Protein AF-A0A1H3FB31-F1 (afdb_monomer_lite)

Structure (mmCIF, N/CA/C/O backbone):
data_AF-A0A1H3FB31-F1
#
_entry.id   AF-A0A1H3FB31-F1
#
loop_
_atom_site.group_PDB
_atom_site.id
_atom_site.type_symbol
_atom_site.label_atom_id
_atom_site.label_alt_id
_atom_site.label_comp_id
_atom_site.label_asym_id
_atom_site.label_entity_id
_atom_site.label_seq_id
_atom_site.pdbx_PDB_ins_code
_atom_site.Cartn_x
_atom_site.Cartn_y
_atom_site.Cartn_z
_atom_site.occupancy
_atom_site.B_iso_or_equiv
_atom_site.auth_seq_id
_atom_site.auth_comp_id
_atom_site.auth_asym_id
_atom_site.auth_atom_id
_atom_site.pdbx_PDB_model_num
ATOM 1 N N . MET A 1 1 ? -30.004 -14.661 1.338 1.00 64.25 1 MET A N 1
ATOM 2 C CA . MET A 1 1 ? -31.380 -14.967 0.865 1.00 64.25 1 MET A CA 1
ATOM 3 C C . MET A 1 1 ? -32.248 -15.117 2.118 1.00 64.25 1 MET A C 1
ATOM 5 O O . MET A 1 1 ? -31.668 -15.116 3.191 1.00 64.25 1 MET A O 1
ATOM 9 N N . ALA A 1 2 ? -33.579 -15.174 2.036 1.00 73.38 2 ALA A N 1
ATOM 10 C CA . ALA A 1 2 ? -34.466 -15.191 3.209 1.00 73.38 2 ALA A CA 1
ATOM 11 C C . ALA A 1 2 ? -35.601 -16.229 3.089 1.00 73.38 2 ALA A C 1
ATOM 13 O O . ALA A 1 2 ? -36.278 -16.296 2.062 1.00 73.38 2 ALA A O 1
ATOM 14 N N . VAL A 1 3 ? -35.880 -16.992 4.153 1.00 82.75 3 VAL A N 1
ATOM 15 C CA . VAL A 1 3 ? -36.949 -18.009 4.188 1.00 82.75 3 VAL A CA 1
ATOM 16 C C . VAL A 1 3 ? -38.327 -17.373 4.357 1.00 82.75 3 VAL A C 1
ATOM 18 O O . VAL A 1 3 ? -38.556 -16.587 5.276 1.00 82.75 3 VAL A O 1
ATOM 21 N N . ASN A 1 4 ? -39.290 -17.779 3.520 1.00 83.31 4 ASN A N 1
ATOM 22 C CA . ASN A 1 4 ? -40.677 -17.309 3.569 1.00 83.31 4 ASN A CA 1
ATOM 23 C C . ASN A 1 4 ? -41.631 -18.325 4.228 1.00 83.31 4 ASN A C 1
ATOM 25 O O . ASN A 1 4 ? -41.885 -19.416 3.702 1.00 83.31 4 ASN A O 1
ATOM 29 N N . PHE A 1 5 ? -42.240 -17.933 5.350 1.00 76.25 5 PHE A N 1
ATOM 30 C CA . PHE A 1 5 ? -43.185 -18.772 6.095 1.00 76.25 5 PHE A CA 1
ATOM 31 C C . PHE A 1 5 ? -44.595 -18.807 5.465 1.00 76.25 5 PHE A C 1
ATOM 33 O O . PHE A 1 5 ? -45.310 -19.809 5.577 1.00 76.25 5 PHE A O 1
ATOM 40 N N . GLY A 1 6 ? -44.985 -17.778 4.706 1.00 70.06 6 GLY A N 1
ATOM 41 C CA . GLY A 1 6 ? -46.304 -17.656 4.076 1.00 70.06 6 GLY A CA 1
ATOM 42 C C . GLY A 1 6 ? -47.463 -17.488 5.073 1.00 70.06 6 GLY A C 1
ATOM 43 O O . GLY A 1 6 ? -47.268 -17.234 6.254 1.00 70.06 6 GLY A O 1
ATOM 44 N N . ALA A 1 7 ? -48.707 -17.639 4.605 1.00 65.88 7 ALA A N 1
ATOM 45 C CA . ALA A 1 7 ? -49.915 -17.390 5.410 1.00 65.88 7 ALA A CA 1
ATOM 46 C C . ALA A 1 7 ? -50.336 -18.546 6.355 1.00 65.88 7 ALA A C 1
ATOM 48 O O . ALA A 1 7 ? -51.472 -18.575 6.823 1.00 65.88 7 ALA A O 1
ATOM 49 N N . ASN A 1 8 ? -49.472 -19.542 6.591 1.00 63.56 8 ASN A N 1
ATOM 50 C CA . ASN A 1 8 ? -49.826 -20.788 7.284 1.00 63.56 8 ASN A CA 1
ATOM 51 C C . ASN A 1 8 ? -49.318 -20.798 8.740 1.00 63.56 8 ASN A C 1
ATOM 53 O O . ASN A 1 8 ? -48.139 -20.572 8.993 1.00 63.56 8 ASN A O 1
ATOM 57 N N . THR A 1 9 ? -50.198 -21.130 9.688 1.00 65.12 9 THR A N 1
ATOM 58 C CA . THR A 1 9 ? -49.940 -21.160 11.139 1.00 65.12 9 THR A CA 1
ATOM 59 C C . THR A 1 9 ? -49.195 -22.407 11.635 1.00 65.12 9 THR A C 1
ATOM 61 O O . THR A 1 9 ? -48.958 -22.535 12.835 1.00 65.12 9 THR A O 1
ATOM 64 N N . SER A 1 10 ? -48.831 -23.338 10.748 1.00 70.69 10 SER A N 1
ATOM 65 C CA . SER A 1 10 ? -48.118 -24.578 11.085 1.00 70.69 10 SER A CA 1
ATOM 66 C C . SER A 1 10 ? -46.658 -24.610 10.609 1.00 70.69 10 SER A C 1
ATOM 68 O O . SER A 1 10 ? -46.099 -25.700 10.490 1.00 70.69 10 SER A O 1
ATOM 70 N N . ARG A 1 11 ? -46.065 -23.464 10.247 1.00 80.12 11 ARG A N 1
ATOM 71 C CA . ARG A 1 11 ? -44.712 -23.371 9.672 1.00 80.12 11 ARG A CA 1
ATOM 72 C C . ARG A 1 11 ? -43.801 -22.550 10.560 1.00 80.12 11 ARG A C 1
ATOM 74 O O . ARG A 1 11 ? -43.960 -21.336 10.670 1.00 80.12 11 ARG A O 1
ATOM 81 N N . TYR A 1 12 ? -42.830 -23.222 11.153 1.00 84.94 12 TYR A N 1
ATOM 82 C CA . TYR A 1 12 ? -41.865 -22.608 12.049 1.00 84.94 12 TYR A CA 1
ATOM 83 C C . TYR A 1 12 ? -40.589 -23.439 12.126 1.00 84.94 12 TYR A C 1
ATOM 85 O O . TYR A 1 12 ? -40.594 -24.640 11.853 1.00 84.94 12 TYR A O 1
ATOM 93 N N . TYR A 1 13 ? -39.505 -22.799 12.538 1.00 88.94 13 TYR A N 1
ATOM 94 C CA . TYR A 1 13 ? -38.327 -23.490 13.035 1.00 88.94 13 TYR A CA 1
ATOM 95 C C . TYR A 1 13 ? -38.397 -23.578 14.553 1.00 88.94 13 TYR A C 1
ATOM 97 O O . TYR A 1 13 ? -38.807 -22.628 15.226 1.00 88.94 13 TYR A O 1
ATOM 105 N N . ARG A 1 14 ? -38.019 -24.738 15.090 1.00 90.19 14 ARG A N 1
ATOM 106 C CA . ARG A 1 14 ? -37.838 -24.947 16.524 1.00 90.19 14 ARG A CA 1
ATOM 107 C C . ARG A 1 14 ? -36.371 -25.190 16.816 1.00 90.19 14 ARG A C 1
ATOM 109 O O . ARG A 1 14 ? -35.779 -26.103 16.247 1.00 90.19 14 ARG A O 1
ATOM 116 N N . VAL A 1 15 ? -35.846 -24.431 17.763 1.00 91.69 15 VAL A N 1
ATOM 117 C CA . VAL A 1 15 ? -34.567 -24.703 18.411 1.00 91.69 15 VAL A CA 1
ATOM 118 C C . VAL A 1 15 ? -34.875 -25.236 19.812 1.00 91.69 15 VAL A C 1
ATOM 120 O O . VAL A 1 15 ? -35.647 -24.601 20.539 1.00 91.69 15 VAL A O 1
ATOM 123 N N . PRO A 1 16 ? -34.351 -26.406 20.206 1.00 89.69 16 PRO A N 1
ATOM 124 C CA . PRO A 1 16 ? -34.486 -26.892 21.576 1.00 89.69 16 PRO A CA 1
ATOM 125 C C . PRO A 1 16 ? -33.928 -25.886 22.591 1.00 89.69 16 PRO A C 1
ATOM 127 O O . PRO A 1 16 ? -32.922 -25.234 22.329 1.00 89.69 16 PRO A O 1
ATOM 130 N N . GLY A 1 17 ? -34.577 -25.762 23.749 1.00 85.50 17 GLY A N 1
ATOM 131 C CA . GLY A 1 17 ? -34.152 -24.848 24.806 1.00 85.50 17 GLY A CA 1
ATOM 132 C C . GLY A 1 17 ? -32.747 -25.164 25.311 1.00 85.50 17 GLY A C 1
ATOM 133 O O . GLY A 1 17 ? -32.373 -26.331 25.462 1.00 85.50 17 GLY A O 1
ATOM 134 N N . HIS A 1 18 ? -31.983 -24.113 25.594 1.00 88.50 18 HIS A N 1
ATOM 135 C CA . HIS A 1 18 ? -30.591 -24.217 26.004 1.00 88.50 18 HIS A CA 1
ATOM 136 C C . HIS A 1 18 ? -30.217 -23.115 26.997 1.00 88.50 18 HIS A C 1
ATOM 138 O O . HIS A 1 18 ? -30.797 -22.028 27.006 1.00 88.50 18 HIS A O 1
ATOM 144 N N . ALA A 1 19 ? -29.209 -23.386 27.831 1.00 84.62 19 ALA A N 1
ATOM 145 C CA . ALA A 1 19 ? -28.738 -22.435 28.833 1.00 84.62 19 ALA A CA 1
ATOM 146 C C . ALA A 1 19 ? -28.280 -21.107 28.207 1.00 84.62 19 ALA A C 1
ATOM 148 O O . ALA A 1 19 ? -28.507 -20.060 28.806 1.00 84.62 19 ALA A O 1
ATOM 149 N N . ASP A 1 20 ? -27.736 -21.134 26.989 1.00 87.94 20 ASP A N 1
ATOM 150 C CA . ASP A 1 20 ? -27.260 -19.943 26.265 1.00 87.94 20 ASP A CA 1
ATOM 151 C C . ASP A 1 20 ? -28.378 -18.950 25.928 1.00 87.94 20 ASP A C 1
ATOM 153 O O . ASP A 1 20 ? -28.135 -17.758 25.766 1.00 87.94 20 ASP A O 1
ATOM 157 N N . PHE A 1 21 ? -29.626 -19.417 25.873 1.00 87.06 21 PHE A N 1
ATOM 158 C CA . PHE A 1 21 ? -30.785 -18.559 25.630 1.00 87.06 21 PHE A CA 1
ATOM 159 C C . PHE A 1 21 ? -31.311 -17.912 26.923 1.00 87.06 21 PHE A C 1
ATOM 161 O O . PHE A 1 21 ? -32.298 -17.172 26.902 1.00 87.06 21 PHE A O 1
ATOM 168 N N . THR A 1 22 ? -30.677 -18.186 28.069 1.00 85.88 22 THR A N 1
ATOM 169 C CA . THR A 1 22 ? -31.008 -17.581 29.367 1.00 85.88 22 THR A CA 1
ATOM 170 C C . THR A 1 22 ? -30.633 -16.109 29.342 1.00 85.88 22 THR A C 1
ATOM 172 O O . THR A 1 22 ? -29.458 -15.752 29.362 1.00 85.88 22 THR A O 1
ATOM 175 N N . LEU A 1 23 ? -31.639 -15.233 29.336 1.00 87.38 23 LEU A N 1
ATOM 176 C CA . LEU A 1 23 ? -31.386 -13.796 29.288 1.00 87.38 23 LEU A CA 1
ATOM 177 C C . LEU A 1 23 ? -31.184 -13.237 30.698 1.00 87.38 23 LEU A C 1
ATOM 179 O O . LEU A 1 23 ? -32.127 -13.291 31.502 1.00 87.38 23 LEU A O 1
ATOM 183 N N . PRO A 1 24 ? -30.008 -12.661 31.002 1.00 86.19 24 PRO A N 1
ATOM 184 C CA . PRO A 1 24 ? -29.773 -11.985 32.268 1.00 86.19 24 PRO A CA 1
ATOM 185 C C . PRO A 1 24 ? -30.650 -10.733 32.401 1.00 86.19 24 PRO A C 1
ATOM 187 O O . PRO A 1 24 ? -31.341 -10.306 31.472 1.00 86.19 24 PRO A O 1
ATOM 190 N N . THR A 1 25 ? -30.638 -10.117 33.582 1.00 85.81 25 THR A N 1
ATOM 191 C CA . THR A 1 25 ? -31.429 -8.907 33.853 1.00 85.81 25 THR A CA 1
ATOM 192 C C . THR A 1 25 ? -30.973 -7.685 33.062 1.00 85.81 25 THR A C 1
ATOM 194 O O . THR A 1 25 ? -31.705 -6.705 33.036 1.00 85.81 25 THR A O 1
ATOM 197 N N . SER A 1 26 ? -29.807 -7.725 32.414 1.00 85.88 26 SER A N 1
ATOM 198 C CA . SER A 1 26 ? -29.244 -6.645 31.597 1.00 85.88 26 SER A CA 1
ATOM 199 C C . SER A 1 26 ? -28.243 -7.187 30.581 1.00 85.88 26 SER A C 1
ATOM 201 O O . SER A 1 26 ? -27.625 -8.213 30.847 1.00 85.88 26 SER A O 1
ATOM 203 N N . GLY A 1 27 ? -28.006 -6.454 29.491 1.00 89.62 27 GLY A N 1
ATOM 204 C CA . GLY A 1 27 ? -26.897 -6.721 28.575 1.00 89.62 27 GLY A CA 1
ATOM 205 C C . GLY A 1 27 ? -27.190 -7.852 27.597 1.00 89.62 27 GLY A C 1
ATOM 206 O O . GLY A 1 27 ? -26.488 -8.849 27.584 1.00 89.62 27 GLY A O 1
ATOM 207 N N . TRP A 1 28 ? -28.234 -7.715 26.785 1.00 92.31 28 TRP A N 1
ATOM 208 C CA . TRP A 1 28 ? -28.523 -8.661 25.702 1.00 92.31 28 TRP A CA 1
ATOM 209 C C . TRP A 1 28 ? -29.326 -7.996 24.585 1.00 92.31 28 TRP A C 1
ATOM 211 O O . TRP A 1 28 ? -30.035 -7.022 24.839 1.00 92.31 28 TRP A O 1
ATOM 221 N N . THR A 1 29 ? -29.236 -8.523 23.361 1.00 93.00 29 THR A N 1
ATOM 222 C CA . THR A 1 29 ? -30.014 -8.054 22.204 1.00 93.00 29 THR A CA 1
ATOM 223 C C . THR A 1 29 ? -30.449 -9.211 21.336 1.00 93.00 29 THR A C 1
ATOM 225 O O . THR A 1 29 ? -29.644 -10.055 20.977 1.00 93.00 29 THR A O 1
ATOM 228 N N . TRP A 1 30 ? -31.707 -9.199 20.930 1.00 90.94 30 TRP A N 1
ATOM 229 C CA . TRP A 1 30 ? -32.182 -9.969 19.791 1.00 90.94 30 TRP A CA 1
ATOM 230 C C . TRP A 1 30 ? -32.294 -9.055 18.579 1.00 90.94 30 TRP A C 1
ATOM 232 O O . TRP A 1 30 ? -32.896 -7.982 18.688 1.00 90.94 30 TRP A O 1
ATOM 242 N N . ILE A 1 31 ? -31.726 -9.477 17.449 1.00 89.88 31 ILE A N 1
ATOM 243 C CA . ILE A 1 31 ? -31.801 -8.772 16.166 1.00 89.88 31 ILE A CA 1
ATOM 244 C C . ILE A 1 31 ? -32.301 -9.735 15.111 1.00 89.88 31 ILE A C 1
ATOM 246 O O . ILE A 1 31 ? -31.808 -10.855 14.999 1.00 89.88 31 ILE A O 1
ATOM 250 N N . GLU A 1 32 ? -33.241 -9.263 14.311 1.00 87.69 32 GLU A N 1
ATOM 251 C CA . GLU A 1 32 ? -33.805 -10.031 13.223 1.00 87.69 32 GLU A CA 1
ATOM 252 C C . GLU A 1 32 ? -34.009 -9.145 12.001 1.00 87.69 32 GLU A C 1
ATOM 254 O O . GLU A 1 32 ? -34.539 -8.029 12.092 1.00 87.69 32 GLU A O 1
ATOM 259 N N . VAL A 1 33 ? -33.600 -9.651 10.844 1.00 87.06 33 VAL A N 1
ATOM 260 C CA . VAL A 1 33 ? -33.820 -8.982 9.566 1.00 87.06 33 VAL A CA 1
ATOM 261 C C . VAL A 1 33 ? -34.984 -9.644 8.854 1.00 87.06 33 VAL A C 1
ATOM 263 O O . VAL A 1 33 ? -34.924 -10.814 8.472 1.00 87.06 33 VAL A O 1
ATOM 266 N N . VAL A 1 34 ? -36.056 -8.869 8.683 1.00 81.56 34 VAL A N 1
ATOM 267 C CA . VAL A 1 34 ? -37.354 -9.380 8.243 1.00 81.56 34 VAL A CA 1
ATOM 268 C C . VAL A 1 34 ? -37.934 -8.586 7.081 1.00 81.56 34 VAL A C 1
ATOM 270 O O . VAL A 1 34 ? -37.687 -7.387 6.905 1.00 81.56 34 VAL A O 1
ATOM 273 N N . GLU A 1 35 ? -38.799 -9.258 6.329 1.00 80.25 35 GLU A N 1
ATOM 274 C CA . GLU A 1 35 ? -39.657 -8.650 5.319 1.00 80.25 35 GLU A CA 1
ATOM 275 C C . GLU A 1 35 ? -41.126 -8.938 5.641 1.00 80.25 35 GLU A C 1
ATOM 277 O O . GLU A 1 35 ? -41.568 -10.087 5.624 1.00 80.25 35 GLU A O 1
ATOM 282 N N . ALA A 1 36 ? -41.897 -7.892 5.951 1.00 70.56 36 ALA A N 1
ATOM 283 C CA . ALA A 1 36 ? -43.328 -8.019 6.219 1.00 70.56 36 ALA A CA 1
ATOM 284 C C . ALA A 1 36 ? -44.129 -8.059 4.907 1.00 70.56 36 ALA A C 1
ATOM 286 O O . ALA A 1 36 ? -43.970 -7.176 4.060 1.00 70.56 36 ALA A O 1
ATOM 287 N N . VAL A 1 37 ? -45.035 -9.036 4.776 1.00 64.25 37 VAL A N 1
ATOM 288 C CA . VAL A 1 37 ? -45.944 -9.183 3.627 1.00 64.25 37 VAL A CA 1
ATOM 289 C C . VAL A 1 37 ? -47.397 -9.185 4.122 1.00 64.25 37 VAL A C 1
ATOM 291 O O . VAL A 1 37 ? -47.779 -10.046 4.914 1.00 64.25 37 VAL A O 1
ATOM 294 N N . ASP A 1 38 ? -48.149 -8.167 3.686 1.00 59.47 38 ASP A N 1
ATOM 295 C CA . ASP A 1 38 ? -49.574 -7.852 3.916 1.00 59.47 38 ASP A CA 1
ATOM 296 C C . ASP A 1 38 ? -50.295 -8.639 5.034 1.00 59.47 38 ASP A C 1
ATOM 298 O O . ASP A 1 38 ? -50.780 -9.755 4.838 1.00 59.47 38 ASP A O 1
ATOM 302 N N . GLN A 1 39 ? -50.388 -8.035 6.227 1.00 56.66 39 GLN A N 1
ATOM 303 C CA . GLN A 1 39 ? -51.014 -8.645 7.407 1.00 56.66 39 GLN A CA 1
ATOM 304 C C . GLN A 1 39 ? -52.300 -7.912 7.806 1.00 56.66 39 GLN A C 1
ATOM 306 O O . GLN A 1 39 ? -52.253 -6.925 8.547 1.00 56.66 39 GLN A O 1
ATOM 311 N N . THR A 1 40 ? -53.459 -8.412 7.371 1.00 53.62 40 THR A N 1
ATOM 312 C CA . THR A 1 40 ? -54.785 -7.865 7.728 1.00 53.62 40 THR A CA 1
ATOM 313 C C . THR A 1 40 ? -55.368 -8.433 9.030 1.00 53.62 40 THR A C 1
ATOM 315 O O . THR A 1 40 ? -56.557 -8.260 9.293 1.00 53.62 40 THR A O 1
ATOM 318 N N . LEU A 1 41 ? -54.587 -9.154 9.842 1.00 51.47 41 LEU A N 1
ATOM 319 C CA . LEU A 1 41 ? -55.126 -9.867 11.003 1.00 51.47 41 LEU A CA 1
ATOM 320 C C . LEU A 1 41 ? -55.252 -8.998 12.262 1.00 51.47 41 LEU A C 1
ATOM 322 O O . LEU A 1 41 ? -54.423 -8.137 12.539 1.00 51.47 41 LEU A O 1
ATOM 326 N N . ALA A 1 42 ? -56.295 -9.288 13.045 1.00 47.47 42 ALA A N 1
ATOM 327 C CA . ALA A 1 42 ? -56.644 -8.618 14.300 1.00 47.47 42 ALA A CA 1
ATOM 328 C C . ALA A 1 42 ? -55.891 -9.154 15.538 1.00 47.47 42 ALA A C 1
ATOM 330 O O . ALA A 1 42 ? -56.125 -8.670 16.641 1.00 47.47 42 ALA A O 1
ATOM 331 N N . ASN A 1 43 ? -55.012 -10.151 15.378 1.00 51.47 43 ASN A N 1
ATOM 332 C CA . ASN A 1 43 ? -54.325 -10.845 16.474 1.00 51.47 43 ASN A CA 1
ATOM 333 C C . ASN A 1 43 ? -52.815 -10.546 16.489 1.00 51.47 43 ASN A C 1
ATOM 335 O O . ASN A 1 43 ? -52.263 -10.165 15.457 1.00 51.47 43 ASN A O 1
ATOM 339 N N . PRO A 1 44 ? -52.129 -10.712 17.638 1.00 53.56 44 PRO A N 1
ATOM 340 C CA . PRO A 1 44 ? -50.700 -10.438 17.736 1.00 53.56 44 PRO A CA 1
ATOM 341 C C . PRO A 1 44 ? -49.858 -11.423 16.907 1.00 53.56 44 PRO A C 1
ATOM 343 O O . PRO A 1 44 ? -50.146 -12.616 16.912 1.00 53.56 44 PRO A O 1
ATOM 346 N N . SER A 1 45 ? -48.787 -10.955 16.261 1.00 65.88 45 SER A N 1
ATOM 347 C CA . SER A 1 45 ? -47.936 -11.766 15.367 1.00 65.88 45 SER A CA 1
ATOM 348 C C . SER A 1 45 ? -46.534 -11.959 15.942 1.00 65.88 45 SER A C 1
ATOM 350 O O . SER A 1 45 ? -45.799 -10.977 16.058 1.00 65.88 45 SER A O 1
ATOM 352 N N . TYR A 1 46 ? -46.162 -13.194 16.309 1.00 62.81 46 TYR A N 1
ATOM 353 C CA . TYR A 1 46 ? -44.815 -13.507 16.809 1.00 62.81 46 TYR A CA 1
ATOM 354 C C . TYR A 1 46 ? -43.803 -13.564 15.688 1.00 62.81 46 TYR A C 1
ATOM 356 O O . TYR A 1 46 ? -44.039 -14.222 14.680 1.00 62.81 46 TYR A O 1
ATOM 364 N N . VAL A 1 47 ? -42.670 -12.920 15.930 1.00 66.62 47 VAL A N 1
ATOM 365 C CA . VAL A 1 47 ? -41.481 -13.056 15.092 1.00 66.62 47 VAL A CA 1
ATOM 366 C C . VAL A 1 47 ? -40.486 -14.000 15.789 1.00 66.62 47 VAL A C 1
ATOM 368 O O . VAL A 1 47 ? -40.015 -14.959 15.186 1.00 66.62 47 VAL A O 1
ATOM 371 N N . LEU A 1 48 ? -40.349 -13.859 17.117 1.00 78.38 48 LEU A N 1
ATOM 372 C CA . LEU A 1 48 ? -39.571 -14.735 18.000 1.00 78.38 48 LEU A CA 1
ATOM 373 C C . LEU A 1 48 ? -40.351 -15.032 19.295 1.00 78.38 48 LEU A C 1
ATOM 375 O O . LEU A 1 48 ? -40.853 -14.108 19.947 1.00 78.38 48 LEU A O 1
ATOM 379 N N . SER A 1 49 ? -40.435 -16.302 19.704 1.00 79.25 49 SER A N 1
ATOM 380 C CA . SER A 1 49 ? -41.090 -16.706 20.960 1.00 79.25 49 SER A CA 1
ATOM 381 C C . SER A 1 49 ? -40.380 -17.874 21.637 1.00 79.25 49 SER A C 1
ATOM 383 O O . SER A 1 49 ? -39.945 -18.797 20.955 1.00 79.25 49 SER A O 1
ATOM 385 N N . THR A 1 50 ? -40.327 -17.867 22.975 1.00 75.81 50 THR A N 1
ATOM 386 C CA . THR A 1 50 ? -39.864 -19.023 23.764 1.00 75.81 50 THR A CA 1
ATOM 387 C C . THR A 1 50 ? -40.938 -19.738 24.585 1.00 75.81 50 THR A C 1
ATOM 389 O O . THR A 1 50 ? -40.642 -20.587 25.428 1.00 75.81 50 THR A O 1
ATOM 392 N N . GLY A 1 51 ? -42.214 -19.411 24.364 1.00 72.62 51 GLY A N 1
ATOM 393 C CA . GLY A 1 51 ? -43.329 -20.047 25.063 1.00 72.62 51 GLY A CA 1
ATOM 394 C C . GLY A 1 51 ? -44.594 -19.195 25.090 1.00 72.62 51 GLY A C 1
ATOM 395 O O . GLY A 1 51 ? -44.741 -18.234 24.339 1.00 72.62 51 GLY A O 1
ATOM 396 N N . GLN A 1 52 ? -45.531 -19.536 25.980 1.00 72.75 52 GLN A N 1
ATOM 397 C CA . GLN A 1 52 ? -46.788 -18.797 26.097 1.00 72.75 52 GLN A CA 1
ATOM 398 C C . GLN A 1 52 ? -46.558 -17.317 26.443 1.00 72.75 52 GLN A C 1
ATOM 400 O O . GLN A 1 52 ? -45.723 -16.954 27.268 1.00 72.75 52 GLN A O 1
ATOM 405 N N . PHE A 1 53 ? -47.337 -16.444 25.811 1.00 70.62 53 PHE A N 1
ATOM 406 C CA . PHE A 1 53 ? -47.239 -15.003 26.022 1.00 70.62 53 PHE A CA 1
ATOM 407 C C . PHE A 1 53 ? -47.509 -14.591 27.458 1.00 70.62 53 PHE A C 1
ATOM 409 O O . PHE A 1 53 ? -48.474 -15.053 28.064 1.00 70.62 53 PHE A O 1
ATOM 416 N N . ALA A 1 54 ? -46.681 -13.671 27.957 1.00 68.81 54 ALA A N 1
ATOM 417 C CA . ALA A 1 54 ? -46.739 -13.167 29.324 1.00 68.81 54 ALA A CA 1
ATOM 418 C C . ALA A 1 54 ? -46.665 -14.273 30.394 1.00 68.81 54 ALA A C 1
ATOM 420 O O . ALA A 1 54 ? -46.937 -14.016 31.566 1.00 68.81 54 ALA A O 1
ATOM 421 N N . ALA A 1 55 ? -46.262 -15.489 30.013 1.00 73.50 55 ALA A N 1
ATOM 422 C CA . ALA A 1 55 ? -45.965 -16.543 30.958 1.00 73.50 55 ALA A CA 1
ATOM 423 C C . ALA A 1 55 ? -44.591 -16.300 31.585 1.00 73.50 55 ALA A C 1
ATOM 425 O O . ALA A 1 55 ? -43.674 -15.754 30.955 1.00 73.50 55 ALA A O 1
ATOM 426 N N . ALA A 1 56 ? -44.451 -16.742 32.833 1.00 71.75 56 ALA A N 1
ATOM 427 C CA . ALA A 1 56 ? -43.170 -16.721 33.515 1.00 71.75 56 ALA A CA 1
ATOM 428 C C . ALA A 1 56 ? -42.111 -17.466 32.686 1.00 71.75 56 ALA A C 1
ATOM 430 O O . ALA A 1 56 ? -42.371 -18.507 32.087 1.00 71.75 56 ALA A O 1
ATOM 431 N N . ASN A 1 57 ? -40.908 -16.909 32.689 1.00 72.38 57 ASN A N 1
ATOM 432 C CA . ASN A 1 57 ? -39.705 -17.380 32.020 1.00 72.38 57 ASN A CA 1
ATOM 433 C C . ASN A 1 57 ? -39.727 -17.424 30.480 1.00 72.38 57 ASN A C 1
ATOM 435 O O . ASN A 1 57 ? -38.908 -18.112 29.883 1.00 72.38 57 ASN A O 1
ATOM 439 N N . THR A 1 58 ? -40.598 -16.655 29.825 1.00 74.69 58 THR A N 1
ATOM 440 C CA . THR A 1 58 ? -40.638 -16.569 28.352 1.00 74.69 58 THR A CA 1
ATOM 441 C C . THR A 1 58 ? -40.102 -15.235 27.833 1.00 74.69 58 THR A C 1
ATOM 443 O O . THR A 1 58 ? -40.210 -14.216 28.517 1.00 74.69 58 THR A O 1
ATOM 446 N N . ILE A 1 59 ? -39.544 -15.216 26.621 1.00 79.81 59 ILE A N 1
ATOM 447 C CA . ILE A 1 59 ? -39.352 -14.001 25.825 1.00 79.81 59 ILE A CA 1
ATOM 448 C C . ILE A 1 59 ? -40.246 -14.076 24.594 1.00 79.81 59 ILE A C 1
ATOM 450 O O . ILE A 1 59 ? -40.356 -15.111 23.941 1.00 79.81 59 ILE A O 1
ATOM 454 N N . ASN A 1 60 ? -40.926 -12.973 24.305 1.00 78.31 60 ASN A N 1
ATOM 455 C CA . ASN A 1 60 ? -41.828 -12.875 23.172 1.00 78.31 60 ASN A CA 1
ATOM 456 C C . ASN A 1 60 ? -41.649 -11.520 22.498 1.00 78.31 60 ASN A C 1
ATOM 458 O O . ASN A 1 60 ? -42.018 -10.503 23.088 1.00 78.31 60 ASN A O 1
ATOM 462 N N . LEU A 1 61 ? -41.134 -11.522 21.270 1.00 79.50 61 LEU A N 1
ATOM 463 C CA . LEU A 1 61 ? -41.048 -10.358 20.394 1.00 79.50 61 LEU A CA 1
ATOM 464 C C . LEU A 1 61 ? -42.126 -10.475 19.314 1.00 79.50 61 LEU A C 1
ATOM 466 O O . LEU A 1 61 ? -42.171 -11.445 18.553 1.00 79.50 61 LEU A O 1
ATOM 470 N N . TYR A 1 62 ? -43.044 -9.510 19.289 1.00 72.06 62 TYR A N 1
ATOM 471 C CA . TYR A 1 62 ? -44.253 -9.608 18.479 1.00 72.06 62 TYR A CA 1
ATOM 472 C C . TYR A 1 62 ? -44.829 -8.254 18.084 1.00 72.06 62 TYR A C 1
ATOM 474 O O . TYR A 1 62 ? -44.502 -7.208 18.646 1.00 72.06 62 TYR A O 1
ATOM 482 N N . ARG A 1 63 ? -45.738 -8.284 17.113 1.00 71.25 63 ARG A N 1
ATOM 483 C CA . ARG A 1 63 ? -46.559 -7.139 16.718 1.00 71.25 63 ARG A CA 1
ATOM 484 C C . ARG A 1 63 ? -47.886 -7.154 17.477 1.00 71.25 63 ARG A C 1
ATOM 486 O O . ARG A 1 63 ? -48.568 -8.173 17.469 1.00 71.25 63 ARG A O 1
ATOM 493 N N . GLY A 1 64 ? -48.269 -6.041 18.104 1.00 62.53 64 GLY A N 1
ATOM 494 C CA . GLY A 1 64 ? -49.519 -5.930 18.873 1.00 62.53 64 GLY A CA 1
ATOM 495 C C . GLY A 1 64 ? -50.792 -5.850 18.012 1.00 62.53 64 GLY A C 1
ATOM 496 O O . GLY A 1 64 ? -50.776 -5.276 16.923 1.00 62.53 64 GLY A O 1
ATOM 497 N N . SER A 1 65 ? -51.917 -6.360 18.533 1.00 56.84 65 SER A N 1
ATOM 498 C CA . SER A 1 65 ? -53.221 -6.453 17.841 1.00 56.84 65 SER A CA 1
ATOM 499 C C . SER A 1 65 ? -53.899 -5.108 17.530 1.00 56.84 65 SER A C 1
ATOM 501 O O . SER A 1 65 ? -54.667 -5.008 16.580 1.00 56.84 65 SER A O 1
ATOM 503 N N . ASN A 1 66 ? -53.624 -4.058 18.317 1.00 55.91 66 ASN A N 1
ATOM 504 C CA . ASN A 1 66 ? -54.409 -2.809 18.315 1.00 55.91 66 ASN A CA 1
ATOM 505 C C . ASN A 1 66 ? -53.763 -1.639 17.546 1.00 55.91 66 ASN A C 1
ATOM 507 O O . ASN A 1 66 ? -54.167 -0.491 17.714 1.00 55.91 66 ASN A O 1
ATOM 511 N N . GLY A 1 67 ? -52.766 -1.907 16.703 1.00 57.50 67 GLY A N 1
ATOM 512 C CA . GLY A 1 67 ? -52.151 -0.892 15.848 1.00 57.50 67 GLY A CA 1
ATOM 513 C C . GLY A 1 67 ? -50.640 -1.035 15.795 1.00 57.50 67 GLY A C 1
ATOM 514 O O . GLY A 1 67 ? -49.954 -0.595 16.711 1.00 57.50 67 GLY A O 1
ATOM 515 N N . SER A 1 68 ? -50.149 -1.653 14.715 1.00 64.25 68 SER A N 1
ATOM 516 C CA . SER A 1 68 ? -48.820 -1.477 14.103 1.00 64.25 68 SER A CA 1
ATOM 517 C C . SER A 1 68 ? -47.646 -1.164 15.042 1.00 64.25 68 SER A C 1
ATOM 519 O O . SER A 1 68 ? -46.844 -0.274 14.754 1.00 64.25 68 SER A O 1
ATOM 521 N N . THR A 1 69 ? -47.536 -1.874 16.165 1.00 68.62 69 THR A N 1
ATOM 522 C CA . THR A 1 69 ? -46.510 -1.620 17.184 1.00 68.62 69 THR A CA 1
ATOM 523 C C . THR A 1 69 ? -45.659 -2.852 17.430 1.00 68.62 69 THR A C 1
ATOM 525 O O . THR A 1 69 ? -46.199 -3.948 17.580 1.00 68.62 69 THR A O 1
ATOM 528 N N . ALA A 1 70 ? -44.338 -2.656 17.490 1.00 74.56 70 ALA A N 1
ATOM 529 C CA . ALA A 1 70 ? -43.400 -3.651 18.005 1.00 74.56 70 ALA A CA 1
ATOM 530 C C . ALA A 1 70 ? -43.552 -3.734 19.527 1.00 74.56 70 ALA A C 1
ATOM 532 O O . ALA A 1 70 ? -43.609 -2.695 20.199 1.00 74.56 70 ALA A O 1
ATOM 533 N N . GLN A 1 71 ? -43.639 -4.946 20.064 1.00 77.12 71 GLN A N 1
ATOM 534 C CA . GLN A 1 71 ? -43.832 -5.206 21.484 1.00 77.12 71 GLN A CA 1
ATOM 535 C C . GLN A 1 71 ? -42.927 -6.344 21.932 1.00 77.12 71 GLN A C 1
ATOM 537 O O . GLN A 1 71 ? -42.699 -7.306 21.198 1.00 77.12 71 GLN A O 1
ATOM 542 N N . VAL A 1 72 ? -42.442 -6.238 23.166 1.00 80.31 72 VAL A N 1
ATOM 543 C CA . VAL A 1 72 ? -41.657 -7.300 23.787 1.00 80.31 72 VAL A CA 1
ATOM 544 C C . VAL A 1 72 ? -42.127 -7.581 25.208 1.00 80.31 72 VAL A C 1
ATOM 546 O O . VAL A 1 72 ? -42.463 -6.668 25.969 1.00 80.31 72 VAL A O 1
ATOM 549 N N . ASN A 1 73 ? -42.175 -8.865 25.550 1.00 79.88 73 ASN A N 1
ATOM 550 C CA . ASN A 1 73 ? -42.372 -9.366 26.904 1.00 79.88 73 ASN A CA 1
ATOM 551 C C . ASN A 1 73 ? -41.161 -10.208 27.302 1.00 79.88 73 ASN A C 1
ATOM 553 O O . ASN A 1 73 ? -40.684 -11.004 26.494 1.00 79.88 73 ASN A O 1
ATOM 557 N N . VAL A 1 74 ? -40.703 -10.039 28.541 1.00 81.38 74 VAL A N 1
ATOM 558 C CA . VAL A 1 74 ? -39.620 -10.834 29.118 1.00 81.38 74 VAL A CA 1
ATOM 559 C C . VAL A 1 74 ? -40.046 -11.295 30.508 1.00 81.38 74 VAL A C 1
ATOM 561 O O . VAL A 1 74 ? -40.421 -10.484 31.353 1.00 81.38 74 VAL A O 1
ATOM 564 N N . ASN A 1 75 ? -39.993 -12.605 30.735 1.00 77.81 75 ASN A N 1
ATOM 565 C CA . ASN A 1 75 ? -40.258 -13.271 32.006 1.00 77.81 75 ASN A CA 1
ATOM 566 C C . ASN A 1 75 ? -41.606 -12.886 32.660 1.00 77.81 75 ASN A C 1
ATOM 568 O O . ASN A 1 75 ? -41.682 -12.641 33.862 1.00 77.81 75 ASN A O 1
ATOM 572 N N . GLY A 1 76 ? -42.677 -12.781 31.869 1.00 69.88 76 GLY A N 1
ATOM 573 C CA . GLY A 1 76 ? -44.016 -12.458 32.377 1.00 69.88 76 GLY A CA 1
ATOM 574 C C . GLY A 1 76 ? -44.184 -11.024 32.900 1.00 69.88 76 GLY A C 1
ATOM 575 O O . GLY A 1 76 ? -45.251 -10.686 33.410 1.00 69.88 76 GLY A O 1
ATOM 576 N N . GLN A 1 77 ? -43.173 -10.157 32.757 1.00 67.75 77 GLN A N 1
ATOM 577 C CA . GLN A 1 77 ? -43.254 -8.751 33.163 1.00 67.75 77 GLN A CA 1
ATOM 578 C C . GLN A 1 77 ? -43.985 -7.903 32.114 1.00 67.75 77 GLN A C 1
ATOM 580 O O . GLN A 1 77 ? -43.838 -8.118 30.911 1.00 67.75 77 GLN A O 1
ATOM 585 N N . SER A 1 78 ? -44.802 -6.949 32.577 1.00 59.06 78 SER A N 1
ATOM 586 C CA . SER A 1 78 ? -45.678 -6.109 31.748 1.00 59.06 78 SER A CA 1
ATOM 587 C C . SER A 1 78 ? -44.921 -5.422 30.604 1.00 59.06 78 SER A C 1
ATOM 589 O O . SER A 1 78 ? -43.903 -4.772 30.821 1.00 59.06 78 SER A O 1
ATOM 591 N N . SER A 1 79 ? -45.450 -5.594 29.390 1.00 60.25 79 SER A N 1
ATOM 592 C CA . SER A 1 79 ? -44.813 -5.306 28.101 1.00 60.25 79 SER A CA 1
ATOM 593 C C . SER A 1 79 ? -44.300 -3.873 27.937 1.00 60.25 79 SER A C 1
ATOM 595 O O . SER A 1 79 ? -45.033 -2.913 28.193 1.00 60.25 79 SER A O 1
ATOM 597 N N . ALA A 1 80 ? -43.109 -3.727 27.346 1.00 57.41 80 ALA A N 1
ATOM 598 C CA . ALA A 1 80 ? -42.749 -2.491 26.651 1.00 57.41 80 ALA A CA 1
ATOM 599 C C . ALA A 1 80 ? -43.730 -2.323 25.491 1.00 57.41 80 ALA A C 1
ATOM 601 O O . ALA A 1 80 ? -43.723 -3.101 24.534 1.00 57.41 80 ALA A O 1
ATOM 602 N N . THR A 1 81 ? -44.594 -1.317 25.592 1.00 58.84 81 THR A N 1
ATOM 603 C CA . THR A 1 81 ? -45.511 -0.961 24.513 1.00 58.84 81 THR A CA 1
ATOM 604 C C . THR A 1 81 ? -44.957 0.276 23.828 1.00 58.84 81 THR A C 1
ATOM 606 O O . THR A 1 81 ? -44.797 1.305 24.478 1.00 58.84 81 THR A O 1
ATOM 609 N N . GLY A 1 82 ? -44.714 0.211 22.519 1.00 56.75 82 GLY A N 1
ATOM 610 C CA . GLY A 1 82 ? -44.940 1.404 21.705 1.00 56.75 82 GLY A CA 1
ATOM 611 C C . GLY A 1 82 ? -43.815 1.888 20.815 1.00 56.75 82 GLY A C 1
ATOM 612 O O . GLY A 1 82 ? -43.490 3.062 20.916 1.00 56.75 82 GLY A O 1
ATOM 613 N N . ALA A 1 83 ? -43.295 1.066 19.894 1.00 55.53 83 ALA A N 1
ATOM 614 C CA . ALA A 1 83 ? -42.731 1.617 18.655 1.00 55.53 83 ALA A CA 1
ATOM 615 C C . ALA A 1 83 ? -43.890 1.751 17.661 1.00 55.53 83 ALA A C 1
ATOM 617 O O . ALA A 1 83 ? -44.250 0.771 17.011 1.00 55.53 83 ALA A O 1
ATOM 618 N N . THR A 1 84 ? -44.570 2.899 17.602 1.00 54.50 84 THR A N 1
ATOM 619 C CA . THR A 1 84 ? -45.616 3.117 16.588 1.00 54.50 84 THR A CA 1
ATOM 620 C C . THR A 1 84 ? -44.990 3.127 15.200 1.00 54.50 84 THR A C 1
ATOM 622 O O . THR A 1 84 ? -44.087 3.922 14.956 1.00 54.50 84 THR A O 1
ATOM 625 N N . GLY A 1 85 ? -45.500 2.293 14.289 1.00 53.56 85 GLY A N 1
ATOM 626 C CA . GLY A 1 85 ? -45.171 2.390 12.868 1.00 53.56 85 GLY A CA 1
ATOM 627 C C . GLY A 1 85 ? -44.556 1.155 12.219 1.00 53.56 85 GLY A C 1
ATOM 628 O O . GLY A 1 85 ? -43.917 1.338 11.192 1.00 53.56 85 GLY A O 1
ATOM 629 N N . ILE A 1 86 ? -44.760 -0.071 12.729 1.00 59.09 86 ILE A N 1
ATOM 630 C CA . ILE A 1 86 ? -44.538 -1.274 11.901 1.00 59.09 86 ILE A CA 1
ATOM 631 C C . ILE A 1 86 ? -45.580 -1.240 10.773 1.00 59.09 86 ILE A C 1
ATOM 633 O O . ILE A 1 86 ? -46.755 -1.530 11.039 1.00 59.09 86 ILE A O 1
ATOM 637 N N . PRO A 1 87 ? -45.214 -0.875 9.532 1.00 58.28 87 PRO A N 1
ATOM 638 C CA . PRO A 1 87 ? -46.162 -0.869 8.433 1.00 58.28 87 PRO A CA 1
ATOM 639 C C . PRO A 1 87 ? -46.538 -2.318 8.117 1.00 58.28 87 PRO A C 1
ATOM 641 O O . PRO A 1 87 ? -45.798 -3.249 8.428 1.00 58.28 87 PRO A O 1
ATOM 644 N N . THR A 1 88 ? -47.686 -2.534 7.486 1.00 62.22 88 THR A N 1
ATOM 645 C CA . THR A 1 88 ? -48.131 -3.881 7.093 1.00 62.22 88 THR A CA 1
ATOM 646 C C . THR A 1 88 ? -47.251 -4.518 6.008 1.00 62.22 88 THR A C 1
ATOM 648 O O . THR A 1 88 ? -47.438 -5.694 5.711 1.00 62.22 88 THR A O 1
ATOM 651 N N . THR A 1 89 ? -46.294 -3.769 5.446 1.00 67.56 89 THR A N 1
ATOM 652 C CA . THR A 1 89 ? -45.381 -4.186 4.372 1.00 67.56 89 THR A CA 1
ATOM 653 C C . THR A 1 89 ? -43.994 -3.538 4.507 1.00 67.56 89 THR A C 1
ATOM 655 O O . THR A 1 89 ? -43.907 -2.372 4.903 1.00 67.56 89 THR A O 1
ATOM 658 N N . GLY A 1 90 ? -42.927 -4.235 4.096 1.00 73.38 90 GLY A N 1
ATOM 659 C CA . GLY A 1 90 ? -41.588 -3.657 3.873 1.00 73.38 90 GLY A CA 1
ATOM 660 C C . GLY A 1 90 ? -40.432 -4.329 4.630 1.00 73.38 90 GLY A C 1
ATOM 661 O O . GLY A 1 90 ? -40.648 -5.143 5.528 1.00 73.38 90 GLY A O 1
ATOM 662 N N . LYS A 1 91 ? -39.196 -3.955 4.256 1.00 81.81 91 LYS A N 1
ATOM 663 C CA . LYS A 1 91 ? -37.922 -4.497 4.772 1.00 81.81 91 LYS A CA 1
ATOM 664 C C . LYS A 1 91 ? -37.456 -3.750 6.022 1.00 81.81 91 LYS A C 1
ATOM 666 O O . LYS A 1 91 ? -37.412 -2.509 6.030 1.00 81.81 91 LYS A O 1
ATOM 671 N N . ARG A 1 92 ? -37.144 -4.484 7.092 1.00 82.31 92 ARG A N 1
ATOM 672 C CA . ARG A 1 92 ? -36.868 -3.919 8.420 1.00 82.31 92 ARG A CA 1
ATOM 673 C C . ARG A 1 92 ? -35.784 -4.704 9.161 1.00 82.31 92 ARG A C 1
ATOM 675 O O . ARG A 1 92 ? -35.747 -5.927 9.082 1.00 82.31 92 ARG A O 1
ATOM 682 N N . LEU A 1 93 ? -34.984 -3.986 9.950 1.00 86.19 93 LEU A N 1
ATOM 683 C CA . LEU A 1 93 ? -34.274 -4.567 11.089 1.00 86.19 93 LEU A CA 1
ATOM 684 C C . LEU A 1 93 ? -35.164 -4.399 12.324 1.00 86.19 93 LEU A C 1
ATOM 686 O O . LEU A 1 93 ? -35.494 -3.273 12.710 1.00 86.19 93 LEU A O 1
ATOM 690 N N . LEU A 1 94 ? -35.594 -5.515 12.907 1.00 85.00 94 LEU A N 1
ATOM 691 C CA . LEU A 1 94 ? -36.348 -5.570 14.154 1.00 85.00 94 LEU A CA 1
ATOM 692 C C . LEU A 1 94 ? -35.394 -5.945 15.282 1.00 85.00 94 LEU A C 1
ATOM 694 O O . LEU A 1 94 ? -34.560 -6.832 15.123 1.00 85.00 94 LEU A O 1
ATOM 698 N N . TYR A 1 95 ? -35.515 -5.280 16.428 1.00 87.44 95 TYR A N 1
ATOM 699 C CA . TYR A 1 95 ? -34.659 -5.604 17.558 1.00 87.44 95 TYR A CA 1
ATOM 700 C C . TYR A 1 95 ? -35.365 -5.455 18.903 1.00 87.44 95 TYR A C 1
ATOM 702 O O . TYR A 1 95 ? -36.279 -4.643 19.081 1.00 87.44 95 TYR A O 1
ATOM 710 N N . THR A 1 96 ? -34.886 -6.219 19.880 1.00 87.75 96 THR A N 1
ATOM 711 C CA . THR A 1 96 ? -35.074 -5.935 21.304 1.00 87.75 96 THR A CA 1
ATOM 712 C C . THR A 1 96 ? -33.721 -5.915 21.973 1.00 87.75 96 THR A C 1
ATOM 714 O O . THR A 1 96 ? -32.985 -6.883 21.866 1.00 87.75 96 THR A O 1
ATOM 717 N N . SER A 1 97 ? -33.425 -4.850 22.704 1.00 90.00 97 SER A N 1
ATOM 718 C CA . SER A 1 97 ? -32.159 -4.672 23.402 1.00 90.00 97 SER A CA 1
ATOM 719 C C . SER A 1 97 ? -32.413 -4.321 24.860 1.00 90.00 97 SER A C 1
ATOM 721 O O . SER A 1 97 ? -33.180 -3.402 25.158 1.00 90.00 97 SER A O 1
ATOM 723 N N . ASN A 1 98 ? -31.786 -5.051 25.776 1.00 90.50 98 ASN A N 1
ATOM 724 C CA . ASN A 1 98 ? -31.715 -4.698 27.181 1.00 90.50 98 ASN A CA 1
ATOM 725 C C . ASN A 1 98 ? -30.370 -4.038 27.471 1.00 90.50 98 ASN A C 1
ATOM 727 O O . ASN A 1 98 ? -29.350 -4.710 27.641 1.00 90.50 98 ASN A O 1
ATOM 731 N N . VAL A 1 99 ? -30.402 -2.713 27.566 1.00 88.62 99 VAL A N 1
ATOM 732 C CA . VAL A 1 99 ? -29.251 -1.894 27.939 1.00 88.62 99 VAL A CA 1
ATOM 733 C C . VAL A 1 99 ? -29.430 -1.492 29.399 1.00 88.62 99 VAL A C 1
ATOM 735 O O . VAL A 1 99 ? -30.419 -0.846 29.750 1.00 88.62 99 VAL A O 1
ATOM 738 N N . ASP A 1 100 ? -28.502 -1.918 30.256 1.00 84.88 100 ASP A N 1
ATOM 739 C CA . ASP A 1 100 ? -28.442 -1.563 31.683 1.00 84.88 100 ASP A CA 1
ATOM 740 C C . ASP A 1 100 ? -29.722 -1.853 32.481 1.00 84.88 100 ASP A C 1
ATOM 742 O O . ASP A 1 100 ? -30.155 -1.088 33.344 1.00 84.88 100 ASP A O 1
ATOM 746 N N . GLY A 1 101 ? -30.374 -2.970 32.170 1.00 83.88 101 GLY A N 1
ATOM 747 C CA . GLY A 1 101 ? -31.601 -3.394 32.835 1.00 83.88 101 GLY A CA 1
ATOM 748 C C . GLY A 1 101 ? -32.860 -2.785 32.236 1.00 83.88 101 GLY A C 1
ATOM 749 O O . GLY A 1 101 ? -33.959 -3.144 32.651 1.00 83.88 101 GLY A O 1
ATOM 750 N N . THR A 1 102 ? -32.726 -1.895 31.251 1.00 85.94 102 THR A N 1
ATOM 751 C CA . THR A 1 102 ? -33.843 -1.296 30.526 1.00 85.94 102 THR A CA 1
ATOM 752 C C . THR A 1 102 ? -34.024 -1.977 29.176 1.00 85.94 102 THR A C 1
ATOM 754 O O . THR A 1 102 ? -33.249 -1.771 28.242 1.00 85.94 102 THR A O 1
ATOM 757 N N . VAL A 1 103 ? -35.104 -2.744 29.053 1.00 86.06 103 VAL A N 1
ATOM 758 C CA . VAL A 1 103 ? -35.499 -3.401 27.807 1.00 86.06 103 VAL A CA 1
ATOM 759 C C . VAL A 1 103 ? -36.171 -2.385 26.893 1.00 86.06 103 VAL A C 1
ATOM 761 O O . VAL A 1 103 ? -37.117 -1.703 27.295 1.00 86.06 103 VAL A O 1
ATOM 764 N N . ARG A 1 104 ? -35.697 -2.306 25.651 1.00 85.19 104 ARG A N 1
ATOM 765 C CA . ARG A 1 104 ? -36.237 -1.485 24.566 1.00 85.19 104 ARG A CA 1
ATOM 766 C C . ARG A 1 104 ? -36.526 -2.366 23.367 1.00 85.19 104 ARG A C 1
ATOM 768 O O . ARG A 1 104 ? -35.757 -3.270 23.064 1.00 85.19 104 ARG A O 1
ATOM 775 N N . VAL A 1 105 ? -37.591 -2.047 22.651 1.00 83.94 105 VAL A N 1
ATOM 776 C CA . VAL A 1 105 ? -37.935 -2.673 21.372 1.00 83.94 105 VAL A CA 1
ATOM 777 C C . VAL A 1 105 ? -37.983 -1.592 20.306 1.00 83.94 105 VAL A C 1
ATOM 779 O O . VAL A 1 105 ? -38.437 -0.485 20.587 1.00 83.94 105 VAL A O 1
ATOM 782 N N . GLY A 1 106 ? -37.511 -1.870 19.099 1.00 81.31 106 GLY A N 1
ATOM 783 C CA . GLY A 1 106 ? -37.530 -0.887 18.022 1.00 81.31 106 GLY A CA 1
ATOM 784 C C . GLY A 1 106 ? -37.419 -1.516 16.645 1.00 81.31 106 GLY A C 1
ATOM 785 O O . GLY A 1 106 ? -37.198 -2.718 16.494 1.00 81.31 106 GLY A O 1
ATOM 786 N N . THR A 1 107 ? -37.622 -0.679 15.632 1.00 82.06 107 THR A N 1
ATOM 787 C CA . THR A 1 107 ? -37.539 -1.063 14.223 1.00 82.06 107 THR A CA 1
ATOM 788 C C . THR A 1 107 ? -36.759 -0.012 13.448 1.00 82.06 107 THR A C 1
ATOM 790 O O . THR A 1 107 ? -37.019 1.185 13.619 1.00 82.06 107 THR A O 1
ATOM 793 N N . ILE A 1 108 ? -35.893 -0.439 12.535 1.00 82.56 108 ILE A N 1
ATOM 794 C CA . ILE A 1 108 ? -35.243 0.449 11.570 1.00 82.56 108 ILE A CA 1
ATOM 795 C C . ILE A 1 108 ? -35.716 0.095 10.166 1.00 82.56 108 ILE A C 1
ATOM 797 O O . ILE A 1 108 ? -35.701 -1.061 9.738 1.00 82.56 108 ILE A O 1
ATOM 801 N N . ALA A 1 109 ? -36.160 1.121 9.453 1.00 79.62 109 ALA A N 1
ATOM 802 C CA . ALA A 1 109 ? -36.532 1.040 8.060 1.00 79.62 109 ALA A CA 1
ATOM 803 C C . ALA A 1 109 ? -35.289 0.951 7.169 1.00 79.62 109 ALA A C 1
ATOM 805 O O . ALA A 1 109 ? -34.540 1.916 7.095 1.00 79.62 109 ALA A O 1
ATOM 806 N N . LEU A 1 110 ? -35.059 -0.182 6.495 1.00 78.44 110 LEU A N 1
ATOM 807 C CA . LEU A 1 110 ? -33.848 -0.373 5.676 1.00 78.44 110 LEU A CA 1
ATOM 808 C C . LEU A 1 110 ? -33.835 0.513 4.419 1.00 78.44 110 LEU A C 1
ATOM 810 O O . LEU A 1 110 ? -32.784 0.872 3.907 1.00 78.44 110 LEU A O 1
ATOM 814 N N . ASP A 1 111 ? -35.016 0.900 3.945 1.00 74.31 111 ASP A N 1
ATOM 815 C CA . ASP A 1 111 ? -35.224 1.740 2.766 1.00 74.31 111 ASP A CA 1
ATOM 816 C C . ASP A 1 111 ? -35.065 3.241 3.046 1.00 74.31 111 ASP A C 1
ATOM 818 O O . ASP A 1 111 ? -34.589 3.994 2.201 1.00 74.31 111 ASP A O 1
ATOM 822 N N . THR A 1 112 ? -35.476 3.689 4.231 1.00 74.25 112 THR A N 1
ATOM 823 C CA . THR A 1 112 ? -35.525 5.118 4.590 1.00 74.25 112 THR A CA 1
ATOM 824 C C . THR A 1 112 ? -34.572 5.496 5.720 1.00 74.25 112 THR A C 1
ATOM 826 O O . THR A 1 112 ? -34.453 6.676 6.042 1.00 74.25 112 THR A O 1
ATOM 829 N N . LEU A 1 113 ? -33.915 4.512 6.344 1.00 73.75 113 LEU A N 1
ATOM 830 C CA . LEU A 1 113 ? -33.093 4.653 7.553 1.00 73.75 113 LEU A CA 1
ATOM 831 C C . LEU A 1 113 ? -33.846 5.299 8.730 1.00 73.75 113 LEU A C 1
ATOM 833 O O . LEU A 1 113 ? -33.248 5.806 9.679 1.00 73.75 113 LEU A O 1
ATOM 837 N N . VAL A 1 114 ? -35.181 5.289 8.684 1.00 79.38 114 VAL A N 1
ATOM 838 C CA . VAL A 1 114 ? -36.019 5.827 9.752 1.00 79.38 114 VAL A CA 1
ATOM 839 C C . VAL A 1 114 ? -36.020 4.846 10.914 1.00 79.38 114 VAL A C 1
ATOM 841 O O . VAL A 1 114 ? -36.473 3.707 10.797 1.00 79.38 114 VAL A O 1
ATOM 844 N N . HIS A 1 115 ? -35.534 5.320 12.055 1.00 82.00 115 HIS A N 1
ATOM 845 C CA . HIS A 1 115 ? -35.515 4.566 13.296 1.00 82.00 115 HIS A CA 1
ATOM 846 C C . HIS A 1 115 ? -36.723 4.919 14.169 1.00 82.00 115 HIS A C 1
ATOM 848 O O . HIS A 1 115 ? -36.845 6.051 14.642 1.00 82.00 115 HIS A O 1
ATOM 854 N N . ALA A 1 116 ? -37.592 3.939 14.413 1.00 77.06 116 ALA A N 1
ATOM 855 C CA . ALA A 1 116 ? -38.714 4.049 15.336 1.00 77.06 116 ALA A CA 1
ATOM 856 C C . ALA A 1 116 ? -38.444 3.202 16.587 1.00 77.06 116 ALA A C 1
ATOM 858 O O . ALA A 1 116 ? -38.355 1.976 16.513 1.00 77.06 116 ALA A O 1
ATOM 859 N N . ILE A 1 117 ? -38.319 3.861 17.740 1.00 70.81 117 ILE A N 1
ATOM 860 C CA . ILE A 1 117 ? -38.060 3.208 19.030 1.00 70.81 117 ILE A CA 1
ATOM 861 C C . ILE A 1 117 ? -39.350 3.132 19.825 1.00 70.81 117 ILE A C 1
ATOM 863 O O . ILE A 1 117 ? -40.161 4.059 19.802 1.00 70.81 117 ILE A O 1
ATOM 867 N N . GLY A 1 118 ? -39.514 2.018 20.529 1.00 67.56 118 GLY A N 1
ATOM 868 C CA . GLY A 1 118 ? -40.649 1.751 21.375 1.00 67.56 118 GLY A CA 1
ATOM 869 C C . GLY A 1 118 ? -40.518 2.164 22.828 1.00 67.56 118 GLY A C 1
ATOM 870 O O . GLY A 1 118 ? -39.484 2.662 23.264 1.00 67.56 118 GLY A O 1
ATOM 871 N N . GLY A 1 119 ? -41.586 1.935 23.595 1.00 67.00 119 GLY A N 1
ATOM 872 C CA . GLY A 1 119 ? -41.540 2.065 25.048 1.00 67.00 119 GLY A CA 1
ATOM 873 C C . GLY A 1 119 ? -40.495 1.139 25.675 1.00 67.00 119 GLY A C 1
ATOM 874 O O . GLY A 1 119 ? -40.018 0.188 25.053 1.00 67.00 119 GLY A O 1
ATOM 875 N N . SER A 1 120 ? -40.153 1.413 26.929 1.00 79.00 120 SER A N 1
ATOM 876 C CA . SER A 1 120 ? -39.150 0.662 27.680 1.00 79.00 120 SER A CA 1
ATOM 877 C C . SER A 1 120 ? -39.651 0.272 29.065 1.00 79.00 120 SER A C 1
ATOM 879 O O . SER A 1 120 ? -40.460 0.995 29.646 1.00 79.00 120 SER A O 1
ATOM 881 N N . PHE A 1 121 ? -39.137 -0.820 29.625 1.00 81.50 121 PHE A N 1
ATOM 882 C CA . PHE A 1 121 ? -39.360 -1.193 31.027 1.00 81.50 121 PHE A CA 1
ATOM 883 C C . PHE A 1 121 ? -38.082 -1.753 31.651 1.00 81.50 121 PHE A C 1
ATOM 885 O O . PHE A 1 121 ? -37.174 -2.189 30.944 1.00 81.50 121 PHE A O 1
ATOM 892 N N . THR A 1 122 ? -38.018 -1.744 32.980 1.00 84.31 122 THR A N 1
ATOM 893 C CA . THR A 1 122 ? -36.902 -2.334 33.721 1.00 84.31 122 THR A CA 1
ATOM 894 C C . THR A 1 122 ? -37.137 -3.828 33.918 1.00 84.31 122 THR A C 1
ATOM 896 O O . THR A 1 122 ? -38.136 -4.215 34.525 1.00 84.31 122 THR A O 1
ATOM 899 N N . GLN A 1 123 ? -36.225 -4.666 33.430 1.00 83.25 123 GLN A N 1
ATOM 900 C CA . GLN A 1 123 ? -36.255 -6.105 33.673 1.00 83.25 123 GLN A CA 1
ATOM 901 C C . GLN A 1 123 ? -35.707 -6.387 35.074 1.00 83.25 123 GLN A C 1
ATOM 903 O O . GLN A 1 123 ? -34.553 -6.090 35.372 1.00 83.25 123 GLN A O 1
ATOM 908 N N . SER A 1 124 ? -36.521 -6.980 35.944 1.00 75.88 124 SER A N 1
ATOM 909 C CA . SER A 1 124 ? -36.130 -7.239 37.336 1.00 75.88 124 SER A CA 1
ATOM 910 C C . SER A 1 124 ? -35.729 -8.689 37.613 1.00 75.88 124 SER A C 1
ATOM 912 O O . SER A 1 124 ? -35.297 -8.990 38.722 1.00 75.88 124 SER A O 1
ATOM 914 N N . SER A 1 125 ? -35.885 -9.599 36.647 1.00 79.38 125 SER A N 1
ATOM 915 C CA . SER A 1 125 ? -35.485 -11.006 36.782 1.00 79.38 125 SER A CA 1
ATOM 916 C C . SER A 1 125 ? -35.050 -11.628 35.451 1.00 79.38 125 SER A C 1
ATOM 918 O O . SER A 1 125 ? -35.570 -11.288 34.387 1.00 79.38 125 SER A O 1
ATOM 920 N N . ALA A 1 126 ? -34.091 -12.555 35.510 1.00 80.31 126 ALA A N 1
ATOM 921 C CA . ALA A 1 126 ? -33.592 -13.287 34.343 1.00 80.31 126 ALA A CA 1
ATOM 922 C C . ALA A 1 126 ? -34.664 -14.222 33.749 1.00 80.31 126 ALA A C 1
ATOM 924 O O . ALA A 1 126 ? -35.569 -14.645 34.466 1.00 80.31 126 ALA A O 1
ATOM 925 N N . SER A 1 127 ? -34.572 -14.544 32.456 1.00 78.50 127 SER A N 1
ATOM 926 C CA . SER A 1 127 ? -35.408 -15.567 31.793 1.00 78.50 127 SER A CA 1
ATOM 927 C C . SER A 1 127 ? -34.612 -16.859 31.589 1.00 78.50 127 SER A C 1
ATOM 929 O O . SER A 1 127 ? -33.391 -16.794 31.556 1.00 78.50 127 SER A O 1
ATOM 931 N N . ASN A 1 128 ? -35.260 -18.020 31.456 1.00 70.25 128 ASN A N 1
ATOM 932 C CA . ASN A 1 128 ? -34.587 -19.326 31.554 1.00 70.25 128 ASN A CA 1
ATOM 933 C C . ASN A 1 128 ? -34.329 -20.057 30.218 1.00 70.25 128 ASN A C 1
ATOM 935 O O . ASN A 1 128 ? -34.212 -21.278 30.223 1.00 70.25 128 ASN A O 1
ATOM 939 N N . GLY A 1 129 ? -34.227 -19.341 29.095 1.00 67.75 129 GLY A N 1
ATOM 940 C CA . GLY A 1 129 ? -33.682 -19.908 27.851 1.00 67.75 129 GLY A CA 1
ATOM 941 C C . GLY A 1 129 ? -34.432 -21.104 27.258 1.00 67.75 129 GLY A C 1
ATOM 942 O O . GLY A 1 129 ? -33.818 -22.004 26.690 1.00 67.75 129 GLY A O 1
ATOM 943 N N . GLY A 1 130 ? -35.760 -21.132 27.409 1.00 81.38 130 GLY A N 1
ATOM 944 C CA . GLY A 1 130 ? -36.616 -22.177 26.839 1.00 81.38 130 GLY A CA 1
ATOM 945 C C . GLY A 1 130 ? -36.537 -22.301 25.309 1.00 81.38 130 GLY A C 1
ATOM 946 O O . GLY A 1 130 ? -35.879 -21.506 24.641 1.00 81.38 130 GLY A O 1
ATOM 947 N N . ASP A 1 131 ? -37.225 -23.312 24.766 1.00 85.06 131 ASP A N 1
ATOM 948 C CA . ASP A 1 131 ? -37.294 -23.591 23.321 1.00 85.06 131 ASP A CA 1
ATOM 949 C C . ASP A 1 131 ? -37.549 -22.328 22.504 1.00 85.06 131 ASP A C 1
ATOM 951 O O . ASP A 1 131 ? -38.506 -21.621 22.792 1.00 85.06 131 ASP A O 1
ATOM 955 N N . ILE A 1 132 ? -36.782 -22.096 21.441 1.00 87.81 132 ILE A N 1
ATOM 956 C CA . ILE A 1 132 ? -37.009 -20.963 20.543 1.00 87.81 132 ILE A CA 1
ATOM 957 C C . ILE A 1 132 ? -37.889 -21.402 19.378 1.00 87.81 132 ILE A C 1
ATOM 959 O O . ILE A 1 132 ? -37.628 -22.411 18.721 1.00 87.81 132 ILE A O 1
ATOM 963 N N . ILE A 1 133 ? -38.922 -20.613 19.102 1.00 85.75 133 ILE A N 1
ATOM 964 C CA . ILE A 1 133 ? -39.807 -20.747 17.951 1.00 85.75 133 ILE A CA 1
ATOM 965 C C . ILE A 1 133 ? -39.645 -19.516 17.057 1.00 85.75 133 ILE A C 1
ATOM 967 O O . ILE A 1 133 ? -39.825 -18.384 17.513 1.00 85.75 133 ILE A O 1
ATOM 971 N N . ILE A 1 134 ? -39.333 -19.770 15.785 1.00 85.62 134 ILE A N 1
ATOM 972 C CA . ILE A 1 134 ? -39.110 -18.763 14.740 1.00 85.62 134 ILE A CA 1
ATOM 973 C C . ILE A 1 134 ? -40.140 -19.021 13.635 1.00 85.62 134 ILE A C 1
ATOM 975 O O . ILE A 1 134 ? -40.091 -20.059 12.969 1.00 85.62 134 ILE A O 1
ATOM 979 N N . GLY A 1 135 ? -41.116 -18.125 13.476 1.00 76.62 135 GLY A N 1
ATOM 980 C CA . GLY A 1 135 ? -42.253 -18.295 12.558 1.00 76.62 135 GLY A CA 1
ATOM 981 C C . GLY A 1 135 ? -43.599 -18.581 13.249 1.00 76.62 135 GLY A C 1
ATOM 982 O O . GLY A 1 135 ? -43.798 -18.269 14.422 1.00 76.62 135 GLY A O 1
ATOM 983 N N . GLY A 1 136 ? -44.569 -19.134 12.508 1.00 68.50 136 GLY A N 1
ATOM 984 C CA . GLY A 1 136 ? -45.966 -19.275 12.948 1.00 68.50 136 GLY A CA 1
ATOM 985 C C . GLY A 1 136 ? -46.294 -20.626 13.596 1.00 68.50 136 GLY A C 1
ATOM 986 O O . GLY A 1 136 ? -46.026 -21.674 13.007 1.00 68.50 136 GLY A O 1
ATOM 987 N N . ARG A 1 137 ? -46.937 -20.610 14.778 1.00 64.38 137 ARG A N 1
ATOM 988 C CA . ARG A 1 137 ? -47.363 -21.823 15.506 1.00 64.38 137 ARG A CA 1
ATOM 989 C C . ARG A 1 137 ? -48.773 -21.680 16.110 1.00 64.38 137 ARG A C 1
ATOM 991 O O . ARG A 1 137 ? -49.067 -20.696 16.782 1.00 64.38 137 ARG A O 1
ATOM 998 N N . ALA A 1 138 ? -49.644 -22.665 15.874 1.00 57.97 138 ALA A N 1
ATOM 999 C CA . ALA A 1 138 ? -51.085 -22.584 16.164 1.00 57.97 138 ALA A CA 1
ATOM 1000 C C . ALA A 1 138 ? -51.536 -23.035 17.575 1.00 57.97 138 ALA A C 1
ATOM 1002 O O . ALA A 1 138 ? -52.667 -22.755 17.958 1.00 57.97 138 ALA A O 1
ATOM 1003 N N . ASP A 1 139 ? -50.706 -23.735 18.351 1.00 57.16 139 ASP A N 1
ATOM 1004 C CA . ASP A 1 139 ? -51.090 -24.382 19.624 1.00 57.16 139 ASP A CA 1
ATOM 1005 C C . ASP A 1 139 ? -50.965 -23.486 20.875 1.00 57.16 139 ASP A C 1
ATOM 1007 O O . ASP A 1 139 ? -51.186 -23.949 21.990 1.00 57.16 139 ASP A O 1
ATOM 1011 N N . PHE A 1 140 ? -50.660 -22.195 20.714 1.00 58.78 140 PHE A N 1
ATOM 1012 C CA . PHE A 1 140 ? -50.562 -21.228 21.813 1.00 58.78 140 PHE A CA 1
ATOM 1013 C C . PHE A 1 140 ? -51.867 -20.443 22.038 1.00 58.78 140 PHE A C 1
ATOM 1015 O O . PHE A 1 140 ? -51.876 -19.222 21.918 1.00 58.78 140 PHE A O 1
ATOM 1022 N N . ASP A 1 141 ? -52.962 -21.136 22.366 1.00 51.66 141 ASP A N 1
ATOM 1023 C CA . ASP A 1 141 ? -54.289 -20.668 22.844 1.00 51.66 141 ASP A CA 1
ATOM 1024 C C . ASP A 1 141 ? -55.013 -19.512 22.091 1.00 51.66 141 ASP A C 1
ATOM 1026 O O . ASP A 1 141 ? -56.188 -19.256 22.338 1.00 51.66 141 ASP A O 1
ATOM 1030 N N . THR A 1 142 ? -54.372 -18.827 21.143 1.00 53.53 142 THR A N 1
ATOM 1031 C CA . THR A 1 142 ? -54.892 -17.780 20.248 1.00 53.53 142 THR A CA 1
ATOM 1032 C C . THR A 1 142 ? -53.998 -17.751 19.003 1.00 53.53 142 THR A C 1
ATOM 1034 O O . THR A 1 142 ? -52.781 -17.819 19.136 1.00 53.53 142 THR A O 1
ATOM 1037 N N . GLU A 1 143 ? -54.565 -17.666 17.799 1.00 51.78 143 GLU A N 1
ATOM 1038 C CA . GLU A 1 143 ? -53.801 -17.659 16.540 1.00 51.78 143 GLU A CA 1
ATOM 1039 C C . GLU A 1 143 ? -52.824 -16.473 16.488 1.00 51.78 143 GLU A C 1
ATOM 1041 O O . GLU A 1 143 ? -53.252 -15.322 16.383 1.00 51.78 143 GLU A O 1
ATOM 1046 N N . ARG A 1 144 ? -51.513 -16.744 16.573 1.00 58.12 144 ARG A N 1
ATOM 1047 C CA . ARG A 1 144 ? -50.459 -15.719 16.568 1.00 58.12 144 ARG A CA 1
ATOM 1048 C C . ARG A 1 144 ? -49.430 -16.061 15.488 1.00 58.12 144 ARG A C 1
ATOM 1050 O O . ARG A 1 144 ? -48.684 -17.024 15.642 1.00 58.12 144 ARG A O 1
ATOM 1057 N N . PHE A 1 145 ? -49.417 -15.333 14.369 1.00 57.47 145 PHE A N 1
ATOM 1058 C CA . PHE A 1 145 ? -48.648 -15.729 13.176 1.00 57.47 145 PHE A CA 1
ATOM 1059 C C . PHE A 1 145 ? -47.956 -14.543 12.484 1.00 57.47 145 PHE A C 1
ATOM 1061 O O . PHE A 1 145 ? -48.524 -13.455 12.428 1.00 57.47 145 PHE A O 1
ATOM 1068 N N . TRP A 1 146 ? -46.767 -14.768 11.920 1.00 64.12 146 TRP A N 1
ATOM 1069 C CA . TRP A 1 146 ? -46.060 -13.841 11.029 1.00 64.12 146 TRP A CA 1
ATOM 1070 C C . TRP A 1 146 ? -46.123 -14.358 9.579 1.00 64.12 146 TRP A C 1
ATOM 1072 O O . TRP A 1 146 ? -45.605 -15.434 9.303 1.00 64.12 146 TRP A O 1
ATOM 1082 N N . SER A 1 147 ? -46.740 -13.611 8.650 1.00 61.22 147 SER A N 1
ATOM 1083 C CA . SER A 1 147 ? -46.747 -13.899 7.191 1.00 61.22 147 SER A CA 1
ATOM 1084 C C . SER A 1 147 ? -45.538 -13.352 6.423 1.00 61.22 147 SER A C 1
ATOM 1086 O O . SER A 1 147 ? -45.614 -13.188 5.208 1.00 61.22 147 SER A O 1
ATOM 1088 N N . GLY A 1 148 ? -44.442 -13.004 7.094 1.00 69.44 148 GLY A N 1
ATOM 1089 C CA . GLY A 1 148 ? -43.263 -12.433 6.439 1.00 69.44 148 GLY A CA 1
ATOM 1090 C C . GLY A 1 148 ? -42.133 -13.434 6.200 1.00 69.44 148 GLY A C 1
ATOM 1091 O O . GLY A 1 148 ? -42.212 -14.596 6.603 1.00 69.44 148 GLY A O 1
ATOM 1092 N N . GLY A 1 149 ? -41.070 -12.957 5.555 1.00 77.44 149 GLY A N 1
ATOM 1093 C CA . GLY A 1 149 ? -39.802 -13.676 5.428 1.00 77.44 149 GLY A CA 1
ATOM 1094 C C . GLY A 1 149 ? -38.778 -13.259 6.485 1.00 77.44 149 GLY A C 1
ATOM 1095 O O . GLY A 1 149 ? -38.859 -12.145 7.013 1.00 77.44 149 GLY A O 1
ATOM 1096 N N . VAL A 1 150 ? -37.825 -14.147 6.774 1.00 84.62 150 VAL A N 1
ATOM 1097 C CA . VAL A 1 150 ? -36.706 -13.928 7.710 1.00 84.62 150 VAL A CA 1
ATOM 1098 C C . VAL A 1 150 ? -35.394 -14.226 6.990 1.00 84.62 150 VAL A C 1
ATOM 1100 O O . VAL A 1 150 ? -35.261 -15.297 6.403 1.00 84.62 150 VAL A O 1
ATOM 1103 N N . SER A 1 151 ? -34.458 -13.274 7.012 1.00 85.44 151 SER A N 1
ATOM 1104 C CA . SER A 1 151 ? -33.128 -13.418 6.399 1.00 85.44 151 SER A CA 1
ATOM 1105 C C . SER A 1 151 ? -32.152 -14.070 7.368 1.00 85.44 151 SER A C 1
ATOM 1107 O O . SER A 1 151 ? -31.631 -15.149 7.119 1.00 85.44 151 SER A O 1
ATOM 1109 N N . TRP A 1 152 ? -31.976 -13.463 8.537 1.00 89.38 152 TRP A N 1
ATOM 1110 C CA . TRP A 1 152 ? -31.152 -14.006 9.607 1.00 89.38 152 TRP A CA 1
ATOM 1111 C C . TRP A 1 152 ? -31.640 -13.500 10.964 1.00 89.38 152 TRP A C 1
ATOM 1113 O O . TRP A 1 152 ? -32.275 -12.443 11.069 1.00 89.38 152 TRP A O 1
ATOM 1123 N N . LEU A 1 153 ? -31.342 -14.279 12.002 1.00 90.56 153 LEU A N 1
ATOM 1124 C CA . LEU A 1 153 ? -31.663 -13.999 13.401 1.00 90.56 153 LEU A CA 1
ATOM 1125 C C . LEU A 1 153 ? -30.395 -14.158 14.235 1.00 90.56 153 LEU A C 1
ATOM 1127 O O . LEU A 1 153 ? -29.722 -15.181 14.121 1.00 90.56 153 LEU A O 1
ATOM 1131 N N . ALA A 1 154 ? -30.118 -13.193 15.111 1.00 92.25 154 ALA A N 1
ATOM 1132 C CA . ALA A 1 154 ? -28.994 -13.255 16.034 1.00 92.25 154 ALA A CA 1
ATOM 1133 C C . ALA A 1 154 ? -29.406 -12.926 17.476 1.00 92.25 154 ALA A C 1
ATOM 1135 O O . ALA A 1 154 ? -30.138 -11.960 17.727 1.00 92.25 154 ALA A O 1
ATOM 1136 N N . LEU A 1 155 ? -28.883 -13.706 18.425 1.00 92.81 155 LEU A N 1
ATOM 1137 C CA . LEU A 1 155 ? -28.847 -13.362 19.845 1.00 92.81 155 LEU A CA 1
ATOM 1138 C C . LEU A 1 155 ? -27.474 -12.816 20.180 1.00 92.81 155 LEU A C 1
ATOM 1140 O O . LEU A 1 155 ? -26.464 -13.443 19.878 1.00 92.81 155 LEU A O 1
ATOM 1144 N N . LEU A 1 156 ? -27.454 -11.695 20.886 1.00 94.19 156 LEU A N 1
ATOM 1145 C CA . LEU A 1 156 ? -26.258 -11.105 21.433 1.00 94.19 156 LEU A CA 1
ATOM 1146 C C . LEU A 1 156 ? -26.332 -11.060 22.961 1.00 94.19 156 LEU A C 1
ATOM 1148 O O . LEU A 1 156 ? -27.354 -10.673 23.529 1.00 94.19 156 LEU A O 1
ATOM 1152 N N . ASN A 1 157 ? -25.222 -11.345 23.635 1.00 92.75 157 ASN A N 1
ATOM 1153 C CA . ASN A 1 157 ? -25.027 -11.138 25.078 1.00 92.75 157 ASN A CA 1
ATOM 1154 C C . ASN A 1 157 ? -24.612 -9.688 25.406 1.00 92.75 157 ASN A C 1
ATOM 1156 O O . ASN A 1 157 ? -23.938 -9.416 26.400 1.00 92.75 157 ASN A O 1
ATOM 1160 N N . LYS A 1 158 ? -25.020 -8.753 24.544 1.00 92.19 158 LYS A N 1
ATOM 1161 C CA . LYS A 1 158 ? -24.805 -7.316 24.673 1.00 92.19 158 LYS A CA 1
ATOM 1162 C C . LYS A 1 158 ? -26.088 -6.581 24.336 1.00 92.19 158 LYS A C 1
ATOM 1164 O O . LYS A 1 158 ? -26.741 -6.912 23.352 1.00 92.19 158 LYS A O 1
ATOM 1169 N N . GLY A 1 159 ? -26.428 -5.563 25.120 1.00 91.38 159 GLY A N 1
ATOM 1170 C CA . GLY A 1 159 ? -27.484 -4.612 24.777 1.00 91.38 159 GLY A CA 1
ATOM 1171 C C . GLY A 1 159 ? -26.964 -3.591 23.766 1.00 91.38 159 GLY A C 1
ATOM 1172 O O . GLY A 1 159 ? -26.237 -2.684 24.161 1.00 91.38 159 GLY A O 1
ATOM 1173 N N . LEU A 1 160 ? -27.316 -3.723 22.485 1.00 90.75 160 LEU A N 1
ATOM 1174 C CA . LEU A 1 160 ? -26.945 -2.773 21.443 1.00 90.75 160 LEU A CA 1
ATOM 1175 C C . LEU A 1 160 ? -27.740 -1.481 21.590 1.00 90.75 160 LEU A C 1
ATOM 1177 O O . LEU A 1 160 ? -28.949 -1.469 21.860 1.00 90.75 160 LEU A O 1
ATOM 1181 N N . THR A 1 161 ? -27.035 -0.382 21.395 1.00 86.75 161 THR A N 1
ATOM 1182 C CA . THR A 1 161 ? -27.564 0.971 21.406 1.00 86.75 161 THR A CA 1
ATOM 1183 C C . THR A 1 161 ? -28.187 1.331 20.058 1.00 86.75 161 THR A C 1
ATOM 1185 O O . THR A 1 161 ? -28.042 0.632 19.057 1.00 86.75 161 THR A O 1
ATOM 1188 N N . ARG A 1 162 ? -28.894 2.466 20.017 1.00 83.00 162 ARG A N 1
ATOM 1189 C CA . ARG A 1 162 ? -29.488 2.996 18.783 1.00 83.00 162 ARG A CA 1
ATOM 1190 C C . ARG A 1 162 ? -28.459 3.159 17.661 1.00 83.00 162 ARG A C 1
ATOM 1192 O O . ARG A 1 162 ? -28.794 2.881 16.516 1.00 83.00 162 ARG A O 1
ATOM 1199 N N . ASP A 1 163 ? -27.285 3.686 17.978 1.00 79.25 163 ASP A N 1
ATOM 1200 C CA . ASP A 1 163 ? -26.318 4.089 16.959 1.00 79.25 163 ASP A CA 1
ATOM 1201 C C . ASP A 1 163 ? -25.641 2.867 16.337 1.00 79.25 163 ASP A C 1
ATOM 1203 O O . ASP A 1 163 ? -25.509 2.813 15.120 1.00 79.25 163 ASP A O 1
ATOM 1207 N N . GLU A 1 164 ? -25.353 1.840 17.140 1.00 83.50 164 GLU A N 1
ATOM 1208 C CA . GLU A 1 164 ? -24.854 0.540 16.660 1.00 83.50 164 GLU A CA 1
ATOM 1209 C C . GLU A 1 164 ? -25.863 -0.117 15.710 1.00 83.50 164 GLU A C 1
ATOM 1211 O O . GLU A 1 164 ? -25.524 -0.556 14.615 1.00 83.50 164 GLU A O 1
ATOM 1216 N N . LEU A 1 165 ? -27.148 -0.077 16.067 1.00 85.38 165 LEU A N 1
ATOM 1217 C CA . LEU A 1 165 ? -28.211 -0.592 15.204 1.00 85.38 165 LEU A CA 1
ATOM 1218 C C . LEU A 1 165 ? -28.338 0.201 13.892 1.00 85.38 165 LEU A C 1
ATOM 1220 O O . LEU A 1 165 ? -28.625 -0.380 12.848 1.00 85.38 165 LEU A O 1
ATOM 1224 N N . MET A 1 166 ? -28.113 1.519 13.919 1.00 78.50 166 MET A N 1
ATOM 1225 C CA . MET A 1 166 ? -28.101 2.348 12.709 1.00 78.50 166 MET A CA 1
ATOM 1226 C C . MET A 1 166 ? -26.874 2.090 11.833 1.00 78.50 166 MET A C 1
ATOM 1228 O O . MET A 1 166 ? -27.003 2.128 10.611 1.00 78.50 166 MET A O 1
ATOM 1232 N N . ALA A 1 167 ? -25.716 1.824 12.436 1.00 68.50 167 ALA A N 1
ATOM 1233 C CA . ALA A 1 167 ? -24.471 1.562 11.728 1.00 68.50 167 ALA A CA 1
ATOM 1234 C C . ALA A 1 167 ? -24.531 0.240 10.949 1.00 68.50 167 ALA A C 1
ATOM 1236 O O . ALA A 1 167 ? -24.247 0.224 9.749 1.00 68.50 167 ALA A O 1
ATOM 1237 N N . ILE A 1 168 ? -25.055 -0.822 11.576 1.00 78.75 168 ILE A N 1
ATOM 1238 C CA . ILE A 1 168 ? -25.352 -2.101 10.908 1.00 78.75 168 ILE A CA 1
ATOM 1239 C C . ILE A 1 168 ? -26.217 -1.868 9.661 1.00 78.75 168 ILE A C 1
ATOM 1241 O O . ILE A 1 168 ? -25.905 -2.320 8.562 1.00 78.75 168 ILE A O 1
ATOM 1245 N N . VAL A 1 169 ? -27.286 -1.081 9.796 1.00 73.25 169 VAL A N 1
ATOM 1246 C CA . VAL A 1 169 ? -28.203 -0.793 8.681 1.00 73.25 169 VAL A CA 1
ATOM 1247 C C . VAL A 1 169 ? -27.566 0.097 7.598 1.00 73.25 169 VAL A C 1
ATOM 1249 O O . VAL A 1 169 ? -28.000 0.076 6.447 1.00 73.25 169 VAL A O 1
ATOM 1252 N N . GLN A 1 170 ? -26.518 0.857 7.922 1.00 66.75 170 GLN A N 1
ATOM 1253 C CA . GLN A 1 170 ? -25.766 1.694 6.977 1.00 66.75 170 GLN A CA 1
ATOM 1254 C C . GLN A 1 170 ? -24.631 0.944 6.258 1.00 66.75 170 GLN A C 1
ATOM 1256 O O . GLN A 1 170 ? -23.931 1.548 5.442 1.00 66.75 170 GLN A O 1
ATOM 1261 N N . GLY A 1 171 ? -24.498 -0.365 6.494 1.00 59.44 171 GLY A N 1
ATOM 1262 C CA . GLY A 1 171 ? -23.558 -1.241 5.794 1.00 59.44 171 GLY A CA 1
ATOM 1263 C C . GLY A 1 171 ? -22.400 -1.752 6.651 1.00 59.44 171 GLY A C 1
ATOM 1264 O O . GLY A 1 171 ? -21.467 -2.333 6.097 1.00 59.44 171 GLY A O 1
ATOM 1265 N N . GLU A 1 172 ? -22.438 -1.551 7.971 1.00 66.56 172 GLU A N 1
ATOM 1266 C CA . GLU A 1 172 ? -21.538 -2.235 8.901 1.00 66.56 172 GLU A CA 1
ATOM 1267 C C . GLU A 1 172 ? -21.897 -3.723 8.998 1.00 66.56 172 GLU A C 1
ATOM 1269 O O . GLU A 1 172 ? -23.067 -4.095 9.096 1.00 66.56 172 GLU A O 1
ATOM 1274 N N . SER A 1 173 ? -20.883 -4.586 8.949 1.00 75.19 173 SER A N 1
ATOM 1275 C CA . SER A 1 173 ? -21.075 -6.033 9.052 1.00 75.19 173 SER A CA 1
ATOM 1276 C C . SER A 1 173 ? -21.456 -6.422 10.482 1.00 75.19 173 SER A C 1
ATOM 1278 O O . SER A 1 173 ? -20.722 -6.098 11.417 1.00 75.19 173 SER A O 1
ATOM 1280 N N . LEU A 1 174 ? -22.551 -7.176 10.654 1.00 78.31 174 LEU A N 1
ATOM 1281 C CA . LEU A 1 174 ? -22.954 -7.683 11.971 1.00 78.31 174 LEU A CA 1
ATOM 1282 C C . LEU A 1 174 ? -21.931 -8.693 12.508 1.00 78.31 174 LEU A C 1
ATOM 1284 O O . LEU A 1 174 ? -21.551 -8.626 13.676 1.00 78.31 174 LEU A O 1
ATOM 1288 N N . THR A 1 175 ? -21.479 -9.620 11.660 1.00 74.00 175 THR A N 1
ATOM 1289 C CA . THR A 1 175 ? -20.501 -10.648 12.049 1.00 74.00 175 THR A CA 1
ATOM 1290 C C . THR A 1 175 ? -19.086 -10.094 12.177 1.00 74.00 175 THR A C 1
ATOM 1292 O O . THR A 1 175 ? -18.241 -10.747 12.783 1.00 74.00 175 THR A O 1
ATOM 1295 N N . GLY A 1 176 ? -18.841 -8.886 11.660 1.00 71.06 176 GLY A N 1
ATOM 1296 C CA . GLY A 1 176 ? -17.634 -8.112 11.934 1.00 71.06 176 GLY A CA 1
ATOM 1297 C C . GLY A 1 176 ? -17.673 -7.501 13.335 1.00 71.06 176 GLY A C 1
ATOM 1298 O O . GLY A 1 176 ? -17.247 -8.117 14.308 1.00 71.06 176 GLY A O 1
ATOM 1299 N N . GLU A 1 177 ? -18.212 -6.290 13.445 1.00 65.44 177 GLU A N 1
ATOM 1300 C CA . GLU A 1 177 ? -18.105 -5.436 14.643 1.00 65.44 177 GLU A CA 1
ATOM 1301 C C . GLU A 1 177 ? -18.856 -5.978 15.870 1.00 65.44 177 GLU A C 1
ATOM 1303 O O . GLU A 1 177 ? -18.526 -5.663 17.016 1.00 65.44 177 GLU A O 1
ATOM 1308 N N . HIS A 1 178 ? -19.855 -6.839 15.668 1.00 76.00 178 HIS A N 1
ATOM 1309 C CA . HIS A 1 178 ? -20.638 -7.408 16.765 1.00 76.00 178 HIS A CA 1
ATOM 1310 C C . HIS A 1 178 ? -20.439 -8.911 16.955 1.00 76.00 178 HIS A C 1
ATOM 1312 O O . HIS A 1 178 ? -21.023 -9.472 17.883 1.00 76.00 178 HIS A O 1
ATOM 1318 N N . GLY A 1 179 ? -19.566 -9.542 16.161 1.00 75.62 179 GLY A N 1
ATOM 1319 C CA . GLY A 1 179 ? -19.375 -10.993 16.112 1.00 75.62 179 GLY A CA 1
ATOM 1320 C C . GLY A 1 179 ? -19.103 -11.654 17.467 1.00 75.62 179 GLY A C 1
ATOM 1321 O O . GLY A 1 179 ? -19.639 -12.718 17.743 1.00 75.62 179 GLY A O 1
ATOM 1322 N N . SER A 1 180 ? -18.341 -11.011 18.358 1.00 76.12 180 SER A N 1
ATOM 1323 C CA . SER A 1 180 ? -17.999 -11.558 19.687 1.00 76.12 180 SER A CA 1
ATOM 1324 C C . SER A 1 180 ? -19.143 -11.519 20.697 1.00 76.12 180 SER A C 1
ATOM 1326 O O . SER A 1 180 ? -19.141 -12.257 21.682 1.00 76.12 180 SER A O 1
ATOM 1328 N N . SER A 1 181 ? -20.108 -10.629 20.477 1.00 83.94 181 SER A N 1
ATOM 1329 C CA . SER A 1 181 ? -21.303 -10.561 21.304 1.00 83.94 181 SER A CA 1
ATOM 1330 C C . SER A 1 181 ? -22.360 -11.547 20.826 1.00 83.94 181 SER A C 1
ATOM 1332 O O . SER A 1 181 ? -23.301 -11.795 21.572 1.00 83.94 181 SER A O 1
ATOM 1334 N N . ILE A 1 182 ? -22.227 -12.099 19.613 1.00 87.25 182 ILE A N 1
ATOM 1335 C CA . ILE A 1 182 ? -23.158 -13.080 19.059 1.00 87.25 182 ILE A CA 1
ATOM 1336 C C . ILE A 1 182 ? -23.027 -14.376 19.856 1.00 87.25 182 ILE A C 1
ATOM 1338 O O . ILE A 1 182 ? -22.007 -15.055 19.841 1.00 87.25 182 ILE A O 1
ATOM 1342 N N . VAL A 1 183 ? -24.097 -14.702 20.568 1.00 90.38 183 VAL A N 1
ATOM 1343 C CA . VAL A 1 183 ? -24.282 -15.997 21.220 1.00 90.38 183 VAL A CA 1
ATOM 1344 C C . VAL A 1 183 ? -24.668 -17.030 20.174 1.00 90.38 183 VAL A C 1
ATOM 1346 O O . VAL A 1 183 ? -24.163 -18.145 20.185 1.00 90.38 183 VAL A O 1
ATOM 1349 N N . GLU A 1 184 ? -25.569 -16.657 19.267 1.00 91.81 184 GLU A N 1
ATOM 1350 C CA . GLU A 1 184 ? -26.007 -17.529 18.187 1.00 91.81 184 GLU A CA 1
ATOM 1351 C C . GLU A 1 184 ? -26.494 -16.712 16.990 1.00 91.81 184 GLU A C 1
ATOM 1353 O O . GLU A 1 184 ? -27.109 -15.658 17.181 1.00 91.81 184 GLU A O 1
ATOM 1358 N N . LEU A 1 185 ? -26.235 -17.204 15.773 1.00 91.62 185 LEU A N 1
ATOM 1359 C CA . LEU A 1 185 ? -26.731 -16.623 14.522 1.00 91.62 185 LEU A CA 1
ATOM 1360 C C . LEU A 1 185 ? -27.205 -17.727 13.584 1.00 91.62 185 LEU A C 1
ATOM 1362 O O . LEU A 1 185 ? -26.431 -18.599 13.197 1.00 91.62 185 LEU A O 1
ATOM 1366 N N . TRP A 1 186 ? -28.463 -17.647 13.167 1.00 91.19 186 TRP A N 1
ATOM 1367 C CA . TRP A 1 186 ? -29.023 -18.519 12.141 1.00 91.19 186 TRP A CA 1
ATOM 1368 C C . TRP A 1 186 ? -29.211 -17.739 10.847 1.00 91.19 186 TRP A C 1
ATOM 1370 O O . TRP A 1 186 ? -29.889 -16.708 10.835 1.00 91.19 186 TRP A O 1
ATOM 1380 N N . ASP A 1 187 ? -28.621 -18.257 9.772 1.00 88.31 187 ASP A N 1
ATOM 1381 C CA . ASP A 1 187 ? -28.804 -17.760 8.412 1.00 88.31 187 ASP A CA 1
ATOM 1382 C C . ASP A 1 187 ? -29.891 -18.580 7.718 1.00 88.31 187 ASP A C 1
ATOM 1384 O O . ASP A 1 187 ? -29.759 -19.787 7.509 1.00 88.31 187 ASP A O 1
ATOM 1388 N N . PHE A 1 188 ? -30.984 -17.908 7.381 1.00 85.19 188 PHE A N 1
ATOM 1389 C CA . PHE A 1 188 ? -32.134 -18.477 6.698 1.00 85.19 188 PHE A CA 1
ATOM 1390 C C . PHE A 1 188 ? -32.028 -18.193 5.195 1.00 85.19 188 PHE A C 1
ATOM 1392 O O . PHE A 1 188 ? -32.977 -17.729 4.564 1.00 85.19 188 PHE A O 1
ATOM 1399 N N . ALA A 1 189 ? -30.866 -18.491 4.607 1.00 74.50 189 ALA A N 1
ATOM 1400 C CA . ALA A 1 189 ? -30.635 -18.372 3.172 1.00 74.50 189 ALA A CA 1
ATOM 1401 C C . ALA A 1 189 ? -31.544 -19.296 2.344 1.00 74.50 189 ALA A C 1
ATOM 1403 O O . ALA A 1 189 ? -31.955 -18.930 1.244 1.00 74.50 189 ALA A O 1
ATOM 1404 N N . THR A 1 190 ? -31.871 -20.473 2.875 1.00 77.00 190 THR A N 1
ATOM 1405 C CA . THR A 1 190 ? -32.700 -21.497 2.233 1.00 77.00 190 THR A CA 1
ATOM 1406 C C . THR A 1 190 ? -33.597 -22.164 3.265 1.00 77.00 190 THR A C 1
ATOM 1408 O O . THR A 1 190 ? -33.239 -22.308 4.435 1.00 77.00 190 THR A O 1
ATOM 1411 N N . ALA A 1 191 ? -34.788 -22.596 2.848 1.00 78.94 191 ALA A N 1
ATOM 1412 C CA . ALA A 1 191 ? -35.752 -23.240 3.740 1.00 78.94 191 ALA A CA 1
ATOM 1413 C C . ALA A 1 191 ? -35.372 -24.694 4.071 1.00 78.94 191 ALA A C 1
ATOM 1415 O O . ALA A 1 191 ? -36.202 -25.588 3.918 1.00 78.94 191 ALA A O 1
ATOM 1416 N N . ASP A 1 192 ? -34.143 -24.969 4.501 1.00 84.12 192 ASP A N 1
ATOM 1417 C CA . ASP A 1 192 ? -33.649 -26.325 4.745 1.00 84.12 192 ASP A CA 1
ATOM 1418 C C . ASP A 1 192 ? -34.327 -27.007 5.939 1.00 84.12 192 ASP A C 1
ATOM 1420 O O . ASP A 1 192 ? -34.994 -26.376 6.763 1.00 84.12 192 ASP A O 1
ATOM 1424 N N . ALA A 1 193 ? -34.231 -28.341 5.991 1.00 85.75 193 ALA A N 1
ATOM 1425 C CA . ALA A 1 193 ? -34.842 -29.136 7.059 1.00 85.75 193 ALA A CA 1
ATOM 1426 C C . ALA A 1 193 ? -34.205 -28.855 8.429 1.00 85.75 193 ALA A C 1
ATOM 1428 O O . ALA A 1 193 ? -34.905 -28.853 9.443 1.00 85.75 193 ALA A O 1
ATOM 1429 N N . GLU A 1 194 ? -32.903 -28.587 8.428 1.00 89.56 194 GLU A N 1
ATOM 1430 C CA . GLU A 1 194 ? -32.101 -28.233 9.590 1.00 89.56 194 GLU A CA 1
ATOM 1431 C C . GLU A 1 194 ? -31.203 -27.062 9.198 1.00 89.56 194 GLU A C 1
ATOM 1433 O O . GLU A 1 194 ? -30.514 -27.126 8.182 1.00 89.56 194 GLU A O 1
ATOM 1438 N N . ILE A 1 195 ? -31.232 -25.997 9.993 1.00 87.69 195 ILE A N 1
ATOM 1439 C CA . ILE A 1 195 ? -30.341 -24.846 9.850 1.00 87.69 195 ILE A CA 1
ATOM 1440 C C . ILE A 1 195 ? -29.447 -24.833 11.081 1.00 87.69 195 ILE A C 1
ATOM 1442 O O . ILE A 1 195 ? -29.929 -24.739 12.212 1.00 87.69 195 ILE A O 1
ATOM 1446 N N . ILE A 1 196 ? -28.146 -24.977 10.860 1.00 88.06 196 ILE A N 1
ATOM 1447 C CA . ILE A 1 196 ? -27.155 -25.019 11.932 1.00 88.06 196 ILE A CA 1
ATOM 1448 C C . ILE A 1 196 ? -26.758 -23.579 12.256 1.00 88.06 196 ILE A C 1
ATOM 1450 O O . ILE A 1 196 ? -26.389 -22.824 11.357 1.00 88.06 196 ILE A O 1
ATOM 1454 N N . GLY A 1 197 ? -26.864 -23.195 13.528 1.00 82.25 197 GLY A N 1
ATOM 1455 C CA . GLY A 1 197 ? -26.380 -21.901 14.000 1.00 82.25 197 GLY A CA 1
ATOM 1456 C C . GLY A 1 197 ? -24.878 -21.752 13.754 1.00 82.25 197 GLY A C 1
ATOM 1457 O O . GLY A 1 197 ? -24.111 -22.687 13.974 1.00 82.25 197 GLY A O 1
ATOM 1458 N N . GLN A 1 198 ? -24.450 -20.593 13.264 1.00 84.06 198 GLN A N 1
ATOM 1459 C CA . GLN A 1 198 ? -23.063 -20.358 12.854 1.00 84.06 198 GLN A CA 1
ATOM 1460 C C . GLN A 1 198 ? -22.104 -20.170 14.040 1.00 84.06 198 GLN A C 1
ATOM 1462 O O . GLN A 1 198 ? -20.894 -20.164 13.825 1.00 84.06 198 GLN A O 1
ATOM 1467 N N . TYR A 1 199 ? -22.616 -20.020 15.271 1.00 84.50 199 TYR A N 1
ATOM 1468 C CA . TYR A 1 199 ? -21.797 -19.739 16.456 1.00 84.50 199 TYR A CA 1
ATOM 1469 C C . TYR A 1 199 ? -21.884 -20.849 17.501 1.00 84.50 199 TYR A C 1
ATOM 1471 O O . TYR A 1 199 ? -20.923 -21.595 17.680 1.00 84.50 199 TYR A O 1
ATOM 1479 N N . ALA A 1 200 ? -23.017 -20.992 18.189 1.00 83.00 200 ALA A N 1
ATOM 1480 C CA . ALA A 1 200 ? -23.164 -22.027 19.211 1.00 83.00 200 ALA A CA 1
ATOM 1481 C C . ALA A 1 200 ? -23.592 -23.386 18.621 1.00 83.00 200 ALA A C 1
ATOM 1483 O O . ALA A 1 200 ? -23.619 -24.391 19.334 1.00 83.00 200 ALA A O 1
ATOM 1484 N N . GLY A 1 201 ? -23.851 -23.449 17.308 1.00 84.31 201 GLY A N 1
ATOM 1485 C CA . GLY A 1 201 ? -24.141 -24.691 16.593 1.00 84.31 201 GLY A CA 1
ATOM 1486 C C . GLY A 1 201 ? -25.530 -25.254 16.880 1.00 84.31 201 GLY A C 1
ATOM 1487 O O . GLY A 1 201 ? -25.818 -26.395 16.508 1.00 84.31 201 GLY A O 1
ATOM 1488 N N . HIS A 1 202 ? -26.405 -24.491 17.542 1.00 89.50 202 HIS A N 1
ATOM 1489 C CA . HIS A 1 202 ? -27.740 -24.961 17.890 1.00 89.50 202 HIS A CA 1
ATOM 1490 C C . HIS A 1 202 ? -28.568 -25.133 16.621 1.00 89.50 202 HIS A C 1
ATOM 1492 O O . HIS A 1 202 ? -28.628 -24.252 15.763 1.00 89.50 202 HIS A O 1
ATOM 1498 N N . ILE A 1 203 ? -29.215 -26.288 16.484 1.00 93.25 203 ILE A N 1
ATOM 1499 C CA . ILE A 1 203 ? -29.900 -26.650 15.243 1.00 93.25 203 ILE A CA 1
ATOM 1500 C C . ILE A 1 203 ? -31.348 -26.165 15.288 1.00 93.25 203 ILE A C 1
ATOM 1502 O O . ILE A 1 203 ? -32.155 -26.609 16.110 1.00 93.25 203 ILE A O 1
ATOM 1506 N N . ALA A 1 204 ? -31.698 -25.290 14.350 1.00 91.69 204 ALA A N 1
ATOM 1507 C CA . ALA A 1 204 ? -33.067 -24.910 14.063 1.00 91.69 204 ALA A CA 1
ATOM 1508 C C . ALA A 1 204 ? -33.701 -25.970 13.152 1.00 91.69 204 ALA A C 1
ATOM 1510 O O . ALA A 1 204 ? -33.365 -26.093 11.975 1.00 91.69 204 ALA A O 1
ATOM 1511 N N . THR A 1 205 ? -34.633 -26.755 13.695 1.00 93.69 205 THR A N 1
ATOM 1512 C CA . THR A 1 205 ? -35.323 -27.821 12.953 1.00 93.69 205 THR A CA 1
ATOM 1513 C C . THR A 1 205 ? -36.648 -27.320 12.393 1.00 93.69 205 THR A C 1
ATOM 1515 O O . THR A 1 205 ? -37.482 -26.778 13.125 1.00 93.69 205 THR A O 1
ATOM 1518 N N . ARG A 1 206 ? -36.870 -27.532 11.096 1.00 90.12 206 ARG A N 1
ATOM 1519 C CA . ARG A 1 206 ? -38.078 -27.105 10.384 1.00 90.12 206 ARG A CA 1
ATOM 1520 C C . ARG A 1 206 ? -39.293 -27.954 10.762 1.00 90.12 206 ARG A C 1
ATOM 1522 O O . ARG A 1 206 ? -39.226 -29.182 10.760 1.00 90.12 206 ARG A O 1
ATOM 1529 N N . ASN A 1 207 ? -40.437 -27.310 10.986 1.00 86.69 207 ASN A N 1
ATOM 1530 C CA . ASN A 1 207 ? -41.735 -27.961 11.151 1.00 86.69 207 ASN A CA 1
ATOM 1531 C C . ASN A 1 207 ? -42.755 -27.430 10.131 1.00 86.69 207 ASN A C 1
ATOM 1533 O O . ASN A 1 207 ? -42.804 -26.239 9.832 1.00 86.69 207 ASN A O 1
ATOM 1537 N N . GLY A 1 208 ? -43.586 -28.327 9.603 1.00 79.06 208 GLY A N 1
ATOM 1538 C CA . GLY A 1 208 ? -44.517 -28.052 8.515 1.00 79.06 208 GLY A CA 1
ATOM 1539 C C . GLY A 1 208 ? -43.884 -28.204 7.128 1.00 79.06 208 GLY A C 1
ATOM 1540 O O . GLY A 1 208 ? -42.670 -28.294 6.962 1.00 79.06 208 GLY A O 1
ATOM 1541 N N . THR A 1 209 ? -44.732 -28.257 6.101 1.00 75.00 209 THR A N 1
ATOM 1542 C CA . THR A 1 209 ? -44.320 -28.445 4.700 1.00 75.00 209 THR A CA 1
ATOM 1543 C C . THR A 1 209 ? -44.859 -27.331 3.794 1.00 75.00 209 THR A C 1
ATOM 1545 O O . THR A 1 209 ? -45.851 -26.662 4.107 1.00 75.00 209 THR A O 1
ATOM 1548 N N . GLY A 1 210 ? -44.222 -27.144 2.632 1.00 67.56 210 GLY A N 1
ATOM 1549 C CA . GLY A 1 210 ? -44.670 -26.211 1.590 1.00 67.56 210 GLY A CA 1
ATOM 1550 C C . GLY A 1 210 ? -44.296 -24.742 1.814 1.00 67.56 210 GLY A C 1
ATOM 1551 O O . GLY A 1 210 ? -45.075 -23.875 1.419 1.00 67.56 210 GLY A O 1
ATOM 1552 N N . TYR A 1 211 ? -43.162 -24.468 2.473 1.00 75.19 211 TYR A N 1
ATOM 1553 C CA . TYR A 1 211 ? -42.584 -23.121 2.608 1.00 75.19 211 TYR A CA 1
ATOM 1554 C C . TYR A 1 211 ? -42.538 -22.397 1.250 1.00 75.19 211 TYR A C 1
ATOM 1556 O O . TYR A 1 211 ? -42.460 -23.046 0.204 1.00 75.19 211 TYR A O 1
ATOM 1564 N N . GLY A 1 212 ? -42.695 -21.069 1.269 1.00 62.78 212 GLY A N 1
ATOM 1565 C CA . GLY A 1 212 ? -42.700 -20.260 0.046 1.00 62.78 212 GLY A CA 1
ATOM 1566 C C . GLY A 1 212 ? -41.339 -20.269 -0.653 1.00 62.78 212 GLY A C 1
ATOM 1567 O O . GLY A 1 212 ? -40.363 -20.755 -0.093 1.00 62.78 212 GLY A O 1
ATOM 1568 N N . ALA A 1 213 ? -41.273 -19.724 -1.870 1.00 62.34 213 ALA A N 1
ATOM 1569 C CA . ALA A 1 213 ? -39.987 -19.472 -2.518 1.00 62.34 213 ALA A CA 1
ATOM 1570 C C . ALA A 1 213 ? -39.162 -18.469 -1.690 1.00 62.34 213 ALA A C 1
ATOM 1572 O O . ALA A 1 213 ? -39.738 -17.538 -1.114 1.00 62.34 213 ALA A O 1
ATOM 1573 N N . ASP A 1 214 ? -37.847 -18.682 -1.642 1.00 66.25 214 ASP A N 1
ATOM 1574 C CA . ASP A 1 214 ? -36.906 -17.824 -0.922 1.00 66.25 214 ASP A CA 1
ATOM 1575 C C . ASP A 1 214 ? -36.961 -16.376 -1.455 1.00 66.25 214 ASP A C 1
ATOM 1577 O O . ASP A 1 214 ? -37.210 -16.140 -2.642 1.00 66.25 214 ASP A O 1
ATOM 1581 N N . LEU A 1 215 ? -36.760 -15.405 -0.563 1.00 65.88 215 LEU A N 1
ATOM 1582 C CA . LEU A 1 215 ? -36.749 -13.967 -0.850 1.00 65.88 215 LEU A CA 1
ATOM 1583 C C . LEU A 1 215 ? -35.307 -13.425 -0.877 1.00 65.88 215 LEU A C 1
ATOM 1585 O O . LEU A 1 215 ? -34.386 -14.033 -0.329 1.00 65.88 215 LEU A O 1
ATOM 1589 N N . ASP A 1 216 ? -35.099 -12.264 -1.501 1.00 68.81 216 ASP A N 1
ATOM 1590 C CA . ASP A 1 216 ? -33.783 -11.611 -1.543 1.00 68.81 216 ASP A CA 1
ATOM 1591 C C . ASP A 1 216 ? -33.319 -11.188 -0.140 1.00 68.81 216 ASP A C 1
ATOM 1593 O O . ASP A 1 216 ? -34.120 -10.671 0.638 1.00 68.81 216 ASP A O 1
ATOM 1597 N N . ASP A 1 217 ? -32.016 -11.317 0.157 1.00 71.94 217 ASP A N 1
ATOM 1598 C CA . ASP A 1 217 ? -31.447 -10.816 1.417 1.00 71.94 217 ASP A CA 1
ATOM 1599 C C . ASP A 1 217 ? -31.544 -9.283 1.477 1.00 71.94 217 ASP A C 1
ATOM 1601 O O . ASP A 1 217 ? -30.894 -8.593 0.683 1.00 71.94 217 ASP A O 1
ATOM 1605 N N . PRO A 1 218 ? -32.360 -8.707 2.375 1.00 66.06 218 PRO A N 1
ATOM 1606 C CA . PRO A 1 218 ? -32.567 -7.269 2.404 1.00 66.06 218 PRO A CA 1
ATOM 1607 C C . PRO A 1 218 ? -31.436 -6.515 3.118 1.00 66.06 218 PRO A C 1
ATOM 1609 O O . PRO A 1 218 ? -31.338 -5.301 2.950 1.00 66.06 218 PRO A O 1
ATOM 1612 N N . LEU A 1 219 ? -30.611 -7.208 3.905 1.00 74.19 219 LEU A N 1
ATOM 1613 C CA . LEU A 1 219 ? -29.428 -6.667 4.563 1.00 74.19 219 LEU A CA 1
ATOM 1614 C C . LEU A 1 219 ? -28.477 -7.835 4.835 1.00 74.19 219 LEU A C 1
ATOM 1616 O O . LEU A 1 219 ? -28.584 -8.461 5.892 1.00 74.19 219 LEU A O 1
ATOM 1620 N N . PRO A 1 220 ? -27.560 -8.129 3.903 1.00 69.31 220 PRO A N 1
ATOM 1621 C CA . PRO A 1 220 ? -26.551 -9.145 4.121 1.00 69.31 220 PRO A CA 1
ATOM 1622 C C . PRO A 1 220 ? -25.788 -8.864 5.407 1.00 69.31 220 PRO A C 1
ATOM 1624 O O . PRO A 1 220 ? -25.259 -7.766 5.590 1.00 69.31 220 PRO A O 1
ATOM 1627 N N . TYR A 1 221 ? -25.703 -9.858 6.290 1.00 63.34 221 TYR A N 1
ATOM 1628 C CA . TYR A 1 221 ? -24.862 -9.747 7.481 1.00 63.34 221 TYR A CA 1
ATOM 1629 C C . TYR A 1 221 ? -23.363 -9.676 7.110 1.00 63.34 221 TYR A C 1
ATOM 1631 O O . TYR A 1 221 ? -22.556 -9.307 7.958 1.00 63.34 221 TYR A O 1
ATOM 1639 N N . THR A 1 222 ? -23.023 -9.956 5.836 1.00 53.72 222 THR A N 1
ATOM 1640 C CA . THR A 1 222 ? -21.715 -9.793 5.165 1.00 53.72 222 THR A CA 1
ATOM 1641 C C . THR A 1 222 ? -21.859 -9.031 3.834 1.00 53.72 222 THR A C 1
ATOM 1643 O O . THR A 1 222 ? -22.732 -9.369 3.040 1.00 53.72 222 THR A O 1
ATOM 1646 N N . THR A 1 223 ? -20.992 -8.082 3.477 1.00 44.69 223 THR A N 1
ATOM 1647 C CA . THR A 1 223 ? -21.066 -7.384 2.172 1.00 44.69 223 THR A CA 1
ATOM 1648 C C . THR A 1 223 ? -20.454 -8.215 1.021 1.00 44.69 223 THR A C 1
ATOM 1650 O O . THR A 1 223 ? -19.274 -8.539 1.048 1.00 44.69 223 THR A O 1
ATOM 1653 N N . SER A 1 224 ? -21.227 -8.556 -0.027 1.00 42.78 224 SER A N 1
ATOM 1654 C CA . SER A 1 224 ? -20.741 -9.287 -1.225 1.00 42.78 224 SER A CA 1
ATOM 1655 C C . SER A 1 224 ? -20.673 -8.386 -2.465 1.00 42.78 224 SER A C 1
ATOM 1657 O O . SER A 1 224 ? -21.684 -7.824 -2.882 1.00 42.78 224 SER A O 1
ATOM 1659 N N . GLY A 1 225 ? -19.485 -8.262 -3.067 1.00 33.47 225 GLY A N 1
ATOM 1660 C CA . GLY A 1 225 ? -19.236 -7.418 -4.247 1.00 33.47 225 GLY A CA 1
ATOM 1661 C C . GLY A 1 225 ? -17.884 -6.699 -4.254 1.00 33.47 225 GLY A C 1
ATOM 1662 O O . GLY A 1 225 ? -17.780 -5.577 -4.736 1.00 33.47 225 GLY A O 1
ATOM 1663 N N . LEU A 1 226 ? -16.864 -7.324 -3.685 1.00 31.12 226 LEU A N 1
ATOM 1664 C CA . LEU A 1 226 ? -15.445 -7.048 -3.865 1.00 31.12 226 LEU A CA 1
ATOM 1665 C C . LEU A 1 226 ? -14.784 -8.398 -3.576 1.00 31.12 226 LEU A C 1
ATOM 1667 O O . LEU A 1 226 ? -15.321 -9.176 -2.785 1.00 31.12 226 LEU A O 1
ATOM 1671 N N . VAL A 1 227 ? -13.632 -8.696 -4.163 1.00 31.98 227 VAL A N 1
ATOM 1672 C CA . VAL A 1 227 ? -12.715 -9.595 -3.464 1.00 31.98 227 VAL A CA 1
ATOM 1673 C C . VAL A 1 227 ? -12.493 -8.927 -2.102 1.00 31.98 227 VAL A C 1
ATOM 1675 O O . VAL A 1 227 ? -11.782 -7.928 -2.024 1.00 31.98 227 VAL A O 1
ATOM 1678 N N . ILE A 1 228 ? -13.163 -9.396 -1.042 1.00 30.59 228 ILE A N 1
ATOM 1679 C CA . ILE A 1 228 ? -12.632 -9.223 0.305 1.00 30.59 228 ILE A CA 1
ATOM 1680 C C . ILE A 1 228 ? -11.442 -10.171 0.318 1.00 30.59 228 ILE A C 1
ATOM 1682 O O . ILE A 1 228 ? -11.513 -11.308 0.761 1.00 30.59 228 ILE A O 1
ATOM 1686 N N . THR A 1 229 ? -10.337 -9.719 -0.262 1.00 33.28 229 THR A N 1
ATOM 1687 C CA . THR A 1 229 ? -9.094 -9.957 0.429 1.00 33.28 229 THR A CA 1
ATOM 1688 C C . THR A 1 229 ? -9.275 -9.173 1.719 1.00 33.28 229 THR A C 1
ATOM 1690 O O . THR A 1 229 ? -9.582 -7.970 1.681 1.00 33.28 229 THR A O 1
ATOM 1693 N N . ASP A 1 230 ? -9.075 -9.822 2.861 1.00 33.56 230 ASP A N 1
ATOM 1694 C CA . ASP A 1 230 ? -8.525 -9.090 3.995 1.00 33.56 230 ASP A CA 1
ATOM 1695 C C . ASP A 1 230 ? -7.469 -8.117 3.450 1.00 33.56 230 ASP A C 1
ATOM 1697 O O . ASP A 1 230 ? -6.797 -8.459 2.462 1.00 33.56 230 ASP A O 1
ATOM 1701 N N . PRO A 1 231 ? -7.350 -6.883 3.982 1.00 39.06 231 PRO A N 1
ATOM 1702 C CA . PRO A 1 231 ? -6.212 -6.065 3.583 1.00 39.06 231 PRO A CA 1
ATOM 1703 C C . PRO A 1 231 ? -4.988 -6.981 3.702 1.00 39.06 231 PRO A C 1
ATOM 1705 O O . PRO A 1 231 ? -4.883 -7.650 4.737 1.00 39.06 231 PRO A O 1
ATOM 1708 N N . PRO A 1 232 ? -4.169 -7.137 2.642 1.00 54.88 232 PRO A N 1
ATOM 1709 C CA . PRO A 1 232 ? -3.086 -8.106 2.671 1.00 54.88 232 PRO A CA 1
ATOM 1710 C C . PRO A 1 232 ? -2.343 -7.908 3.978 1.00 54.88 232 PRO A C 1
ATOM 1712 O O . PRO A 1 232 ? -2.053 -6.755 4.318 1.00 54.88 232 PRO A O 1
ATOM 1715 N N . VAL A 1 233 ? -2.158 -8.990 4.749 1.00 61.91 233 VAL A N 1
ATOM 1716 C CA . VAL A 1 233 ? -1.492 -8.894 6.051 1.00 61.91 233 VAL A CA 1
ATOM 1717 C C . VAL A 1 233 ? -0.244 -8.049 5.827 1.00 61.91 233 VAL A C 1
ATOM 1719 O O . VAL A 1 233 ? 0.553 -8.423 4.957 1.00 61.91 233 VAL A O 1
ATOM 1722 N N . PRO A 1 234 ? -0.110 -6.891 6.509 1.00 72.88 234 PRO A N 1
ATOM 1723 C CA . PRO A 1 234 ? 0.940 -5.955 6.176 1.00 72.88 234 PRO A CA 1
ATOM 1724 C C . PRO A 1 234 ? 2.285 -6.662 6.149 1.00 72.88 234 PRO A C 1
ATOM 1726 O O . PRO A 1 234 ? 2.626 -7.404 7.072 1.00 72.88 234 PRO A O 1
ATOM 1729 N N . TYR A 1 235 ? 3.033 -6.447 5.074 1.00 81.06 235 TYR A N 1
ATOM 1730 C CA . TYR A 1 235 ? 4.311 -7.086 4.855 1.00 81.06 235 TYR A CA 1
ATOM 1731 C C . TYR A 1 235 ? 5.218 -6.859 6.065 1.00 81.06 235 TYR A C 1
ATOM 1733 O O . TYR A 1 235 ? 5.496 -5.723 6.455 1.00 81.06 235 TYR A O 1
ATOM 1741 N N . ALA A 1 236 ? 5.669 -7.968 6.647 1.00 79.50 236 ALA A N 1
ATOM 1742 C CA . ALA A 1 236 ? 6.413 -8.001 7.901 1.00 79.50 236 ALA A CA 1
ATOM 1743 C C . ALA A 1 236 ? 7.661 -8.900 7.823 1.00 79.50 236 ALA A C 1
ATOM 1745 O O . ALA A 1 236 ? 8.261 -9.228 8.846 1.00 79.50 236 ALA A O 1
ATOM 1746 N N . SER A 1 237 ? 8.052 -9.361 6.629 1.00 78.69 237 SER A N 1
ATOM 1747 C CA . SER A 1 237 ? 9.144 -10.329 6.437 1.00 78.69 237 SER A CA 1
ATOM 1748 C C . SER A 1 237 ? 10.455 -9.687 5.965 1.00 78.69 237 SER A C 1
ATOM 1750 O O . SER A 1 237 ? 10.561 -8.474 5.803 1.00 78.69 237 SER A O 1
ATOM 1752 N N . GLY A 1 238 ? 11.487 -10.506 5.747 1.00 84.44 238 GLY A N 1
ATOM 1753 C CA . GLY A 1 238 ? 12.767 -10.055 5.200 1.00 84.44 238 GLY A CA 1
ATOM 1754 C C . GLY A 1 238 ? 13.738 -9.455 6.233 1.00 84.44 238 GLY A C 1
ATOM 1755 O O . GLY A 1 238 ? 13.501 -9.539 7.442 1.00 84.44 238 GLY A O 1
ATOM 1756 N N . PRO A 1 239 ? 14.858 -8.879 5.762 1.00 92.19 239 PRO A N 1
ATOM 1757 C CA . PRO A 1 239 ? 15.981 -8.427 6.586 1.00 92.19 239 PRO A CA 1
ATOM 1758 C C . PRO A 1 239 ? 15.654 -7.245 7.507 1.00 92.19 239 PRO A C 1
ATOM 1760 O O . PRO A 1 239 ? 16.304 -7.105 8.541 1.00 92.19 239 PRO A O 1
ATOM 1763 N N . LEU A 1 240 ? 14.631 -6.433 7.208 1.00 92.75 240 LEU A N 1
ATOM 1764 C CA . LEU A 1 240 ? 14.234 -5.332 8.093 1.00 92.75 240 LEU A CA 1
ATOM 1765 C C . LEU A 1 240 ? 13.726 -5.828 9.457 1.00 92.75 240 LEU A C 1
ATOM 1767 O O . LEU A 1 240 ? 13.969 -5.204 10.488 1.00 92.75 240 LEU A O 1
ATOM 1771 N N . ARG A 1 241 ? 13.049 -6.980 9.487 1.00 89.69 241 ARG A N 1
ATOM 1772 C CA . ARG A 1 241 ? 12.422 -7.501 10.704 1.00 89.69 241 ARG A CA 1
ATOM 1773 C C . ARG A 1 241 ? 13.414 -7.775 11.844 1.00 89.69 241 ARG A C 1
ATOM 1775 O O . ARG A 1 241 ? 13.197 -7.247 12.936 1.00 89.69 241 ARG A O 1
ATOM 1782 N N . PRO A 1 242 ? 14.479 -8.583 11.659 1.00 90.69 242 PRO A N 1
ATOM 1783 C CA . PRO A 1 242 ? 15.448 -8.814 12.727 1.00 90.69 242 PRO A CA 1
ATOM 1784 C C . PRO A 1 242 ? 16.176 -7.530 13.153 1.00 90.69 242 PRO A C 1
ATOM 1786 O O . PRO A 1 242 ? 16.532 -7.423 14.324 1.00 90.69 242 PRO A O 1
ATOM 1789 N N . LEU A 1 243 ? 16.345 -6.545 12.258 1.00 92.56 243 LEU A N 1
ATOM 1790 C CA . LEU A 1 243 ? 16.907 -5.237 12.617 1.00 92.56 243 LEU A CA 1
ATOM 1791 C C . LEU A 1 243 ? 15.996 -4.503 13.610 1.00 92.56 243 LEU A C 1
ATOM 1793 O O . LEU A 1 243 ? 16.450 -4.140 14.692 1.00 92.56 243 LEU A O 1
ATOM 1797 N N . VAL A 1 244 ? 14.703 -4.371 13.297 1.00 93.50 244 VAL A N 1
ATOM 1798 C CA . VAL A 1 244 ? 13.711 -3.730 14.183 1.00 93.50 244 VAL A CA 1
ATOM 1799 C C . VAL A 1 244 ? 13.578 -4.464 15.521 1.00 93.50 244 VAL A C 1
ATOM 1801 O O . VAL A 1 244 ? 13.501 -3.839 16.583 1.00 93.50 244 VAL A O 1
ATOM 1804 N N . ALA A 1 245 ? 13.591 -5.798 15.501 1.00 90.94 245 ALA A N 1
ATOM 1805 C CA . ALA A 1 245 ? 13.521 -6.597 16.722 1.00 90.94 245 ALA A CA 1
ATOM 1806 C C . ALA A 1 245 ? 14.718 -6.336 17.655 1.00 90.94 245 ALA A C 1
ATOM 1808 O O . ALA A 1 245 ? 14.534 -6.262 18.869 1.00 90.94 245 ALA A O 1
ATOM 1809 N N . ALA A 1 246 ? 15.918 -6.149 17.096 1.00 92.12 246 ALA A N 1
ATOM 1810 C CA . ALA A 1 246 ? 17.142 -5.888 17.852 1.00 92.12 246 ALA A CA 1
ATOM 1811 C C . ALA A 1 246 ? 17.293 -4.428 18.322 1.00 92.12 246 ALA A C 1
ATOM 1813 O O . ALA A 1 246 ? 18.056 -4.170 19.253 1.00 92.12 246 ALA A O 1
ATOM 1814 N N . MET A 1 247 ? 16.591 -3.476 17.698 1.00 91.62 247 MET A N 1
ATOM 1815 C CA . MET A 1 247 ? 16.620 -2.070 18.111 1.00 91.62 247 MET A CA 1
ATOM 1816 C C . MET A 1 247 ? 16.062 -1.902 19.535 1.00 91.62 247 MET A C 1
ATOM 1818 O O . MET A 1 247 ? 15.002 -2.460 19.844 1.00 91.62 247 MET A O 1
ATOM 1822 N N . PRO A 1 248 ? 16.704 -1.099 20.400 1.00 91.94 248 PRO A N 1
ATOM 1823 C CA . PRO A 1 248 ? 16.066 -0.607 21.615 1.00 91.94 248 PRO A CA 1
ATOM 1824 C C . PRO A 1 248 ? 14.861 0.280 21.275 1.00 91.94 248 PRO A C 1
ATOM 1826 O O . PRO A 1 248 ? 14.843 0.961 20.249 1.00 91.94 248 PRO A O 1
ATOM 1829 N N . GLU A 1 249 ? 13.843 0.289 22.127 1.00 92.19 249 GLU A N 1
ATOM 1830 C CA . GLU A 1 249 ? 12.751 1.260 22.005 1.00 92.19 249 GLU A CA 1
ATOM 1831 C C . GLU A 1 249 ? 13.276 2.696 22.109 1.00 92.19 249 GLU A C 1
ATOM 1833 O O . GLU A 1 249 ? 14.292 2.945 22.759 1.00 92.19 249 GLU A O 1
ATOM 1838 N N . LYS A 1 250 ? 12.568 3.636 21.483 1.00 92.69 250 LYS A N 1
ATOM 1839 C CA . LYS A 1 250 ? 12.919 5.061 21.393 1.00 92.69 250 LYS A CA 1
ATOM 1840 C C . LYS A 1 250 ? 14.256 5.342 20.703 1.00 92.69 250 LYS A C 1
ATOM 1842 O O . LYS A 1 250 ? 14.927 6.330 21.009 1.00 92.69 250 LYS A O 1
ATOM 1847 N N . THR A 1 251 ? 14.642 4.491 19.751 1.00 93.44 251 THR A N 1
ATOM 1848 C CA . THR A 1 251 ? 15.879 4.655 18.973 1.00 93.44 251 THR A CA 1
ATOM 1849 C C . THR A 1 251 ? 15.643 4.641 17.469 1.00 93.44 251 THR A C 1
ATOM 1851 O O . THR A 1 251 ? 14.595 4.220 16.972 1.00 93.44 251 THR A O 1
ATOM 1854 N N . TRP A 1 252 ? 16.656 5.121 16.753 1.00 94.75 252 TRP A N 1
ATOM 1855 C CA . TRP A 1 252 ? 16.708 5.238 15.306 1.00 94.75 252 TRP A CA 1
ATOM 1856 C C . TRP A 1 252 ? 17.700 4.243 14.700 1.00 94.75 252 TRP A C 1
ATOM 1858 O O . TRP A 1 252 ? 18.751 3.949 15.272 1.00 94.75 252 TRP A O 1
ATOM 1868 N N . ALA A 1 253 ? 17.401 3.781 13.488 1.00 94.81 253 ALA A N 1
ATOM 1869 C CA . ALA A 1 253 ? 18.329 3.027 12.654 1.00 94.81 253 ALA A CA 1
ATOM 1870 C C . ALA A 1 253 ? 18.213 3.462 11.190 1.00 94.81 253 ALA A C 1
ATOM 1872 O O . ALA A 1 253 ? 17.106 3.590 10.668 1.00 94.81 253 ALA A O 1
ATOM 1873 N N . LYS A 1 254 ? 19.353 3.655 10.516 1.00 96.50 254 LYS A N 1
ATOM 1874 C CA . LYS A 1 254 ? 19.397 3.775 9.054 1.00 96.50 254 LYS A CA 1
ATOM 1875 C C . LYS A 1 254 ? 19.447 2.378 8.453 1.00 96.50 254 LYS A C 1
ATOM 1877 O O . LYS A 1 254 ? 20.307 1.589 8.842 1.00 96.50 254 LYS A O 1
ATOM 1882 N N . VAL A 1 255 ? 18.544 2.081 7.526 1.00 97.00 255 VAL A N 1
ATOM 1883 C CA . VAL A 1 255 ? 18.313 0.704 7.069 1.00 97.00 255 VAL A CA 1
ATOM 1884 C C . VAL A 1 255 ? 18.608 0.462 5.594 1.00 97.00 255 VAL A C 1
ATOM 1886 O O . VAL A 1 255 ? 18.699 -0.700 5.226 1.00 97.00 255 VAL A O 1
ATOM 1889 N N . ASN A 1 256 ? 18.790 1.482 4.749 1.00 98.00 256 ASN A N 1
ATOM 1890 C CA . ASN A 1 256 ? 19.131 1.258 3.339 1.00 98.00 256 ASN A CA 1
ATOM 1891 C C . ASN A 1 256 ? 20.603 0.852 3.135 1.00 98.00 256 ASN A C 1
ATOM 1893 O O . ASN A 1 256 ? 21.498 1.378 3.798 1.00 98.00 256 ASN A O 1
ATOM 1897 N N . THR A 1 257 ? 20.853 -0.064 2.196 1.00 97.81 257 THR A N 1
ATOM 1898 C CA . THR A 1 257 ? 22.185 -0.632 1.908 1.00 97.81 257 THR A CA 1
ATOM 1899 C C . THR A 1 257 ? 22.850 -0.045 0.663 1.00 97.81 257 THR A C 1
ATOM 1901 O O . THR A 1 257 ? 24.078 -0.003 0.599 1.00 97.81 257 THR A O 1
ATOM 1904 N N . ASN A 1 258 ? 22.073 0.452 -0.302 1.00 98.38 258 ASN A N 1
ATOM 1905 C CA . ASN A 1 258 ? 22.558 1.230 -1.443 1.00 98.38 258 ASN A CA 1
ATOM 1906 C C . ASN A 1 258 ? 22.050 2.682 -1.380 1.00 98.38 258 ASN A C 1
ATOM 1908 O O . ASN A 1 258 ? 21.155 3.022 -0.598 1.00 98.38 258 ASN A O 1
ATOM 1912 N N . SER A 1 259 ? 22.638 3.551 -2.203 1.00 98.44 259 SER A N 1
ATOM 1913 C CA . SER A 1 259 ? 22.179 4.930 -2.346 1.00 98.44 259 SER A CA 1
ATOM 1914 C C . SER A 1 259 ? 21.017 5.024 -3.335 1.00 98.44 259 SER A C 1
ATOM 1916 O O . SER A 1 259 ? 20.988 4.332 -4.352 1.00 98.44 259 SER A O 1
ATOM 1918 N N . PHE A 1 260 ? 20.095 5.954 -3.098 1.00 98.56 260 PHE A N 1
ATOM 1919 C CA . PHE A 1 260 ? 19.058 6.317 -4.066 1.00 98.56 260 PHE A CA 1
ATOM 1920 C C . PHE A 1 260 ? 19.652 6.702 -5.432 1.00 98.56 260 PHE A C 1
ATOM 1922 O O . PHE A 1 260 ? 19.145 6.290 -6.476 1.00 98.56 260 PHE A O 1
ATOM 1929 N N . SER A 1 261 ? 20.776 7.421 -5.432 1.00 98.38 261 SER A N 1
ATOM 1930 C CA . SER A 1 261 ? 21.515 7.785 -6.646 1.00 98.38 261 SER A CA 1
ATOM 1931 C C . SER A 1 261 ? 21.993 6.606 -7.491 1.00 98.38 261 SER A C 1
ATOM 1933 O O . SER A 1 261 ? 22.108 6.758 -8.707 1.00 98.38 261 SER A O 1
ATOM 1935 N N . ALA A 1 262 ? 22.202 5.428 -6.897 1.00 98.06 262 ALA A N 1
ATOM 1936 C CA . ALA A 1 262 ? 22.547 4.220 -7.642 1.00 98.06 262 ALA A CA 1
ATOM 1937 C C . ALA A 1 262 ? 21.374 3.680 -8.482 1.00 98.06 262 ALA A C 1
ATOM 1939 O O . ALA A 1 262 ? 21.603 2.983 -9.467 1.00 98.06 262 ALA A O 1
ATOM 1940 N N . ALA A 1 263 ? 20.129 4.014 -8.125 1.00 97.81 263 ALA A N 1
ATOM 1941 C CA . ALA A 1 263 ? 18.932 3.561 -8.830 1.00 97.81 263 ALA A CA 1
ATOM 1942 C C . ALA A 1 263 ? 18.460 4.530 -9.930 1.00 97.81 263 ALA A C 1
ATOM 1944 O O . ALA A 1 263 ? 17.608 4.162 -10.744 1.00 97.81 263 ALA A O 1
ATOM 1945 N N . TRP A 1 264 ? 18.980 5.762 -9.965 1.00 98.19 264 TRP A N 1
ATOM 1946 C CA . TRP A 1 264 ? 18.499 6.828 -10.849 1.00 98.19 264 TRP A CA 1
ATOM 1947 C C . TRP A 1 264 ? 18.400 6.401 -12.311 1.00 98.19 264 TRP A C 1
ATOM 1949 O O . TRP A 1 264 ? 19.273 5.712 -12.839 1.00 98.19 264 TRP A O 1
ATOM 1959 N N . ALA A 1 265 ? 17.347 6.864 -12.988 1.00 97.31 265 ALA A N 1
ATOM 1960 C CA . ALA A 1 265 ? 17.239 6.745 -14.437 1.00 97.31 265 ALA A CA 1
ATOM 1961 C C . ALA A 1 265 ? 18.529 7.275 -15.100 1.00 97.31 265 ALA A C 1
ATOM 1963 O O . ALA A 1 265 ? 19.053 8.294 -14.636 1.00 97.31 265 ALA A O 1
ATOM 1964 N N . PRO A 1 266 ? 19.062 6.635 -16.153 1.00 96.69 266 PRO A N 1
ATOM 1965 C CA . PRO A 1 266 ? 20.219 7.146 -16.892 1.00 96.69 266 PRO A CA 1
ATOM 1966 C C . PRO A 1 266 ? 19.995 8.583 -17.378 1.00 96.69 266 PRO A C 1
ATOM 1968 O O . PRO A 1 266 ? 18.868 8.962 -17.686 1.00 96.69 266 PRO A O 1
ATOM 1971 N N . ALA A 1 267 ? 21.042 9.409 -17.420 1.00 96.94 267 ALA A N 1
ATOM 1972 C CA . ALA A 1 267 ? 20.912 10.839 -17.717 1.00 96.94 267 ALA A CA 1
ATOM 1973 C C . ALA A 1 267 ? 20.344 11.093 -19.129 1.00 96.94 267 ALA A C 1
ATOM 1975 O O . ALA A 1 267 ? 19.506 11.975 -19.333 1.00 96.94 267 ALA A O 1
ATOM 1976 N N . GLU A 1 268 ? 20.755 10.290 -20.097 1.00 96.06 268 GLU A N 1
ATOM 1977 C CA . GLU A 1 268 ? 20.267 10.268 -21.473 1.00 96.06 268 GLU A CA 1
ATOM 1978 C C . GLU A 1 268 ? 18.749 10.024 -21.573 1.00 96.06 268 GLU A C 1
ATOM 1980 O O . GLU A 1 268 ? 18.115 10.529 -22.498 1.00 96.06 268 GLU A O 1
ATOM 1985 N N . LEU A 1 269 ? 18.158 9.350 -20.577 1.00 97.25 269 LEU A N 1
ATOM 1986 C CA . LEU A 1 269 ? 16.738 8.996 -20.510 1.00 97.25 269 LEU A CA 1
ATOM 1987 C C . LEU A 1 269 ? 15.913 9.930 -19.607 1.00 97.25 269 LEU A C 1
ATOM 1989 O O . LEU A 1 269 ? 14.762 9.625 -19.309 1.00 97.25 269 LEU A O 1
ATOM 1993 N N . ARG A 1 270 ? 16.469 11.062 -19.153 1.00 96.88 270 ARG A N 1
ATOM 1994 C CA . ARG A 1 270 ? 15.748 12.045 -18.320 1.00 96.88 270 ARG A CA 1
ATOM 1995 C C . ARG A 1 270 ? 15.217 13.218 -19.147 1.00 96.88 270 ARG A C 1
ATOM 1997 O O . ARG A 1 270 ? 15.990 13.790 -19.933 1.00 96.88 270 ARG A O 1
ATOM 2004 N N . PRO A 1 271 ? 13.948 13.627 -18.944 1.00 96.12 271 PRO A N 1
ATOM 2005 C CA . PRO A 1 271 ? 13.396 14.794 -19.616 1.00 96.12 271 PRO A CA 1
ATOM 2006 C C . PRO A 1 271 ? 14.110 16.048 -19.122 1.00 96.12 271 PRO A C 1
ATOM 2008 O O . PRO A 1 271 ? 14.374 16.202 -17.926 1.00 96.12 271 PRO A O 1
ATOM 2011 N N . LEU A 1 272 ? 14.436 16.964 -20.032 1.00 95.19 272 LEU A N 1
ATOM 2012 C CA . LEU A 1 272 ? 15.205 18.152 -19.670 1.00 95.19 272 LEU A CA 1
ATOM 2013 C C . LEU A 1 272 ? 14.392 19.122 -18.803 1.00 95.19 272 LEU A C 1
ATOM 2015 O O . LEU A 1 272 ? 13.188 19.300 -18.976 1.00 95.19 272 LEU A O 1
ATOM 2019 N N . TYR A 1 273 ? 15.091 19.808 -17.901 1.00 91.12 273 TYR A N 1
ATOM 2020 C CA . TYR A 1 273 ? 14.616 21.018 -17.246 1.00 91.12 273 TYR A CA 1
ATOM 2021 C C . TYR A 1 273 ? 15.176 22.211 -18.024 1.00 91.12 273 TYR A C 1
ATOM 2023 O O . TYR A 1 273 ? 16.344 22.584 -17.868 1.00 91.12 273 TYR A O 1
ATOM 2031 N N . GLY A 1 274 ? 14.370 22.804 -18.905 1.00 87.00 274 GLY A N 1
ATOM 2032 C CA . GLY A 1 274 ? 14.875 23.800 -19.852 1.00 87.00 274 GLY A CA 1
ATOM 2033 C C . GLY A 1 274 ? 16.011 23.214 -20.700 1.00 87.00 274 GLY A C 1
ATOM 2034 O O . GLY A 1 274 ? 15.807 22.243 -21.418 1.00 87.00 274 GLY A O 1
ATOM 2035 N N . ALA A 1 275 ? 17.215 23.783 -20.603 1.00 86.31 275 ALA A N 1
ATOM 2036 C CA . ALA A 1 275 ? 18.406 23.257 -21.283 1.00 86.31 275 ALA A CA 1
ATOM 2037 C C . ALA A 1 275 ? 19.251 22.293 -20.420 1.00 86.31 275 ALA A C 1
ATOM 2039 O O . ALA A 1 275 ? 20.243 21.752 -20.906 1.00 86.31 275 ALA A O 1
ATOM 2040 N N . GLY A 1 276 ? 18.915 22.117 -19.138 1.00 92.31 276 GLY A N 1
ATOM 2041 C CA . GLY A 1 276 ? 19.684 21.315 -18.187 1.00 92.31 276 GLY A CA 1
ATOM 2042 C C . GLY A 1 276 ? 19.121 19.908 -18.004 1.00 92.31 276 GLY A C 1
ATOM 2043 O O . GLY A 1 276 ? 17.916 19.695 -18.105 1.00 92.31 276 GLY A O 1
ATOM 2044 N N . ASN A 1 277 ? 19.994 18.953 -17.690 1.00 93.81 277 ASN A N 1
ATOM 2045 C CA . ASN A 1 277 ? 19.606 17.594 -17.323 1.00 93.81 277 ASN A CA 1
ATOM 2046 C C . ASN A 1 277 ? 19.410 17.513 -15.797 1.00 93.81 277 ASN A C 1
ATOM 2048 O O . ASN A 1 277 ? 20.396 17.637 -15.062 1.00 93.81 277 ASN A O 1
ATOM 2052 N N . PRO A 1 278 ? 18.170 17.384 -15.296 1.00 94.44 278 PRO A N 1
ATOM 2053 C CA . PRO A 1 278 ? 17.918 17.407 -13.866 1.00 94.44 278 PRO A CA 1
ATOM 2054 C C . PRO A 1 278 ? 18.263 16.062 -13.214 1.00 94.44 278 PRO A C 1
ATOM 2056 O O . PRO A 1 278 ? 18.169 14.995 -13.822 1.00 94.44 278 PRO A O 1
ATOM 2059 N N . THR A 1 279 ? 18.658 16.098 -11.944 1.00 95.69 279 THR A N 1
ATOM 2060 C CA . THR A 1 279 ? 18.949 14.890 -11.163 1.00 95.69 279 THR A CA 1
ATOM 2061 C C . THR A 1 279 ? 17.713 14.437 -10.379 1.00 95.69 279 THR A C 1
ATOM 2063 O O . THR A 1 279 ? 17.065 15.283 -9.755 1.00 95.69 279 THR A O 1
ATOM 2066 N N . PRO A 1 280 ? 17.413 13.123 -10.316 1.00 97.56 280 PRO A N 1
ATOM 2067 C CA . PRO A 1 280 ? 16.292 12.610 -9.522 1.00 97.56 280 PRO A CA 1
ATOM 2068 C C . PRO A 1 280 ? 16.392 12.888 -8.015 1.00 97.56 280 PRO A C 1
ATOM 2070 O O . PRO A 1 280 ? 15.396 12.748 -7.312 1.00 97.56 280 PRO A O 1
ATOM 2073 N N . SER A 1 281 ? 17.533 13.375 -7.502 1.00 97.19 281 SER A N 1
ATOM 2074 C CA . SER A 1 281 ? 17.651 13.869 -6.118 1.00 97.19 281 SER A CA 1
ATOM 2075 C C . SER A 1 281 ? 16.551 14.855 -5.724 1.00 97.19 281 SER A C 1
ATOM 2077 O O . SER A 1 281 ? 16.094 14.882 -4.582 1.00 97.19 281 SER A O 1
ATOM 2079 N N . LYS A 1 282 ? 16.052 15.628 -6.691 1.00 96.44 282 LYS A N 1
ATOM 2080 C CA . LYS A 1 282 ? 14.975 16.596 -6.482 1.00 96.44 282 LYS A CA 1
ATOM 2081 C C . LYS A 1 282 ? 13.648 15.960 -6.064 1.00 96.44 282 LYS A C 1
ATOM 2083 O O . LYS A 1 282 ? 12.843 16.650 -5.446 1.00 96.44 282 LYS A O 1
ATOM 2088 N N . ILE A 1 283 ? 13.437 14.666 -6.317 1.00 97.12 283 ILE A N 1
ATOM 2089 C CA . ILE A 1 283 ? 12.254 13.929 -5.850 1.00 97.12 283 ILE A CA 1
ATOM 2090 C C . ILE A 1 283 ? 12.197 13.926 -4.319 1.00 97.12 283 ILE A C 1
ATOM 2092 O O . ILE A 1 283 ? 11.126 14.155 -3.760 1.00 97.12 283 ILE A O 1
ATOM 2096 N N . ILE A 1 284 ? 13.340 13.735 -3.652 1.00 97.38 284 ILE A N 1
ATOM 2097 C CA . ILE A 1 284 ? 13.453 13.760 -2.188 1.00 97.38 284 ILE A CA 1
ATOM 2098 C C . ILE A 1 284 ? 13.650 15.196 -1.687 1.00 97.38 284 ILE A C 1
ATOM 2100 O O . ILE A 1 284 ? 12.955 15.617 -0.769 1.00 97.38 284 ILE A O 1
ATOM 2104 N N . GLU A 1 285 ? 14.553 15.971 -2.297 1.00 95.50 285 GLU A N 1
ATOM 2105 C CA . GLU A 1 285 ? 14.910 17.320 -1.821 1.00 95.50 285 GLU A CA 1
ATOM 2106 C C . GLU A 1 285 ? 13.736 18.298 -1.821 1.00 95.50 285 GLU A C 1
ATOM 2108 O O . GLU A 1 285 ? 13.697 19.195 -0.989 1.00 95.50 285 GLU A O 1
ATOM 2113 N N . ALA A 1 286 ? 12.808 18.187 -2.771 1.00 93.94 286 ALA A N 1
ATOM 2114 C CA . ALA A 1 286 ? 11.708 19.134 -2.894 1.00 93.94 286 ALA A CA 1
ATOM 2115 C C . ALA A 1 286 ? 10.619 18.919 -1.822 1.00 93.94 286 ALA A C 1
ATOM 2117 O O . ALA A 1 286 ? 10.698 18.055 -0.940 1.00 93.94 286 ALA A O 1
ATOM 2118 N N . TRP A 1 287 ? 9.548 19.709 -1.931 1.00 94.31 287 TRP A N 1
ATOM 2119 C CA . TRP A 1 287 ? 8.314 19.563 -1.161 1.00 94.31 287 TRP A CA 1
ATOM 2120 C C . TRP A 1 287 ? 7.549 18.303 -1.590 1.00 94.31 287 TRP A C 1
ATOM 2122 O O . TRP A 1 287 ? 6.471 18.395 -2.167 1.00 94.31 287 TRP A O 1
ATOM 2132 N N . SER A 1 288 ? 8.121 17.129 -1.347 1.00 91.88 288 SER A N 1
ATOM 2133 C CA . SER A 1 288 ? 7.559 15.821 -1.686 1.00 91.88 288 SER A CA 1
ATOM 2134 C C . SER A 1 288 ? 7.402 14.948 -0.444 1.00 91.88 288 SER A C 1
ATOM 2136 O O . SER A 1 288 ? 8.014 15.217 0.593 1.00 91.88 288 SER A O 1
ATOM 2138 N N . GLY A 1 289 ? 6.627 13.877 -0.582 1.00 94.00 289 GLY A N 1
ATOM 2139 C CA . GLY A 1 289 ? 6.493 12.801 0.398 1.00 94.00 289 GLY A CA 1
ATOM 2140 C C . GLY A 1 289 ? 6.539 11.424 -0.261 1.00 94.00 289 GLY A C 1
ATOM 2141 O O . GLY A 1 289 ? 6.611 11.315 -1.488 1.00 94.00 289 GLY A O 1
ATOM 2142 N N . PHE A 1 290 ? 6.462 10.369 0.544 1.00 97.25 290 PHE A N 1
ATOM 2143 C CA . PHE A 1 290 ? 6.400 8.988 0.069 1.00 97.25 290 PHE A CA 1
ATOM 2144 C C . PHE A 1 290 ? 5.092 8.312 0.497 1.00 97.25 290 PHE A C 1
ATOM 2146 O O . PHE A 1 290 ? 4.348 8.815 1.345 1.00 97.25 290 PHE A O 1
ATOM 2153 N N . ALA A 1 291 ? 4.822 7.153 -0.095 1.00 97.44 291 ALA A N 1
ATOM 2154 C CA . ALA A 1 291 ? 3.798 6.230 0.375 1.00 97.44 291 ALA A CA 1
ATOM 2155 C C . ALA A 1 291 ? 4.422 4.890 0.774 1.00 97.44 291 ALA A C 1
ATOM 2157 O O . ALA A 1 291 ? 5.405 4.466 0.170 1.00 97.44 291 ALA A O 1
ATOM 2158 N N . TRP A 1 292 ? 3.850 4.234 1.780 1.00 97.44 292 TRP A N 1
ATOM 2159 C CA . TRP A 1 292 ? 4.248 2.891 2.185 1.00 97.44 292 TRP A CA 1
ATOM 2160 C C . TRP A 1 292 ? 3.309 1.857 1.565 1.00 97.44 292 TRP A C 1
ATOM 2162 O O . TRP A 1 292 ? 2.134 1.790 1.927 1.00 97.44 292 TRP A O 1
ATOM 2172 N N . ASP A 1 293 ? 3.828 1.058 0.639 1.00 96.56 293 ASP A N 1
ATOM 2173 C CA . ASP A 1 293 ? 3.171 -0.135 0.121 1.00 96.56 293 ASP A CA 1
ATOM 2174 C C . ASP A 1 293 ? 3.220 -1.237 1.180 1.00 96.56 293 ASP A C 1
ATOM 2176 O O . ASP A 1 293 ? 4.188 -1.995 1.296 1.00 96.56 293 ASP A O 1
ATOM 2180 N N . SER A 1 294 ? 2.149 -1.325 1.968 1.00 91.12 294 SER A N 1
ATOM 2181 C CA . SER A 1 294 ? 2.012 -2.342 3.005 1.00 91.12 294 SER A CA 1
ATOM 2182 C C . SER A 1 294 ? 1.842 -3.753 2.457 1.00 91.12 294 SER A C 1
ATOM 2184 O O . SER A 1 294 ? 1.993 -4.688 3.228 1.00 91.12 294 SER A O 1
ATOM 2186 N N . ASN A 1 295 ? 1.534 -3.939 1.173 1.00 88.62 295 ASN A N 1
ATOM 2187 C CA . ASN A 1 295 ? 1.356 -5.270 0.593 1.00 88.62 295 ASN A CA 1
ATOM 2188 C C . ASN A 1 295 ? 2.713 -5.905 0.264 1.00 88.62 295 ASN A C 1
ATOM 2190 O O . ASN A 1 295 ? 2.881 -7.117 0.390 1.00 88.62 295 ASN A O 1
ATOM 2194 N N . ARG A 1 296 ? 3.686 -5.084 -0.151 1.00 91.19 296 ARG A N 1
ATOM 2195 C CA . ARG A 1 296 ? 5.017 -5.532 -0.601 1.00 91.19 296 ARG A CA 1
ATOM 2196 C C . ARG A 1 296 ? 6.154 -5.179 0.355 1.00 91.19 296 ARG A C 1
ATOM 2198 O O . ARG A 1 296 ? 7.227 -5.762 0.245 1.00 91.19 296 ARG A O 1
ATOM 2205 N N . GLY A 1 297 ? 5.925 -4.251 1.283 1.00 94.19 297 GLY A N 1
ATOM 2206 C CA . GLY A 1 297 ? 6.964 -3.729 2.167 1.00 94.19 297 GLY A CA 1
ATOM 2207 C C . GLY A 1 297 ? 7.867 -2.713 1.479 1.00 94.19 297 GLY A C 1
ATOM 2208 O O . GLY A 1 297 ? 9.072 -2.703 1.732 1.00 94.19 297 GLY A O 1
ATOM 2209 N N . ASP A 1 298 ? 7.297 -1.893 0.596 1.00 97.31 298 ASP A N 1
ATOM 2210 C CA . ASP A 1 298 ? 8.053 -0.961 -0.234 1.00 97.31 298 ASP A CA 1
ATOM 2211 C C . ASP A 1 298 ? 7.707 0.494 0.126 1.00 97.31 298 ASP A C 1
ATOM 2213 O O . ASP A 1 298 ? 6.544 0.891 0.164 1.00 97.31 298 ASP A O 1
ATOM 2217 N N . LEU A 1 299 ? 8.714 1.337 0.337 1.00 98.50 299 LEU A N 1
ATOM 2218 C CA . LEU A 1 299 ? 8.540 2.790 0.288 1.00 98.50 299 LEU A CA 1
ATOM 2219 C C . LEU A 1 299 ? 8.540 3.202 -1.183 1.00 98.50 299 LEU A C 1
ATOM 2221 O O . LEU A 1 299 ? 9.483 2.866 -1.885 1.00 98.50 299 LEU A O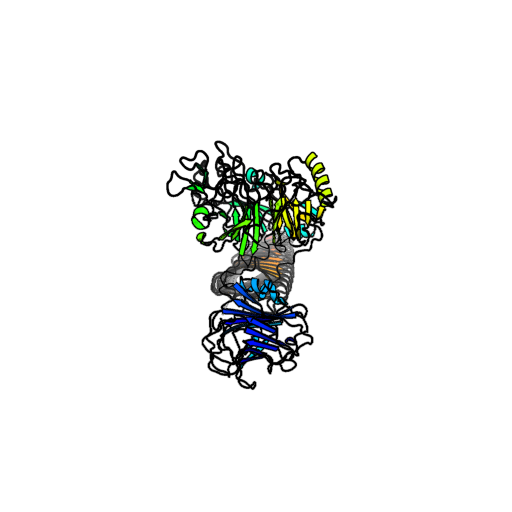 1
ATOM 2225 N N . ILE A 1 300 ? 7.536 3.950 -1.649 1.00 98.69 300 ILE A N 1
ATOM 2226 C CA . ILE A 1 300 ? 7.416 4.405 -3.046 1.00 98.69 300 ILE A CA 1
ATOM 2227 C C . ILE A 1 300 ? 7.462 5.935 -3.112 1.00 98.69 300 ILE A C 1
ATOM 2229 O O . ILE A 1 300 ? 6.725 6.621 -2.391 1.00 98.69 300 ILE A O 1
ATOM 2233 N N . ILE A 1 301 ? 8.300 6.473 -4.005 1.00 98.38 301 ILE A N 1
ATOM 2234 C CA . ILE A 1 301 ? 8.434 7.914 -4.257 1.00 98.38 301 ILE A CA 1
ATOM 2235 C C . ILE A 1 301 ? 8.176 8.289 -5.711 1.00 98.38 301 ILE A C 1
ATOM 2237 O O . ILE A 1 301 ? 8.563 7.605 -6.656 1.00 98.38 301 ILE A O 1
ATOM 2241 N N . TYR A 1 302 ? 7.551 9.453 -5.836 1.00 97.69 302 TYR A N 1
ATOM 2242 C CA . TYR A 1 302 ? 7.251 10.167 -7.063 1.00 97.69 302 TYR A CA 1
ATOM 2243 C C . TYR A 1 302 ? 7.130 11.656 -6.718 1.00 97.69 302 TYR A C 1
ATOM 2245 O O . TYR A 1 302 ? 6.520 11.997 -5.696 1.00 97.69 302 TYR A O 1
ATOM 2253 N N . GLY A 1 303 ? 7.664 12.543 -7.557 1.00 96.00 303 GLY A N 1
ATOM 2254 C CA . GLY A 1 303 ? 7.516 13.984 -7.371 1.00 96.00 303 GLY A CA 1
ATOM 2255 C C . GLY A 1 303 ? 8.735 14.779 -7.814 1.00 96.00 303 GLY A C 1
ATOM 2256 O O . GLY A 1 303 ? 9.401 14.420 -8.775 1.00 96.00 303 GLY A O 1
ATOM 2257 N N . GLY A 1 304 ? 9.024 15.872 -7.113 1.00 94.25 304 GLY A N 1
ATOM 2258 C CA . GLY A 1 304 ? 10.113 16.796 -7.430 1.00 94.25 304 GLY A CA 1
ATOM 2259 C C . GLY A 1 304 ? 9.617 18.081 -8.088 1.00 94.25 304 GLY A C 1
ATOM 2260 O O . GLY A 1 304 ? 9.917 19.141 -7.563 1.00 94.25 304 GLY A O 1
ATOM 2261 N N . GLY A 1 305 ? 8.810 17.992 -9.151 1.00 93.25 305 GLY A N 1
ATOM 2262 C CA . GLY A 1 305 ? 7.913 19.026 -9.697 1.00 93.25 305 GLY A CA 1
ATOM 2263 C C . GLY A 1 305 ? 8.356 20.492 -9.756 1.00 93.25 305 GLY A C 1
ATOM 2264 O O . GLY A 1 305 ? 9.532 20.832 -9.655 1.00 93.25 305 GLY A O 1
ATOM 2265 N N . HIS A 1 306 ? 7.363 21.370 -9.959 1.00 94.12 306 HIS A N 1
ATOM 2266 C CA . HIS A 1 306 ? 7.464 22.836 -10.037 1.00 94.12 306 HIS A CA 1
ATOM 2267 C C . HIS A 1 306 ? 8.786 23.333 -10.659 1.00 94.12 306 HIS A C 1
ATOM 2269 O O . HIS A 1 306 ? 9.013 23.121 -11.847 1.00 94.12 306 HIS A O 1
ATOM 2275 N N . ALA A 1 307 ? 9.653 23.983 -9.880 1.00 92.94 307 ALA A N 1
ATOM 2276 C CA . ALA A 1 307 ? 10.919 24.548 -10.340 1.00 92.94 307 ALA A CA 1
ATOM 2277 C C . ALA A 1 307 ? 12.134 23.622 -10.108 1.00 92.94 307 ALA A C 1
ATOM 2279 O O . ALA A 1 307 ? 13.271 24.088 -10.135 1.00 92.94 307 ALA A O 1
ATOM 2280 N N . ASN A 1 308 ? 11.924 22.326 -9.838 1.00 94.12 308 ASN A N 1
ATOM 2281 C CA . ASN A 1 308 ? 12.993 21.418 -9.412 1.00 94.12 308 ASN A CA 1
ATOM 2282 C C . ASN A 1 308 ? 13.157 20.177 -10.296 1.00 94.12 308 ASN A C 1
ATOM 2284 O O . ASN A 1 308 ? 14.294 19.822 -10.598 1.00 94.12 308 ASN A O 1
ATOM 2288 N N . TYR A 1 309 ? 12.074 19.512 -10.707 1.00 96.50 309 TYR A N 1
ATOM 2289 C CA . TYR A 1 309 ? 12.175 18.261 -11.467 1.00 96.50 309 TYR A CA 1
ATOM 2290 C C . TYR A 1 309 ? 11.078 18.130 -12.524 1.00 96.50 309 TYR A C 1
ATOM 2292 O O . TYR A 1 309 ? 9.911 18.409 -12.254 1.00 96.50 309 TYR A O 1
ATOM 2300 N N . SER A 1 310 ? 11.471 17.715 -13.726 1.00 96.06 310 SER A N 1
ATOM 2301 C CA . SER A 1 310 ? 10.601 17.516 -14.893 1.00 96.06 310 SER A CA 1
ATOM 2302 C C . SER A 1 310 ? 10.139 16.065 -15.054 1.00 96.06 310 SER A C 1
ATOM 2304 O O . SER A 1 310 ? 9.072 15.833 -15.616 1.00 96.06 310 SER A O 1
ATOM 2306 N N . GLY A 1 311 ? 10.918 15.099 -14.556 1.00 96.25 311 GLY A N 1
ATOM 2307 C CA . GLY A 1 311 ? 10.667 13.668 -14.728 1.00 96.25 311 GLY A CA 1
ATOM 2308 C C . GLY A 1 311 ? 9.541 13.125 -13.856 1.00 96.25 311 GLY A C 1
ATOM 2309 O O . GLY A 1 311 ? 9.318 13.573 -12.728 1.00 96.25 311 GLY A O 1
ATOM 2310 N N . ASN A 1 312 ? 8.818 12.152 -14.403 1.00 96.50 312 ASN A N 1
ATOM 2311 C CA . ASN A 1 312 ? 7.736 11.433 -13.735 1.00 96.50 312 ASN A CA 1
ATOM 2312 C C . ASN A 1 312 ? 8.108 9.975 -13.398 1.00 96.50 312 ASN A C 1
ATOM 2314 O O . ASN A 1 312 ? 7.228 9.145 -13.170 1.00 96.50 312 ASN A O 1
ATOM 2318 N N . ASP A 1 313 ? 9.408 9.679 -13.364 1.00 97.38 313 ASP A N 1
ATOM 2319 C CA . ASP A 1 313 ? 9.973 8.412 -12.920 1.00 97.38 313 ASP A CA 1
ATOM 2320 C C . ASP A 1 313 ? 9.601 8.095 -11.466 1.00 97.38 313 ASP A C 1
ATOM 2322 O O . ASP A 1 313 ? 9.468 8.979 -10.613 1.00 97.38 313 ASP A O 1
ATOM 2326 N N . VAL A 1 314 ? 9.428 6.800 -11.198 1.00 98.62 314 VAL A N 1
ATOM 2327 C CA . VAL A 1 314 ? 9.031 6.262 -9.892 1.00 98.62 314 VAL A CA 1
ATOM 2328 C C . VAL A 1 314 ? 10.147 5.384 -9.358 1.00 98.62 314 VAL A C 1
ATOM 2330 O O . VAL A 1 314 ? 10.721 4.583 -10.098 1.00 98.62 314 VAL A O 1
ATOM 2333 N N . TYR A 1 315 ? 10.411 5.481 -8.059 1.00 98.81 315 TYR A N 1
ATOM 2334 C CA . TYR A 1 315 ? 11.380 4.635 -7.364 1.00 98.81 315 TYR A CA 1
ATOM 2335 C C . TYR A 1 315 ? 10.757 4.005 -6.135 1.00 98.81 315 TYR A C 1
ATOM 2337 O O . TYR A 1 315 ? 9.791 4.530 -5.574 1.00 98.81 315 TYR A O 1
ATOM 2345 N N . ARG A 1 316 ? 11.359 2.903 -5.696 1.00 98.56 316 ARG A N 1
ATOM 2346 C CA . ARG A 1 316 ? 11.025 2.268 -4.431 1.00 98.56 316 ARG A CA 1
ATOM 2347 C C . ARG A 1 316 ? 12.261 1.902 -3.632 1.00 98.56 316 ARG A C 1
ATOM 2349 O O . ARG A 1 316 ? 13.306 1.631 -4.212 1.00 98.56 316 ARG A O 1
ATOM 2356 N N . TRP A 1 317 ? 12.108 1.826 -2.323 1.00 98.69 317 TRP A N 1
ATOM 2357 C CA . TRP A 1 317 ? 13.022 1.123 -1.433 1.00 98.69 317 TRP A CA 1
ATOM 2358 C C . TRP A 1 317 ? 12.306 -0.093 -0.858 1.00 98.69 317 TRP A C 1
ATOM 2360 O O . TRP A 1 317 ? 11.160 0.045 -0.426 1.00 98.69 317 TRP A O 1
ATOM 2370 N N . ARG A 1 318 ? 12.948 -1.265 -0.839 1.00 96.56 318 ARG A N 1
ATOM 2371 C CA . ARG A 1 318 ? 12.295 -2.513 -0.410 1.00 96.56 318 ARG A CA 1
ATOM 2372 C C . ARG A 1 318 ? 12.783 -2.979 0.948 1.00 96.56 318 ARG A C 1
ATOM 2374 O O . ARG A 1 318 ? 13.971 -3.228 1.127 1.00 96.56 318 ARG A O 1
ATOM 2381 N N . ALA A 1 319 ? 11.872 -3.263 1.873 1.00 95.12 319 ALA A N 1
ATOM 2382 C CA . ALA A 1 319 ? 12.225 -3.887 3.150 1.00 95.12 319 ALA A CA 1
ATOM 2383 C C . ALA A 1 319 ? 12.733 -5.336 3.000 1.00 95.12 319 ALA A C 1
ATOM 2385 O O . ALA A 1 319 ? 13.369 -5.870 3.912 1.00 95.12 319 ALA A O 1
ATOM 2386 N N . SER A 1 320 ? 12.466 -5.981 1.856 1.00 90.19 320 SER A N 1
ATOM 2387 C CA . SER A 1 320 ? 12.908 -7.343 1.530 1.00 90.19 320 SER A CA 1
ATOM 2388 C C . SER A 1 320 ? 14.392 -7.449 1.163 1.00 90.19 320 SER A C 1
ATOM 2390 O O . SER A 1 320 ? 14.982 -8.507 1.367 1.00 90.19 320 SER A O 1
ATOM 2392 N N . THR A 1 321 ? 14.991 -6.385 0.627 1.00 94.12 321 THR A N 1
ATOM 2393 C CA . THR A 1 321 ? 16.404 -6.346 0.194 1.00 94.12 321 THR A CA 1
ATOM 2394 C C . THR A 1 321 ? 17.201 -5.239 0.872 1.00 94.12 321 THR A C 1
ATOM 2396 O O . THR A 1 321 ? 18.424 -5.304 0.904 1.00 94.12 321 THR A O 1
ATOM 2399 N N . LEU A 1 322 ? 16.508 -4.265 1.467 1.00 97.75 322 LEU A N 1
ATOM 2400 C CA . LEU A 1 322 ? 17.047 -3.011 1.986 1.00 97.75 322 LEU A CA 1
ATOM 2401 C C . LEU A 1 322 ? 17.625 -2.083 0.907 1.00 97.75 322 LEU A C 1
ATOM 2403 O O . LEU A 1 322 ? 18.363 -1.149 1.226 1.00 97.75 322 LEU A O 1
ATOM 2407 N N . GLU A 1 323 ? 17.248 -2.286 -0.354 1.00 98.19 323 GLU A N 1
ATOM 2408 C CA . GLU A 1 323 ? 17.796 -1.557 -1.497 1.00 98.19 323 GLU A CA 1
ATOM 2409 C C . GLU A 1 323 ? 16.756 -0.657 -2.176 1.00 98.19 323 GLU A C 1
ATOM 2411 O O . GLU A 1 323 ? 15.564 -0.966 -2.245 1.00 98.19 323 GLU A O 1
ATOM 2416 N N . TRP A 1 324 ? 17.241 0.470 -2.693 1.00 98.75 324 TRP A N 1
ATOM 2417 C CA . TRP A 1 324 ? 16.586 1.324 -3.670 1.00 98.75 324 TRP A CA 1
ATOM 2418 C C . TRP A 1 324 ? 16.619 0.699 -5.059 1.00 98.75 324 TRP A C 1
ATOM 2420 O O . TRP A 1 324 ? 17.664 0.247 -5.528 1.00 98.75 324 TRP A O 1
ATOM 2430 N N . GLU A 1 325 ? 15.489 0.786 -5.747 1.00 98.00 325 GLU A N 1
ATOM 2431 C CA . GLU A 1 325 ? 15.277 0.333 -7.114 1.00 98.00 325 GLU A CA 1
ATOM 2432 C C . GLU A 1 325 ? 14.426 1.350 -7.882 1.00 98.00 325 GLU A C 1
ATOM 2434 O O . GLU A 1 325 ? 13.573 2.051 -7.325 1.00 98.00 325 GLU A O 1
ATOM 2439 N N . ARG A 1 326 ? 14.610 1.397 -9.200 1.00 98.25 326 ARG A N 1
ATOM 2440 C CA . ARG A 1 326 ? 13.718 2.134 -10.098 1.00 98.25 326 ARG A CA 1
ATOM 2441 C C . ARG A 1 326 ? 12.490 1.283 -10.418 1.00 98.25 326 ARG A C 1
ATOM 2443 O O . ARG A 1 326 ? 12.613 0.103 -10.716 1.00 98.25 326 ARG A O 1
ATOM 2450 N N . CYS A 1 327 ? 11.309 1.887 -10.361 1.00 98.38 327 CYS A N 1
ATOM 2451 C CA . CYS A 1 327 ? 10.046 1.245 -10.736 1.00 98.38 327 CYS A CA 1
ATOM 2452 C C . CYS A 1 327 ? 9.636 1.546 -12.179 1.00 98.38 327 CYS A C 1
ATOM 2454 O O . CYS A 1 327 ? 8.880 0.774 -12.755 1.00 98.38 327 CYS A O 1
ATOM 2456 N N . SER A 1 328 ? 10.072 2.681 -12.729 1.00 98.44 328 SER A N 1
ATOM 2457 C CA . SER A 1 328 ? 9.832 3.057 -14.124 1.00 98.44 328 SER A CA 1
ATOM 2458 C C . SER A 1 328 ? 10.824 4.112 -14.605 1.00 98.44 328 SER A C 1
ATOM 2460 O O . SER A 1 328 ? 11.307 4.937 -13.824 1.00 98.44 328 SER A O 1
ATOM 2462 N N . LEU A 1 329 ? 11.102 4.105 -15.906 1.00 98.56 329 LEU A N 1
ATOM 2463 C CA . LEU A 1 329 ? 11.702 5.233 -16.613 1.00 98.56 329 LEU A CA 1
ATOM 2464 C C . LEU A 1 329 ? 10.673 6.363 -16.794 1.00 98.56 329 LEU A C 1
ATOM 2466 O O . LEU A 1 329 ? 9.470 6.085 -16.900 1.00 98.56 329 LEU A O 1
ATOM 2470 N N . PRO A 1 330 ? 11.125 7.629 -16.861 1.00 97.88 330 PRO A N 1
ATOM 2471 C CA . PRO A 1 330 ? 10.223 8.746 -17.073 1.00 97.88 330 PRO A CA 1
ATOM 2472 C C . PRO A 1 330 ? 9.771 8.823 -18.533 1.00 97.88 330 PRO A C 1
ATOM 2474 O O . PRO A 1 330 ? 10.510 8.480 -19.460 1.00 97.88 330 PRO A O 1
ATOM 2477 N N . SER A 1 331 ? 8.567 9.342 -18.736 1.00 97.81 331 SER A N 1
ATOM 2478 C CA . SER A 1 331 ? 8.142 9.847 -20.037 1.00 97.81 331 SER A CA 1
ATOM 2479 C C . SER A 1 331 ? 8.876 11.152 -20.358 1.00 97.81 331 SER A C 1
ATOM 2481 O O . SER A 1 331 ? 9.155 11.964 -19.471 1.00 97.81 331 SER A O 1
ATOM 2483 N N . GLU A 1 332 ? 9.145 11.385 -21.639 1.00 97.12 332 GLU A N 1
ATOM 2484 C CA . GLU A 1 332 ? 9.427 12.719 -22.153 1.00 97.12 332 GLU A CA 1
ATOM 2485 C C . GLU A 1 332 ? 8.229 13.635 -21.877 1.00 97.12 332 GLU A C 1
ATOM 2487 O O . GLU A 1 332 ? 7.076 13.187 -21.812 1.00 97.12 332 GLU A O 1
ATOM 2492 N N . ILE A 1 333 ? 8.500 14.925 -21.707 1.00 93.94 333 ILE A N 1
ATOM 2493 C CA . ILE A 1 333 ? 7.467 15.923 -21.442 1.00 93.94 333 ILE A CA 1
ATOM 2494 C C . ILE A 1 333 ? 7.356 16.918 -22.589 1.00 93.94 333 ILE A C 1
ATOM 2496 O O . ILE A 1 333 ? 8.326 17.255 -23.263 1.00 93.94 333 ILE A O 1
ATOM 2500 N N . GLU A 1 334 ? 6.157 17.453 -22.769 1.00 90.94 334 GLU A N 1
ATOM 2501 C CA . GLU A 1 334 ? 5.889 18.502 -23.743 1.00 90.94 334 GLU A CA 1
ATOM 2502 C C . GLU A 1 334 ? 5.172 19.684 -23.091 1.00 90.94 334 GLU A C 1
ATOM 2504 O O . GLU A 1 334 ? 4.379 19.529 -22.154 1.00 90.94 334 GLU A O 1
ATOM 2509 N N . LEU A 1 335 ? 5.445 20.882 -23.613 1.00 89.00 335 LEU A N 1
ATOM 2510 C CA . LEU A 1 335 ? 4.641 22.057 -23.313 1.00 89.00 335 LEU A CA 1
ATOM 2511 C C . LEU A 1 335 ? 3.270 21.870 -23.967 1.00 89.00 335 LEU A C 1
ATOM 2513 O O . LEU A 1 335 ? 3.177 21.605 -25.167 1.00 89.00 335 LEU A O 1
ATOM 2517 N N . VAL A 1 336 ? 2.204 22.047 -23.194 1.00 83.25 336 VAL A N 1
ATOM 2518 C CA . VAL A 1 336 ? 0.852 22.041 -23.749 1.00 83.25 336 VAL A CA 1
ATOM 2519 C C . VAL A 1 336 ? 0.699 23.259 -24.679 1.00 83.25 336 VAL A C 1
ATOM 2521 O O . VAL A 1 336 ? 0.964 24.377 -24.225 1.00 83.25 336 VAL A O 1
ATOM 2524 N N . PRO A 1 337 ? 0.283 23.084 -25.952 1.00 74.31 337 PRO A N 1
ATOM 2525 C CA . PRO A 1 337 ? 0.130 24.187 -26.903 1.00 74.31 337 PRO A CA 1
ATOM 2526 C C . PRO A 1 337 ? -0.699 25.349 -26.342 1.00 74.31 337 PRO A C 1
ATOM 2528 O O . PRO A 1 337 ? -1.676 25.128 -25.630 1.00 74.31 337 PRO A O 1
ATOM 2531 N N . ASP A 1 338 ? -0.280 26.583 -26.642 1.00 69.31 338 ASP A N 1
ATOM 2532 C CA . ASP A 1 338 ? -0.900 27.844 -26.196 1.00 69.31 338 ASP A CA 1
ATOM 2533 C C . ASP A 1 338 ? -1.044 28.036 -24.670 1.00 69.31 338 ASP A C 1
ATOM 2535 O O . ASP A 1 338 ? -1.639 29.011 -24.205 1.00 69.31 338 ASP A O 1
ATOM 2539 N N . SER A 1 339 ? -0.406 27.176 -23.870 1.00 71.00 339 SER A N 1
ATOM 2540 C CA . SER A 1 339 ? -0.115 27.435 -22.463 1.00 71.00 339 SER A CA 1
ATOM 2541 C C . SER A 1 339 ? 1.285 28.017 -22.313 1.00 71.00 339 SER A C 1
ATOM 2543 O O . SER A 1 339 ? 2.252 27.511 -22.875 1.00 71.00 339 SER A O 1
ATOM 2545 N N . SER A 1 340 ? 1.430 29.066 -21.503 1.00 67.25 340 SER A N 1
ATOM 2546 C CA . SER A 1 340 ? 2.746 29.648 -21.216 1.00 67.25 340 SER A CA 1
ATOM 2547 C C . SER A 1 340 ? 3.551 28.856 -20.181 1.00 67.25 340 SER A C 1
ATOM 2549 O O . SER A 1 340 ? 4.734 29.145 -20.000 1.00 67.25 340 SER A O 1
ATOM 2551 N N . ALA A 1 341 ? 2.942 27.884 -19.485 1.00 79.06 341 ALA A N 1
ATOM 2552 C CA . ALA A 1 341 ? 3.611 27.207 -18.373 1.00 79.06 341 ALA A CA 1
ATOM 2553 C C . ALA A 1 341 ? 3.197 25.751 -18.089 1.00 79.06 341 ALA A C 1
ATOM 2555 O O . ALA A 1 341 ? 3.849 25.112 -17.262 1.00 79.06 341 ALA A O 1
ATOM 2556 N N . ALA A 1 342 ? 2.147 25.215 -18.717 1.00 85.75 342 ALA A N 1
ATOM 2557 C CA . ALA A 1 342 ? 1.654 23.870 -18.411 1.00 85.75 342 ALA A CA 1
ATOM 2558 C C . ALA A 1 342 ? 2.373 22.792 -19.229 1.00 85.75 342 ALA A C 1
ATOM 2560 O O . ALA A 1 342 ? 2.416 22.875 -20.453 1.00 85.75 342 ALA A O 1
ATOM 2561 N N . TYR A 1 343 ? 2.873 21.764 -18.547 1.00 90.06 343 TYR A N 1
ATOM 2562 C CA . TYR A 1 343 ? 3.515 20.602 -19.157 1.00 90.06 343 TYR A CA 1
ATOM 2563 C C . TYR A 1 343 ? 2.725 19.329 -18.862 1.00 90.06 343 TYR A C 1
ATOM 2565 O O . TYR A 1 343 ? 2.064 19.221 -17.827 1.00 90.06 343 TYR A O 1
ATOM 2573 N N . GLN A 1 344 ? 2.836 18.362 -19.764 1.00 91.44 344 GLN A N 1
ATOM 2574 C CA . GLN A 1 344 ? 2.306 17.010 -19.609 1.00 91.44 344 GLN A CA 1
ATOM 2575 C C . GLN A 1 344 ? 3.309 15.987 -20.154 1.00 91.44 344 GLN A C 1
ATOM 2577 O O . GLN A 1 344 ? 4.251 16.361 -20.854 1.00 91.44 344 GLN A O 1
ATOM 2582 N N . ALA A 1 345 ? 3.102 14.706 -19.848 1.00 94.19 345 ALA A N 1
ATOM 2583 C CA . ALA A 1 345 ? 3.809 13.631 -20.537 1.00 94.19 345 ALA A CA 1
ATOM 2584 C C . ALA A 1 345 ? 3.488 13.664 -22.044 1.00 94.19 345 ALA A C 1
ATOM 2586 O O . ALA A 1 345 ? 2.373 14.028 -22.432 1.00 94.19 345 ALA A O 1
ATOM 2587 N N . ILE A 1 346 ? 4.451 13.297 -22.891 1.00 94.31 346 ILE A N 1
ATOM 2588 C CA . ILE A 1 346 ? 4.329 13.367 -24.357 1.00 94.31 346 ILE A CA 1
ATOM 2589 C C . ILE A 1 346 ? 3.240 12.444 -24.919 1.00 94.31 346 ILE A C 1
ATOM 2591 O O . ILE A 1 346 ? 2.648 12.722 -25.957 1.00 94.31 346 ILE A O 1
ATOM 2595 N N . ASP A 1 347 ? 2.929 11.365 -24.206 1.00 93.62 347 ASP A N 1
ATOM 2596 C CA . ASP A 1 347 ? 1.820 10.460 -24.497 1.00 93.62 347 ASP A CA 1
ATOM 2597 C C . ASP A 1 347 ? 0.491 10.906 -23.867 1.00 93.62 347 ASP A C 1
ATOM 2599 O O . ASP A 1 347 ? -0.521 10.214 -23.971 1.00 93.62 347 ASP A O 1
ATOM 2603 N N . GLY A 1 348 ? 0.461 12.096 -23.272 1.00 91.75 348 GLY A N 1
ATOM 2604 C CA . GLY A 1 348 ? -0.729 12.751 -22.759 1.00 91.75 348 GLY A CA 1
ATOM 2605 C C . GLY A 1 348 ? -1.051 12.421 -21.302 1.00 91.75 348 GLY A C 1
ATOM 2606 O O . GLY A 1 348 ? -0.718 11.371 -20.757 1.00 91.75 348 GLY A O 1
ATOM 2607 N N . ALA A 1 349 ? -1.800 13.331 -20.678 1.00 90.69 349 ALA A N 1
ATOM 2608 C CA . ALA A 1 349 ? -2.158 13.279 -19.261 1.00 90.69 349 ALA A CA 1
ATOM 2609 C C . ALA A 1 349 ? -3.002 12.059 -18.834 1.00 90.69 349 ALA A C 1
ATOM 2611 O O . ALA A 1 349 ? -3.263 11.890 -17.653 1.00 90.69 349 ALA A O 1
ATOM 2612 N N . GLN A 1 350 ? -3.483 11.209 -19.742 1.00 91.44 350 GLN A N 1
ATOM 2613 C CA . GLN A 1 350 ? -4.187 9.978 -19.344 1.00 91.44 350 GLN A CA 1
ATOM 2614 C C . GLN A 1 350 ? -3.221 8.819 -19.062 1.00 91.44 350 GLN A C 1
ATOM 2616 O O . GLN A 1 350 ? -3.566 7.921 -18.299 1.00 91.44 350 GLN A O 1
ATOM 2621 N N . ASN A 1 351 ? -2.016 8.870 -19.640 1.00 94.50 351 ASN A N 1
ATOM 2622 C CA . ASN A 1 351 ? -1.058 7.766 -19.642 1.00 94.50 351 ASN A CA 1
ATOM 2623 C C . ASN A 1 351 ? 0.066 7.933 -18.624 1.00 94.50 351 ASN A C 1
ATOM 2625 O O . ASN A 1 351 ? 0.604 6.933 -18.164 1.00 94.50 351 ASN A O 1
ATOM 2629 N N . ALA A 1 352 ? 0.419 9.167 -18.258 1.00 95.81 352 ALA A N 1
ATOM 2630 C CA . ALA A 1 352 ? 1.342 9.437 -17.164 1.00 95.81 352 ALA A CA 1
ATOM 2631 C C . ALA A 1 352 ? 1.166 10.872 -16.623 1.00 95.81 352 ALA A C 1
ATOM 2633 O O . ALA A 1 352 ? 0.830 11.789 -17.381 1.00 95.81 352 ALA A O 1
ATOM 2634 N N . PRO A 1 353 ? 1.394 11.102 -15.318 1.00 95.88 353 PRO A N 1
ATOM 2635 C CA . PRO A 1 353 ? 1.349 12.441 -14.741 1.00 95.88 353 PRO A CA 1
ATOM 2636 C C . PRO A 1 353 ? 2.598 13.259 -15.102 1.00 95.88 353 PRO A C 1
ATOM 2638 O O . PRO A 1 353 ? 3.669 12.708 -15.346 1.00 95.88 353 PRO A O 1
ATOM 2641 N N . ALA A 1 354 ? 2.487 14.589 -15.074 1.00 94.69 354 ALA A N 1
ATOM 2642 C CA . ALA A 1 354 ? 3.655 15.471 -14.984 1.00 94.69 354 ALA A CA 1
ATOM 2643 C C . ALA A 1 354 ? 4.172 15.519 -13.538 1.00 94.69 354 ALA A C 1
ATOM 2645 O O . ALA A 1 354 ? 3.369 15.461 -12.611 1.00 94.69 354 ALA A O 1
ATOM 2646 N N . SER A 1 355 ? 5.477 15.693 -13.321 1.00 95.69 355 SER A N 1
ATOM 2647 C CA . SER A 1 355 ? 6.068 15.758 -11.972 1.00 95.69 355 SER A CA 1
ATOM 2648 C C . SER A 1 355 ? 5.441 16.838 -11.075 1.00 95.69 355 SER A C 1
ATOM 2650 O O . SER A 1 355 ? 5.023 17.883 -11.573 1.00 95.69 355 SER A O 1
ATOM 2652 N N . ALA A 1 356 ? 5.402 16.647 -9.750 1.00 95.50 356 ALA A N 1
ATOM 2653 C CA . ALA A 1 356 ? 4.831 17.620 -8.806 1.00 95.50 356 ALA A CA 1
ATOM 2654 C C . ALA A 1 356 ? 5.572 17.688 -7.457 1.00 95.50 356 ALA A C 1
ATOM 2656 O O . ALA A 1 356 ? 6.1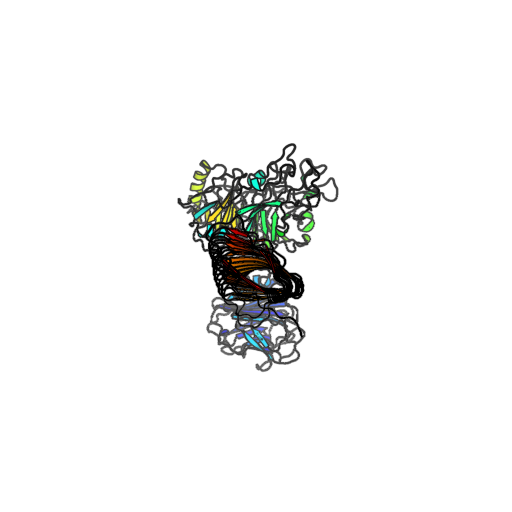41 16.701 -6.999 1.00 95.50 356 ALA A O 1
ATOM 2657 N N . HIS A 1 357 ? 5.517 18.842 -6.784 1.00 95.31 357 HIS A N 1
ATOM 2658 C CA . HIS A 1 357 ? 5.716 18.930 -5.332 1.00 95.31 357 HIS A CA 1
ATOM 2659 C C . HIS A 1 357 ? 4.554 18.215 -4.655 1.00 95.31 357 HIS A C 1
ATOM 2661 O O . HIS A 1 357 ? 3.443 18.737 -4.665 1.00 95.31 357 HIS A O 1
ATOM 2667 N N . THR A 1 358 ? 4.774 17.013 -4.128 1.00 94.56 358 THR A N 1
ATOM 2668 C CA . THR A 1 358 ? 3.689 16.174 -3.601 1.00 94.56 358 THR A CA 1
ATOM 2669 C C . THR A 1 358 ? 3.343 16.431 -2.138 1.00 94.56 358 THR A C 1
ATOM 2671 O O . THR A 1 358 ? 2.343 15.908 -1.676 1.00 94.56 358 THR A O 1
ATOM 2674 N N . TYR A 1 359 ? 4.093 17.236 -1.386 1.00 94.50 359 TYR A N 1
ATOM 2675 C CA . TYR A 1 359 ? 3.854 17.522 0.037 1.00 94.50 359 TYR A CA 1
ATOM 2676 C C . TYR A 1 359 ? 3.528 16.244 0.839 1.00 94.50 359 TYR A C 1
ATOM 2678 O O . TYR A 1 359 ? 4.388 15.378 0.986 1.00 94.50 359 TYR A O 1
ATOM 2686 N N . SER A 1 360 ? 2.294 16.102 1.339 1.00 93.56 360 SER A N 1
ATOM 2687 C CA . SER A 1 360 ? 1.775 14.877 1.966 1.00 93.56 360 SER A CA 1
ATOM 2688 C C . SER A 1 360 ? 0.626 14.256 1.152 1.00 93.56 360 SER A C 1
ATOM 2690 O O . SER A 1 360 ? -0.416 13.890 1.693 1.00 93.56 360 SER A O 1
ATOM 2692 N N . ASN A 1 361 ? 0.798 14.168 -0.173 1.00 93.44 361 ASN A N 1
ATOM 2693 C CA . ASN A 1 361 ? -0.229 13.746 -1.146 1.00 93.44 361 ASN A CA 1
ATOM 2694 C C . ASN A 1 361 ? 0.059 12.419 -1.849 1.00 93.44 361 ASN A C 1
ATOM 2696 O O . ASN A 1 361 ? -0.719 11.999 -2.709 1.00 93.44 361 ASN A O 1
ATOM 2700 N N . ASN A 1 362 ? 1.176 11.787 -1.495 1.00 95.25 362 ASN A N 1
ATOM 2701 C CA . ASN A 1 362 ? 1.485 10.422 -1.885 1.00 95.25 362 ASN A CA 1
ATOM 2702 C C . ASN A 1 362 ? 0.954 9.489 -0.790 1.00 95.25 362 ASN A C 1
ATOM 2704 O O . ASN A 1 362 ? 1.303 9.631 0.387 1.00 95.25 362 ASN A O 1
ATOM 2708 N N . THR A 1 363 ? 0.083 8.558 -1.170 1.00 94.81 363 THR A N 1
ATOM 2709 C CA . THR A 1 363 ? -0.505 7.567 -0.262 1.00 94.81 363 THR A CA 1
ATOM 2710 C C . THR A 1 363 ? -0.662 6.231 -0.977 1.00 94.81 363 THR A C 1
ATOM 2712 O O . THR A 1 363 ? -0.758 6.187 -2.199 1.00 94.81 363 THR A O 1
ATOM 2715 N N . PHE A 1 364 ? -0.658 5.132 -0.233 1.00 96.19 364 PHE A N 1
ATOM 2716 C CA . PHE A 1 364 ? -0.875 3.802 -0.790 1.00 96.19 364 PHE A CA 1
ATOM 2717 C C . PHE A 1 364 ? -2.260 3.310 -0.383 1.00 96.19 364 PHE A C 1
ATOM 2719 O O . PHE A 1 364 ? -2.730 3.608 0.716 1.00 96.19 364 PHE A O 1
ATOM 2726 N N . LEU A 1 365 ? -2.911 2.585 -1.287 1.00 94.19 365 LEU A N 1
ATOM 2727 C CA . LEU A 1 365 ? -4.255 2.042 -1.139 1.00 94.19 365 LEU A CA 1
ATOM 2728 C C . LEU A 1 365 ? -4.141 0.509 -1.099 1.00 94.19 365 LEU A C 1
ATOM 2730 O O . LEU A 1 365 ? -4.098 -0.109 -2.164 1.00 94.19 365 LEU A O 1
ATOM 2734 N N . PRO A 1 366 ? -4.030 -0.117 0.090 1.00 88.31 366 PRO A N 1
ATOM 2735 C CA . PRO A 1 366 ? -3.717 -1.541 0.209 1.00 88.31 366 PRO A CA 1
ATOM 2736 C C . PRO A 1 366 ? -4.753 -2.482 -0.401 1.00 88.31 366 PRO A C 1
ATOM 2738 O O . PRO A 1 366 ? -4.382 -3.534 -0.914 1.00 88.31 366 PRO A O 1
ATOM 2741 N N . ARG A 1 367 ? -6.043 -2.121 -0.380 1.00 81.69 367 ARG A N 1
ATOM 2742 C CA . ARG A 1 367 ? -7.112 -2.976 -0.923 1.00 81.69 367 ARG A CA 1
ATOM 2743 C C . ARG A 1 367 ? -7.195 -2.873 -2.437 1.00 81.69 367 ARG A C 1
ATOM 2745 O O . ARG A 1 367 ? -7.467 -3.858 -3.110 1.00 81.69 367 ARG A O 1
ATOM 2752 N N . LEU A 1 368 ? -6.966 -1.676 -2.969 1.00 85.88 368 LEU A N 1
ATOM 2753 C CA . LEU A 1 368 ? -6.880 -1.455 -4.413 1.00 85.88 368 LEU A CA 1
ATOM 2754 C C . LEU A 1 368 ? -5.522 -1.854 -4.988 1.00 85.88 368 LEU A C 1
ATOM 2756 O O . LEU A 1 368 ? -5.395 -1.966 -6.203 1.00 85.88 368 LEU A O 1
ATOM 2760 N N . ASP A 1 369 ? -4.529 -2.057 -4.125 1.00 90.69 369 ASP A N 1
ATOM 2761 C CA . ASP A 1 369 ? -3.147 -2.344 -4.475 1.00 90.69 369 ASP A CA 1
ATOM 2762 C C . ASP A 1 369 ? -2.548 -1.270 -5.398 1.00 90.69 369 ASP A C 1
ATOM 2764 O O . ASP A 1 369 ? -1.974 -1.558 -6.449 1.00 90.69 369 ASP A O 1
ATOM 2768 N N . ARG A 1 370 ? -2.758 0.009 -5.060 1.00 94.69 370 ARG A N 1
ATOM 2769 C CA . ARG A 1 370 ? -2.312 1.149 -5.879 1.00 94.69 370 ARG A CA 1
ATOM 2770 C C . ARG A 1 370 ? -1.609 2.218 -5.065 1.00 94.69 370 ARG A C 1
ATOM 2772 O O . ARG A 1 370 ? -2.051 2.594 -3.982 1.00 94.69 370 ARG A O 1
ATOM 2779 N N . PHE A 1 371 ? -0.564 2.782 -5.656 1.00 97.75 371 PHE A N 1
ATOM 2780 C CA . PHE A 1 371 ? 0.021 4.040 -5.212 1.00 97.75 371 PHE A CA 1
ATOM 2781 C C . PHE A 1 371 ? -0.802 5.199 -5.780 1.00 97.75 371 PHE A C 1
ATOM 2783 O O . PHE A 1 371 ? -1.022 5.274 -6.983 1.00 97.75 371 PHE A O 1
ATOM 2790 N N . LEU A 1 372 ? -1.266 6.104 -4.926 1.00 96.38 372 LEU A N 1
ATOM 2791 C CA . LEU A 1 372 ? -2.071 7.264 -5.289 1.00 96.38 372 LEU A CA 1
ATOM 2792 C C . LEU A 1 372 ? -1.242 8.542 -5.141 1.00 96.38 372 LEU A C 1
ATOM 2794 O O . LEU A 1 372 ? -0.735 8.845 -4.060 1.00 96.38 372 LEU A O 1
ATOM 2798 N N . ALA A 1 373 ? -1.191 9.325 -6.217 1.00 95.00 373 ALA A N 1
ATOM 2799 C CA . ALA A 1 373 ? -0.626 10.665 -6.242 1.00 95.00 373 ALA A CA 1
ATOM 2800 C C . ALA A 1 373 ? -1.721 11.689 -6.567 1.00 95.00 373 ALA A C 1
ATOM 2802 O O . ALA A 1 373 ? -2.165 11.813 -7.713 1.00 95.00 373 ALA A O 1
ATOM 2803 N N . PHE A 1 374 ? -2.127 12.487 -5.573 1.00 90.12 374 PHE A N 1
ATOM 2804 C CA . PHE A 1 374 ? -2.972 13.664 -5.837 1.00 90.12 374 PHE A CA 1
ATOM 2805 C C . PHE A 1 374 ? -2.199 14.826 -6.472 1.00 90.12 374 PHE A C 1
ATOM 2807 O O . PHE A 1 374 ? -2.806 15.774 -6.973 1.00 90.12 374 PHE A O 1
ATOM 2814 N N . GLY A 1 375 ? -0.868 14.744 -6.473 1.00 86.00 375 GLY A N 1
ATOM 2815 C CA . GLY A 1 375 ? 0.011 15.778 -6.997 1.00 86.00 375 GLY A CA 1
ATOM 2816 C C . GLY A 1 375 ? 0.235 16.909 -6.009 1.00 86.00 375 GLY A C 1
ATOM 2817 O O . GLY A 1 375 ? 0.386 16.697 -4.808 1.00 86.00 375 GLY A O 1
ATOM 2818 N N . GLY A 1 376 ? 0.294 18.120 -6.539 1.00 90.19 376 GLY A N 1
ATOM 2819 C CA . GLY A 1 376 ? 0.535 19.339 -5.788 1.00 90.19 376 GLY A CA 1
ATOM 2820 C C . GLY A 1 376 ? 1.017 20.420 -6.742 1.00 90.19 376 GLY A C 1
ATOM 2821 O O . GLY A 1 376 ? 0.341 20.659 -7.738 1.00 90.19 376 GLY A O 1
ATOM 2822 N N . ALA A 1 377 ? 2.160 21.058 -6.483 1.00 93.69 377 ALA A N 1
ATOM 2823 C CA . ALA A 1 377 ? 2.708 22.069 -7.393 1.00 93.69 377 ALA A CA 1
ATOM 2824 C C . ALA A 1 377 ? 3.430 21.401 -8.580 1.00 93.69 377 ALA A C 1
ATOM 2826 O O . ALA A 1 377 ? 4.570 20.944 -8.469 1.00 93.69 377 ALA A O 1
ATOM 2827 N N . VAL A 1 378 ? 2.743 21.298 -9.715 1.00 93.50 378 VAL A N 1
ATOM 2828 C CA . VAL A 1 378 ? 3.196 20.586 -10.921 1.00 93.50 378 VAL A CA 1
ATOM 2829 C C . VAL A 1 378 ? 4.350 21.310 -11.609 1.00 93.50 378 VAL A C 1
ATOM 2831 O O . VAL A 1 378 ? 4.469 22.534 -11.518 1.00 93.50 378 VAL A O 1
ATOM 2834 N N . TYR A 1 379 ? 5.199 20.543 -12.297 1.00 93.38 379 TYR A N 1
ATOM 2835 C CA . TYR A 1 379 ? 6.333 21.012 -13.085 1.00 93.38 379 TYR A CA 1
ATOM 2836 C C . TYR A 1 379 ? 6.010 22.278 -13.886 1.00 93.38 379 TYR A C 1
ATOM 2838 O O . TYR A 1 379 ? 4.972 22.383 -14.547 1.00 93.38 379 TYR A O 1
ATOM 2846 N N . ASN A 1 380 ? 6.926 23.241 -13.774 1.00 91.19 380 ASN A N 1
ATOM 2847 C CA . ASN A 1 380 ? 6.941 24.578 -14.356 1.00 91.19 380 ASN A CA 1
ATOM 2848 C C . ASN A 1 380 ? 5.808 25.527 -13.912 1.00 91.19 380 ASN A C 1
ATOM 2850 O O . ASN A 1 380 ? 6.074 26.668 -13.550 1.00 91.19 380 ASN A O 1
ATOM 2854 N N . SER A 1 381 ? 4.554 25.078 -13.879 1.00 89.56 381 SER A N 1
ATOM 2855 C CA . SER A 1 381 ? 3.409 25.936 -13.536 1.00 89.56 381 SER A CA 1
ATOM 2856 C C . SER A 1 381 ? 3.249 26.207 -12.037 1.00 89.56 381 SER A C 1
ATOM 2858 O O . SER A 1 381 ? 2.620 27.195 -11.660 1.00 89.56 381 SER A O 1
ATOM 2860 N N . GLY A 1 382 ? 3.735 25.301 -11.179 1.00 90.69 382 GLY A N 1
ATOM 2861 C CA . GLY A 1 382 ? 3.463 25.321 -9.739 1.00 90.69 382 GLY A CA 1
ATOM 2862 C C . GLY A 1 382 ? 1.976 25.148 -9.384 1.00 90.69 382 GLY A C 1
ATOM 2863 O O . GLY A 1 382 ? 1.579 25.389 -8.246 1.00 90.69 382 GLY A O 1
ATOM 2864 N N . SER A 1 383 ? 1.143 24.760 -10.353 1.00 88.56 383 SER A N 1
ATOM 2865 C CA . SER A 1 383 ? -0.312 24.633 -10.229 1.00 88.56 383 SER A CA 1
ATOM 2866 C C . SER A 1 383 ? -0.733 23.160 -10.187 1.00 88.56 383 SER A C 1
ATOM 2868 O O . SER A 1 383 ? 0.107 22.282 -10.068 1.00 88.56 383 SER A O 1
ATOM 2870 N N . HIS A 1 384 ? -2.034 22.885 -10.258 1.00 87.62 384 HIS A N 1
ATOM 2871 C CA . HIS A 1 384 ? -2.619 21.539 -10.275 1.00 87.62 384 HIS A CA 1
ATOM 2872 C C . HIS A 1 384 ? -2.347 20.803 -11.596 1.00 87.62 384 HIS A C 1
ATOM 2874 O O . HIS A 1 384 ? -2.004 21.423 -12.603 1.00 87.62 384 HIS A O 1
ATOM 2880 N N . PHE A 1 385 ? -2.565 19.483 -11.613 1.00 90.19 385 PHE A N 1
ATOM 2881 C CA . PHE A 1 385 ? -2.504 18.696 -12.846 1.00 90.19 385 PHE A CA 1
ATOM 2882 C C . PHE A 1 385 ? -3.507 19.193 -13.884 1.00 90.19 385 PHE A C 1
ATOM 2884 O O . PHE A 1 385 ? -4.668 19.471 -13.566 1.00 90.19 385 PHE A O 1
ATOM 2891 N N . VAL A 1 386 ? -3.062 19.225 -15.137 1.00 87.56 386 VAL A N 1
ATOM 2892 C CA . VAL A 1 386 ? -3.874 19.626 -16.283 1.00 87.56 386 VAL A CA 1
ATOM 2893 C C . VAL A 1 386 ? -3.874 18.554 -17.370 1.00 87.56 386 VAL A C 1
ATOM 2895 O O . VAL A 1 386 ? -2.918 17.799 -17.512 1.00 87.56 386 VAL A O 1
ATOM 2898 N N . ALA A 1 387 ? -4.961 18.505 -18.130 1.00 85.12 387 ALA A N 1
ATOM 2899 C CA . ALA A 1 387 ? -5.118 17.719 -19.347 1.00 85.12 387 ALA A CA 1
ATOM 2900 C C . ALA A 1 387 ? -5.704 18.611 -20.453 1.00 85.12 387 ALA A C 1
ATOM 2902 O O . ALA A 1 387 ? -6.332 19.633 -20.162 1.00 85.12 387 ALA A O 1
ATOM 2903 N N . ARG A 1 388 ? -5.525 18.227 -21.721 1.00 81.06 388 ARG A N 1
ATOM 2904 C CA . ARG A 1 388 ? -6.187 18.891 -22.859 1.00 81.06 388 ARG A CA 1
ATOM 2905 C C . ARG A 1 388 ? -7.699 18.621 -22.828 1.00 81.06 388 ARG A C 1
ATOM 2907 O O . ARG A 1 388 ? -8.109 17.498 -22.532 1.00 81.06 388 ARG A O 1
ATOM 2914 N N . ASP A 1 389 ? -8.519 19.624 -23.136 1.00 68.00 389 ASP A N 1
ATOM 2915 C CA . ASP A 1 389 ? -9.985 19.557 -23.008 1.00 68.00 389 ASP A CA 1
ATOM 2916 C C . ASP A 1 389 ? -10.719 19.461 -24.357 1.00 68.00 389 ASP A C 1
ATOM 2918 O O . ASP A 1 389 ? -11.485 20.348 -24.721 1.00 68.00 389 ASP A O 1
ATOM 2922 N N . GLY A 1 390 ? -10.466 18.403 -25.138 1.00 64.44 390 GLY A N 1
ATOM 2923 C CA . GLY A 1 390 ? -11.140 18.135 -26.426 1.00 64.44 390 GLY A CA 1
ATOM 2924 C C . GLY A 1 390 ? -10.791 19.103 -27.573 1.00 64.44 390 GLY A C 1
ATOM 2925 O O . GLY A 1 390 ? -10.624 18.665 -28.710 1.00 64.44 390 GLY A O 1
ATOM 2926 N N . ASP A 1 391 ? -10.615 20.389 -27.278 1.00 63.12 391 ASP A N 1
ATOM 2927 C CA . ASP A 1 391 ? -9.972 21.404 -28.105 1.00 63.12 391 ASP A CA 1
ATOM 2928 C C . ASP A 1 391 ? -8.459 21.414 -27.793 1.00 63.12 391 ASP A C 1
ATOM 2930 O O . ASP A 1 391 ? -8.077 21.558 -26.623 1.00 63.12 391 ASP A O 1
ATOM 2934 N N . PRO A 1 392 ? -7.580 21.271 -28.805 1.00 60.66 392 PRO A N 1
ATOM 2935 C CA . PRO A 1 392 ? -6.129 21.266 -28.620 1.00 60.66 392 PRO A CA 1
ATOM 2936 C C . PRO A 1 392 ? -5.551 22.546 -27.993 1.00 60.66 392 PRO A C 1
ATOM 2938 O O . PRO A 1 392 ? -4.394 22.510 -27.580 1.00 60.66 392 PRO A O 1
ATOM 2941 N N . LEU A 1 393 ? -6.323 23.636 -27.907 1.00 62.91 393 LEU A N 1
ATOM 2942 C CA . LEU A 1 393 ? -5.899 24.935 -27.373 1.00 62.91 393 LEU A CA 1
ATOM 2943 C C . LEU A 1 393 ? -6.440 25.228 -25.965 1.00 62.91 393 LEU A C 1
ATOM 2945 O O . LEU A 1 393 ? -6.167 26.289 -25.405 1.00 62.91 393 LEU A O 1
ATOM 2949 N N . THR A 1 394 ? -7.218 24.317 -25.373 1.00 71.06 394 THR A N 1
ATOM 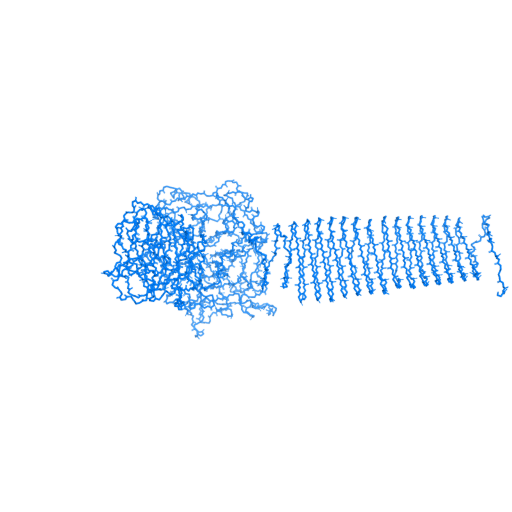2950 C CA . THR A 1 394 ? -7.786 24.513 -24.030 1.00 71.06 394 THR A CA 1
ATOM 2951 C C . THR A 1 394 ? -7.335 23.427 -23.061 1.00 71.06 394 THR A C 1
ATOM 2953 O O . THR A 1 394 ? -7.186 22.255 -23.411 1.00 71.06 394 THR A O 1
ATOM 2956 N N . THR A 1 395 ? -7.093 23.832 -21.812 1.00 79.50 395 THR A N 1
ATOM 2957 C CA . THR A 1 395 ? -6.717 22.925 -20.723 1.00 79.50 395 THR A CA 1
ATOM 2958 C C . THR A 1 395 ? -7.797 22.885 -19.658 1.00 79.50 395 THR A C 1
ATOM 2960 O O . THR A 1 395 ? -8.440 23.892 -19.359 1.00 79.50 395 THR A O 1
ATOM 2963 N N . ARG A 1 396 ? -7.950 21.717 -19.038 1.00 85.19 396 ARG A N 1
ATOM 2964 C CA . ARG A 1 396 ? -8.784 21.504 -17.855 1.00 85.19 396 ARG A CA 1
ATOM 2965 C C . ARG A 1 396 ? -7.997 20.802 -16.762 1.00 85.19 396 ARG A C 1
ATOM 2967 O O . ARG A 1 396 ? -6.931 20.242 -17.008 1.00 85.19 396 ARG A O 1
ATOM 2974 N N . ARG A 1 397 ? -8.543 20.800 -15.548 1.00 86.69 397 ARG A N 1
ATOM 2975 C CA . ARG A 1 397 ? -7.949 20.079 -14.415 1.00 86.69 397 ARG A CA 1
ATOM 2976 C C . ARG A 1 397 ? -8.105 18.575 -14.594 1.00 86.69 397 ARG A C 1
ATOM 2978 O O . ARG A 1 397 ? -9.053 18.124 -15.237 1.00 86.69 397 ARG A O 1
ATOM 2985 N N . THR A 1 398 ? -7.198 17.816 -13.995 1.00 89.44 398 THR A N 1
ATOM 2986 C CA . THR A 1 398 ? -7.236 16.351 -14.030 1.00 89.44 398 THR A CA 1
ATOM 2987 C C . THR A 1 398 ? -6.662 15.727 -12.749 1.00 89.44 398 THR A C 1
ATOM 2989 O O . THR A 1 398 ? -6.465 16.440 -11.760 1.00 89.44 398 THR A O 1
ATOM 2992 N N . GLY A 1 399 ? -6.423 14.413 -12.744 1.00 90.94 399 GLY A N 1
ATOM 2993 C CA . GLY A 1 399 ? -5.980 13.640 -11.586 1.00 90.94 399 GLY A CA 1
ATOM 2994 C C . GLY A 1 399 ? -7.141 13.176 -10.693 1.00 90.94 399 GLY A C 1
ATOM 2995 O O . GLY A 1 399 ? -8.304 13.321 -11.072 1.00 90.94 399 GLY A O 1
ATOM 2996 N N . PRO A 1 400 ? -6.843 12.633 -9.500 1.00 93.25 400 PRO A N 1
ATOM 2997 C CA . PRO A 1 400 ? -5.521 12.148 -9.095 1.00 93.25 400 PRO A CA 1
ATOM 2998 C C . PRO A 1 400 ? -5.074 10.940 -9.943 1.00 93.25 400 PRO A C 1
ATOM 3000 O O . PRO A 1 400 ? -5.862 10.385 -10.708 1.00 93.25 400 PRO A O 1
ATOM 3003 N N . TYR A 1 401 ? -3.809 10.540 -9.822 1.00 96.12 401 TYR A N 1
ATOM 3004 C CA . TYR A 1 401 ? -3.239 9.423 -10.581 1.00 96.12 401 TYR A CA 1
ATOM 3005 C C . TYR A 1 401 ? -2.996 8.214 -9.686 1.00 96.12 401 TYR A C 1
ATOM 3007 O O . TYR A 1 401 ? -2.555 8.359 -8.547 1.00 96.12 401 TYR A O 1
ATOM 3015 N N . LEU A 1 402 ? -3.251 7.028 -10.228 1.00 97.12 402 LEU A N 1
ATOM 3016 C CA . LEU A 1 402 ? -2.910 5.746 -9.631 1.00 97.12 402 LEU A CA 1
ATOM 3017 C C . LEU A 1 402 ? -1.726 5.140 -10.386 1.00 97.12 402 LEU A C 1
ATOM 3019 O O . LEU A 1 402 ? -1.768 5.059 -11.608 1.00 97.12 402 LEU A O 1
ATOM 3023 N N . PHE A 1 403 ? -0.701 4.697 -9.672 1.00 98.19 403 PHE A N 1
ATOM 3024 C CA . PHE A 1 403 ? 0.361 3.839 -10.189 1.00 98.19 403 PHE A CA 1
ATOM 3025 C C . PHE A 1 403 ? 0.126 2.410 -9.704 1.00 98.19 403 PHE A C 1
ATOM 3027 O O . PHE A 1 403 ? -0.263 2.206 -8.550 1.00 98.19 403 PHE A O 1
ATOM 3034 N N . ASP A 1 404 ? 0.360 1.433 -10.574 1.00 97.44 404 ASP A N 1
ATOM 3035 C CA . ASP A 1 404 ? 0.272 0.000 -10.294 1.00 97.44 404 ASP A CA 1
ATOM 3036 C C . ASP A 1 404 ? 1.669 -0.580 -10.009 1.00 97.44 404 ASP A C 1
ATOM 3038 O O . ASP A 1 404 ? 2.424 -0.854 -10.950 1.00 97.44 404 ASP A O 1
ATOM 3042 N N . PRO A 1 405 ? 2.046 -0.803 -8.732 1.00 95.56 405 PRO A N 1
ATOM 3043 C CA . PRO A 1 405 ? 3.364 -1.339 -8.402 1.00 95.56 405 PRO A CA 1
ATOM 3044 C C . PRO A 1 405 ? 3.563 -2.780 -8.881 1.00 95.56 405 PRO A C 1
ATOM 3046 O O . PRO A 1 405 ? 4.704 -3.225 -9.005 1.00 95.56 405 PRO A O 1
ATOM 3049 N N . GLY A 1 406 ? 2.483 -3.513 -9.177 1.00 94.56 406 GLY A N 1
ATOM 3050 C CA . GLY A 1 406 ? 2.546 -4.853 -9.757 1.00 94.56 406 GLY A CA 1
ATOM 3051 C C . GLY A 1 406 ? 3.075 -4.868 -11.193 1.00 94.56 406 GLY A C 1
ATOM 3052 O O . GLY A 1 406 ? 3.567 -5.900 -11.643 1.00 94.56 406 GLY A O 1
ATOM 3053 N N . LYS A 1 407 ? 3.026 -3.728 -11.893 1.00 95.62 407 LYS A N 1
ATOM 3054 C CA . LYS A 1 407 ? 3.591 -3.551 -13.239 1.00 95.62 407 LYS A CA 1
ATOM 3055 C C . LYS A 1 407 ? 4.983 -2.914 -13.249 1.00 95.62 407 LYS A C 1
ATOM 3057 O O . LYS A 1 407 ? 5.524 -2.696 -14.330 1.00 95.62 407 LYS A O 1
ATOM 3062 N N . ALA A 1 408 ? 5.543 -2.589 -12.082 1.00 96.31 408 ALA A N 1
ATOM 3063 C CA . ALA A 1 408 ? 6.821 -1.893 -11.979 1.00 96.31 408 ALA A CA 1
ATOM 3064 C C . ALA A 1 408 ? 7.951 -2.681 -12.660 1.00 96.31 408 ALA A C 1
ATOM 3066 O O . ALA A 1 408 ? 8.162 -3.861 -12.375 1.00 96.31 408 ALA A O 1
ATOM 3067 N N . ASP A 1 409 ? 8.694 -1.999 -13.524 1.00 97.56 409 ASP A N 1
ATOM 3068 C CA . ASP A 1 409 ? 9.767 -2.557 -14.340 1.00 97.56 409 ASP A CA 1
ATOM 3069 C C . ASP A 1 409 ? 10.814 -1.449 -14.588 1.00 97.56 409 ASP A C 1
ATOM 3071 O O . ASP A 1 409 ? 10.481 -0.415 -15.179 1.00 97.56 409 ASP A O 1
ATOM 3075 N N . PRO A 1 410 ? 12.062 -1.608 -14.105 1.00 96.69 410 PRO A N 1
ATOM 3076 C CA . PRO A 1 410 ? 13.079 -0.555 -14.148 1.00 96.69 410 PRO A CA 1
ATOM 3077 C C . PRO A 1 410 ? 13.487 -0.138 -15.565 1.00 96.69 410 PRO A C 1
ATOM 3079 O O . PRO A 1 410 ? 14.049 0.954 -15.721 1.00 96.69 410 PRO A O 1
ATOM 3082 N N . ASP A 1 411 ? 13.218 -0.973 -16.570 1.00 96.12 411 ASP A N 1
ATOM 3083 C CA . ASP A 1 411 ? 13.661 -0.780 -17.954 1.00 96.12 411 ASP A CA 1
ATOM 3084 C C . ASP A 1 411 ? 12.517 -0.355 -18.890 1.00 96.12 411 ASP A C 1
ATOM 3086 O O . ASP A 1 411 ? 12.723 -0.148 -20.087 1.00 96.12 411 ASP A O 1
ATOM 3090 N N . LYS A 1 412 ? 11.306 -0.165 -18.349 1.00 98.38 412 LYS A N 1
ATOM 3091 C CA . LYS A 1 412 ? 10.136 0.320 -19.091 1.00 98.38 412 LYS A CA 1
ATOM 3092 C C . LYS A 1 412 ? 9.757 1.733 -18.694 1.00 98.38 412 LYS A C 1
ATOM 3094 O O . LYS A 1 412 ? 9.895 2.137 -17.539 1.00 98.38 412 LYS A O 1
ATOM 3099 N N . VAL A 1 413 ? 9.216 2.482 -19.651 1.00 98.19 413 VAL A N 1
ATOM 3100 C CA . VAL A 1 413 ? 8.620 3.793 -19.374 1.00 98.19 413 VAL A CA 1
ATOM 3101 C C . VAL A 1 413 ? 7.269 3.617 -18.690 1.00 98.19 413 VAL A C 1
ATOM 3103 O O . VAL A 1 413 ? 6.489 2.743 -19.066 1.00 98.19 413 VAL A O 1
ATOM 3106 N N . GLY A 1 414 ? 6.981 4.431 -17.672 1.00 97.12 414 GLY A N 1
ATOM 3107 C CA . GLY A 1 414 ? 5.737 4.308 -16.901 1.00 97.12 414 GLY A CA 1
ATOM 3108 C C . GLY A 1 414 ? 4.466 4.493 -17.742 1.00 97.12 414 GLY A C 1
ATOM 3109 O O . GLY A 1 414 ? 3.430 3.916 -17.413 1.00 97.12 414 GLY A O 1
ATOM 3110 N N . GLY A 1 415 ? 4.553 5.273 -18.823 1.00 96.94 415 GLY A N 1
ATOM 3111 C CA . GLY A 1 415 ? 3.487 5.471 -19.804 1.00 96.94 415 GLY A CA 1
ATOM 3112 C C . GLY A 1 415 ? 3.473 4.420 -20.923 1.00 96.94 415 GLY A C 1
ATOM 3113 O O . GLY A 1 415 ? 3.681 3.224 -20.703 1.00 96.94 415 GLY A O 1
ATOM 3114 N N . THR A 1 416 ? 3.193 4.876 -22.140 1.00 97.94 416 THR A N 1
ATOM 3115 C CA . THR A 1 416 ? 3.051 4.053 -23.354 1.00 97.94 416 THR A CA 1
ATOM 3116 C C . THR A 1 416 ? 4.366 3.870 -24.121 1.00 97.94 416 THR A C 1
ATOM 3118 O O . THR A 1 416 ? 5.326 4.619 -23.958 1.00 97.94 416 THR A O 1
ATOM 3121 N N . THR A 1 417 ? 4.430 2.852 -24.986 1.00 97.88 417 THR A N 1
ATOM 3122 C CA . THR A 1 417 ? 5.626 2.574 -25.802 1.00 97.88 417 THR A CA 1
ATOM 3123 C C . THR A 1 417 ? 5.987 3.766 -26.687 1.00 97.88 417 THR A C 1
ATOM 3125 O O . THR A 1 417 ? 5.146 4.272 -27.426 1.00 97.88 417 THR A O 1
ATOM 3128 N N . GLY A 1 418 ? 7.259 4.173 -26.643 1.00 96.44 418 GLY A N 1
ATOM 3129 C CA . GLY A 1 418 ? 7.777 5.319 -27.389 1.00 96.44 418 GLY A CA 1
ATOM 3130 C C . GLY A 1 418 ? 7.639 6.662 -26.670 1.00 96.44 418 GLY A C 1
ATOM 3131 O O . GLY A 1 418 ? 8.063 7.667 -27.235 1.00 96.44 418 GLY A O 1
ATOM 3132 N N . SER A 1 419 ? 7.085 6.703 -25.451 1.00 97.75 419 SER A N 1
ATOM 3133 C CA . SER A 1 419 ? 6.974 7.944 -24.677 1.00 97.75 419 SER A CA 1
ATOM 3134 C C . SER A 1 419 ? 8.206 8.278 -23.840 1.00 97.75 419 SER A C 1
ATOM 3136 O O . SER A 1 419 ? 8.236 9.342 -23.232 1.00 97.75 419 SER A O 1
ATOM 3138 N N . HIS A 1 420 ? 9.229 7.420 -23.811 1.00 97.44 420 HIS A N 1
ATOM 3139 C CA . HIS A 1 420 ? 10.508 7.705 -23.157 1.00 97.44 420 HIS A CA 1
ATOM 3140 C C . HIS A 1 420 ? 11.282 8.822 -23.865 1.00 97.44 420 HIS A C 1
ATOM 3142 O O . HIS A 1 420 ? 11.018 9.185 -25.011 1.00 97.44 420 HIS A O 1
ATOM 3148 N N . VAL A 1 421 ? 12.290 9.345 -23.177 1.00 97.06 421 VAL A N 1
ATOM 3149 C CA . VAL A 1 421 ? 13.196 10.371 -23.703 1.00 97.06 421 VAL A CA 1
ATOM 3150 C C . VAL A 1 421 ? 14.082 9.787 -24.802 1.00 97.06 421 VAL A C 1
ATOM 3152 O O . VAL A 1 421 ? 14.778 8.796 -24.591 1.00 97.06 421 VAL A O 1
ATOM 3155 N N . GLN A 1 422 ? 14.091 10.438 -25.968 1.00 96.31 422 GLN A N 1
ATOM 3156 C CA . GLN A 1 422 ? 14.811 9.977 -27.169 1.00 96.31 422 GLN A CA 1
ATOM 3157 C C . GLN A 1 422 ? 15.891 10.958 -27.654 1.00 96.31 422 GLN A C 1
ATOM 3159 O O . GLN A 1 422 ? 16.349 10.907 -28.796 1.00 96.31 422 GLN A O 1
ATOM 3164 N N . ARG A 1 423 ? 16.310 11.890 -26.789 1.00 93.56 423 ARG A N 1
ATOM 3165 C CA . ARG A 1 423 ? 17.265 12.961 -27.125 1.00 93.56 423 ARG A CA 1
ATOM 3166 C C . ARG A 1 423 ? 18.605 12.436 -27.656 1.00 93.56 423 ARG A C 1
ATOM 3168 O O . ARG A 1 423 ? 19.189 13.056 -28.540 1.00 93.56 423 ARG A O 1
ATOM 3175 N N . GLU A 1 424 ? 19.099 11.331 -27.100 1.00 93.94 424 GLU A N 1
ATOM 3176 C CA . GLU A 1 424 ? 20.429 10.770 -27.402 1.00 93.94 424 GLU A CA 1
ATOM 3177 C C . GLU A 1 424 ? 20.367 9.470 -28.224 1.00 93.94 424 GLU A C 1
ATOM 3179 O O . GLU A 1 424 ? 21.397 8.928 -28.622 1.00 93.94 424 GLU A O 1
ATOM 3184 N N . GLY A 1 425 ? 19.161 9.001 -28.551 1.00 94.31 425 GLY A N 1
ATOM 3185 C CA . GLY A 1 425 ? 18.924 7.781 -29.314 1.00 94.31 425 GLY A CA 1
ATOM 3186 C C . GLY A 1 425 ? 17.453 7.377 -29.281 1.00 94.31 425 GLY A C 1
ATOM 3187 O O . GLY A 1 425 ? 16.688 7.861 -28.456 1.00 94.31 425 GLY A O 1
ATOM 3188 N N . ALA A 1 426 ? 17.042 6.484 -30.182 1.00 93.31 426 ALA A N 1
ATOM 3189 C CA . ALA A 1 426 ? 15.653 6.020 -30.235 1.00 93.31 426 ALA A CA 1
ATOM 3190 C C . ALA A 1 426 ? 15.311 4.986 -29.144 1.00 93.31 426 ALA A C 1
ATOM 3192 O O . ALA A 1 426 ? 14.147 4.877 -28.775 1.00 93.31 426 ALA A O 1
ATOM 3193 N N . TYR A 1 427 ? 16.305 4.233 -28.648 1.00 96.19 427 TYR A N 1
ATOM 3194 C CA . TYR A 1 427 ? 16.167 3.158 -27.646 1.00 96.19 427 TYR A CA 1
ATOM 3195 C C . TYR A 1 427 ? 14.930 2.258 -27.866 1.00 96.19 427 TYR A C 1
ATOM 3197 O O . TYR A 1 427 ? 14.034 2.223 -27.022 1.00 96.19 427 TYR A O 1
ATOM 3205 N N . PRO A 1 428 ? 14.812 1.577 -29.026 1.00 95.50 428 PRO A N 1
ATOM 3206 C CA . PRO A 1 428 ? 13.624 0.789 -29.380 1.00 95.50 428 PRO A CA 1
ATOM 3207 C C . PRO A 1 428 ? 13.336 -0.387 -28.432 1.00 95.50 428 PRO A C 1
ATOM 3209 O O . PRO A 1 428 ? 12.235 -0.931 -28.453 1.00 95.50 428 PRO A O 1
ATOM 3212 N N . GLU A 1 429 ? 14.314 -0.802 -27.630 1.00 96.00 429 GLU A N 1
ATOM 3213 C CA . GLU A 1 429 ? 14.177 -1.792 -26.565 1.00 96.00 429 GLU A CA 1
ATOM 3214 C C . GLU A 1 429 ? 13.341 -1.299 -25.372 1.00 96.00 429 GLU A C 1
ATOM 3216 O O . GLU A 1 429 ? 12.780 -2.124 -24.650 1.00 96.00 429 GLU A O 1
ATOM 3221 N N . ILE A 1 430 ? 13.219 0.020 -25.180 1.00 97.75 430 ILE A N 1
ATOM 3222 C CA . ILE A 1 430 ? 12.400 0.610 -24.119 1.00 97.75 430 ILE A CA 1
ATOM 3223 C C . ILE A 1 430 ? 10.938 0.598 -24.563 1.00 97.75 430 ILE A C 1
ATOM 3225 O O . ILE A 1 430 ? 10.524 1.309 -25.482 1.00 97.75 430 ILE A O 1
ATOM 3229 N N . VAL A 1 431 ? 10.136 -0.210 -23.874 1.00 98.06 431 VAL A N 1
ATOM 3230 C CA . VAL A 1 431 ? 8.697 -0.352 -24.123 1.00 98.06 431 VAL A CA 1
ATOM 3231 C C . VAL A 1 431 ? 7.873 0.268 -22.994 1.00 98.06 431 VAL A C 1
ATOM 3233 O O . VAL A 1 431 ? 8.372 0.513 -21.896 1.00 98.06 431 VAL A O 1
ATOM 3236 N N . GLY A 1 432 ? 6.598 0.541 -23.268 1.00 97.81 432 GLY A N 1
ATOM 3237 C CA . GLY A 1 432 ? 5.654 1.070 -22.286 1.00 97.81 432 GLY A CA 1
ATOM 3238 C C . GLY A 1 432 ? 5.247 0.025 -21.256 1.00 97.81 432 GLY A C 1
ATOM 3239 O O . GLY A 1 432 ? 5.001 -1.133 -21.596 1.00 97.81 432 GLY A O 1
ATOM 3240 N N . GLY A 1 433 ? 5.171 0.443 -19.996 1.00 97.12 433 GLY A N 1
ATOM 3241 C CA . GLY A 1 433 ? 4.688 -0.372 -18.887 1.00 97.12 433 GLY A CA 1
ATOM 3242 C C . GLY A 1 433 ? 3.212 -0.158 -18.551 1.00 97.12 433 GLY A C 1
ATOM 3243 O O . GLY A 1 433 ? 2.658 -0.970 -17.814 1.00 97.12 433 GLY A O 1
ATOM 3244 N N . GLU A 1 434 ? 2.579 0.910 -19.063 1.00 96.75 434 GLU A N 1
ATOM 3245 C CA . GLU A 1 434 ? 1.175 1.264 -18.773 1.00 96.75 434 GLU A CA 1
ATOM 3246 C C . GLU A 1 434 ? 0.867 1.193 -17.265 1.00 96.75 434 GLU A C 1
ATOM 3248 O O . GLU A 1 434 ? -0.089 0.548 -16.807 1.00 96.75 434 GLU A O 1
ATOM 3253 N N . MET A 1 435 ? 1.770 1.784 -16.483 1.00 97.81 435 MET A N 1
ATOM 3254 C CA . MET A 1 435 ? 1.815 1.656 -15.029 1.00 97.81 435 MET A CA 1
ATOM 3255 C C . MET A 1 435 ? 0.957 2.713 -14.339 1.00 97.81 435 MET A C 1
ATOM 3257 O O . MET A 1 435 ? 0.518 2.501 -13.212 1.00 97.81 435 MET A O 1
ATOM 3261 N N . TRP A 1 436 ? 0.712 3.841 -15.007 1.00 97.56 436 TRP A N 1
ATOM 3262 C CA . TRP A 1 436 ? -0.131 4.921 -14.510 1.00 97.56 436 TRP A CA 1
ATOM 3263 C C . TRP A 1 436 ? -1.553 4.841 -15.070 1.00 97.56 436 TRP A C 1
ATOM 3265 O O . TRP A 1 436 ? -1.777 4.457 -16.214 1.00 97.56 436 TRP A O 1
ATOM 3275 N N . GLY A 1 437 ? -2.515 5.283 -14.266 1.00 94.25 437 GLY A N 1
ATOM 3276 C CA . GLY A 1 437 ? -3.893 5.526 -14.668 1.00 94.25 437 GLY A CA 1
ATOM 3277 C C . GLY A 1 437 ? -4.412 6.818 -14.050 1.00 94.25 437 GLY A C 1
ATOM 3278 O O . GLY A 1 437 ? -4.277 7.053 -12.847 1.00 94.25 437 GLY A O 1
ATOM 3279 N N . ASN A 1 438 ? -5.016 7.673 -14.866 1.00 93.94 438 ASN A N 1
ATOM 3280 C CA . ASN A 1 438 ? -5.599 8.929 -14.413 1.00 93.94 438 ASN A CA 1
ATOM 3281 C C . ASN A 1 438 ? -7.071 8.726 -14.019 1.00 93.94 438 ASN A C 1
ATOM 3283 O O . ASN A 1 438 ? -7.874 8.246 -14.817 1.00 93.94 438 ASN A O 1
ATOM 3287 N N . ARG 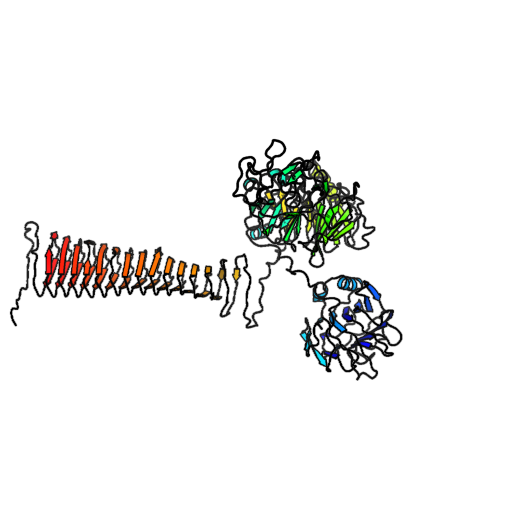A 1 439 ? -7.450 9.095 -12.788 1.00 90.75 439 ARG A N 1
ATOM 3288 C CA . ARG A 1 439 ? -8.864 9.066 -12.359 1.00 90.75 439 ARG A CA 1
ATOM 3289 C C . ARG A 1 439 ? -9.684 10.163 -13.014 1.00 90.75 439 ARG A C 1
ATOM 3291 O O . ARG A 1 439 ? -10.890 10.021 -13.190 1.00 90.75 439 ARG A O 1
ATOM 3298 N N . ASP A 1 440 ? -9.025 11.256 -13.362 1.00 88.44 440 ASP A N 1
ATOM 3299 C CA . ASP A 1 440 ? -9.598 12.391 -14.054 1.00 88.44 440 ASP A CA 1
ATOM 3300 C C . ASP A 1 440 ? -10.940 12.863 -13.470 1.00 88.44 440 ASP A C 1
ATOM 3302 O O . ASP A 1 440 ? -11.958 13.028 -14.145 1.00 88.44 440 ASP A O 1
ATOM 3306 N N . TRP A 1 441 ? -10.947 13.065 -12.156 1.00 83.38 441 TRP A N 1
ATOM 3307 C CA . TRP A 1 441 ? -12.138 13.336 -11.350 1.00 83.38 441 TRP A CA 1
ATOM 3308 C C . TRP A 1 441 ? -12.949 14.562 -11.786 1.00 83.38 441 TRP A C 1
ATOM 3310 O O . TRP A 1 441 ? -14.138 14.664 -11.483 1.00 83.38 441 TRP A O 1
ATOM 3320 N N . TRP A 1 442 ? -12.321 15.486 -12.511 1.00 78.88 442 TRP A N 1
ATOM 3321 C CA . TRP A 1 442 ? -12.959 16.678 -13.043 1.00 78.88 442 TRP A CA 1
ATOM 3322 C C . TRP A 1 442 ? -13.947 16.305 -14.144 1.00 78.88 442 TRP A C 1
ATOM 3324 O O . TRP A 1 442 ? -15.027 16.879 -14.220 1.00 78.88 442 TRP A O 1
ATOM 3334 N N . ALA A 1 443 ? -13.586 15.325 -14.975 1.00 80.56 443 ALA A N 1
ATOM 3335 C CA . ALA A 1 443 ? -14.462 14.791 -16.006 1.00 80.56 443 ALA A CA 1
ATOM 3336 C C . ALA A 1 443 ? -15.453 13.756 -15.445 1.00 80.56 443 ALA A C 1
ATOM 3338 O O . ALA A 1 443 ? -16.572 13.664 -15.942 1.00 80.56 443 ALA A O 1
ATOM 3339 N N . ASN A 1 444 ? -15.059 12.997 -14.412 1.00 77.62 444 ASN A N 1
ATOM 3340 C CA . ASN A 1 444 ? -15.755 11.759 -14.046 1.00 77.62 444 ASN A CA 1
ATOM 3341 C C . ASN A 1 444 ? -16.570 11.804 -12.744 1.00 77.62 444 ASN A C 1
ATOM 3343 O O . ASN A 1 444 ? -17.599 11.141 -12.664 1.00 77.62 444 ASN A O 1
ATOM 3347 N N . ALA A 1 445 ? -16.130 12.535 -11.715 1.00 61.88 445 ALA A N 1
ATOM 3348 C CA . ALA A 1 445 ? -16.571 12.257 -10.340 1.00 61.88 445 ALA A CA 1
ATOM 3349 C C . ALA A 1 445 ? -16.962 13.486 -9.503 1.00 61.88 445 ALA A C 1
ATOM 3351 O O . ALA A 1 445 ? -17.531 13.329 -8.421 1.00 61.88 445 ALA A O 1
ATOM 3352 N N . SER A 1 446 ? -16.673 14.715 -9.947 1.00 62.22 446 SER A N 1
ATOM 3353 C CA . SER A 1 446 ? -16.974 15.907 -9.147 1.00 62.22 446 SER A CA 1
ATOM 3354 C C . SER A 1 446 ? -17.641 17.025 -9.947 1.00 62.22 446 SER A C 1
ATOM 3356 O O . SER A 1 446 ? -17.108 17.522 -10.932 1.00 62.22 446 SER A O 1
ATOM 3358 N N . THR A 1 447 ? -18.788 17.499 -9.454 1.00 64.38 447 THR A N 1
ATOM 3359 C CA . THR A 1 447 ? -19.327 18.829 -9.796 1.00 64.38 447 THR A CA 1
ATOM 3360 C C . THR A 1 447 ? -18.585 19.949 -9.053 1.00 64.38 447 THR A C 1
ATOM 3362 O O . THR A 1 447 ? -18.813 21.135 -9.293 1.00 64.38 447 THR A O 1
ATOM 3365 N N . LEU A 1 448 ? -17.704 19.577 -8.119 1.00 69.44 448 LEU A N 1
ATOM 3366 C CA . LEU A 1 448 ? -16.946 20.469 -7.256 1.00 69.44 448 LEU A CA 1
ATOM 3367 C C . LEU A 1 448 ? -15.631 20.845 -7.941 1.00 69.44 448 LEU A C 1
ATOM 3369 O O . LEU A 1 448 ? -14.780 19.998 -8.179 1.00 69.44 448 LEU A O 1
ATOM 3373 N N . GLN A 1 449 ? -15.430 22.132 -8.220 1.00 77.19 449 GLN A N 1
ATOM 3374 C CA . GLN A 1 449 ? -14.214 22.625 -8.871 1.00 77.19 449 GLN A CA 1
ATOM 3375 C C . GLN A 1 449 ? -13.011 22.662 -7.908 1.00 77.19 449 GLN A C 1
ATOM 3377 O O . GLN A 1 449 ? -12.550 23.736 -7.512 1.00 77.19 449 GLN A O 1
ATOM 3382 N N . LEU A 1 450 ? -12.504 21.499 -7.501 1.00 85.31 450 LEU A N 1
ATOM 3383 C CA . LEU A 1 450 ? -11.451 21.384 -6.491 1.00 85.31 450 LEU A CA 1
ATOM 3384 C C . LEU A 1 450 ? -10.077 21.833 -7.017 1.00 85.31 450 LEU A C 1
ATOM 3386 O O . LEU A 1 450 ? -9.728 21.612 -8.179 1.00 85.31 450 LEU A O 1
ATOM 3390 N N . VAL A 1 451 ? -9.294 22.485 -6.152 1.00 85.25 451 VAL A N 1
ATOM 3391 C CA . VAL A 1 451 ? -7.865 22.787 -6.362 1.00 85.25 451 VAL A CA 1
ATOM 3392 C C . VAL A 1 451 ? -7.048 22.118 -5.268 1.00 85.25 451 VAL A C 1
ATOM 3394 O O . VAL A 1 451 ? -7.298 22.337 -4.079 1.00 85.25 451 VAL A O 1
ATOM 3397 N N . HIS A 1 452 ? -6.024 21.370 -5.672 1.00 86.31 452 HIS A N 1
ATOM 3398 C CA . HIS A 1 452 ? -5.134 20.650 -4.771 1.00 86.31 452 HIS A CA 1
ATOM 3399 C C . HIS A 1 452 ? -3.673 20.891 -5.182 1.00 86.31 452 HIS A C 1
ATOM 3401 O O . HIS A 1 452 ? -3.196 20.312 -6.150 1.00 86.31 452 HIS A O 1
ATOM 3407 N N . VAL A 1 453 ? -2.995 21.819 -4.495 1.00 84.12 453 VAL A N 1
ATOM 3408 C CA . VAL A 1 453 ? -1.601 22.226 -4.795 1.00 84.12 453 VAL A CA 1
ATOM 3409 C C . VAL A 1 453 ? -0.716 22.151 -3.552 1.00 84.12 453 VAL A C 1
ATOM 3411 O O . VAL A 1 453 ? 0.396 21.669 -3.639 1.00 84.12 453 VAL A O 1
ATOM 3414 N N . ASN A 1 454 ? -1.241 22.506 -2.379 1.00 83.94 454 ASN A N 1
ATOM 3415 C CA . ASN A 1 454 ? -0.567 22.377 -1.084 1.00 83.94 454 ASN A CA 1
ATOM 3416 C C . ASN A 1 454 ? -1.250 21.287 -0.246 1.00 83.94 454 ASN A C 1
ATOM 3418 O O . ASN A 1 454 ? -1.706 21.507 0.864 1.00 83.94 454 ASN A O 1
ATOM 3422 N N . GLY A 1 455 ? -1.517 20.144 -0.857 1.00 78.50 455 GLY A N 1
ATOM 3423 C CA . GLY A 1 455 ? -2.406 19.159 -0.261 1.00 78.50 455 GLY A CA 1
ATOM 3424 C C . GLY A 1 455 ? -1.879 18.506 1.016 1.00 78.50 455 GLY A C 1
ATOM 3425 O O . GLY A 1 455 ? -0.683 18.509 1.304 1.00 78.50 455 GLY A O 1
ATOM 3426 N N . VAL A 1 456 ? -2.816 17.894 1.728 1.00 90.31 456 VAL A N 1
ATOM 3427 C CA . VAL A 1 456 ? -2.561 16.909 2.771 1.00 90.31 456 VAL A CA 1
ATOM 3428 C C . VAL A 1 456 ? -3.507 15.741 2.536 1.00 90.31 456 VAL A C 1
ATOM 3430 O O . VAL A 1 456 ? -4.669 15.978 2.193 1.00 90.31 456 VAL A O 1
ATOM 3433 N N . THR A 1 457 ? -3.032 14.509 2.704 1.00 93.50 457 THR A N 1
ATOM 3434 C CA . THR A 1 457 ? -3.837 13.294 2.542 1.00 93.50 457 THR A CA 1
ATOM 3435 C C . THR A 1 457 ? -3.586 12.304 3.674 1.00 93.50 457 THR A C 1
ATOM 3437 O O . THR A 1 457 ? -2.459 12.155 4.146 1.00 93.50 457 THR A O 1
ATOM 3440 N N . ALA A 1 458 ? -4.639 11.599 4.079 1.00 93.88 458 ALA A N 1
ATOM 3441 C CA . ALA A 1 458 ? -4.548 10.420 4.930 1.00 93.88 458 ALA A CA 1
ATOM 3442 C C . ALA A 1 458 ? -5.558 9.370 4.459 1.00 93.88 458 ALA A C 1
ATOM 3444 O O . ALA A 1 458 ? -6.686 9.698 4.080 1.00 93.88 458 ALA A O 1
ATOM 3445 N N . ARG A 1 459 ? -5.142 8.105 4.479 1.00 91.81 459 ARG A N 1
ATOM 3446 C CA . ARG A 1 459 ? -5.977 6.963 4.106 1.00 91.81 459 ARG A CA 1
ATOM 3447 C C . ARG A 1 459 ? -6.725 6.434 5.331 1.00 91.81 459 ARG A C 1
ATOM 3449 O O . ARG A 1 459 ? -6.181 6.410 6.430 1.00 91.81 459 ARG A O 1
ATOM 3456 N N . ALA A 1 460 ? -7.948 5.969 5.116 1.00 87.56 460 ALA A N 1
ATOM 3457 C CA . ALA A 1 460 ? -8.804 5.305 6.088 1.00 87.56 460 ALA A CA 1
ATOM 3458 C C . ALA A 1 460 ? -9.327 3.979 5.514 1.00 87.56 460 ALA A C 1
ATOM 3460 O O . ALA A 1 460 ? -9.595 3.882 4.314 1.00 87.56 460 ALA A O 1
ATOM 3461 N N . ASP A 1 461 ? -9.472 2.968 6.375 1.00 76.69 461 ASP A N 1
ATOM 3462 C CA . ASP A 1 461 ? -10.274 1.778 6.077 1.00 76.69 461 ASP A CA 1
ATOM 3463 C C . ASP A 1 461 ? -11.699 2.050 6.541 1.00 76.69 461 ASP A C 1
ATOM 3465 O O . ASP A 1 461 ? -11.922 2.258 7.734 1.00 76.69 461 ASP A O 1
ATOM 3469 N N . GLU A 1 462 ? -12.658 2.085 5.622 1.00 71.62 462 GLU A N 1
ATOM 3470 C CA . GLU A 1 462 ? -14.064 2.236 5.994 1.00 71.62 462 GLU A CA 1
ATOM 3471 C C . GLU A 1 462 ? -14.901 1.215 5.238 1.00 71.62 462 GLU A C 1
ATOM 3473 O O . GLU A 1 462 ? -14.936 1.224 4.006 1.00 71.62 462 GLU A O 1
ATOM 3478 N N . PHE A 1 463 ? -15.580 0.337 5.982 1.00 63.97 463 PHE A N 1
ATOM 3479 C CA . PHE A 1 463 ? -16.469 -0.692 5.434 1.00 63.97 463 PHE A CA 1
ATOM 3480 C C . PHE A 1 463 ? -15.796 -1.557 4.351 1.00 63.97 463 PHE A C 1
ATOM 3482 O O . PHE A 1 463 ? -16.389 -1.844 3.309 1.00 63.97 463 PHE A O 1
ATOM 3489 N N . GLY A 1 464 ? -14.527 -1.928 4.566 1.00 62.94 464 GLY A N 1
ATOM 3490 C CA . GLY A 1 464 ? -13.764 -2.756 3.631 1.00 62.94 464 GLY A CA 1
ATOM 3491 C C . GLY A 1 464 ? -13.303 -2.024 2.368 1.00 62.94 464 GLY A C 1
ATOM 3492 O O . GLY A 1 464 ? -13.011 -2.670 1.362 1.00 62.94 464 GLY A O 1
ATOM 3493 N N . LYS A 1 465 ? -13.248 -0.686 2.383 1.00 68.12 465 LYS A N 1
ATOM 3494 C CA . LYS A 1 465 ? -12.820 0.138 1.243 1.00 68.12 465 LYS A CA 1
ATOM 3495 C C . LYS A 1 465 ? -11.686 1.080 1.613 1.00 68.12 465 LYS A C 1
ATOM 3497 O O . LYS A 1 465 ? -11.627 1.596 2.727 1.00 68.12 465 LYS A O 1
ATOM 3502 N N . ASP A 1 466 ? -10.829 1.348 0.629 1.00 82.31 466 ASP A N 1
ATOM 3503 C CA . ASP A 1 466 ? -9.859 2.434 0.706 1.00 82.31 466 ASP A CA 1
ATOM 3504 C C . ASP A 1 466 ? -10.576 3.781 0.547 1.00 82.31 466 ASP A C 1
ATOM 3506 O O . ASP A 1 466 ? -11.133 4.109 -0.507 1.00 82.31 466 ASP A O 1
ATOM 3510 N N . VAL A 1 467 ? -10.564 4.567 1.621 1.00 89.44 467 VAL A N 1
ATOM 3511 C CA . VAL A 1 467 ? -11.100 5.927 1.676 1.00 89.44 467 VAL A CA 1
ATOM 3512 C C . VAL A 1 467 ? -9.954 6.893 1.893 1.00 89.44 467 VAL A C 1
ATOM 3514 O O . VAL A 1 467 ? -9.029 6.619 2.652 1.00 89.44 467 VAL A O 1
ATOM 3517 N N . ILE A 1 468 ? -10.007 8.044 1.232 1.00 93.94 468 ILE A N 1
ATOM 3518 C CA . ILE A 1 468 ? -8.969 9.058 1.338 1.00 93.94 468 ILE A CA 1
ATOM 3519 C C . ILE A 1 468 ? -9.573 10.362 1.828 1.00 93.94 468 ILE A C 1
ATOM 3521 O O . ILE A 1 468 ? -10.457 10.939 1.191 1.00 93.94 468 ILE A O 1
ATOM 3525 N N . TYR A 1 469 ? -9.058 10.842 2.951 1.00 94.50 469 TYR A N 1
ATOM 3526 C CA . TYR A 1 469 ? -9.301 12.185 3.442 1.00 94.50 469 TYR A CA 1
ATOM 3527 C C . TYR A 1 469 ? -8.233 13.114 2.898 1.00 94.50 469 TYR A C 1
ATOM 3529 O O . TYR A 1 469 ? -7.043 12.816 2.994 1.00 94.50 469 TYR A O 1
ATOM 3537 N N . PHE A 1 470 ? -8.646 14.236 2.318 1.00 93.44 470 PHE A N 1
ATOM 3538 C CA . PHE A 1 470 ? -7.713 15.160 1.693 1.00 93.44 470 PHE A CA 1
ATOM 3539 C C . PHE A 1 470 ? -8.142 16.620 1.814 1.00 93.44 470 PHE A C 1
ATOM 3541 O O . PHE A 1 470 ? -9.325 16.960 1.762 1.00 93.44 470 PHE A O 1
ATOM 3548 N N . GLY A 1 471 ? -7.155 17.501 1.964 1.00 91.38 471 GLY A N 1
ATOM 3549 C CA . GLY A 1 471 ? -7.360 18.945 1.985 1.00 91.38 471 GLY A CA 1
ATOM 3550 C C . GLY A 1 471 ? -7.416 19.531 0.573 1.00 91.38 471 GLY A C 1
ATOM 3551 O O . GLY A 1 471 ? -6.459 19.390 -0.191 1.00 91.38 471 GLY A O 1
ATOM 3552 N N . ALA A 1 472 ? -8.480 20.252 0.221 1.00 90.56 472 ALA A N 1
ATOM 3553 C CA . ALA A 1 472 ? -8.593 20.937 -1.072 1.00 90.56 472 ALA A CA 1
ATOM 3554 C C . ALA A 1 472 ? -9.327 22.281 -0.961 1.00 90.56 472 ALA A C 1
ATOM 3556 O O . ALA A 1 472 ? -10.068 22.534 -0.012 1.00 90.56 472 ALA A O 1
ATOM 3557 N N . ARG A 1 473 ? -9.115 23.159 -1.944 1.00 89.19 473 ARG A N 1
ATOM 3558 C CA . ARG A 1 473 ? -9.821 24.445 -2.067 1.00 89.19 473 ARG A CA 1
ATOM 3559 C C . ARG A 1 473 ? -10.982 24.323 -3.047 1.00 89.19 473 ARG A C 1
ATOM 3561 O O . ARG A 1 473 ? -10.918 23.518 -3.975 1.00 89.19 473 ARG A O 1
ATOM 3568 N N . LEU A 1 474 ? -12.016 25.143 -2.871 1.00 85.44 474 LEU A N 1
ATOM 3569 C CA . LEU A 1 474 ? -13.157 25.222 -3.787 1.00 85.44 474 LEU A CA 1
ATOM 3570 C C . LEU A 1 474 ? -12.975 26.405 -4.743 1.00 85.44 474 LEU A C 1
ATOM 3572 O O . LEU A 1 474 ? -12.945 27.557 -4.321 1.00 85.44 474 LEU A O 1
ATOM 3576 N N . GLY A 1 475 ? -12.871 26.139 -6.044 1.00 81.00 475 GLY A N 1
ATOM 3577 C CA . GLY A 1 475 ? -12.726 27.182 -7.057 1.00 81.00 475 GLY A CA 1
ATOM 3578 C C . GLY A 1 475 ? -11.446 27.997 -6.861 1.00 81.00 475 GLY A C 1
ATOM 3579 O O . GLY A 1 475 ? -10.346 27.460 -6.971 1.00 81.00 475 GLY A O 1
ATOM 3580 N N . THR A 1 476 ? -11.589 29.296 -6.600 1.00 77.25 476 THR A N 1
ATOM 3581 C CA . THR A 1 476 ? -10.478 30.238 -6.377 1.00 77.25 476 THR A CA 1
ATOM 3582 C C . THR A 1 476 ? -10.325 30.648 -4.910 1.00 77.25 476 THR A C 1
ATOM 3584 O O . THR A 1 476 ? -9.607 31.605 -4.624 1.00 77.25 476 THR A O 1
ATOM 3587 N N . THR A 1 477 ? -11.014 29.980 -3.974 1.00 82.69 477 THR A N 1
ATOM 3588 C CA . THR A 1 477 ? -10.882 30.293 -2.545 1.00 82.69 477 THR A CA 1
ATOM 3589 C C . THR A 1 477 ? -9.499 29.914 -2.020 1.00 82.69 477 THR A C 1
ATOM 3591 O O . THR A 1 477 ? -8.779 29.102 -2.603 1.00 82.69 477 THR A O 1
ATOM 3594 N N . THR A 1 478 ? -9.115 30.508 -0.894 1.00 83.38 478 THR A N 1
ATOM 3595 C CA . THR A 1 478 ? -7.878 30.171 -0.174 1.00 83.38 478 THR A CA 1
ATOM 3596 C C . THR A 1 478 ? -8.075 29.058 0.854 1.00 83.38 478 THR A C 1
ATOM 3598 O O . THR A 1 478 ? -7.102 28.401 1.230 1.00 83.38 478 THR A O 1
ATOM 3601 N N . ASP A 1 479 ? -9.323 28.831 1.262 1.00 88.56 479 ASP A N 1
ATOM 3602 C CA . ASP A 1 479 ? -9.719 27.932 2.343 1.00 88.56 479 ASP A CA 1
ATOM 3603 C C . ASP A 1 479 ? -9.564 26.465 1.940 1.00 88.56 479 ASP A C 1
ATOM 3605 O O . ASP A 1 479 ? -10.181 25.991 0.983 1.00 88.56 479 ASP A O 1
ATOM 3609 N N . GLN A 1 480 ? -8.731 25.733 2.681 1.00 89.38 480 GLN A N 1
ATOM 3610 C CA . GLN A 1 480 ? -8.457 24.323 2.419 1.00 89.38 480 GLN A CA 1
ATOM 3611 C C . GLN A 1 480 ? -9.365 23.437 3.277 1.00 89.38 480 GLN A C 1
ATOM 3613 O O . GLN A 1 480 ? -8.997 23.008 4.371 1.00 89.38 480 GLN A O 1
ATOM 3618 N N . HIS A 1 481 ? -10.578 23.218 2.781 1.00 91.69 481 HIS A N 1
ATOM 3619 C CA . HIS A 1 481 ? -11.579 22.342 3.383 1.00 91.69 481 HIS A CA 1
ATOM 3620 C C . HIS A 1 481 ? -11.131 20.875 3.365 1.00 91.69 481 HIS A C 1
ATOM 3622 O O . HIS A 1 481 ? -10.303 20.483 2.539 1.00 91.69 481 HIS A O 1
ATOM 3628 N N . LEU A 1 482 ? -11.724 20.060 4.239 1.00 92.94 482 LEU A N 1
ATOM 3629 C CA . LEU A 1 482 ? -11.504 18.617 4.252 1.00 92.94 482 LEU A CA 1
ATOM 3630 C C . LEU A 1 482 ? -12.544 17.921 3.372 1.00 92.94 482 LEU A C 1
ATOM 3632 O O . LEU A 1 482 ? -13.752 18.153 3.499 1.00 92.94 482 LEU A O 1
ATOM 3636 N N . PHE A 1 483 ? -12.071 17.045 2.498 1.00 91.62 483 PHE A N 1
ATOM 3637 C CA . PHE A 1 483 ? -12.881 16.215 1.620 1.00 91.62 483 PHE A CA 1
ATOM 3638 C C . PHE A 1 483 ? -12.613 14.742 1.886 1.00 91.62 483 PHE A C 1
ATOM 3640 O O . PHE A 1 483 ? -11.527 14.361 2.316 1.00 91.62 483 PHE A O 1
ATOM 3647 N N . ARG A 1 484 ? -13.619 13.922 1.601 1.00 90.94 484 ARG A N 1
ATOM 3648 C CA . ARG A 1 484 ? -13.549 12.464 1.612 1.00 90.94 484 ARG A CA 1
ATOM 3649 C C . ARG A 1 484 ? -13.747 11.974 0.187 1.00 90.94 484 ARG A C 1
ATOM 3651 O O . ARG A 1 484 ? -14.759 12.310 -0.429 1.00 90.94 484 ARG A O 1
ATOM 3658 N N . MET A 1 485 ? -12.802 11.190 -0.317 1.00 88.69 485 MET A N 1
ATOM 3659 C CA . MET A 1 485 ? -12.896 10.466 -1.580 1.00 88.69 485 MET A CA 1
ATOM 3660 C C . MET A 1 485 ? -12.977 8.970 -1.303 1.00 88.69 485 MET A C 1
ATOM 3662 O O . MET A 1 485 ? -12.212 8.437 -0.506 1.00 88.69 485 MET A O 1
ATOM 3666 N N . GLN A 1 486 ? -13.889 8.294 -1.986 1.00 85.94 486 GLN A N 1
ATOM 3667 C CA . GLN A 1 486 ? -14.007 6.844 -1.974 1.00 85.94 486 GLN A CA 1
ATOM 3668 C C . GLN A 1 486 ? -13.950 6.341 -3.408 1.00 85.94 486 GLN A C 1
ATOM 3670 O O . GLN A 1 486 ? -14.838 6.659 -4.206 1.00 85.94 486 GLN A O 1
ATOM 3675 N N . ILE A 1 487 ? -12.927 5.543 -3.705 1.00 83.50 487 ILE A N 1
ATOM 3676 C CA . ILE A 1 487 ? -12.808 4.855 -4.987 1.00 83.50 487 ILE A CA 1
ATOM 3677 C C . ILE A 1 487 ? -13.669 3.596 -4.908 1.00 83.50 487 ILE A C 1
ATOM 3679 O O . ILE A 1 487 ? -13.448 2.736 -4.058 1.00 83.50 487 ILE A O 1
ATOM 3683 N N . ASN A 1 488 ? -14.705 3.518 -5.742 1.00 77.25 488 ASN A N 1
ATOM 3684 C CA . ASN A 1 488 ? -15.637 2.383 -5.718 1.00 77.25 488 ASN A CA 1
ATOM 3685 C C . ASN A 1 488 ? -15.301 1.311 -6.746 1.00 77.25 488 ASN A C 1
ATOM 3687 O O . ASN A 1 488 ? -15.642 0.152 -6.531 1.00 77.25 488 ASN A O 1
ATOM 3691 N N . ASP A 1 489 ? -14.678 1.701 -7.852 1.00 80.00 489 ASP A N 1
ATOM 3692 C CA . ASP A 1 489 ? -14.308 0.805 -8.936 1.00 80.00 489 ASP A CA 1
ATOM 3693 C C . ASP A 1 489 ? -13.028 1.329 -9.577 1.00 80.00 489 ASP A C 1
ATOM 3695 O O . ASP A 1 489 ? -12.988 2.430 -10.131 1.00 80.00 489 ASP A O 1
ATOM 3699 N N . ILE A 1 490 ? -11.958 0.546 -9.485 1.00 82.75 490 ILE A N 1
ATOM 3700 C CA . ILE A 1 490 ? -10.655 0.940 -10.015 1.00 82.75 490 ILE A CA 1
ATOM 3701 C C . ILE A 1 490 ? -10.678 1.126 -11.536 1.00 82.75 490 ILE A C 1
ATOM 3703 O O . ILE A 1 490 ? -9.956 1.973 -12.055 1.00 82.75 490 ILE A O 1
ATOM 3707 N N . ASN A 1 491 ? -11.558 0.416 -12.243 1.00 83.38 491 ASN A N 1
ATOM 3708 C CA . ASN A 1 491 ? -11.657 0.474 -13.699 1.00 83.38 491 ASN A CA 1
ATOM 3709 C C . ASN A 1 491 ? -12.661 1.528 -14.186 1.00 83.38 491 ASN A C 1
ATOM 3711 O O . ASN A 1 491 ? -12.702 1.818 -15.378 1.00 83.38 491 ASN A O 1
ATOM 3715 N N . ASP A 1 492 ? -13.456 2.110 -13.284 1.00 83.94 492 ASP A N 1
ATOM 3716 C CA . ASP A 1 492 ? -14.491 3.084 -13.629 1.00 83.94 492 ASP A CA 1
ATOM 3717 C C . ASP A 1 492 ? -14.462 4.305 -12.687 1.00 83.94 492 ASP A C 1
ATOM 3719 O O . ASP A 1 492 ? -15.092 4.296 -11.623 1.00 83.94 492 ASP A O 1
ATOM 3723 N N . PRO A 1 493 ? -13.750 5.387 -13.064 1.00 85.38 493 PRO A N 1
ATOM 3724 C CA . PRO A 1 493 ? -13.686 6.618 -12.276 1.00 85.38 493 PRO A CA 1
ATOM 3725 C C . PRO A 1 493 ? -15.013 7.349 -12.112 1.00 85.38 493 PRO A C 1
ATOM 3727 O O . PRO A 1 493 ? -15.134 8.161 -11.196 1.00 85.38 493 PRO A O 1
ATOM 3730 N N . THR A 1 494 ? -16.032 7.060 -12.923 1.00 83.31 494 THR A N 1
ATOM 3731 C CA . THR A 1 494 ? -17.341 7.723 -12.789 1.00 83.31 494 THR A CA 1
ATOM 3732 C C . THR A 1 494 ? -18.098 7.293 -11.530 1.00 83.31 494 THR A C 1
ATOM 3734 O O . THR A 1 494 ? -19.040 7.957 -11.097 1.00 83.31 494 THR A O 1
ATOM 3737 N N . LYS A 1 495 ? -17.666 6.193 -10.901 1.00 83.62 495 LYS A N 1
ATOM 3738 C CA . LYS A 1 495 ? -18.239 5.666 -9.658 1.00 83.62 495 LYS A CA 1
ATOM 3739 C C . LYS A 1 495 ? -17.573 6.218 -8.399 1.00 83.62 495 LYS A C 1
ATOM 3741 O O . LYS A 1 495 ? -18.037 5.912 -7.293 1.00 83.62 495 LYS A O 1
ATOM 3746 N N . ASP A 1 496 ? -16.498 6.993 -8.523 1.00 85.00 496 ASP A N 1
ATOM 3747 C CA . ASP A 1 496 ? -15.829 7.588 -7.369 1.00 85.00 496 ASP A CA 1
ATOM 3748 C C . ASP A 1 496 ? -16.763 8.587 -6.676 1.00 85.00 496 ASP A C 1
ATOM 3750 O O . ASP A 1 496 ? -17.497 9.341 -7.312 1.00 85.00 496 ASP A O 1
ATOM 3754 N N . LYS A 1 497 ? -16.762 8.584 -5.341 1.00 84.19 497 LYS A N 1
ATOM 3755 C CA . LYS A 1 497 ? -17.590 9.497 -4.543 1.00 84.19 497 LYS A CA 1
ATOM 3756 C C . LYS A 1 497 ? -16.713 10.492 -3.818 1.00 84.19 497 LYS A C 1
ATOM 3758 O O . LYS A 1 497 ? -15.840 10.087 -3.054 1.00 84.19 497 LYS A O 1
ATOM 3763 N N . ILE A 1 498 ? -16.991 11.777 -4.013 1.00 86.25 498 ILE A N 1
ATOM 3764 C CA . ILE A 1 498 ? -16.260 12.872 -3.376 1.00 86.25 498 ILE A CA 1
ATOM 3765 C C . ILE A 1 498 ? -17.251 13.802 -2.685 1.00 86.25 498 ILE A C 1
ATOM 3767 O O . ILE A 1 498 ? -18.227 14.246 -3.287 1.00 86.25 498 ILE A O 1
ATOM 3771 N N . GLY A 1 499 ? -16.990 14.117 -1.419 1.00 86.75 499 GLY A N 1
ATOM 3772 C CA . GLY A 1 499 ? -17.821 15.029 -0.639 1.00 86.75 499 GLY A CA 1
ATOM 3773 C C . GLY A 1 499 ? -17.001 15.848 0.344 1.00 86.75 499 GLY A C 1
ATOM 3774 O O . GLY A 1 499 ? -15.981 15.385 0.856 1.00 86.75 499 GLY A O 1
ATOM 3775 N N . ARG A 1 500 ? -17.444 17.081 0.612 1.00 88.44 500 ARG A N 1
ATOM 3776 C CA . ARG A 1 500 ? -16.873 17.894 1.689 1.00 88.44 500 ARG A CA 1
ATOM 3777 C C . ARG A 1 500 ? -17.326 17.324 3.030 1.00 88.44 500 ARG A C 1
ATOM 3779 O O . ARG A 1 500 ? -18.518 17.122 3.231 1.00 88.44 500 ARG A O 1
ATOM 3786 N N . VAL A 1 501 ? -16.374 17.111 3.928 1.00 91.25 501 VAL A N 1
ATOM 3787 C CA . VAL A 1 501 ? -16.584 16.581 5.285 1.00 91.25 501 VAL A CA 1
ATOM 3788 C C . VAL A 1 501 ? -15.982 17.491 6.357 1.00 91.25 501 VAL A C 1
ATOM 3790 O O . VAL A 1 501 ? -16.082 17.216 7.538 1.00 91.25 501 VAL A O 1
ATOM 3793 N N . GLY A 1 502 ? -15.348 18.602 5.986 1.00 91.69 502 GLY A N 1
ATOM 3794 C CA . GLY A 1 502 ? -14.861 19.565 6.968 1.00 91.69 502 GLY A CA 1
ATOM 3795 C C . GLY A 1 502 ? -14.732 20.967 6.401 1.00 91.69 502 GLY A C 1
ATOM 3796 O O . GLY A 1 502 ? -14.412 21.176 5.228 1.00 91.69 502 GLY A O 1
ATOM 3797 N N . ILE A 1 503 ? -14.985 21.949 7.254 1.00 92.00 503 ILE A N 1
ATOM 3798 C CA . ILE A 1 503 ? -14.859 23.370 6.978 1.00 92.00 503 ILE A CA 1
ATOM 3799 C C . ILE A 1 503 ? -13.514 23.858 7.507 1.00 92.00 503 ILE A C 1
ATOM 3801 O O . ILE A 1 503 ? -13.177 23.647 8.669 1.00 92.00 503 ILE A O 1
ATOM 3805 N N . TYR A 1 504 ? -12.741 24.518 6.650 1.00 91.75 504 TYR A N 1
ATOM 3806 C CA . TYR A 1 504 ? -11.535 25.205 7.076 1.00 91.75 504 TYR A CA 1
ATOM 3807 C C . TYR A 1 504 ? -11.909 26.392 7.964 1.00 91.75 504 TYR A C 1
ATOM 3809 O O . TYR A 1 504 ? -12.717 27.232 7.571 1.00 91.75 504 TYR A O 1
ATOM 3817 N N . TRP A 1 505 ? -11.305 26.454 9.144 1.00 92.44 505 TRP A N 1
ATOM 3818 C CA . TRP A 1 505 ? -11.418 27.579 10.072 1.00 92.44 505 TRP A CA 1
ATOM 3819 C C . TRP A 1 505 ? -10.038 28.057 10.540 1.00 92.44 505 TRP A C 1
ATOM 3821 O O . TRP A 1 505 ? -9.817 29.248 10.743 1.00 92.44 505 TRP A O 1
ATOM 3831 N N . SER A 1 506 ? -9.083 27.131 10.652 1.00 86.81 506 SER A N 1
ATOM 3832 C CA . SER A 1 506 ? -7.696 27.370 11.042 1.00 86.81 506 SER A CA 1
ATOM 3833 C C . SER A 1 506 ? -6.752 26.298 10.471 1.00 86.81 506 SER A C 1
ATOM 3835 O O . SER A 1 506 ? -7.177 25.255 9.964 1.00 86.81 506 SER A O 1
ATOM 3837 N N . GLY A 1 507 ? -5.444 26.551 10.552 1.00 82.50 507 GLY A N 1
ATOM 3838 C CA . GLY A 1 507 ? -4.376 25.618 10.169 1.00 82.50 507 GLY A CA 1
ATOM 3839 C C . GLY A 1 507 ? -3.561 26.072 8.961 1.00 82.50 507 GLY A C 1
ATOM 3840 O O . GLY A 1 507 ? -3.884 27.062 8.312 1.00 82.50 507 GLY A O 1
ATOM 3841 N N . SER A 1 508 ? -2.476 25.356 8.668 1.00 81.81 508 SER A N 1
ATOM 3842 C CA . SER A 1 508 ? -1.593 25.711 7.556 1.00 81.81 508 SER A CA 1
ATOM 3843 C C . SER A 1 508 ? -2.072 25.087 6.243 1.00 81.81 508 SER A C 1
ATOM 3845 O O . SER A 1 508 ? -2.400 23.896 6.218 1.00 81.81 508 SER A O 1
ATOM 3847 N N . PRO A 1 509 ? -2.066 25.845 5.129 1.00 71.25 509 PRO A N 1
ATOM 3848 C CA . PRO A 1 509 ? -2.389 25.295 3.828 1.00 71.25 509 PRO A CA 1
ATOM 3849 C C . PRO A 1 509 ? -1.336 24.309 3.325 1.00 71.25 509 PRO A C 1
ATOM 3851 O O . PRO A 1 509 ? -1.690 23.527 2.474 1.00 71.25 509 PRO A O 1
ATOM 3854 N N . GLN A 1 510 ? -0.080 24.347 3.789 1.00 87.19 510 GLN A N 1
ATOM 3855 C CA . GLN A 1 510 ? 0.968 23.351 3.497 1.00 87.19 510 GLN A CA 1
ATOM 3856 C C . GLN A 1 510 ? 1.261 22.597 4.795 1.00 87.19 510 GLN A C 1
ATOM 3858 O O . GLN A 1 510 ? 1.701 23.239 5.748 1.00 87.19 510 GLN A O 1
ATOM 3863 N N . SER A 1 511 ? 0.952 21.301 4.872 1.00 90.38 511 SER A N 1
ATOM 3864 C CA . SER A 1 511 ? 1.103 20.498 6.099 1.00 90.38 511 SER A CA 1
ATOM 3865 C C . SER A 1 511 ? 1.130 18.991 5.816 1.00 90.38 511 SER A C 1
ATOM 3867 O O . SER A 1 511 ? 0.826 18.552 4.705 1.00 90.38 511 SER A O 1
ATOM 3869 N N . ALA A 1 512 ? 1.497 18.197 6.824 1.00 93.75 512 ALA A N 1
ATOM 3870 C CA . ALA A 1 512 ? 1.212 16.769 6.885 1.00 93.75 512 ALA A CA 1
ATOM 3871 C C . ALA A 1 512 ? -0.062 16.511 7.702 1.00 93.75 512 ALA A C 1
ATOM 3873 O O . ALA A 1 512 ? -0.556 17.385 8.422 1.00 93.75 512 ALA A O 1
ATOM 3874 N N . GLY A 1 513 ? -0.630 15.318 7.552 1.00 93.75 513 GLY A N 1
ATOM 3875 C CA . GLY A 1 513 ? -1.899 14.958 8.161 1.00 93.75 513 GLY A CA 1
ATOM 3876 C C . GLY A 1 513 ? -2.048 13.461 8.308 1.00 93.75 513 GLY A C 1
ATOM 3877 O O . GLY A 1 513 ? -1.410 12.684 7.600 1.00 93.75 513 GLY A O 1
ATOM 3878 N N . ALA A 1 514 ? -2.894 13.095 9.257 1.00 96.19 514 ALA A N 1
ATOM 3879 C CA . ALA A 1 514 ? -3.032 11.751 9.769 1.00 96.19 514 ALA A CA 1
ATOM 3880 C C . ALA A 1 514 ? -4.480 11.500 10.202 1.00 96.19 514 ALA A C 1
ATOM 3882 O O . ALA A 1 514 ? -5.213 12.431 10.555 1.00 96.19 514 ALA A O 1
ATOM 3883 N N . TYR A 1 515 ? -4.885 10.235 10.184 1.00 95.56 515 TYR A N 1
ATOM 3884 C CA . TYR A 1 515 ? -6.238 9.804 10.517 1.00 95.56 515 TYR A CA 1
ATOM 3885 C C . TYR A 1 515 ? -6.216 8.871 11.730 1.00 95.56 515 TYR A C 1
ATOM 3887 O O . TYR A 1 515 ? -5.530 7.855 11.712 1.00 95.56 515 TYR A O 1
ATOM 3895 N N . ASP A 1 516 ? -6.990 9.215 12.759 1.00 94.56 516 ASP A N 1
ATOM 3896 C CA . ASP A 1 516 ? -7.300 8.356 13.904 1.00 94.56 516 ASP A CA 1
ATOM 3897 C C . ASP A 1 516 ? -8.587 7.561 13.582 1.00 94.56 516 ASP A C 1
ATOM 3899 O O . ASP A 1 516 ? -9.677 8.156 13.561 1.00 94.56 516 ASP A O 1
ATOM 3903 N N . PRO A 1 517 ? -8.502 6.237 13.338 1.00 83.81 517 PRO A N 1
ATOM 3904 C CA . PRO A 1 517 ? -9.646 5.395 13.000 1.00 83.81 517 PRO A CA 1
ATOM 3905 C C . PRO A 1 517 ? -10.577 5.114 14.182 1.00 83.81 517 PRO A C 1
ATOM 3907 O O . PRO A 1 517 ? -11.736 4.770 13.944 1.00 83.81 517 PRO A O 1
ATOM 3910 N N . VAL A 1 518 ? -10.100 5.256 15.422 1.00 84.06 518 VAL A N 1
ATOM 3911 C CA . VAL A 1 518 ? -10.846 4.935 16.647 1.00 84.06 518 VAL A CA 1
ATOM 3912 C C . VAL A 1 518 ? -11.720 6.116 17.046 1.00 84.06 518 VAL A C 1
ATOM 3914 O O . VAL A 1 518 ? -12.927 5.982 17.224 1.00 84.06 518 VAL A O 1
ATOM 3917 N N . ARG A 1 519 ? -11.127 7.309 17.138 1.00 84.38 519 ARG A N 1
ATOM 3918 C CA . ARG A 1 519 ? -11.839 8.544 17.502 1.00 84.38 519 ARG A CA 1
ATOM 3919 C C . ARG A 1 519 ? -12.486 9.229 16.302 1.00 84.38 519 ARG A C 1
ATOM 3921 O O . ARG A 1 519 ? -13.207 10.207 16.487 1.00 84.38 519 ARG A O 1
ATOM 3928 N N . LYS A 1 520 ? -12.219 8.730 15.087 1.00 86.75 520 LYS A N 1
ATOM 3929 C CA . LYS A 1 520 ? -12.642 9.311 13.806 1.00 86.75 520 LYS A CA 1
ATOM 3930 C C . LYS A 1 520 ? -12.205 10.773 13.713 1.00 86.75 520 LYS A C 1
ATOM 3932 O O . LYS A 1 520 ? -13.025 11.681 13.600 1.00 86.75 520 LYS A O 1
ATOM 3937 N N . VAL A 1 521 ? -10.895 11.002 13.784 1.00 93.31 521 VAL A N 1
ATOM 3938 C CA . VAL A 1 521 ? -10.292 12.343 13.724 1.00 93.31 521 VAL A CA 1
ATOM 3939 C C . VAL A 1 521 ? -9.346 12.429 12.544 1.00 93.31 521 VAL A C 1
ATOM 3941 O O . VAL A 1 521 ? -8.474 11.583 12.387 1.00 93.31 521 VAL A O 1
ATOM 3944 N N . PHE A 1 522 ? -9.468 13.489 11.751 1.00 96.00 522 PHE A N 1
ATOM 3945 C CA . PHE A 1 522 ? -8.404 13.886 10.835 1.00 96.00 522 PHE A CA 1
ATOM 3946 C C . PHE A 1 522 ? -7.629 15.038 11.467 1.00 96.00 522 PHE A C 1
ATOM 3948 O O . PHE A 1 522 ? -8.198 16.112 11.674 1.00 96.00 522 PHE A O 1
ATOM 3955 N N . ALA A 1 523 ? -6.350 14.830 11.766 1.00 95.94 523 ALA A N 1
ATOM 3956 C CA . ALA A 1 523 ? -5.464 15.864 12.286 1.00 95.94 523 ALA A CA 1
ATOM 3957 C C . ALA A 1 523 ? -4.431 16.264 11.232 1.00 95.94 523 ALA A C 1
ATOM 3959 O O . ALA A 1 523 ? -4.025 15.461 10.395 1.00 95.94 523 ALA A O 1
ATOM 3960 N N . ARG A 1 524 ? -3.986 17.514 11.287 1.00 94.56 524 ARG A N 1
ATOM 3961 C CA . ARG A 1 524 ? -2.885 18.040 10.482 1.00 94.56 524 ARG A CA 1
ATOM 3962 C C . ARG A 1 524 ? -2.027 18.993 11.294 1.00 94.56 524 ARG A C 1
ATOM 3964 O O . ARG A 1 524 ? -2.487 19.524 12.310 1.00 94.56 524 ARG A O 1
ATOM 3971 N N . ASN A 1 525 ? -0.817 19.272 10.819 1.00 94.75 525 ASN A N 1
ATOM 3972 C CA . ASN A 1 525 ? -0.010 20.335 11.411 1.00 94.75 525 ASN A CA 1
ATOM 3973 C C . ASN A 1 525 ? -0.754 21.676 11.331 1.00 94.75 525 ASN A C 1
ATOM 3975 O O . ASN A 1 525 ? -1.396 22.010 10.327 1.00 94.75 525 ASN A O 1
ATOM 3979 N N . GLY A 1 526 ? -0.655 22.456 12.400 1.00 92.19 526 GLY A N 1
ATOM 3980 C CA . GLY A 1 526 ? -1.122 23.831 12.404 1.00 92.19 526 GLY A CA 1
ATOM 3981 C C . GLY A 1 526 ? -0.078 24.791 11.837 1.00 92.19 526 GLY A C 1
ATOM 3982 O O . GLY A 1 526 ? 0.659 24.448 10.910 1.00 92.19 526 GLY A O 1
ATOM 3983 N N . GLY A 1 527 ? -0.074 26.028 12.332 1.00 86.38 527 GLY A N 1
ATOM 3984 C CA . GLY A 1 527 ? 0.735 27.110 11.759 1.00 86.38 527 GLY A CA 1
ATOM 3985 C C . GLY A 1 527 ? 1.941 27.523 12.597 1.00 86.38 527 GLY A C 1
ATOM 3986 O O . GLY A 1 527 ? 2.924 28.009 12.043 1.00 86.38 527 GLY A O 1
ATOM 3987 N N . ASP A 1 528 ? 1.874 27.346 13.916 1.00 90.56 528 ASP A N 1
ATOM 3988 C CA . ASP A 1 528 ? 2.830 27.933 14.854 1.00 90.56 528 ASP A CA 1
ATOM 3989 C C . ASP A 1 528 ? 2.870 27.183 16.193 1.00 90.56 528 ASP A C 1
ATOM 3991 O O . ASP A 1 528 ? 2.115 26.241 16.431 1.00 90.56 528 ASP A O 1
ATOM 3995 N N . SER A 1 529 ? 3.756 27.625 17.088 1.00 91.88 529 SER A N 1
ATOM 3996 C CA . SER A 1 529 ? 3.983 27.020 18.406 1.00 91.88 529 SER A CA 1
ATOM 3997 C C . SER A 1 529 ? 2.773 27.096 19.346 1.00 91.88 529 SER A C 1
ATOM 3999 O O . SER A 1 529 ? 2.681 26.329 20.307 1.00 91.88 529 SER A O 1
ATOM 4001 N N . THR A 1 530 ? 1.824 27.999 19.090 1.00 92.69 530 THR A N 1
ATOM 4002 C CA . THR A 1 530 ? 0.592 28.133 19.881 1.00 92.69 530 THR A CA 1
ATOM 4003 C C . THR A 1 530 ? -0.519 27.203 19.399 1.00 92.69 530 THR A C 1
ATOM 4005 O O . THR A 1 530 ? -1.416 26.853 20.170 1.00 92.69 530 THR A O 1
ATOM 4008 N N . THR A 1 531 ? -0.434 26.782 18.134 1.00 92.94 531 THR A N 1
ATOM 4009 C CA . THR A 1 531 ? -1.389 25.914 17.444 1.00 92.94 531 THR A CA 1
ATOM 4010 C C . THR A 1 531 ? -0.659 24.843 16.621 1.00 92.94 531 THR A C 1
ATOM 4012 O O . THR A 1 531 ? -0.703 24.867 15.392 1.00 92.94 531 THR A O 1
ATOM 4015 N N . PRO A 1 532 ? 0.034 23.880 17.259 1.00 94.25 532 PRO A N 1
ATOM 4016 C CA . PRO A 1 532 ? 0.858 22.908 16.542 1.00 94.25 532 PRO A CA 1
ATOM 4017 C C . PRO A 1 532 ? 0.049 21.871 15.760 1.00 94.25 532 PRO A C 1
ATOM 4019 O O . PRO A 1 532 ? 0.523 21.343 14.754 1.00 94.25 532 PRO A O 1
ATOM 4022 N N . LEU A 1 533 ? -1.187 21.608 16.190 1.00 95.88 533 LEU A N 1
ATOM 4023 C CA . LEU A 1 533 ? -2.129 20.698 15.548 1.00 95.88 533 LEU A CA 1
ATOM 4024 C C . LEU A 1 533 ? -3.467 21.393 15.310 1.00 95.88 533 LEU A C 1
ATOM 4026 O O . LEU A 1 533 ? -3.935 22.197 16.121 1.00 95.88 533 LEU A O 1
ATOM 4030 N N . VAL A 1 534 ? -4.107 21.024 14.208 1.00 95.88 534 VAL A N 1
ATOM 4031 C CA . VAL A 1 534 ? -5.499 21.346 13.903 1.00 95.88 534 VAL A CA 1
ATOM 4032 C C . VAL A 1 534 ? -6.204 20.059 13.505 1.00 95.88 534 VAL A C 1
ATOM 4034 O O . VAL A 1 534 ? -5.628 19.253 12.777 1.00 95.88 534 VAL A O 1
ATOM 4037 N N . TYR A 1 535 ? -7.443 19.861 13.947 1.00 95.94 535 TYR A N 1
ATOM 4038 C CA . TYR A 1 535 ? -8.192 18.650 13.626 1.00 95.94 535 TYR A CA 1
ATOM 4039 C C . TYR A 1 535 ? -9.641 18.912 13.218 1.00 95.94 535 TYR A C 1
ATOM 4041 O O . TYR A 1 535 ? -10.222 19.943 13.551 1.00 95.94 535 TYR A O 1
ATOM 4049 N N . TRP A 1 536 ? -10.228 17.943 12.520 1.00 94.81 536 TRP A N 1
ATOM 4050 C CA . TRP A 1 536 ? -11.669 17.809 12.321 1.00 94.81 536 TRP A CA 1
ATOM 4051 C C . TRP A 1 536 ? -12.158 16.550 13.025 1.00 94.81 536 TRP A C 1
ATOM 4053 O O . TRP A 1 536 ? -11.558 15.482 12.879 1.00 94.81 536 TRP A O 1
ATOM 4063 N N . SER A 1 537 ? -13.266 16.668 13.755 1.00 91.38 537 SER A N 1
ATOM 4064 C CA . SER A 1 537 ? -14.022 15.493 14.186 1.00 91.38 537 SER A CA 1
ATOM 4065 C C . SER A 1 537 ? -14.812 14.977 12.995 1.00 91.38 537 SER A C 1
ATOM 4067 O O . SER A 1 537 ? -15.532 15.734 12.357 1.00 91.38 537 SER A O 1
ATOM 4069 N N . LEU A 1 538 ? -14.705 13.694 12.686 1.00 87.19 538 LEU A N 1
ATOM 4070 C CA . LEU A 1 538 ? -15.493 13.061 11.629 1.00 87.19 538 LEU A CA 1
ATOM 4071 C C . LEU A 1 538 ? -16.768 12.416 12.191 1.00 87.19 538 LEU A C 1
ATOM 4073 O O . LEU A 1 538 ? -17.562 11.862 11.435 1.00 87.19 538 LEU A O 1
ATOM 4077 N N . THR A 1 539 ? -16.995 12.545 13.501 1.00 77.12 539 THR A N 1
ATOM 4078 C CA . THR A 1 539 ? -18.265 12.225 14.156 1.00 77.12 539 THR A CA 1
ATOM 4079 C C . THR A 1 539 ? -19.179 13.457 14.177 1.00 77.12 539 THR A C 1
ATOM 4081 O O . THR A 1 539 ? -18.723 14.574 14.434 1.00 77.12 539 THR A O 1
ATOM 4084 N N . GLY A 1 540 ? -20.477 13.269 13.911 1.00 67.06 540 GLY A N 1
ATOM 4085 C CA . GLY A 1 540 ? -21.484 14.339 13.954 1.00 67.06 540 GLY A CA 1
ATOM 4086 C C . GLY A 1 540 ? -21.808 14.998 12.604 1.00 67.06 540 GLY A C 1
ATOM 4087 O O . GLY A 1 540 ? -21.636 14.405 11.539 1.00 67.06 540 GLY A O 1
ATOM 4088 N N . SER A 1 541 ? -22.362 16.219 12.650 1.00 67.38 541 SER A N 1
ATOM 4089 C CA . SER A 1 541 ? -22.816 16.946 11.454 1.00 67.38 541 SER A CA 1
ATOM 4090 C C . SER A 1 541 ? -21.641 17.398 10.592 1.00 67.38 541 SER A C 1
ATOM 4092 O O . SER A 1 541 ? -20.811 18.190 11.026 1.00 67.38 541 SER A O 1
ATOM 4094 N N . GLN A 1 542 ? -21.632 16.970 9.331 1.00 72.88 542 GLN A N 1
ATOM 4095 C CA . GLN A 1 542 ? -20.618 17.355 8.343 1.00 72.88 542 GLN A CA 1
ATOM 4096 C C . GLN A 1 542 ? -20.877 18.739 7.716 1.00 72.88 542 GLN A C 1
ATOM 4098 O O . GLN A 1 542 ? -20.051 19.249 6.960 1.00 72.88 542 GLN A O 1
ATOM 4103 N N . VAL A 1 543 ? -22.028 19.357 8.013 1.00 66.62 543 VAL A N 1
ATOM 4104 C CA . VAL A 1 543 ? -22.424 20.655 7.442 1.00 66.62 543 VAL A CA 1
ATOM 4105 C C . VAL A 1 543 ? -21.718 21.817 8.141 1.00 66.62 543 VAL A C 1
ATOM 4107 O O . VAL A 1 543 ? -21.304 22.746 7.457 1.00 66.62 543 VAL A O 1
ATOM 4110 N N . ASP A 1 544 ? -21.505 21.724 9.458 1.00 78.62 544 ASP A N 1
ATOM 4111 C CA . ASP A 1 544 ? -20.921 22.783 10.303 1.00 78.62 544 ASP A CA 1
ATOM 4112 C C . ASP A 1 544 ? -19.579 22.366 10.941 1.00 78.62 544 ASP A C 1
ATOM 4114 O O . ASP A 1 544 ? -19.135 22.942 11.934 1.00 78.62 544 ASP A O 1
ATOM 4118 N N . ASN A 1 545 ? -18.923 21.345 10.383 1.00 90.25 545 ASN A N 1
ATOM 4119 C CA . ASN A 1 545 ? -17.714 20.736 10.939 1.00 90.25 545 ASN A CA 1
ATOM 4120 C C . ASN A 1 545 ? -16.468 21.618 10.748 1.00 90.25 545 ASN A C 1
ATOM 4122 O O . ASN A 1 545 ? -15.671 21.392 9.838 1.00 90.25 545 ASN A O 1
ATOM 4126 N N . GLN A 1 546 ? -16.314 22.665 11.555 1.00 93.38 546 GLN A N 1
ATOM 4127 C CA . GLN A 1 546 ? -15.143 23.543 11.523 1.00 93.38 546 GLN A CA 1
ATOM 4128 C C . GLN A 1 546 ? -13.903 22.869 12.116 1.00 93.38 546 GLN A C 1
ATOM 4130 O O . GLN A 1 546 ? -13.981 22.131 13.095 1.00 93.38 546 GLN A O 1
ATOM 4135 N N . SER A 1 547 ? -12.738 23.173 11.545 1.00 93.56 547 SER A N 1
ATOM 4136 C CA . SER A 1 547 ? -11.459 22.728 12.094 1.00 93.56 547 SER A CA 1
ATOM 4137 C C . SER A 1 547 ? -11.187 23.356 13.464 1.00 93.56 547 SER A C 1
ATOM 4139 O O . SER A 1 547 ? -11.371 24.562 13.642 1.00 93.56 547 SER A O 1
ATOM 4141 N N . VAL A 1 548 ? -10.664 22.576 14.407 1.00 95.31 548 VAL A N 1
ATOM 4142 C CA . VAL A 1 548 ? -10.364 23.006 15.777 1.00 95.31 548 VAL A CA 1
ATOM 4143 C C . VAL A 1 548 ? -8.854 23.058 15.993 1.00 95.31 548 VAL A C 1
ATOM 4145 O O . VAL A 1 548 ? -8.156 22.070 15.769 1.00 95.31 548 VAL A O 1
ATOM 4148 N N . SER A 1 549 ? -8.346 24.200 16.458 1.00 96.25 549 SER A N 1
ATOM 4149 C CA . SER A 1 549 ? -6.938 24.340 16.850 1.00 96.25 549 SER A CA 1
ATOM 4150 C C . SER A 1 549 ? -6.681 23.740 18.231 1.00 96.25 549 SER A C 1
ATOM 4152 O O . SER A 1 549 ? -7.397 24.041 19.189 1.00 96.25 549 SER A O 1
ATOM 4154 N N . VAL A 1 550 ? -5.625 22.937 18.342 1.00 96.69 550 VAL A N 1
ATOM 4155 C CA . VAL A 1 550 ? -5.132 22.400 19.614 1.00 96.69 550 VAL A CA 1
ATOM 4156 C C . VAL A 1 550 ? -4.285 23.461 20.313 1.00 96.69 550 VAL A C 1
ATOM 4158 O O . VAL A 1 550 ? -3.337 23.983 19.732 1.00 96.69 550 VAL A O 1
ATOM 4161 N N . SER A 1 551 ? -4.635 23.790 21.555 1.00 95.00 551 SER A N 1
ATOM 4162 C CA . SER A 1 551 ? -3.959 24.815 22.351 1.00 95.00 551 SER A CA 1
ATOM 4163 C C . SER A 1 551 ? -2.726 24.270 23.073 1.00 95.00 551 SER A C 1
ATOM 4165 O O . SER A 1 551 ? -2.776 23.196 23.670 1.00 95.00 551 SER A O 1
ATOM 4167 N N . THR A 1 552 ? -1.654 25.067 23.117 1.00 96.25 552 THR A N 1
ATOM 4168 C CA . THR A 1 552 ? -0.452 24.813 23.936 1.00 96.25 552 THR A CA 1
ATOM 4169 C C . THR A 1 552 ? -0.374 25.675 25.196 1.00 96.25 552 THR A C 1
ATOM 4171 O O . THR A 1 552 ? 0.705 25.953 25.713 1.00 96.25 552 THR A O 1
ATOM 4174 N N . ALA A 1 553 ? -1.510 26.158 25.704 1.00 92.88 553 ALA A N 1
ATOM 4175 C CA . ALA A 1 553 ? -1.520 27.127 26.801 1.00 92.88 553 ALA A CA 1
ATOM 4176 C C . ALA A 1 553 ? -1.103 26.555 28.172 1.00 92.88 553 ALA A C 1
ATOM 4178 O O . ALA A 1 553 ? -0.663 27.325 29.023 1.00 92.88 553 ALA A O 1
ATOM 4179 N N . ALA A 1 554 ? -1.251 25.247 28.408 1.00 92.94 554 ALA A N 1
ATOM 4180 C CA . ALA A 1 554 ? -1.023 24.631 29.717 1.00 92.94 554 ALA A CA 1
ATOM 4181 C C . ALA A 1 554 ? -0.600 23.154 29.616 1.00 92.94 554 ALA A C 1
ATOM 4183 O O . ALA A 1 554 ? -0.781 22.521 28.575 1.00 92.94 554 ALA A O 1
ATOM 4184 N N . GLY A 1 555 ? -0.100 22.604 30.730 1.00 95.19 555 GLY A N 1
ATOM 4185 C CA . GLY A 1 555 ? 0.309 21.199 30.848 1.00 95.19 555 GLY A CA 1
ATOM 4186 C C . GLY A 1 555 ? 1.494 20.850 29.946 1.00 95.19 555 GLY A C 1
ATOM 4187 O O . GLY A 1 555 ? 2.234 21.739 29.532 1.00 95.19 555 GLY A O 1
ATOM 4188 N N . SER A 1 556 ? 1.636 19.574 29.584 1.00 97.19 556 SER A N 1
ATOM 4189 C CA . SER A 1 556 ? 2.756 19.121 28.747 1.00 97.19 556 SER A CA 1
ATOM 4190 C C . SER A 1 556 ? 2.757 19.711 27.332 1.00 97.19 556 SER A C 1
ATOM 4192 O O . SER A 1 556 ? 3.792 19.771 26.676 1.00 97.19 556 SER A O 1
ATOM 4194 N N . MET A 1 557 ? 1.622 20.241 26.865 1.00 97.31 557 MET A N 1
ATOM 4195 C CA . MET A 1 557 ? 1.573 21.006 25.617 1.00 97.31 557 MET A CA 1
ATOM 4196 C C . MET A 1 557 ? 2.317 22.349 25.718 1.00 97.31 557 MET A C 1
ATOM 4198 O O . MET A 1 557 ? 2.848 22.819 24.713 1.00 97.31 557 MET A O 1
ATOM 4202 N N . ALA A 1 558 ? 2.353 22.978 26.900 1.00 97.38 558 ALA A N 1
ATOM 4203 C CA . ALA A 1 558 ? 3.167 24.173 27.128 1.00 97.38 558 ALA A CA 1
ATOM 4204 C C . ALA A 1 558 ? 4.661 23.822 27.151 1.00 97.38 558 ALA A C 1
ATOM 4206 O O . ALA A 1 558 ? 5.449 24.543 26.544 1.00 97.38 558 ALA A O 1
ATOM 4207 N N . ASP A 1 559 ? 5.023 22.682 27.748 1.00 96.38 559 ASP A N 1
ATOM 4208 C CA . ASP A 1 559 ? 6.401 22.175 27.744 1.00 96.38 559 ASP A CA 1
ATOM 4209 C C . ASP A 1 559 ? 6.880 21.893 26.311 1.00 96.38 559 ASP A C 1
ATOM 4211 O O . ASP A 1 559 ? 7.966 22.320 25.924 1.00 96.38 559 ASP A O 1
ATOM 4215 N N . PHE A 1 560 ? 6.036 21.265 25.481 1.00 96.75 560 PHE A N 1
ATOM 4216 C CA . PHE A 1 560 ? 6.301 21.094 24.050 1.00 96.75 560 PHE A CA 1
ATOM 4217 C C . PHE A 1 560 ? 6.529 22.432 23.337 1.00 96.75 560 PHE A C 1
ATOM 4219 O O . PHE A 1 560 ? 7.472 22.565 22.561 1.00 96.75 560 PHE A O 1
ATOM 4226 N N . ARG A 1 561 ? 5.668 23.431 23.577 1.00 97.12 561 ARG A N 1
ATOM 4227 C CA . ARG A 1 561 ? 5.797 24.759 22.957 1.00 97.12 561 ARG A CA 1
ATOM 4228 C C . ARG A 1 561 ? 7.130 25.402 23.321 1.00 97.12 561 ARG A C 1
ATOM 4230 O O . ARG A 1 561 ? 7.796 25.934 22.436 1.00 97.12 561 ARG A O 1
ATOM 4237 N N . ASP A 1 562 ? 7.489 25.379 24.598 1.00 96.69 562 ASP A N 1
ATOM 4238 C CA . ASP A 1 562 ? 8.702 26.022 25.096 1.00 96.69 562 ASP A CA 1
ATOM 4239 C C . ASP A 1 562 ? 9.952 25.293 24.572 1.00 96.69 562 ASP A C 1
ATOM 4241 O O . ASP A 1 562 ? 10.875 25.948 24.088 1.00 96.69 562 ASP A O 1
ATOM 4245 N N . TRP A 1 563 ? 9.933 23.953 24.532 1.00 96.00 563 TRP A N 1
ATOM 4246 C CA . TRP A 1 563 ? 10.958 23.151 23.856 1.00 96.00 563 TRP A CA 1
ATOM 4247 C C . TRP A 1 563 ? 11.072 23.494 22.367 1.00 96.00 563 TRP A C 1
ATOM 4249 O O . TRP A 1 563 ? 12.168 23.725 21.870 1.00 96.00 563 TRP A O 1
ATOM 4259 N N . TYR A 1 564 ? 9.953 23.562 21.643 1.00 95.81 564 TYR A N 1
ATOM 4260 C CA . TYR A 1 564 ? 9.952 23.830 20.205 1.00 95.81 564 TYR A CA 1
ATOM 4261 C C . TYR A 1 564 ? 10.531 25.213 19.885 1.00 95.81 564 TYR A C 1
ATOM 4263 O O . TYR A 1 564 ? 11.278 25.361 18.917 1.00 95.81 564 TYR A O 1
ATOM 4271 N N . LEU A 1 565 ? 10.202 26.220 20.702 1.00 96.00 565 LEU A N 1
ATOM 4272 C CA . LEU A 1 565 ? 10.736 27.575 20.563 1.00 96.00 565 LEU A CA 1
ATOM 4273 C C . LEU A 1 565 ? 12.258 27.628 20.741 1.00 96.00 565 LEU A C 1
ATOM 4275 O O . LEU A 1 565 ? 12.892 28.449 20.086 1.00 96.00 565 LEU A O 1
ATOM 4279 N N . ASP A 1 566 ? 12.835 26.764 21.576 1.00 95.19 566 ASP A N 1
ATOM 4280 C CA . ASP A 1 566 ? 14.287 26.608 21.706 1.00 95.19 566 ASP A CA 1
ATOM 4281 C C . ASP A 1 566 ? 14.872 25.794 20.538 1.00 95.19 566 ASP A C 1
ATOM 4283 O O . ASP A 1 566 ? 15.820 26.222 19.877 1.00 95.19 566 ASP A O 1
ATOM 4287 N N . TYR A 1 567 ? 14.239 24.668 20.194 1.00 92.25 567 TYR A N 1
ATOM 4288 C CA . TYR A 1 567 ? 14.679 23.760 19.132 1.00 92.25 567 TYR A CA 1
ATOM 4289 C C . TYR A 1 567 ? 14.833 24.458 17.773 1.00 92.25 567 TYR A C 1
ATOM 4291 O O . TYR A 1 567 ? 15.820 24.240 17.062 1.00 92.25 567 TYR A O 1
ATOM 4299 N N . ILE A 1 568 ? 13.889 25.334 17.417 1.00 92.06 568 ILE A N 1
ATOM 4300 C CA . ILE A 1 568 ? 13.906 26.057 16.139 1.00 92.06 568 ILE A CA 1
ATOM 4301 C C . ILE A 1 568 ? 15.008 27.127 16.057 1.00 92.06 568 ILE A C 1
ATOM 4303 O O . ILE A 1 568 ? 15.379 27.525 14.955 1.00 92.06 568 ILE A O 1
ATOM 4307 N N . VAL A 1 569 ? 15.596 27.563 17.180 1.00 93.62 569 VAL A N 1
ATOM 4308 C CA . VAL A 1 569 ? 16.759 28.474 17.156 1.00 93.62 569 VAL A CA 1
ATOM 4309 C C . VAL A 1 569 ? 17.959 27.793 16.496 1.00 93.62 569 VAL A C 1
ATOM 4311 O O . VAL A 1 569 ? 18.670 28.426 15.716 1.00 93.62 569 VAL A O 1
ATOM 4314 N N . GLY A 1 570 ? 18.166 26.503 16.781 1.00 89.94 570 GLY A N 1
ATOM 4315 C CA . GLY A 1 570 ? 19.198 25.681 16.143 1.00 89.94 570 GLY A CA 1
ATOM 4316 C C . GLY A 1 570 ? 18.773 25.073 14.803 1.00 89.94 570 GLY A C 1
ATOM 4317 O O . GLY A 1 570 ? 19.633 24.758 13.986 1.00 89.94 570 GLY A O 1
ATOM 4318 N N . ASN A 1 571 ? 17.464 24.935 14.564 1.00 90.31 571 ASN A N 1
ATOM 4319 C CA . ASN A 1 571 ? 16.893 24.246 13.402 1.00 90.31 571 ASN A CA 1
ATOM 4320 C C . ASN A 1 571 ? 15.805 25.106 12.727 1.00 90.31 571 ASN A C 1
ATOM 4322 O O . ASN A 1 571 ? 14.624 24.758 12.781 1.00 90.31 571 ASN A O 1
ATOM 4326 N N . PRO A 1 572 ? 16.156 26.241 12.096 1.00 90.25 572 PRO A N 1
ATOM 4327 C CA . PRO A 1 572 ? 15.178 27.225 11.616 1.00 90.25 572 PRO A CA 1
ATOM 4328 C C . PRO A 1 572 ? 14.229 26.703 10.523 1.00 90.25 572 PRO A C 1
ATOM 4330 O O . PRO A 1 572 ? 13.144 27.257 10.342 1.00 90.25 572 PRO A O 1
ATOM 4333 N N . ASP A 1 573 ? 14.605 25.635 9.815 1.00 88.25 573 ASP A N 1
ATOM 4334 C CA . ASP A 1 573 ? 13.779 25.009 8.776 1.00 88.25 573 ASP A CA 1
ATOM 4335 C C . ASP A 1 573 ? 12.738 24.019 9.332 1.00 88.25 573 ASP A C 1
ATOM 4337 O O . ASP A 1 573 ? 11.790 23.661 8.625 1.00 88.25 573 ASP A O 1
ATOM 4341 N N . ALA A 1 574 ? 12.838 23.649 10.614 1.00 90.38 574 ALA A N 1
ATOM 4342 C CA . ALA A 1 574 ? 11.933 22.744 11.322 1.00 90.38 574 ALA A CA 1
ATOM 4343 C C . ALA A 1 574 ? 10.605 23.413 11.738 1.00 90.38 574 ALA A C 1
ATOM 4345 O O . ALA A 1 574 ? 10.109 23.200 12.845 1.00 90.38 574 ALA A O 1
ATOM 4346 N N . THR A 1 575 ? 10.010 24.244 10.878 1.00 92.50 575 THR A N 1
ATOM 4347 C CA . THR A 1 575 ? 8.742 24.919 11.191 1.00 92.50 575 THR A CA 1
ATOM 4348 C C . THR A 1 575 ? 7.593 23.912 11.254 1.00 92.50 575 THR A C 1
ATOM 4350 O O . THR A 1 575 ? 7.481 23.062 10.377 1.00 92.50 575 THR A O 1
ATOM 4353 N N . ILE A 1 576 ? 6.694 24.029 12.241 1.00 93.88 576 ILE A N 1
ATOM 4354 C CA . ILE A 1 576 ? 5.571 23.092 12.496 1.00 93.88 576 ILE A CA 1
ATOM 4355 C C . ILE A 1 576 ? 4.819 22.646 11.236 1.00 93.88 576 ILE A C 1
ATOM 4357 O O . ILE A 1 576 ? 4.497 21.471 11.090 1.00 93.88 576 ILE A O 1
ATOM 4361 N N . ASN A 1 577 ? 4.557 23.559 10.303 1.00 91.88 577 ASN A N 1
ATOM 4362 C CA . ASN A 1 577 ? 3.819 23.267 9.077 1.00 91.88 577 ASN A CA 1
ATOM 4363 C C . ASN A 1 577 ? 4.604 22.427 8.043 1.00 91.88 577 ASN A C 1
ATOM 4365 O O . ASN A 1 577 ? 4.032 22.007 7.042 1.00 91.88 577 ASN A O 1
ATOM 4369 N N . LYS A 1 578 ? 5.901 22.200 8.259 1.00 92.88 578 LYS A N 1
ATOM 4370 C CA . LYS A 1 578 ? 6.799 21.395 7.418 1.00 92.88 578 LYS A CA 1
ATOM 4371 C C . LYS A 1 578 ? 7.200 20.065 8.065 1.00 92.88 578 LYS A C 1
ATOM 4373 O O . LYS A 1 578 ? 7.886 19.267 7.430 1.00 92.88 578 LYS A O 1
ATOM 4378 N N . ILE A 1 579 ? 6.803 19.827 9.311 1.00 94.31 579 ILE A N 1
ATOM 4379 C CA . ILE A 1 579 ? 7.152 18.632 10.087 1.00 94.31 579 ILE A CA 1
ATOM 4380 C C . ILE A 1 579 ? 6.319 17.430 9.630 1.00 94.31 579 ILE A C 1
ATOM 4382 O O . ILE A 1 579 ? 5.200 17.588 9.139 1.00 94.31 579 ILE A O 1
ATOM 4386 N N . GLY A 1 580 ? 6.879 16.226 9.760 1.00 95.75 580 GLY A N 1
ATOM 4387 C CA . GLY A 1 580 ? 6.163 14.988 9.466 1.00 95.75 580 GLY A CA 1
ATOM 4388 C C . GLY A 1 580 ? 5.106 14.702 10.527 1.00 95.75 580 GLY A C 1
ATOM 4389 O O . GLY A 1 580 ? 5.328 14.977 11.702 1.00 95.75 580 GLY A O 1
ATOM 4390 N N . LEU A 1 581 ? 3.963 14.152 10.126 1.00 97.06 581 LEU A N 1
ATOM 4391 C CA . LEU A 1 581 ? 2.883 13.763 11.031 1.00 97.06 581 LEU A CA 1
ATOM 4392 C C . LEU A 1 581 ? 2.236 12.485 10.509 1.00 97.06 581 LEU A C 1
ATOM 4394 O O . LEU A 1 581 ? 1.775 12.464 9.369 1.00 97.06 581 LEU A O 1
ATOM 4398 N N . ASP A 1 582 ? 2.168 11.461 11.353 1.00 97.50 582 ASP A N 1
ATOM 4399 C CA . ASP A 1 582 ? 1.348 10.277 11.100 1.00 97.50 582 ASP A CA 1
ATOM 4400 C C . ASP A 1 582 ? 0.728 9.754 12.409 1.00 97.50 582 ASP A C 1
ATOM 4402 O O . ASP A 1 582 ? 1.045 10.250 13.496 1.00 97.50 582 ASP A O 1
ATOM 4406 N N . TYR A 1 583 ? -0.205 8.813 12.311 1.00 97.38 583 TYR A N 1
ATOM 4407 C CA . TYR A 1 583 ? -0.913 8.240 13.455 1.00 97.38 583 TYR A CA 1
ATOM 4408 C C . TYR A 1 583 ? -0.340 6.870 13.827 1.00 97.38 583 TYR A C 1
ATOM 4410 O O . TYR A 1 583 ? -0.142 6.026 12.957 1.00 97.38 583 TYR A O 1
ATOM 4418 N N . ASP A 1 584 ? -0.110 6.650 15.120 1.00 95.75 584 ASP A N 1
ATOM 4419 C CA . ASP A 1 584 ? 0.202 5.346 15.700 1.00 95.75 584 ASP A CA 1
ATOM 4420 C C . ASP A 1 584 ? -1.111 4.652 16.115 1.00 95.75 584 ASP A C 1
ATOM 4422 O O . ASP A 1 584 ? -1.708 5.030 17.133 1.00 95.75 584 ASP A O 1
ATOM 4426 N N . PRO A 1 585 ? -1.591 3.641 15.366 1.00 90.25 585 PRO A N 1
ATOM 4427 C CA . PRO A 1 585 ? -2.819 2.930 15.700 1.00 90.25 585 PRO A CA 1
ATOM 4428 C C . PRO A 1 585 ? -2.686 1.973 16.885 1.00 90.25 585 PRO A C 1
ATOM 4430 O O . PRO A 1 585 ? -3.702 1.642 17.491 1.00 90.25 585 PRO A O 1
ATOM 4433 N N . VAL A 1 586 ? -1.472 1.542 17.239 1.00 90.31 586 VAL A N 1
ATOM 4434 C CA . VAL A 1 586 ? -1.233 0.625 18.364 1.00 90.31 586 VAL A CA 1
ATOM 4435 C C . VAL A 1 586 ? -1.307 1.387 19.683 1.00 90.31 586 VAL A C 1
ATOM 4437 O O . VAL A 1 586 ? -1.910 0.918 20.648 1.00 90.31 586 VAL A O 1
ATOM 4440 N N . ARG A 1 587 ? -0.744 2.597 19.721 1.00 92.50 587 ARG A N 1
ATOM 4441 C CA . ARG A 1 587 ? -0.675 3.438 20.930 1.00 92.50 587 ARG A CA 1
ATOM 4442 C C . ARG A 1 587 ? -1.698 4.571 20.943 1.00 92.50 587 ARG A C 1
ATOM 4444 O O . ARG A 1 587 ? -1.787 5.314 21.921 1.00 92.50 587 ARG A O 1
ATOM 4451 N N . GLY A 1 588 ? -2.466 4.726 19.869 1.00 93.94 588 GLY A N 1
ATOM 4452 C CA . GLY A 1 588 ? -3.617 5.619 19.784 1.00 93.94 588 GLY A CA 1
ATOM 4453 C C . GLY A 1 588 ? -3.281 7.111 19.835 1.00 93.94 588 GLY A C 1
ATOM 4454 O O . GLY A 1 588 ? -4.035 7.877 20.450 1.00 93.94 588 GLY A O 1
ATOM 4455 N N . ASN A 1 589 ? -2.159 7.519 19.238 1.00 96.00 589 ASN A N 1
ATOM 4456 C CA . ASN A 1 589 ? -1.624 8.881 19.307 1.00 96.00 589 ASN A CA 1
ATOM 4457 C C . ASN A 1 589 ? -1.050 9.363 17.966 1.00 96.00 589 ASN A C 1
ATOM 4459 O O . ASN A 1 589 ? -0.804 8.588 17.050 1.00 96.00 589 ASN A O 1
ATOM 4463 N N . PHE A 1 590 ? -0.859 10.674 17.852 1.00 97.88 590 PHE A N 1
ATOM 4464 C CA . PHE A 1 590 ? -0.241 11.302 16.689 1.00 97.88 590 PHE A CA 1
ATOM 4465 C C . PHE A 1 590 ? 1.246 11.531 16.943 1.00 97.88 590 PHE A C 1
ATOM 4467 O O . PHE A 1 590 ? 1.609 12.073 17.985 1.00 97.88 590 PHE A O 1
ATOM 4474 N N . VAL A 1 591 ? 2.102 11.184 15.986 1.00 97.75 591 VAL A N 1
ATOM 4475 C CA . VAL A 1 591 ? 3.557 11.267 16.143 1.00 97.75 591 VAL A CA 1
ATOM 4476 C C . VAL A 1 591 ? 4.139 12.251 15.137 1.00 97.75 591 VAL A C 1
ATOM 4478 O O . VAL A 1 591 ? 3.984 12.090 13.924 1.00 97.75 591 VAL A O 1
ATOM 4481 N N . MET A 1 592 ? 4.823 13.271 15.654 1.00 96.75 592 MET A N 1
ATOM 4482 C CA . MET A 1 592 ? 5.539 14.269 14.869 1.00 96.75 592 MET A CA 1
ATOM 4483 C C . MET A 1 592 ? 7.029 13.970 14.801 1.00 96.75 592 MET A C 1
ATOM 4485 O O . MET A 1 592 ? 7.657 13.734 15.833 1.00 96.75 592 MET A O 1
ATOM 4489 N N . TRP A 1 593 ? 7.603 14.094 13.605 1.00 96.69 593 TRP A N 1
ATOM 4490 C CA . TRP A 1 593 ? 9.045 13.992 13.395 1.00 96.69 593 TRP A CA 1
ATOM 4491 C C . TRP A 1 593 ? 9.628 15.257 12.771 1.00 96.69 593 TRP A C 1
ATOM 4493 O O . TRP A 1 593 ? 9.228 15.684 11.683 1.00 96.69 593 TRP A O 1
ATOM 4503 N N . PHE A 1 594 ? 10.614 15.829 13.465 1.00 93.75 594 PHE A N 1
ATOM 4504 C CA . PHE A 1 594 ? 11.218 17.121 13.144 1.00 93.75 594 PHE A CA 1
ATOM 4505 C C . PHE A 1 594 ? 12.400 17.033 12.165 1.00 93.75 594 PHE A C 1
ATOM 4507 O O . PHE A 1 594 ? 13.069 18.031 11.927 1.00 93.75 594 PHE A O 1
ATOM 4514 N N . GLY A 1 595 ? 12.675 15.861 11.585 1.00 90.88 595 GLY A N 1
ATOM 4515 C CA . GLY A 1 595 ? 13.767 15.635 10.626 1.00 90.88 595 GLY A CA 1
ATOM 4516 C C . GLY A 1 595 ? 15.110 15.261 11.264 1.00 90.88 595 GLY A C 1
ATOM 4517 O O . GLY A 1 595 ? 15.951 14.662 10.615 1.00 90.88 595 GLY A O 1
ATOM 4518 N N . GLY A 1 596 ? 15.319 15.570 12.544 1.00 90.25 596 GLY A N 1
ATOM 4519 C CA . GLY A 1 596 ? 16.492 15.119 13.303 1.00 90.25 596 GLY A CA 1
ATOM 4520 C C . GLY A 1 596 ? 16.180 13.926 14.207 1.00 90.25 596 GLY A C 1
ATOM 4521 O O . GLY A 1 596 ? 15.274 13.140 13.946 1.00 90.25 596 GLY A O 1
ATOM 4522 N N . GLU A 1 597 ? 16.865 13.841 15.342 1.00 91.00 597 GLU A N 1
ATOM 4523 C CA . GLU A 1 597 ? 16.527 12.887 16.408 1.00 91.00 597 GLU A CA 1
ATOM 4524 C C . GLU A 1 597 ? 15.139 13.125 17.030 1.00 91.00 597 GLU A C 1
ATOM 4526 O O . GLU A 1 597 ? 14.556 12.211 17.613 1.00 91.00 597 GLU A O 1
ATOM 4531 N N . ALA A 1 598 ? 14.609 14.347 16.902 1.00 92.56 598 ALA A N 1
ATOM 4532 C CA . ALA A 1 598 ? 13.441 14.800 17.638 1.00 92.56 598 ALA A CA 1
ATOM 4533 C C . ALA A 1 598 ? 12.114 14.209 17.147 1.00 92.56 598 ALA A C 1
ATOM 4535 O O . ALA A 1 598 ? 11.653 14.493 16.037 1.00 92.56 598 ALA A O 1
ATOM 4536 N N . VAL A 1 599 ? 11.476 13.452 18.046 1.00 95.31 599 VAL A N 1
ATOM 4537 C CA . VAL A 1 599 ? 10.142 12.859 17.891 1.00 95.31 599 VAL A CA 1
ATOM 4538 C C . VAL A 1 599 ? 9.271 13.249 19.080 1.00 95.31 599 VAL A C 1
ATOM 4540 O O . VAL A 1 599 ? 9.716 13.190 20.229 1.00 95.31 599 VAL A O 1
ATOM 4543 N N . TRP A 1 600 ? 8.029 13.640 18.799 1.00 96.56 600 TRP A N 1
ATOM 4544 C CA . TRP A 1 600 ? 7.029 13.969 19.813 1.00 96.56 600 TRP A CA 1
ATOM 4545 C C . TRP A 1 600 ? 5.722 13.232 19.561 1.00 96.56 600 TRP A C 1
ATOM 4547 O O . TRP A 1 600 ? 5.199 13.231 18.447 1.00 96.56 600 TRP A O 1
ATOM 4557 N N . ARG A 1 601 ? 5.175 12.661 20.628 1.00 96.00 601 ARG A N 1
ATOM 4558 C CA . ARG A 1 601 ? 3.864 12.027 20.682 1.00 96.00 601 ARG A CA 1
ATOM 4559 C C . ARG A 1 601 ? 2.819 13.017 21.187 1.00 96.00 601 ARG A C 1
ATOM 4561 O O . ARG A 1 601 ? 3.057 13.721 22.162 1.00 96.00 601 ARG A O 1
ATOM 4568 N N . PHE A 1 602 ? 1.646 13.019 20.563 1.00 97.69 602 PHE A N 1
ATOM 4569 C CA . PHE A 1 602 ? 0.482 13.818 20.938 1.00 97.69 602 PHE A CA 1
ATOM 4570 C C . PHE A 1 602 ? -0.739 12.921 21.133 1.00 97.69 602 PHE A C 1
ATOM 4572 O O . PHE A 1 602 ? -1.292 12.374 20.175 1.00 97.69 602 PHE A O 1
ATOM 4579 N N . THR A 1 603 ? -1.196 12.809 22.374 1.00 96.50 603 THR A N 1
ATOM 4580 C CA . THR A 1 603 ? -2.356 11.991 22.742 1.00 96.50 603 THR A CA 1
ATOM 4581 C C . THR A 1 603 ? -3.617 12.861 22.823 1.00 96.50 603 THR A C 1
ATOM 4583 O O . THR A 1 603 ? -3.625 13.845 23.576 1.00 96.50 603 THR A O 1
ATOM 4586 N N . PRO A 1 604 ? -4.696 12.524 22.086 1.00 95.56 604 PRO A N 1
ATOM 4587 C CA . PRO A 1 604 ? -5.951 13.272 22.139 1.00 95.56 604 PRO A CA 1
ATOM 4588 C C . PRO A 1 604 ? -6.687 13.079 23.477 1.00 95.56 604 PRO A C 1
ATOM 4590 O O . PRO A 1 604 ? -6.732 11.955 23.990 1.00 95.56 604 PRO A O 1
ATOM 4593 N N . PRO A 1 605 ? -7.348 14.118 24.024 1.00 93.88 605 PRO A N 1
ATOM 4594 C CA . PRO A 1 605 ? -8.229 13.969 25.177 1.00 93.88 605 PRO A CA 1
ATOM 4595 C C . PRO A 1 605 ? -9.495 13.189 24.806 1.00 93.88 605 PRO A C 1
ATOM 4597 O O . PRO A 1 605 ? -9.923 13.154 23.651 1.00 93.88 605 PRO A O 1
ATOM 4600 N N . THR A 1 606 ? -10.128 12.589 25.813 1.00 87.94 606 THR A N 1
ATOM 4601 C CA . THR A 1 606 ? -11.450 11.961 25.689 1.00 87.94 606 THR A CA 1
ATOM 4602 C C . THR A 1 606 ? -12.379 12.573 26.747 1.00 87.94 606 THR A C 1
ATOM 4604 O O . THR A 1 606 ? -12.121 12.374 27.935 1.00 87.94 606 THR A O 1
ATOM 4607 N N . PRO A 1 607 ? -13.431 13.331 26.369 1.00 89.19 607 PRO A N 1
ATOM 4608 C CA . PRO A 1 607 ? -13.861 13.661 25.003 1.00 89.19 607 PRO A CA 1
ATOM 4609 C C . PRO A 1 607 ? -12.902 14.623 24.276 1.00 89.19 607 PRO A C 1
ATOM 4611 O O . PRO A 1 607 ? -12.116 15.327 24.910 1.00 89.19 607 PRO A O 1
ATOM 4614 N N . LEU A 1 608 ? -12.992 14.667 22.942 1.00 91.56 608 LEU A N 1
ATOM 4615 C CA . LEU A 1 608 ? -12.194 15.582 22.120 1.00 91.56 608 LEU A CA 1
ATOM 4616 C C . LEU A 1 608 ? -12.501 17.046 22.460 1.00 91.56 608 LEU A C 1
ATOM 4618 O O . LEU A 1 608 ? -13.660 17.447 22.569 1.00 91.56 608 LEU A O 1
ATOM 4622 N N . ALA A 1 609 ? -11.447 17.848 22.588 1.00 93.06 609 ALA A N 1
ATOM 4623 C CA . ALA A 1 609 ? -11.520 19.278 22.861 1.00 93.06 609 ALA A CA 1
ATOM 4624 C C . ALA A 1 609 ? -10.292 20.005 22.286 1.00 93.06 609 ALA A C 1
ATOM 4626 O O . ALA A 1 609 ? -9.346 19.377 21.799 1.00 93.06 609 ALA A O 1
ATOM 4627 N N . SER A 1 610 ? -10.303 21.341 22.311 1.00 94.62 610 SER A N 1
ATOM 4628 C CA . SER A 1 610 ? -9.135 22.168 21.958 1.00 94.62 610 SER A CA 1
ATOM 4629 C C . SER A 1 610 ? -8.041 22.150 23.035 1.00 94.62 610 SER A C 1
ATOM 4631 O O . SER A 1 610 ? -6.901 22.517 22.762 1.00 94.62 610 SER A O 1
ATOM 4633 N N . THR A 1 611 ? -8.367 21.708 24.252 1.00 95.50 611 THR A N 1
ATOM 4634 C CA . THR A 1 611 ? -7.472 21.604 25.416 1.00 95.50 611 THR A CA 1
ATOM 4635 C C . THR A 1 611 ? -7.472 20.184 25.977 1.00 95.50 611 THR A C 1
ATOM 4637 O O . THR A 1 611 ? -8.422 19.442 25.752 1.00 95.50 611 THR A O 1
ATOM 4640 N N . GLY A 1 612 ? -6.455 19.823 26.763 1.00 94.31 612 GLY A N 1
ATOM 4641 C CA . GLY A 1 612 ? -6.355 18.502 27.405 1.00 94.31 612 GLY A CA 1
ATOM 4642 C C . GLY A 1 612 ? -5.573 17.462 26.600 1.00 94.31 612 GLY A C 1
ATOM 4643 O O . GLY A 1 612 ? -5.452 16.325 27.040 1.00 94.31 612 GLY A O 1
ATOM 4644 N N . TRP A 1 613 ? -5.027 17.855 25.448 1.00 97.44 613 TRP A N 1
ATOM 4645 C CA . TRP A 1 613 ? -4.021 17.070 24.739 1.00 97.44 613 TRP A CA 1
ATOM 4646 C C . TRP A 1 613 ? -2.767 16.921 25.598 1.00 97.44 613 TRP A C 1
ATOM 4648 O O . TRP A 1 613 ? -2.426 17.822 26.367 1.00 97.44 613 TRP A O 1
ATOM 4658 N N . VAL A 1 614 ? -2.092 15.786 25.453 1.00 97.31 614 VAL A N 1
ATOM 4659 C CA . VAL A 1 614 ? -0.836 15.488 26.144 1.00 97.31 614 VAL A CA 1
ATOM 4660 C C . VAL A 1 614 ? 0.257 15.366 25.093 1.00 97.31 614 VAL A C 1
ATOM 4662 O O . VAL A 1 614 ? 0.123 14.555 24.180 1.00 97.31 614 VAL A O 1
ATOM 4665 N N . ALA A 1 615 ? 1.314 16.169 25.217 1.00 97.12 615 ALA A N 1
ATOM 4666 C CA . ALA A 1 615 ? 2.530 16.040 24.420 1.00 97.12 615 ALA A CA 1
ATOM 4667 C C . ALA A 1 615 ? 3.636 15.362 25.236 1.00 97.12 615 ALA A C 1
ATOM 4669 O O . ALA A 1 615 ? 3.838 15.705 26.400 1.00 97.12 615 ALA A O 1
ATOM 4670 N N . GLU A 1 616 ? 4.353 14.421 24.631 1.00 95.31 616 GLU A N 1
ATOM 4671 C CA . GLU A 1 616 ? 5.459 13.691 25.256 1.00 95.31 616 GLU A CA 1
ATOM 4672 C C . GLU A 1 616 ? 6.618 13.546 24.269 1.00 95.31 616 GLU A C 1
ATOM 4674 O O . GLU A 1 616 ? 6.418 13.207 23.102 1.00 95.31 616 GLU A O 1
ATOM 4679 N N . GLN A 1 617 ? 7.836 13.811 24.736 1.00 92.31 617 GLN A N 1
ATOM 4680 C CA . GLN A 1 617 ? 9.039 13.641 23.930 1.00 92.31 617 GLN A CA 1
ATOM 4681 C C . GLN A 1 617 ? 9.464 12.168 23.919 1.00 92.31 617 GLN A C 1
ATOM 4683 O O . GLN A 1 617 ? 9.497 11.505 24.957 1.00 92.31 617 GLN A O 1
ATOM 4688 N N . GLU A 1 618 ? 9.823 11.664 22.742 1.00 86.06 618 GLU A N 1
ATOM 4689 C CA . GLU A 1 618 ? 9.996 10.233 22.470 1.00 86.06 618 GLU A CA 1
ATOM 4690 C C . GLU A 1 618 ? 11.465 9.850 22.168 1.00 86.06 618 GLU A C 1
ATOM 4692 O O . GLU A 1 618 ? 11.743 8.951 21.377 1.00 86.06 618 GLU A O 1
ATOM 4697 N N . ILE A 1 619 ? 12.438 10.525 22.792 1.00 71.06 619 ILE A N 1
ATOM 4698 C CA . ILE A 1 619 ? 13.879 10.294 22.558 1.00 71.06 619 ILE A CA 1
ATOM 4699 C C . ILE A 1 619 ? 14.549 9.676 23.790 1.00 71.06 619 ILE A C 1
ATOM 4701 O O . ILE A 1 619 ? 14.202 10.003 24.926 1.00 71.06 619 ILE A O 1
ATOM 4705 N N . THR A 1 620 ? 15.557 8.831 23.556 1.00 59.66 620 THR A N 1
ATOM 4706 C CA . THR A 1 620 ? 16.554 8.427 24.562 1.00 59.66 620 THR A CA 1
ATOM 4707 C C . THR A 1 620 ? 17.979 8.698 24.068 1.00 59.66 620 THR A C 1
ATOM 4709 O O . THR A 1 620 ? 18.265 8.449 22.898 1.00 59.66 620 THR A O 1
ATOM 4712 N N . ASP A 1 621 ? 18.884 9.120 24.962 1.00 60.66 621 ASP A N 1
ATOM 4713 C CA . ASP A 1 621 ? 20.312 9.438 24.703 1.00 60.66 621 ASP A CA 1
ATOM 4714 C C . ASP A 1 621 ? 21.178 8.242 24.225 1.00 60.66 621 ASP A C 1
ATOM 4716 O O . ASP A 1 621 ? 22.408 8.290 24.245 1.00 60.66 621 ASP A O 1
ATOM 4720 N N . THR A 1 622 ? 20.566 7.121 23.845 1.00 67.25 622 THR A N 1
ATOM 4721 C CA . THR A 1 622 ? 21.225 5.829 23.602 1.00 67.25 622 THR A CA 1
ATOM 4722 C C . THR A 1 622 ? 21.167 5.366 22.146 1.00 67.25 622 THR A C 1
ATOM 4724 O O . THR A 1 622 ? 21.672 4.283 21.843 1.00 67.25 622 THR A O 1
ATOM 4727 N N . SER A 1 623 ? 20.579 6.149 21.232 1.00 79.81 623 SER A N 1
ATOM 4728 C CA . SER A 1 623 ? 20.513 5.777 19.814 1.00 79.81 623 SER A CA 1
ATOM 4729 C C . SER A 1 623 ? 21.918 5.777 19.184 1.00 79.81 623 SER A C 1
ATOM 4731 O O . SER A 1 623 ? 22.580 6.815 19.198 1.00 79.81 623 SER A O 1
ATOM 4733 N N . PRO A 1 624 ? 22.399 4.663 18.595 1.00 78.75 624 PRO A N 1
ATOM 4734 C CA . PRO A 1 624 ? 23.742 4.601 18.002 1.00 78.75 624 PRO A CA 1
ATOM 4735 C C . PRO A 1 624 ? 23.938 5.560 16.820 1.00 78.75 624 PRO A C 1
ATOM 4737 O O . PRO A 1 624 ? 25.054 5.995 16.543 1.00 78.75 624 PRO A O 1
ATOM 4740 N N . ALA A 1 625 ? 22.851 5.857 16.110 1.00 88.44 625 ALA A N 1
ATOM 4741 C CA . ALA A 1 625 ? 22.784 6.822 15.024 1.00 88.44 625 ALA A CA 1
ATOM 4742 C C . ALA A 1 625 ? 21.411 7.504 15.040 1.00 88.44 625 ALA A C 1
ATOM 4744 O O . ALA A 1 625 ? 20.441 6.920 15.525 1.00 88.44 625 ALA A O 1
ATOM 4745 N N . VAL A 1 626 ? 21.333 8.720 14.502 1.00 92.19 626 VAL A N 1
ATOM 4746 C CA . VAL A 1 626 ? 20.092 9.497 14.369 1.00 92.19 626 VAL A CA 1
ATOM 4747 C C . VAL A 1 626 ? 20.073 10.247 13.031 1.00 92.19 626 VAL A C 1
ATOM 4749 O O . VAL A 1 626 ? 21.155 10.578 12.521 1.00 92.19 626 VAL A O 1
ATOM 4752 N N . PRO A 1 627 ? 18.883 10.544 12.473 1.00 93.50 627 PRO A N 1
ATOM 4753 C CA . PRO A 1 627 ? 18.745 11.446 11.333 1.00 93.50 627 PRO A CA 1
ATOM 4754 C C . PRO A 1 627 ? 19.405 12.805 11.595 1.00 93.50 627 PRO A C 1
ATOM 4756 O O . PRO A 1 627 ? 19.471 13.264 12.737 1.00 93.50 627 PRO A O 1
ATOM 4759 N N . GLN A 1 628 ? 19.903 13.447 10.539 1.00 90.94 628 GLN A N 1
ATOM 4760 C CA . GLN A 1 628 ? 20.767 14.633 10.637 1.00 90.94 628 GLN A CA 1
ATOM 4761 C C . GLN A 1 628 ? 20.074 15.912 10.144 1.00 90.94 628 GLN A C 1
ATOM 4763 O O . GLN A 1 628 ? 20.751 16.904 9.881 1.00 90.94 628 GLN A O 1
ATOM 4768 N N . HIS A 1 629 ? 18.743 15.901 10.015 1.00 88.56 629 HIS A N 1
ATOM 4769 C CA . HIS A 1 629 ? 17.949 17.044 9.565 1.00 88.56 629 HIS A CA 1
ATOM 4770 C C . HIS A 1 629 ? 18.371 17.546 8.172 1.00 88.56 629 HIS A C 1
ATOM 4772 O O . HIS A 1 629 ? 18.517 18.743 7.921 1.00 88.56 629 HIS A O 1
ATOM 4778 N N . LYS A 1 630 ? 18.596 16.617 7.236 1.00 89.25 630 LYS A N 1
ATOM 4779 C CA . LYS A 1 630 ? 19.082 16.938 5.879 1.00 89.25 630 LYS A CA 1
ATOM 4780 C C . LYS A 1 630 ? 17.992 17.492 4.949 1.00 89.25 630 LYS A C 1
ATOM 4782 O O . LYS A 1 630 ? 18.306 18.036 3.891 1.00 89.25 630 LYS A O 1
ATOM 4787 N N . ASN A 1 631 ? 16.716 17.375 5.318 1.00 88.50 631 ASN A N 1
ATOM 4788 C CA . ASN A 1 631 ? 15.578 17.846 4.519 1.00 88.50 631 ASN A CA 1
ATOM 4789 C C . ASN A 1 631 ? 15.195 19.313 4.803 1.00 88.50 631 ASN A C 1
ATOM 4791 O O . ASN A 1 631 ? 14.178 19.593 5.439 1.00 88.50 631 ASN A O 1
ATOM 4795 N N . THR A 1 632 ? 15.947 20.271 4.266 1.00 85.81 632 THR A N 1
ATOM 4796 C CA . THR A 1 632 ? 15.737 21.714 4.527 1.00 85.81 632 THR A CA 1
ATOM 4797 C C . THR A 1 632 ? 14.437 22.298 3.945 1.00 85.81 632 THR A C 1
ATOM 4799 O O . THR A 1 632 ? 13.943 23.333 4.394 1.00 85.81 632 THR A O 1
ATOM 4802 N N . THR A 1 633 ? 13.821 21.648 2.954 1.00 91.50 633 THR A N 1
ATOM 4803 C CA . THR A 1 633 ? 12.538 22.095 2.375 1.00 91.50 633 THR A CA 1
ATOM 4804 C C . THR A 1 633 ? 11.321 21.656 3.191 1.00 91.50 633 THR A C 1
ATOM 4806 O O . THR A 1 633 ? 10.241 22.233 3.028 1.00 91.50 633 THR A O 1
ATOM 4809 N N . GLY A 1 634 ? 11.498 20.684 4.091 1.00 92.00 634 GLY A N 1
ATOM 4810 C CA . GLY A 1 634 ? 10.460 20.108 4.937 1.00 92.00 634 GLY A CA 1
ATOM 4811 C C . GLY A 1 634 ? 10.304 18.593 4.784 1.00 92.00 634 GLY A C 1
ATOM 4812 O O . GLY A 1 634 ? 10.607 17.992 3.747 1.00 92.00 634 GLY A O 1
ATOM 4813 N N . ILE A 1 635 ? 9.770 17.978 5.835 1.00 94.81 635 ILE A N 1
ATOM 4814 C CA . ILE A 1 635 ? 9.486 16.546 5.928 1.00 94.81 635 ILE A CA 1
ATOM 4815 C C . ILE A 1 635 ? 8.146 16.227 5.261 1.00 94.81 635 ILE A C 1
ATOM 4817 O O . ILE A 1 635 ? 8.098 15.383 4.373 1.00 94.81 635 ILE A O 1
ATOM 4821 N N . PHE A 1 636 ? 7.062 16.923 5.618 1.00 94.31 636 PHE A N 1
ATOM 4822 C CA . PHE A 1 636 ? 5.708 16.668 5.097 1.00 94.31 636 PHE A CA 1
ATOM 4823 C C . PHE A 1 636 ? 5.335 15.168 5.098 1.00 94.31 636 PHE A C 1
ATOM 4825 O O . PHE A 1 636 ? 5.258 14.552 6.155 1.00 94.31 636 PHE A O 1
ATOM 4832 N N . GLY A 1 637 ? 5.103 14.569 3.922 1.00 94.56 637 GLY A N 1
ATOM 4833 C CA . GLY A 1 637 ? 4.792 13.148 3.757 1.00 94.56 637 GLY A CA 1
ATOM 4834 C C . GLY A 1 637 ? 6.009 12.217 3.752 1.00 94.56 637 GLY A C 1
ATOM 4835 O O . GLY A 1 637 ? 5.869 11.073 3.334 1.00 94.56 637 GLY A O 1
ATOM 4836 N N . LYS A 1 638 ? 7.202 12.672 4.158 1.00 96.75 638 LYS A N 1
ATOM 4837 C CA . LYS A 1 638 ? 8.408 11.835 4.329 1.00 96.75 638 LYS A CA 1
ATOM 4838 C C . LYS A 1 638 ? 8.454 11.114 5.686 1.00 96.75 638 LYS A C 1
ATOM 4840 O O . LYS A 1 638 ? 9.530 10.736 6.139 1.00 96.75 638 LYS A O 1
ATOM 4845 N N . TRP A 1 639 ? 7.308 10.962 6.343 1.00 97.38 639 TRP A N 1
ATOM 4846 C CA . TRP A 1 639 ? 7.148 10.315 7.642 1.00 97.38 639 TRP A CA 1
ATOM 4847 C C . TRP A 1 639 ? 5.885 9.463 7.621 1.00 97.38 639 TRP A C 1
ATOM 4849 O O . TRP A 1 639 ? 4.809 10.009 7.370 1.00 97.38 639 TRP A O 1
ATOM 4859 N N . ARG A 1 640 ? 6.007 8.148 7.840 1.00 97.50 640 ARG A N 1
ATOM 4860 C CA . ARG A 1 640 ? 4.867 7.219 7.835 1.00 97.50 640 ARG A CA 1
ATOM 4861 C C . ARG A 1 640 ? 4.988 6.139 8.901 1.00 97.50 640 ARG A C 1
ATOM 4863 O O . ARG A 1 640 ? 6.073 5.602 9.101 1.00 97.50 640 ARG A O 1
ATOM 4870 N N . TYR A 1 641 ? 3.877 5.771 9.525 1.00 96.75 641 TYR A N 1
ATOM 4871 C CA . TYR A 1 641 ? 3.782 4.543 10.313 1.00 96.75 641 TYR A CA 1
ATOM 4872 C C . TYR A 1 641 ? 3.701 3.323 9.382 1.00 96.75 641 TYR A C 1
ATOM 4874 O O . TYR A 1 641 ? 2.960 3.337 8.395 1.00 96.75 641 TYR A O 1
ATOM 4882 N N . ILE A 1 642 ? 4.453 2.259 9.682 1.00 95.19 642 ILE A N 1
ATOM 4883 C CA . ILE A 1 642 ? 4.511 1.037 8.868 1.00 95.19 642 ILE A CA 1
ATOM 4884 C C . ILE A 1 642 ? 3.999 -0.184 9.667 1.00 95.19 642 ILE A C 1
ATOM 4886 O O . ILE A 1 642 ? 4.741 -0.790 10.444 1.00 95.19 642 ILE A O 1
ATOM 4890 N N . PRO A 1 643 ? 2.723 -0.590 9.489 1.00 89.12 643 PRO A N 1
ATOM 4891 C CA . PRO A 1 643 ? 2.025 -1.484 10.423 1.00 89.12 643 PRO A CA 1
ATOM 4892 C C . PRO A 1 643 ? 2.614 -2.895 10.533 1.00 89.12 643 PRO A C 1
ATOM 4894 O O . PRO A 1 643 ? 2.566 -3.486 11.605 1.00 89.12 643 PRO A O 1
ATOM 4897 N N . GLY A 1 644 ? 3.222 -3.428 9.466 1.00 86.56 644 GLY A N 1
ATOM 4898 C CA . GLY A 1 644 ? 3.840 -4.763 9.491 1.00 86.56 644 GLY A CA 1
ATOM 4899 C C . GLY A 1 644 ? 5.053 -4.877 10.422 1.00 86.56 644 GLY A C 1
ATOM 4900 O O . GLY A 1 644 ? 5.450 -5.980 10.789 1.00 86.56 644 GLY A O 1
ATOM 4901 N N . TYR A 1 645 ? 5.632 -3.749 10.840 1.00 92.81 645 TYR A N 1
ATOM 4902 C CA . TYR A 1 645 ? 6.814 -3.708 11.704 1.00 92.81 645 TYR A CA 1
ATOM 4903 C C . TYR A 1 645 ? 6.571 -2.971 13.035 1.00 92.81 645 TYR A C 1
ATOM 4905 O O . TYR A 1 645 ? 7.455 -2.989 13.888 1.00 92.81 645 TYR A O 1
ATOM 4913 N N . ASP A 1 646 ? 5.396 -2.355 13.229 1.00 94.44 646 ASP A N 1
ATOM 4914 C CA . ASP A 1 646 ? 5.069 -1.454 14.354 1.00 94.44 646 ASP A CA 1
ATOM 4915 C C . ASP A 1 646 ? 6.137 -0.369 14.586 1.00 94.44 646 ASP A C 1
ATOM 4917 O O . ASP A 1 646 ? 6.626 -0.150 15.686 1.00 94.44 646 ASP A O 1
ATOM 4921 N N . VAL A 1 647 ? 6.568 0.300 13.521 1.00 96.31 647 VAL A N 1
ATOM 4922 C CA . VAL A 1 647 ? 7.578 1.367 13.595 1.00 96.31 647 VAL A CA 1
ATOM 4923 C C . VAL A 1 647 ? 7.197 2.521 12.686 1.00 96.31 647 VAL A C 1
ATOM 4925 O O . VAL A 1 647 ? 6.334 2.390 11.818 1.00 96.31 647 VAL A O 1
ATOM 4928 N N . PHE A 1 648 ? 7.869 3.653 12.859 1.00 97.88 648 PHE A N 1
ATOM 4929 C CA . PHE A 1 648 ? 7.779 4.759 11.919 1.00 97.88 648 PHE A CA 1
ATOM 4930 C C . PHE A 1 648 ? 8.977 4.769 10.977 1.00 97.88 648 PHE A C 1
ATOM 4932 O O . PHE A 1 648 ? 10.100 4.463 11.374 1.00 97.88 648 PHE A O 1
ATOM 4939 N N . MET A 1 649 ? 8.733 5.150 9.730 1.00 98.31 649 MET A N 1
ATOM 4940 C CA . MET A 1 649 ? 9.728 5.288 8.680 1.00 98.31 649 MET A CA 1
ATOM 4941 C C . MET A 1 649 ? 9.862 6.754 8.271 1.00 98.31 649 MET A C 1
ATOM 4943 O O . MET A 1 649 ? 8.870 7.420 7.963 1.00 98.31 649 MET A O 1
ATOM 4947 N N . GLY A 1 650 ? 11.100 7.237 8.244 1.00 97.81 650 GLY A N 1
ATOM 4948 C CA . GLY A 1 650 ? 11.496 8.557 7.773 1.00 97.81 650 GLY A CA 1
ATOM 4949 C C . GLY A 1 650 ? 12.411 8.468 6.555 1.00 97.81 650 GLY A C 1
ATOM 4950 O O . GLY A 1 650 ? 13.169 7.511 6.411 1.00 97.81 650 GLY A O 1
ATOM 4951 N N . LEU A 1 651 ? 12.356 9.472 5.682 1.00 98.12 651 LEU A N 1
ATOM 4952 C CA . LEU A 1 651 ? 13.222 9.573 4.505 1.00 98.12 651 LEU A CA 1
ATOM 4953 C C . LEU A 1 651 ? 14.018 10.879 4.543 1.00 98.12 651 LEU A C 1
ATOM 4955 O O . LEU A 1 651 ? 13.411 11.947 4.553 1.00 98.12 651 LEU A O 1
ATOM 4959 N N . GLU A 1 652 ? 15.349 10.802 4.517 1.00 94.88 652 GLU A N 1
ATOM 4960 C CA . GLU A 1 652 ? 16.278 11.942 4.438 1.00 94.88 652 GLU A CA 1
ATOM 4961 C C . GLU A 1 652 ? 17.310 11.758 3.319 1.00 94.88 652 GLU A C 1
ATOM 4963 O O . GLU A 1 652 ? 17.400 10.693 2.723 1.00 94.88 652 GLU A O 1
ATOM 4968 N N . ASP A 1 653 ? 18.117 12.795 3.081 1.00 95.94 653 ASP A N 1
ATOM 4969 C CA . ASP A 1 653 ? 19.208 12.835 2.103 1.00 95.94 653 ASP A CA 1
ATOM 4970 C C . ASP A 1 653 ? 18.753 12.630 0.653 1.00 95.94 653 ASP A C 1
ATOM 4972 O O . ASP A 1 653 ? 18.316 11.568 0.217 1.00 95.94 653 ASP A O 1
ATOM 4976 N N . ASN A 1 654 ? 18.897 13.676 -0.148 1.00 95.50 654 ASN A N 1
ATOM 4977 C CA . ASN A 1 654 ? 18.422 13.673 -1.520 1.00 95.50 654 ASN A CA 1
ATOM 4978 C C . ASN A 1 654 ? 19.264 12.822 -2.484 1.00 95.50 654 ASN A C 1
ATOM 4980 O O . ASN A 1 654 ? 18.781 12.506 -3.568 1.00 95.50 654 ASN A O 1
ATOM 4984 N N . ASN A 1 655 ? 20.494 12.449 -2.133 1.00 96.38 655 ASN A N 1
ATOM 4985 C CA . ASN A 1 655 ? 21.367 11.650 -2.996 1.00 96.38 655 ASN A CA 1
ATOM 4986 C C . ASN A 1 655 ? 21.491 10.208 -2.504 1.00 96.38 655 ASN A C 1
ATOM 4988 O O . ASN A 1 655 ? 21.456 9.277 -3.315 1.00 96.38 655 ASN A O 1
ATOM 4992 N N . ASP A 1 656 ? 21.627 10.026 -1.194 1.00 97.75 656 ASP A N 1
ATOM 4993 C CA . ASP A 1 656 ? 21.743 8.709 -0.578 1.00 97.75 656 ASP A CA 1
ATOM 4994 C C . ASP A 1 656 ? 20.373 8.068 -0.348 1.00 97.75 656 ASP A C 1
ATOM 4996 O O . ASP A 1 656 ? 20.281 6.842 -0.359 1.00 97.75 656 ASP A O 1
ATOM 5000 N N . GLY A 1 657 ? 19.304 8.861 -0.204 1.00 97.25 657 GLY A N 1
ATOM 5001 C CA . GLY A 1 657 ? 17.974 8.359 0.142 1.00 97.25 657 GLY A CA 1
ATOM 5002 C C . GLY A 1 657 ? 18.024 7.571 1.442 1.00 97.25 657 GLY A C 1
ATOM 5003 O O . GLY A 1 657 ? 17.682 6.391 1.470 1.00 97.25 657 GLY A O 1
ATOM 5004 N N . GLU A 1 658 ? 18.531 8.195 2.502 1.00 98.06 658 GLU A N 1
ATOM 5005 C CA . GLU A 1 658 ? 18.655 7.567 3.809 1.00 98.06 658 GLU A CA 1
ATOM 5006 C C . GLU A 1 658 ? 17.265 7.202 4.341 1.00 98.06 658 GLU A C 1
ATOM 5008 O O . GLU A 1 658 ? 16.456 8.069 4.685 1.00 98.06 658 GLU A O 1
ATOM 5013 N N . VAL A 1 659 ? 16.994 5.897 4.398 1.00 98.38 659 VAL A N 1
ATOM 5014 C CA . VAL A 1 659 ? 15.763 5.348 4.965 1.00 98.38 659 VAL A CA 1
ATOM 5015 C C . VAL A 1 659 ? 16.011 5.103 6.440 1.00 98.38 659 VAL A C 1
ATOM 5017 O O . VAL A 1 659 ? 16.836 4.269 6.821 1.00 98.38 659 VAL A O 1
ATOM 5020 N N . TRP A 1 660 ? 15.298 5.852 7.268 1.00 97.94 660 TRP A N 1
ATOM 5021 C CA . TRP A 1 660 ? 15.378 5.795 8.715 1.00 97.94 660 TRP A CA 1
ATOM 5022 C C . TRP A 1 660 ? 14.160 5.086 9.281 1.00 97.94 660 TRP A C 1
ATOM 5024 O O . TRP A 1 660 ? 13.038 5.297 8.831 1.00 97.94 660 TRP A O 1
ATOM 5034 N N . VAL A 1 661 ? 14.379 4.277 10.306 1.00 97.12 661 VAL A N 1
ATOM 5035 C CA . VAL A 1 661 ? 13.318 3.634 11.072 1.00 97.12 661 VAL A CA 1
ATOM 5036 C C . VAL A 1 661 ? 13.448 4.063 12.522 1.00 97.12 661 VAL A C 1
ATOM 5038 O O . VAL A 1 661 ? 14.543 4.032 13.083 1.00 97.12 661 VAL A O 1
ATOM 5041 N N . TYR A 1 662 ? 12.332 4.468 13.115 1.00 96.62 662 TYR A N 1
ATOM 5042 C CA . TYR A 1 662 ? 12.211 4.827 14.518 1.00 96.62 662 TYR A CA 1
ATOM 5043 C C . TYR A 1 662 ? 11.339 3.799 15.232 1.00 96.62 662 TYR A C 1
ATOM 5045 O O . TYR A 1 662 ? 10.180 3.588 14.857 1.00 96.62 662 TYR A O 1
ATOM 5053 N N . LYS A 1 663 ? 11.895 3.172 16.271 1.00 95.06 663 LYS A N 1
ATOM 5054 C CA . LYS A 1 663 ? 11.163 2.224 17.111 1.00 95.06 663 LYS A CA 1
ATOM 5055 C C . LYS A 1 663 ? 10.497 2.972 18.269 1.00 95.06 663 LYS A C 1
ATOM 5057 O O . LYS A 1 663 ? 11.228 3.516 19.096 1.00 95.06 663 LYS A O 1
ATOM 5062 N N . PRO A 1 664 ? 9.157 3.009 18.358 1.00 94.06 664 PRO A N 1
ATOM 5063 C CA . PRO A 1 664 ? 8.459 3.716 19.431 1.00 94.06 664 PRO A CA 1
ATOM 5064 C C . PRO A 1 664 ? 8.650 3.047 20.804 1.00 94.06 664 PRO A C 1
ATOM 5066 O O . PRO A 1 664 ? 9.141 1.921 20.900 1.00 94.06 664 PRO A O 1
ATOM 5069 N N . ALA A 1 665 ? 8.275 3.761 21.869 1.00 90.31 665 ALA A N 1
ATOM 5070 C CA . ALA A 1 665 ? 8.122 3.204 23.219 1.00 90.31 665 ALA A CA 1
ATOM 5071 C C . ALA A 1 665 ? 7.097 2.068 23.240 1.00 90.31 665 ALA A C 1
ATOM 5073 O O . ALA A 1 665 ? 6.194 2.090 22.418 1.00 90.31 665 ALA A O 1
ATOM 5074 N N . ASP A 1 666 ? 7.140 1.148 24.201 1.00 89.12 666 ASP A N 1
ATOM 5075 C CA . ASP A 1 666 ? 6.109 0.111 24.365 1.00 89.12 666 ASP A CA 1
ATOM 5076 C C . ASP A 1 666 ? 5.917 -0.708 23.071 1.00 89.12 666 ASP A C 1
ATOM 5078 O O . ASP A 1 666 ? 4.797 -0.958 22.618 1.00 89.12 666 ASP A O 1
ATOM 5082 N N . TRP A 1 667 ? 7.020 -1.035 22.393 1.00 91.69 667 TRP A N 1
ATOM 5083 C CA . TRP A 1 667 ? 7.007 -1.757 21.126 1.00 91.69 667 TRP A CA 1
ATOM 5084 C C . TRP A 1 667 ? 6.642 -3.212 21.343 1.00 91.69 667 TRP A C 1
ATOM 5086 O O . TRP A 1 667 ? 7.304 -3.941 22.084 1.00 91.69 667 TRP A O 1
ATOM 5096 N N . VAL A 1 668 ? 5.607 -3.656 20.638 1.00 79.12 668 VAL A N 1
ATOM 5097 C CA . VAL A 1 668 ? 5.191 -5.051 20.649 1.00 79.12 668 VAL A CA 1
ATOM 5098 C C . VAL A 1 668 ? 5.462 -5.608 19.272 1.00 79.12 668 VAL A C 1
ATOM 5100 O O . VAL A 1 668 ? 4.966 -5.089 18.277 1.00 79.12 668 VAL A O 1
ATOM 5103 N N . ALA A 1 669 ? 6.250 -6.682 19.218 1.00 78.25 669 ALA A N 1
ATOM 5104 C CA . ALA A 1 669 ? 6.514 -7.369 17.966 1.00 78.25 669 ALA A CA 1
ATOM 5105 C C . ALA A 1 669 ? 5.182 -7.724 17.290 1.00 78.25 669 ALA A C 1
ATOM 5107 O O . ALA A 1 669 ? 4.405 -8.479 17.888 1.00 78.25 669 ALA A O 1
ATOM 5108 N N . PRO A 1 670 ? 4.916 -7.220 16.068 1.00 74.69 670 PRO A N 1
ATOM 5109 C CA . PRO A 1 670 ? 3.708 -7.587 15.355 1.00 74.69 670 PRO A CA 1
ATOM 5110 C C . PRO A 1 670 ? 3.639 -9.109 15.212 1.00 74.69 670 PRO A C 1
ATOM 5112 O O . PRO A 1 670 ? 4.680 -9.745 14.952 1.00 74.69 670 PRO A O 1
ATOM 5115 N N . PRO A 1 671 ? 2.449 -9.710 15.394 1.00 53.72 671 PRO A N 1
ATOM 5116 C CA . PRO A 1 671 ? 2.271 -11.126 15.135 1.00 53.72 671 PRO A CA 1
ATOM 5117 C C . PRO A 1 671 ? 2.737 -11.427 13.708 1.00 53.72 671 PRO A C 1
ATOM 5119 O O . PRO A 1 671 ? 2.563 -10.626 12.788 1.00 53.72 671 PRO A O 1
ATOM 5122 N N . LEU A 1 672 ? 3.382 -12.582 13.530 1.00 48.84 672 LEU A N 1
ATOM 5123 C CA . LEU A 1 672 ? 3.569 -13.117 12.184 1.00 48.84 672 LEU A CA 1
ATOM 5124 C C . LEU A 1 672 ? 2.194 -13.191 11.507 1.00 48.84 672 LEU A C 1
ATOM 5126 O O . LEU A 1 672 ? 1.225 -13.453 12.222 1.00 48.84 672 LEU A O 1
ATOM 5130 N N . PRO A 1 673 ? 2.094 -13.020 10.172 1.00 37.62 673 PRO A N 1
ATOM 5131 C CA . PRO A 1 673 ? 0.926 -13.528 9.467 1.00 37.62 673 PRO A CA 1
ATOM 5132 C C . PRO A 1 673 ? 0.714 -14.950 9.972 1.00 37.62 673 PRO A C 1
ATOM 5134 O O . PRO A 1 673 ? 1.658 -15.750 9.912 1.00 37.62 673 PRO A O 1
ATOM 5137 N N . GLU A 1 674 ? -0.439 -15.215 10.586 1.00 29.38 674 GLU A N 1
ATOM 5138 C CA . GLU A 1 674 ? -0.713 -16.546 11.103 1.00 29.38 674 GLU A CA 1
ATOM 5139 C C . GLU A 1 674 ? -0.475 -17.529 9.953 1.00 29.38 674 GLU A C 1
ATOM 5141 O O . GLU A 1 674 ? -0.933 -17.285 8.827 1.00 29.38 674 GLU A O 1
ATOM 5146 N N . PRO A 1 675 ? 0.295 -18.610 10.172 1.00 29.22 675 PRO A N 1
ATOM 5147 C CA . PRO A 1 675 ? 0.219 -19.738 9.267 1.00 29.22 675 PRO A CA 1
ATOM 5148 C C . PRO A 1 675 ? -1.264 -20.058 9.118 1.00 29.22 675 PRO A C 1
ATOM 5150 O O . PRO A 1 675 ? -1.968 -20.114 10.123 1.00 29.22 675 PRO A O 1
ATOM 5153 N N . ILE A 1 676 ? -1.746 -20.241 7.892 1.00 28.89 676 ILE A N 1
ATOM 5154 C CA . ILE A 1 676 ? -3.080 -20.800 7.693 1.00 28.89 676 ILE A CA 1
ATOM 5155 C C . ILE A 1 676 ? -3.063 -22.174 8.379 1.00 28.89 676 ILE A C 1
ATOM 5157 O O . ILE A 1 676 ? -2.543 -23.143 7.821 1.00 28.89 676 ILE A O 1
ATOM 5161 N N . GLU A 1 677 ? -3.573 -22.250 9.608 1.00 24.95 677 GLU A N 1
ATOM 5162 C CA . GLU A 1 677 ? -3.850 -23.504 10.289 1.00 24.95 677 GLU A CA 1
ATOM 5163 C C . GLU A 1 677 ? -5.078 -24.103 9.605 1.00 24.95 677 GLU A C 1
ATOM 5165 O O . GLU A 1 677 ? -6.224 -23.756 9.881 1.00 24.95 677 GLU A O 1
ATOM 5170 N N . LEU A 1 678 ? -4.837 -24.979 8.632 1.00 28.08 678 LEU A N 1
ATOM 5171 C CA . LEU A 1 678 ? -5.877 -25.865 8.128 1.00 28.08 678 LEU A CA 1
ATOM 5172 C C . LEU A 1 678 ? -6.144 -26.918 9.208 1.00 28.08 678 LEU A C 1
ATOM 5174 O O . LEU A 1 678 ? -5.287 -27.762 9.472 1.00 28.08 678 LEU A O 1
ATOM 5178 N N . ASP A 1 679 ? -7.327 -26.846 9.824 1.00 26.19 679 ASP A N 1
ATOM 5179 C CA . ASP A 1 679 ? -7.824 -27.819 10.800 1.00 26.19 679 ASP A CA 1
ATOM 5180 C C . ASP A 1 679 ? -7.632 -29.259 10.288 1.00 26.19 679 ASP A C 1
ATOM 5182 O O . ASP A 1 679 ? -8.190 -29.692 9.273 1.00 26.19 679 ASP A O 1
ATOM 5186 N N . ALA A 1 680 ? -6.806 -30.004 11.019 1.00 25.11 680 ALA A N 1
ATOM 5187 C CA . ALA A 1 680 ? -6.321 -31.334 10.691 1.00 25.11 680 ALA A CA 1
ATOM 5188 C C . ALA A 1 680 ? -7.325 -32.463 11.007 1.00 25.11 680 ALA A C 1
ATOM 5190 O O . ALA A 1 680 ? -6.912 -33.560 11.393 1.00 25.11 680 ALA A O 1
ATOM 5191 N N . GLN A 1 681 ? -8.635 -32.241 10.846 1.00 25.23 681 GLN A N 1
ATOM 5192 C CA . GLN A 1 681 ? -9.648 -33.282 11.090 1.00 25.23 681 GLN A CA 1
ATOM 5193 C C . GLN A 1 681 ? -10.448 -33.747 9.872 1.00 25.23 681 GLN A C 1
ATOM 5195 O O . GLN A 1 681 ? -11.159 -34.750 9.971 1.00 25.23 681 GLN A O 1
ATOM 5200 N N . SER A 1 682 ? -10.311 -33.120 8.705 1.00 26.83 682 SER A N 1
ATOM 5201 C CA . SER A 1 682 ? -11.045 -33.557 7.514 1.00 26.83 682 SER A CA 1
ATOM 5202 C C . SER A 1 682 ? -10.105 -34.107 6.442 1.00 26.83 682 SER A C 1
ATOM 5204 O O . SER A 1 682 ? -9.100 -33.506 6.077 1.00 26.83 682 SER A O 1
ATOM 5206 N N . ASN A 1 683 ? -10.430 -35.304 5.956 1.00 27.84 683 ASN A N 1
ATOM 5207 C CA . ASN A 1 683 ? -9.692 -36.084 4.961 1.00 27.84 683 ASN A CA 1
ATOM 5208 C C . ASN A 1 683 ? -9.833 -35.473 3.544 1.00 27.84 683 ASN A C 1
ATOM 5210 O O . ASN A 1 683 ? -10.187 -36.163 2.585 1.00 27.84 683 ASN A O 1
ATOM 5214 N N . THR A 1 684 ? -9.657 -34.156 3.426 1.00 29.78 684 THR A N 1
ATOM 5215 C CA . THR A 1 684 ? -10.156 -33.354 2.306 1.00 29.78 684 THR A CA 1
ATOM 5216 C C . THR A 1 684 ? -9.030 -33.006 1.344 1.00 29.78 684 THR A C 1
ATOM 5218 O O . THR A 1 684 ? -7.997 -32.451 1.706 1.00 29.78 684 THR A O 1
ATOM 5221 N N . GLN A 1 685 ? -9.239 -33.370 0.084 1.00 31.97 685 GLN A N 1
ATOM 5222 C CA . GLN A 1 685 ? -8.325 -33.146 -1.026 1.00 31.97 685 GLN A CA 1
ATOM 5223 C C . GLN A 1 685 ? -8.194 -31.635 -1.302 1.00 31.97 685 GLN A C 1
ATOM 5225 O O . GLN A 1 685 ? -9.145 -31.005 -1.762 1.00 31.97 685 GLN A O 1
ATOM 5230 N N . VAL A 1 686 ? -7.027 -31.039 -1.031 1.00 33.81 686 VAL A N 1
ATOM 5231 C CA . VAL A 1 686 ? -6.762 -29.620 -1.334 1.00 33.81 686 VAL A CA 1
ATOM 5232 C C . VAL A 1 686 ? -6.421 -29.478 -2.819 1.00 33.81 686 VAL A C 1
ATOM 5234 O O . VAL A 1 686 ? -5.426 -30.029 -3.287 1.00 33.81 686 VAL A O 1
ATOM 5237 N N . THR A 1 687 ? -7.247 -28.740 -3.564 1.00 30.09 687 THR A N 1
ATOM 5238 C CA . THR A 1 687 ? -6.994 -28.389 -4.971 1.00 30.09 687 THR A CA 1
ATOM 5239 C C . THR A 1 687 ? -6.578 -26.921 -5.039 1.00 30.09 687 THR A C 1
ATOM 5241 O O . THR A 1 687 ? -7.381 -26.049 -4.725 1.00 30.09 687 THR A O 1
ATOM 5244 N N . VAL A 1 688 ? -5.336 -26.638 -5.442 1.00 32.78 688 VAL A N 1
ATOM 5245 C CA . VAL A 1 688 ? -4.854 -25.268 -5.700 1.00 32.78 688 VAL A CA 1
ATOM 5246 C C . VAL A 1 688 ? -4.856 -25.048 -7.210 1.00 32.78 688 VAL A C 1
ATOM 5248 O O . VAL A 1 688 ? -4.126 -25.719 -7.934 1.00 32.78 688 VAL A O 1
ATOM 5251 N N . SER A 1 689 ? -5.706 -24.143 -7.692 1.00 28.23 689 SER A N 1
ATOM 5252 C CA . SER A 1 689 ? -5.976 -23.935 -9.124 1.00 28.23 689 SER A CA 1
ATOM 5253 C C . SER A 1 689 ? -5.360 -22.659 -9.719 1.00 28.23 689 SER A C 1
ATOM 5255 O O . SER A 1 689 ? -5.699 -22.297 -10.843 1.00 28.23 689 SER A O 1
ATOM 5257 N N . SER A 1 690 ? -4.450 -21.972 -9.018 1.00 29.20 690 SER A N 1
ATOM 5258 C CA . SER A 1 690 ? -3.810 -20.746 -9.524 1.00 29.20 690 SER A CA 1
ATOM 5259 C C . SER A 1 690 ? -2.333 -20.623 -9.152 1.00 29.20 690 SER A C 1
ATOM 5261 O O . SER A 1 690 ? -1.913 -21.042 -8.074 1.00 29.20 690 SER A O 1
ATOM 5263 N N . VAL A 1 691 ? -1.564 -20.003 -10.052 1.00 29.36 691 VAL A N 1
ATOM 5264 C CA . VAL A 1 691 ? -0.122 -19.749 -9.927 1.00 29.36 691 VAL A CA 1
ATOM 5265 C C . VAL A 1 691 ? 0.137 -18.765 -8.781 1.00 29.36 691 VAL A C 1
ATOM 5267 O O . VAL A 1 691 ? -0.185 -17.584 -8.893 1.00 29.36 691 VAL A O 1
ATOM 5270 N N . LEU A 1 692 ? 0.715 -19.243 -7.675 1.00 34.41 692 LEU A N 1
ATOM 5271 C CA . LEU A 1 692 ? 1.322 -18.377 -6.662 1.00 34.41 692 LEU A CA 1
ATOM 5272 C C . LEU A 1 692 ? 2.693 -17.901 -7.161 1.00 34.41 692 LEU A C 1
ATOM 5274 O O . LEU A 1 692 ? 3.524 -18.718 -7.554 1.00 34.41 692 LEU A O 1
ATOM 5278 N N . HIS A 1 693 ? 2.964 -16.600 -7.075 1.00 30.80 693 HIS A N 1
ATOM 5279 C CA . HIS A 1 693 ? 4.321 -16.058 -7.160 1.00 30.80 693 HIS A CA 1
ATOM 5280 C C . HIS A 1 693 ? 4.855 -15.857 -5.730 1.00 30.80 693 HIS A C 1
ATOM 5282 O O . HIS A 1 693 ? 4.515 -14.873 -5.081 1.00 30.80 693 HIS A O 1
ATOM 5288 N N . GLY A 1 694 ? 5.649 -16.802 -5.212 1.00 37.44 694 GLY A N 1
ATOM 5289 C CA . GLY A 1 694 ? 6.288 -16.701 -3.890 1.00 37.44 694 GLY A CA 1
ATOM 5290 C C . GLY A 1 694 ? 6.772 -18.044 -3.326 1.00 37.44 694 GLY A C 1
ATOM 5291 O O . GLY A 1 694 ? 6.198 -19.087 -3.629 1.00 37.44 694 GLY A O 1
ATOM 5292 N N . SER A 1 695 ? 7.838 -18.028 -2.517 1.00 32.03 695 SER A N 1
ATOM 5293 C CA . SER A 1 695 ? 8.402 -19.229 -1.877 1.00 32.03 695 SER A CA 1
ATOM 5294 C C . SER A 1 695 ? 7.437 -19.821 -0.843 1.00 32.03 695 SER A C 1
ATOM 5296 O O . SER A 1 695 ? 6.979 -19.113 0.052 1.00 32.03 695 SER A O 1
ATOM 5298 N N . LEU A 1 696 ? 7.164 -21.126 -0.931 1.00 38.28 696 LEU A N 1
ATOM 5299 C CA . LEU A 1 696 ? 6.285 -21.846 -0.004 1.00 38.28 696 LEU A CA 1
ATOM 5300 C C . LEU A 1 696 ? 7.125 -22.516 1.102 1.00 38.28 696 LEU A C 1
ATOM 5302 O O . LEU A 1 696 ? 7.936 -23.399 0.812 1.00 38.28 696 LEU A O 1
ATOM 5306 N N . LEU A 1 697 ? 6.939 -22.105 2.361 1.00 33.75 697 LEU A N 1
ATOM 5307 C CA . LEU A 1 697 ? 7.532 -22.750 3.542 1.00 33.75 697 LEU A CA 1
ATOM 5308 C C . LEU A 1 697 ? 6.450 -23.584 4.252 1.00 33.75 697 LEU A C 1
ATOM 5310 O O . LEU A 1 697 ? 5.485 -23.014 4.754 1.00 33.75 697 LEU A O 1
ATOM 5314 N N . LEU A 1 698 ? 6.598 -24.913 4.313 1.00 39.69 698 LEU A N 1
ATOM 5315 C CA . LEU A 1 698 ? 5.707 -25.792 5.089 1.00 39.69 698 LEU A CA 1
ATOM 5316 C C . LEU A 1 698 ? 6.396 -26.234 6.388 1.00 39.69 698 LEU A C 1
ATOM 5318 O O . LEU A 1 698 ? 7.440 -26.886 6.341 1.00 39.69 698 LEU A O 1
ATOM 5322 N N . GLY A 1 699 ? 5.814 -25.894 7.542 1.00 27.59 699 GLY A N 1
ATOM 5323 C CA . GLY A 1 699 ? 6.313 -26.269 8.868 1.00 27.59 699 GLY A CA 1
ATOM 5324 C C . GLY A 1 699 ? 5.425 -27.296 9.583 1.00 27.59 699 GLY A C 1
ATOM 5325 O O . GLY A 1 699 ? 4.227 -27.092 9.694 1.00 27.59 699 GLY A O 1
ATOM 5326 N N . ALA A 1 700 ? 6.070 -28.357 10.080 1.00 28.70 700 ALA A N 1
ATOM 5327 C CA . ALA A 1 700 ? 5.683 -29.311 11.132 1.00 28.70 700 ALA A CA 1
ATOM 5328 C C . ALA A 1 700 ? 4.327 -30.069 11.057 1.00 28.70 700 ALA A C 1
ATOM 5330 O O . ALA A 1 700 ? 3.261 -29.549 11.356 1.00 28.70 700 ALA A O 1
ATOM 5331 N N . VAL A 1 701 ? 4.461 -31.391 10.851 1.00 31.31 701 VAL A N 1
ATOM 5332 C CA . VAL A 1 701 ? 3.490 -32.495 11.041 1.00 31.31 701 VAL A CA 1
ATOM 5333 C C . VAL A 1 701 ? 2.378 -32.621 9.988 1.00 31.31 701 VAL A C 1
ATOM 5335 O O . VAL A 1 701 ? 1.191 -32.624 10.295 1.00 31.31 701 VAL A O 1
ATOM 5338 N N . ALA A 1 702 ? 2.768 -32.867 8.734 1.00 33.16 702 ALA A N 1
ATOM 5339 C CA . ALA A 1 702 ? 1.863 -33.402 7.716 1.00 33.16 702 ALA A CA 1
ATOM 5340 C C . ALA A 1 702 ? 2.117 -34.908 7.502 1.00 33.16 702 ALA A C 1
ATOM 5342 O O . ALA A 1 702 ? 2.936 -35.306 6.672 1.00 33.16 702 ALA A O 1
ATOM 5343 N N . LEU A 1 703 ? 1.379 -35.764 8.218 1.00 34.16 703 LEU A N 1
ATOM 5344 C CA . LEU A 1 703 ? 1.119 -37.139 7.770 1.00 34.16 703 LEU A CA 1
ATOM 5345 C C . LEU A 1 703 ? -0.066 -37.105 6.792 1.00 34.16 703 LEU A C 1
ATOM 5347 O O . LEU A 1 703 ? -1.161 -37.551 7.114 1.00 34.16 703 LEU A O 1
ATOM 5351 N N . ALA A 1 704 ? 0.140 -36.538 5.601 1.00 34.31 704 ALA A N 1
ATOM 5352 C CA . ALA A 1 704 ? -0.871 -36.504 4.547 1.00 34.31 704 ALA A CA 1
ATOM 5353 C C . ALA A 1 704 ? -0.326 -37.166 3.277 1.00 34.31 704 ALA A C 1
ATOM 5355 O O . ALA A 1 704 ? 0.603 -36.690 2.627 1.00 34.31 704 ALA A O 1
ATOM 5356 N N . SER A 1 705 ? -0.902 -38.309 2.919 1.00 33.34 705 SER A N 1
ATOM 5357 C CA . SER A 1 705 ? -0.607 -39.004 1.673 1.00 33.34 705 SER A CA 1
ATOM 5358 C C . SER A 1 705 ? -1.251 -38.275 0.485 1.00 33.34 705 SER A C 1
ATOM 5360 O O . SER A 1 705 ? -2.451 -38.388 0.264 1.00 33.34 705 SER A O 1
ATOM 5362 N N . SER A 1 706 ? -0.397 -37.627 -0.317 1.00 34.66 706 SER A N 1
ATOM 5363 C CA . SER A 1 706 ? -0.585 -37.086 -1.681 1.00 34.66 706 SER A CA 1
ATOM 5364 C C . SER A 1 706 ? -1.132 -35.660 -1.854 1.00 34.66 706 SER A C 1
ATOM 5366 O O . SER A 1 706 ? -2.235 -35.342 -1.430 1.00 34.66 706 SER A O 1
ATOM 5368 N N . VAL A 1 707 ? -0.359 -34.823 -2.566 1.00 38.19 707 VAL A N 1
ATOM 5369 C CA . VAL A 1 707 ? -0.739 -33.473 -3.016 1.00 38.19 707 VAL A CA 1
ATOM 5370 C C . VAL A 1 707 ? -0.669 -33.453 -4.546 1.00 38.19 707 VAL A C 1
ATOM 5372 O O . VAL A 1 707 ? 0.414 -33.465 -5.130 1.00 38.19 707 VAL A O 1
ATOM 5375 N N . ALA A 1 708 ? -1.816 -33.443 -5.227 1.00 35.06 708 ALA A N 1
ATOM 5376 C CA . ALA A 1 708 ? -1.855 -33.311 -6.683 1.00 35.06 708 ALA A CA 1
ATOM 5377 C C . ALA A 1 708 ? -1.660 -31.834 -7.075 1.00 35.06 708 ALA A C 1
ATOM 5379 O O . ALA A 1 708 ? -2.617 -31.068 -7.104 1.00 35.06 708 ALA A O 1
ATOM 5380 N N . LEU A 1 709 ? -0.414 -31.424 -7.337 1.00 41.31 709 LEU A N 1
ATOM 5381 C CA . LEU A 1 709 ? -0.094 -30.087 -7.849 1.00 41.31 709 LEU A CA 1
ATOM 5382 C C . LEU A 1 709 ? -0.044 -30.090 -9.380 1.00 41.31 709 LEU A C 1
ATOM 5384 O O . LEU A 1 709 ? 0.835 -30.719 -9.971 1.00 41.31 709 LEU A O 1
ATOM 5388 N N . ALA A 1 710 ? -0.936 -29.332 -10.016 1.00 38.12 710 ALA A N 1
ATOM 5389 C CA . ALA A 1 710 ? -0.771 -28.932 -11.407 1.00 38.12 710 ALA A CA 1
ATOM 5390 C C . ALA A 1 710 ? 0.193 -27.730 -11.455 1.00 38.12 710 ALA A C 1
ATOM 5392 O O . ALA A 1 710 ? -0.162 -26.642 -11.021 1.00 38.12 710 ALA A O 1
ATOM 5393 N N . ALA A 1 711 ? 1.413 -27.961 -11.952 1.00 38.50 711 ALA A N 1
ATOM 5394 C CA . ALA A 1 711 ? 2.447 -26.964 -12.265 1.00 38.50 711 ALA A CA 1
ATOM 5395 C C . ALA A 1 711 ? 2.894 -26.032 -11.111 1.00 38.50 711 ALA A C 1
ATOM 5397 O O . ALA A 1 711 ? 2.430 -24.902 -10.973 1.00 38.50 711 ALA A O 1
ATOM 5398 N N . LEU A 1 712 ? 3.887 -26.472 -10.326 1.00 38.25 712 LEU A N 1
ATOM 5399 C CA . LEU A 1 712 ? 4.671 -25.577 -9.466 1.00 38.25 712 LEU A CA 1
ATOM 5400 C C . LEU A 1 712 ? 5.891 -25.071 -10.260 1.00 38.25 712 LEU A C 1
ATOM 5402 O O . LEU A 1 712 ? 6.691 -25.885 -10.709 1.00 38.25 712 LEU A O 1
ATOM 5406 N N . ALA A 1 713 ? 6.044 -23.753 -10.411 1.00 38.28 713 ALA A N 1
ATOM 5407 C CA . ALA A 1 713 ? 7.228 -23.110 -11.001 1.00 38.28 713 ALA A CA 1
ATOM 5408 C C . ALA A 1 713 ? 8.082 -22.366 -9.948 1.00 38.28 713 ALA A C 1
ATOM 5410 O O . ALA A 1 713 ? 8.831 -21.453 -10.286 1.00 38.28 713 ALA A O 1
ATOM 5411 N N . VAL A 1 714 ? 7.943 -22.713 -8.660 1.00 42.56 714 VAL A N 1
ATOM 5412 C CA . VAL A 1 714 ? 8.544 -21.971 -7.534 1.00 42.56 714 VAL A CA 1
ATOM 5413 C C . VAL A 1 714 ? 9.305 -22.918 -6.589 1.00 42.56 714 VAL A C 1
ATOM 5415 O O . VAL A 1 714 ? 8.862 -24.056 -6.419 1.00 42.56 714 VAL A O 1
ATOM 5418 N N . PRO A 1 715 ? 10.436 -22.509 -5.973 1.00 41.78 715 PRO A N 1
ATOM 5419 C CA . PRO A 1 715 ? 11.173 -23.341 -5.018 1.00 41.78 715 PRO A CA 1
ATOM 5420 C C . PRO A 1 715 ? 10.352 -23.666 -3.761 1.00 41.78 715 PRO A C 1
ATOM 5422 O O . PRO A 1 715 ? 9.727 -22.775 -3.180 1.00 41.78 715 PRO A O 1
ATOM 5425 N N . ALA A 1 716 ? 10.395 -24.924 -3.311 1.00 48.84 716 ALA A N 1
ATOM 5426 C CA . ALA A 1 716 ? 9.759 -25.372 -2.068 1.00 48.84 716 ALA A CA 1
ATOM 5427 C C . ALA A 1 716 ? 10.810 -25.862 -1.055 1.00 48.84 716 ALA A C 1
ATOM 5429 O O . ALA A 1 716 ? 11.707 -26.638 -1.403 1.00 48.84 716 ALA A O 1
ATOM 5430 N N . SER A 1 717 ? 10.672 -25.429 0.202 1.00 48.38 717 SER A N 1
ATOM 5431 C CA . SER A 1 717 ? 11.567 -25.801 1.307 1.00 48.38 717 SER A CA 1
ATOM 5432 C C . SER A 1 717 ? 10.790 -26.508 2.416 1.00 48.38 717 SER A C 1
ATOM 5434 O O . SER A 1 717 ? 9.791 -25.979 2.907 1.00 48.38 717 SER A O 1
ATOM 5436 N N . PHE A 1 718 ? 11.269 -27.682 2.840 1.00 50.75 718 PHE A N 1
ATOM 5437 C CA . PHE A 1 718 ? 10.634 -28.511 3.872 1.00 50.75 718 PHE A CA 1
ATOM 5438 C C . PHE A 1 718 ? 11.599 -28.792 5.035 1.00 50.75 718 PHE A C 1
ATOM 5440 O O . PHE A 1 718 ? 12.779 -29.087 4.820 1.00 50.75 718 PHE A O 1
ATOM 5447 N N . SER A 1 719 ? 11.096 -28.761 6.273 1.00 44.97 719 SER A N 1
ATOM 5448 C CA . SER A 1 719 ? 11.841 -29.164 7.474 1.00 44.97 719 SER A CA 1
ATOM 5449 C C . SER A 1 719 ? 10.990 -30.064 8.391 1.00 44.97 719 SER A C 1
ATOM 5451 O O . SER A 1 719 ? 9.820 -29.783 8.646 1.00 44.97 719 SER A O 1
ATOM 5453 N N . GLY A 1 720 ? 11.571 -31.171 8.881 1.00 48.00 720 GLY A N 1
ATOM 5454 C CA . GLY A 1 720 ? 10.902 -32.152 9.761 1.00 48.00 720 GLY A CA 1
ATOM 5455 C C . GLY A 1 720 ? 10.362 -33.401 9.039 1.00 48.00 720 GLY A C 1
ATOM 5456 O O . GLY A 1 720 ? 10.766 -33.688 7.914 1.00 48.00 720 GLY A O 1
ATOM 5457 N N . THR A 1 721 ? 9.463 -34.161 9.683 1.00 44.44 721 THR A N 1
ATOM 5458 C CA . THR A 1 721 ? 8.789 -35.333 9.087 1.00 44.44 721 THR A CA 1
ATOM 5459 C C . THR A 1 721 ? 7.694 -34.906 8.112 1.00 44.44 721 THR A C 1
ATOM 5461 O O . THR A 1 721 ? 6.599 -34.518 8.517 1.00 44.44 721 THR A O 1
ATOM 5464 N N . ALA A 1 722 ? 7.993 -34.968 6.813 1.00 49.12 722 ALA A N 1
ATOM 5465 C CA . ALA A 1 722 ? 7.092 -34.574 5.727 1.00 49.12 722 ALA A CA 1
ATOM 5466 C C . ALA A 1 722 ? 7.052 -35.647 4.625 1.00 49.12 722 ALA A C 1
ATOM 5468 O O . ALA A 1 722 ? 8.081 -36.251 4.329 1.00 49.12 722 ALA A O 1
ATOM 5469 N N . THR A 1 723 ? 5.879 -35.885 4.020 1.00 44.12 723 THR A N 1
ATOM 5470 C CA . THR A 1 723 ? 5.688 -36.780 2.858 1.00 44.12 723 THR A CA 1
ATOM 5471 C C . THR A 1 723 ? 5.057 -36.011 1.692 1.00 44.12 723 THR A C 1
ATOM 5473 O O . THR A 1 723 ? 3.919 -35.569 1.803 1.00 44.12 723 THR A O 1
ATOM 5476 N N . GLN A 1 724 ? 5.749 -35.879 0.554 1.00 51.53 724 GLN A N 1
ATOM 5477 C CA . GLN A 1 724 ? 5.198 -35.274 -0.675 1.00 51.53 724 GLN A CA 1
ATOM 5478 C C . GLN A 1 724 ? 5.021 -36.329 -1.775 1.00 51.53 724 GLN A C 1
ATOM 5480 O O . GLN A 1 724 ? 5.926 -37.126 -2.015 1.00 51.53 724 GLN A O 1
ATOM 5485 N N . LYS A 1 725 ? 3.885 -36.317 -2.487 1.00 46.03 725 LYS A N 1
ATOM 5486 C CA . LYS A 1 725 ? 3.700 -37.059 -3.747 1.00 46.03 725 LYS A CA 1
ATOM 5487 C C . LYS A 1 725 ? 3.138 -36.121 -4.808 1.00 46.03 725 LYS A C 1
ATOM 5489 O O . LYS A 1 725 ? 1.997 -35.705 -4.646 1.00 46.03 725 LYS A O 1
ATOM 5494 N N . THR A 1 726 ? 3.895 -35.841 -5.867 1.00 52.53 726 THR A N 1
ATOM 5495 C CA . THR A 1 726 ? 3.498 -34.936 -6.963 1.00 52.53 726 THR A CA 1
ATOM 5496 C C . THR A 1 726 ? 3.268 -35.719 -8.257 1.00 52.53 726 THR A C 1
ATOM 5498 O O . THR A 1 726 ? 4.124 -36.513 -8.648 1.00 52.53 726 THR A O 1
ATOM 5501 N N . ALA A 1 727 ? 2.141 -35.471 -8.933 1.00 44.94 727 ALA A N 1
ATOM 5502 C CA . ALA A 1 727 ? 1.818 -36.005 -10.260 1.00 44.94 727 ALA A CA 1
ATOM 5503 C C . ALA A 1 727 ? 1.323 -34.866 -11.171 1.00 44.94 727 ALA A C 1
ATOM 5505 O O . ALA A 1 727 ? 0.404 -34.148 -10.786 1.00 44.94 727 ALA A O 1
ATOM 5506 N N . SER A 1 728 ? 1.925 -34.696 -12.353 1.00 49.34 728 SER A N 1
ATOM 5507 C CA . SER A 1 728 ? 1.550 -33.687 -13.362 1.00 49.34 728 SER A CA 1
ATOM 5508 C C . SER A 1 728 ? 1.446 -34.331 -14.756 1.00 49.34 728 SER A C 1
ATOM 5510 O O . SER A 1 728 ? 2.056 -35.368 -15.013 1.00 49.34 728 SER A O 1
ATOM 5512 N N . GLN A 1 729 ? 0.632 -33.742 -15.644 1.00 43.66 729 GLN A N 1
ATOM 5513 C CA . GLN A 1 729 ? 0.487 -34.152 -17.054 1.00 43.66 729 GLN A CA 1
ATOM 5514 C C . GLN A 1 729 ? 1.300 -33.274 -18.035 1.00 43.66 729 GLN A C 1
ATOM 5516 O O . GLN A 1 729 ? 1.272 -33.534 -19.235 1.00 43.66 729 GLN A O 1
ATOM 5521 N N . SER A 1 730 ? 2.010 -32.248 -17.549 1.00 48.91 730 SER A N 1
ATOM 5522 C CA . SER A 1 730 ? 2.823 -31.306 -18.343 1.00 48.91 730 SER A CA 1
ATOM 5523 C C . SER A 1 730 ? 4.268 -31.204 -17.830 1.00 48.91 730 SER A C 1
ATOM 5525 O O . SER A 1 730 ? 4.528 -31.570 -16.681 1.00 48.91 730 SER A O 1
ATOM 5527 N N . GLU A 1 731 ? 5.192 -30.680 -18.654 1.00 51.12 731 GLU A N 1
ATOM 5528 C CA . GLU A 1 731 ? 6.596 -30.418 -18.274 1.00 51.12 731 GLU A CA 1
ATOM 5529 C C . GLU A 1 731 ? 6.699 -29.616 -16.966 1.00 51.12 731 GLU A C 1
ATOM 5531 O O . GLU A 1 731 ? 5.920 -28.688 -16.728 1.00 51.12 731 GLU A O 1
ATOM 5536 N N . LEU A 1 732 ? 7.646 -30.005 -16.104 1.00 54.19 732 LEU A N 1
ATOM 5537 C CA . LEU A 1 732 ? 7.803 -29.469 -14.753 1.00 54.19 732 LEU A CA 1
ATOM 5538 C C . LEU A 1 732 ? 9.273 -29.125 -14.468 1.00 54.19 732 LEU A C 1
ATOM 5540 O O . LEU A 1 732 ? 10.151 -29.978 -14.624 1.00 54.19 732 LEU A O 1
ATOM 5544 N N . THR A 1 733 ? 9.505 -27.904 -13.976 1.00 55.03 733 THR A N 1
ATOM 5545 C CA . THR A 1 733 ? 10.805 -27.435 -13.474 1.00 55.03 733 THR A CA 1
ATOM 5546 C C . THR A 1 733 ? 10.657 -27.043 -12.007 1.00 55.03 733 THR A C 1
ATOM 5548 O O . THR A 1 733 ? 9.944 -26.090 -11.698 1.00 55.03 733 THR A O 1
ATOM 5551 N N . THR A 1 734 ? 11.311 -27.762 -11.091 1.00 56.25 734 THR A N 1
ATOM 5552 C CA . THR A 1 734 ? 11.175 -27.514 -9.639 1.00 56.25 734 THR A CA 1
ATOM 5553 C C . THR A 1 734 ? 12.509 -27.571 -8.899 1.00 56.25 734 THR A C 1
ATOM 5555 O O . THR A 1 734 ? 13.307 -28.482 -9.125 1.00 56.25 734 THR A O 1
ATOM 5558 N N . ALA A 1 735 ? 12.716 -26.653 -7.949 1.00 53.88 735 ALA A N 1
ATOM 5559 C CA . ALA A 1 735 ? 13.801 -26.714 -6.967 1.00 53.88 735 ALA A CA 1
ATOM 5560 C C . ALA A 1 735 ? 13.264 -27.222 -5.616 1.00 53.88 735 ALA A C 1
ATOM 5562 O O . ALA A 1 735 ? 12.275 -26.690 -5.106 1.00 53.88 735 ALA A O 1
ATOM 5563 N N . THR A 1 736 ? 13.905 -28.252 -5.050 1.00 58.41 736 THR A N 1
ATOM 5564 C CA . THR A 1 736 ? 13.493 -28.890 -3.786 1.00 58.41 736 THR A CA 1
ATOM 5565 C C . THR A 1 736 ? 14.627 -28.848 -2.763 1.00 58.41 736 THR A C 1
ATOM 5567 O O . THR A 1 736 ? 15.718 -29.369 -3.014 1.00 58.41 736 THR A O 1
ATOM 5570 N N . HIS A 1 737 ? 14.353 -28.274 -1.588 1.00 58.22 737 HIS A N 1
ATOM 5571 C CA . HIS A 1 737 ? 15.283 -28.229 -0.455 1.00 58.22 737 HIS A CA 1
ATOM 5572 C C . HIS A 1 737 ? 14.702 -29.008 0.735 1.00 58.22 737 HIS A C 1
ATOM 5574 O O . HIS A 1 737 ? 13.659 -28.620 1.269 1.00 58.22 737 HIS A O 1
ATOM 5580 N N . LEU A 1 738 ? 15.355 -30.102 1.154 1.00 57.94 738 LEU A N 1
ATOM 5581 C CA . LEU A 1 738 ? 14.910 -30.926 2.291 1.00 57.94 738 LEU A CA 1
ATOM 5582 C C . LEU A 1 738 ? 15.955 -30.982 3.412 1.00 57.94 738 LEU A C 1
ATOM 5584 O O . LEU A 1 738 ? 17.143 -31.219 3.169 1.00 57.94 738 LEU A O 1
ATOM 5588 N N . HIS A 1 739 ? 15.478 -30.861 4.653 1.00 52.34 739 HIS A N 1
ATOM 5589 C CA . HIS A 1 739 ? 16.271 -31.008 5.874 1.00 52.34 739 HIS A CA 1
ATOM 5590 C C . HIS A 1 739 ? 15.593 -31.984 6.865 1.00 52.34 739 HIS A C 1
ATOM 5592 O O . HIS A 1 739 ? 14.373 -31.949 7.025 1.00 52.34 739 HIS A O 1
ATOM 5598 N N . ALA A 1 740 ? 16.380 -32.800 7.587 1.00 57.16 740 ALA A N 1
ATOM 5599 C CA . ALA A 1 740 ? 15.926 -33.790 8.598 1.00 57.16 740 ALA A CA 1
ATOM 5600 C C . ALA A 1 740 ? 15.178 -35.028 8.021 1.00 57.16 740 ALA A C 1
ATOM 5602 O O . ALA A 1 740 ? 15.379 -35.349 6.854 1.00 57.16 740 ALA A O 1
ATOM 5603 N N . GLU A 1 741 ? 14.407 -35.783 8.827 1.00 54.38 741 GLU A N 1
ATOM 5604 C CA . GLU A 1 741 ? 13.689 -37.026 8.436 1.00 54.38 741 GLU A CA 1
ATOM 5605 C C . GLU A 1 741 ? 12.513 -36.766 7.465 1.00 54.38 741 GLU A C 1
ATOM 5607 O O . GLU A 1 741 ? 11.350 -36.917 7.819 1.00 54.38 741 GLU A O 1
ATOM 5612 N N . SER A 1 742 ? 12.793 -36.365 6.228 1.00 58.72 742 SER A N 1
ATOM 5613 C CA . SER A 1 742 ? 11.790 -35.977 5.220 1.00 58.72 742 SER A CA 1
ATOM 5614 C C . SER A 1 742 ? 11.764 -36.944 4.027 1.00 58.72 742 SER A C 1
ATOM 5616 O O . SER A 1 742 ? 12.799 -37.483 3.647 1.00 58.72 742 SER A O 1
ATOM 5618 N N . PHE A 1 743 ? 10.590 -37.177 3.423 1.00 53.47 743 PHE A N 1
ATOM 5619 C CA . PHE A 1 743 ? 10.398 -38.072 2.274 1.00 53.47 743 PHE A CA 1
ATOM 5620 C C . PHE A 1 743 ? 9.612 -37.394 1.139 1.00 53.47 743 PHE A C 1
ATOM 5622 O O . PHE A 1 743 ? 8.549 -36.814 1.358 1.00 53.47 743 PHE A O 1
ATOM 5629 N N . THR A 1 744 ? 10.072 -37.510 -0.107 1.00 61.12 744 THR A N 1
ATOM 5630 C CA . THR A 1 744 ? 9.350 -36.975 -1.281 1.00 61.12 744 THR A CA 1
ATOM 5631 C C . THR A 1 744 ? 9.373 -37.940 -2.471 1.00 61.12 744 THR A C 1
ATOM 5633 O O . THR A 1 744 ? 10.348 -38.663 -2.684 1.00 61.12 744 THR A O 1
ATOM 5636 N N . ARG A 1 745 ? 8.289 -37.970 -3.261 1.00 56.00 745 ARG A N 1
ATOM 5637 C CA . ARG A 1 745 ? 8.156 -38.766 -4.490 1.00 56.00 745 ARG A CA 1
ATOM 5638 C C . ARG A 1 745 ? 7.551 -37.950 -5.640 1.00 56.00 745 ARG A C 1
ATOM 5640 O O . ARG A 1 745 ? 6.438 -37.440 -5.524 1.00 56.00 745 ARG A O 1
ATOM 5647 N N . HIS A 1 746 ? 8.232 -37.913 -6.779 1.00 60.91 746 HIS A N 1
ATOM 5648 C CA . HIS A 1 746 ? 7.732 -37.351 -8.035 1.00 60.91 746 HIS A CA 1
ATOM 5649 C C . HIS A 1 746 ? 7.500 -38.482 -9.041 1.00 60.91 746 HIS A C 1
ATOM 5651 O O . HIS A 1 746 ? 8.424 -39.240 -9.329 1.00 60.91 746 HIS A O 1
ATOM 5657 N N . ASP A 1 747 ? 6.284 -38.592 -9.582 1.00 57.53 747 ASP A N 1
ATOM 5658 C CA . ASP A 1 747 ? 5.962 -39.513 -10.679 1.00 57.53 747 ASP A CA 1
ATOM 5659 C C . ASP A 1 747 ? 5.438 -38.693 -11.878 1.00 57.53 747 ASP A C 1
ATOM 5661 O O . ASP A 1 747 ? 4.413 -38.018 -11.757 1.00 57.53 747 ASP A O 1
ATOM 5665 N N . GLN A 1 748 ? 6.134 -38.714 -13.023 1.00 61.81 748 GLN A N 1
ATOM 5666 C CA . GLN A 1 748 ? 5.821 -37.887 -14.205 1.00 61.81 748 GLN A CA 1
ATOM 5667 C C . GLN A 1 748 ? 5.662 -38.711 -15.494 1.00 61.81 748 GLN A C 1
ATOM 5669 O O . GLN A 1 748 ? 6.439 -39.629 -15.759 1.00 61.81 748 GLN A O 1
ATOM 5674 N N . ALA A 1 749 ? 4.680 -38.341 -16.327 1.00 49.06 749 ALA A N 1
ATOM 5675 C CA . ALA A 1 749 ? 4.429 -38.946 -17.646 1.00 49.06 749 ALA A CA 1
ATOM 5676 C C . ALA A 1 749 ? 5.171 -38.243 -18.811 1.00 49.06 749 ALA A C 1
ATOM 5678 O O . ALA A 1 749 ? 5.215 -38.771 -19.919 1.00 49.06 749 ALA A O 1
ATOM 5679 N N . SER A 1 750 ? 5.762 -37.070 -18.567 1.00 58.38 750 SER A N 1
ATOM 5680 C CA . SER A 1 750 ? 6.524 -36.244 -19.524 1.00 58.38 750 SER A CA 1
ATOM 5681 C C . SER A 1 750 ? 7.964 -35.999 -19.025 1.00 58.38 750 SER A C 1
ATOM 5683 O O . SER A 1 750 ? 8.429 -36.730 -18.146 1.00 58.38 750 SER A O 1
ATOM 5685 N N . ALA A 1 751 ? 8.706 -35.041 -19.601 1.00 55.22 751 ALA A N 1
ATOM 5686 C CA . ALA A 1 751 ? 10.064 -34.700 -19.159 1.00 55.22 751 ALA A CA 1
ATOM 5687 C C . ALA A 1 751 ? 10.066 -33.938 -17.815 1.00 55.22 751 ALA A C 1
ATOM 5689 O O . ALA A 1 751 ? 9.133 -33.181 -17.529 1.00 55.22 751 ALA A O 1
ATOM 5690 N N . LEU A 1 752 ? 11.100 -34.148 -16.991 1.00 56.66 752 LEU A N 1
ATOM 5691 C CA . LEU A 1 752 ? 11.246 -33.561 -15.650 1.00 56.66 752 LEU A CA 1
ATOM 5692 C C . LEU A 1 752 ? 12.653 -32.967 -15.456 1.00 56.66 752 LEU A C 1
ATOM 5694 O O . LEU A 1 752 ? 13.644 -33.676 -15.640 1.00 56.66 752 LEU A O 1
ATOM 5698 N N . THR A 1 753 ? 12.727 -31.706 -15.013 1.00 60.00 753 THR A N 1
ATOM 5699 C CA . THR A 1 753 ? 13.980 -31.039 -14.612 1.00 60.00 753 THR A CA 1
ATOM 5700 C C . THR A 1 753 ? 13.917 -30.650 -13.137 1.00 60.00 753 THR A C 1
ATOM 5702 O O . THR A 1 753 ? 13.024 -29.911 -12.715 1.00 60.00 753 THR A O 1
ATOM 5705 N N . THR A 1 754 ? 14.860 -31.137 -12.329 1.00 60.81 754 THR A N 1
ATOM 5706 C CA . THR A 1 754 ? 14.855 -30.915 -10.873 1.00 60.81 754 THR A CA 1
ATOM 5707 C C . THR A 1 754 ? 16.226 -30.547 -10.320 1.00 60.81 754 THR A C 1
ATOM 5709 O O . THR A 1 754 ? 17.200 -31.247 -10.587 1.00 60.81 754 THR A O 1
ATOM 5712 N N . HIS A 1 755 ? 16.277 -29.524 -9.462 1.00 64.06 755 HIS A N 1
ATOM 5713 C CA . HIS A 1 755 ? 17.443 -29.222 -8.623 1.00 64.06 755 HIS A CA 1
ATOM 5714 C C . HIS A 1 755 ? 17.165 -29.668 -7.181 1.00 64.06 755 HIS A C 1
ATOM 5716 O O . HIS A 1 755 ? 16.163 -29.253 -6.589 1.00 64.06 755 HIS A O 1
ATOM 5722 N N . LEU A 1 756 ? 18.024 -30.521 -6.617 1.00 65.44 756 LEU A N 1
ATOM 5723 C CA . LEU A 1 756 ? 17.854 -31.113 -5.290 1.00 65.44 756 LEU A CA 1
ATOM 5724 C C . LEU A 1 756 ? 19.016 -30.752 -4.370 1.00 65.44 756 LEU A C 1
ATOM 5726 O O . LEU A 1 756 ? 20.175 -31.031 -4.673 1.00 65.44 756 LEU A O 1
ATOM 5730 N N . SER A 1 757 ? 18.685 -30.223 -3.193 1.00 69.38 757 SER A N 1
ATOM 5731 C CA . SER A 1 757 ? 19.630 -30.060 -2.088 1.00 69.38 757 SER A CA 1
ATOM 5732 C C . SER A 1 757 ? 19.075 -30.747 -0.841 1.00 69.38 757 SER A C 1
ATOM 5734 O O . SER A 1 757 ? 18.052 -30.319 -0.300 1.00 69.38 757 SER A O 1
ATOM 5736 N N . LEU A 1 758 ? 19.716 -31.843 -0.417 1.00 68.69 758 LEU A N 1
ATOM 5737 C CA . LEU A 1 758 ? 19.288 -32.654 0.729 1.00 68.69 758 LEU A CA 1
ATOM 5738 C C . LEU A 1 758 ? 20.374 -32.671 1.815 1.00 68.69 758 LEU A C 1
ATOM 5740 O O . LEU A 1 758 ? 21.550 -32.934 1.534 1.00 68.69 758 LEU A O 1
ATOM 5744 N N . SER A 1 759 ? 19.980 -32.466 3.075 1.00 63.88 759 SER A N 1
ATOM 5745 C CA . SER A 1 759 ? 20.868 -32.676 4.226 1.00 63.88 759 SER A CA 1
ATOM 5746 C C . SER A 1 759 ? 20.177 -33.364 5.410 1.00 63.88 759 SER A C 1
ATOM 5748 O O . SER A 1 759 ? 18.963 -33.275 5.602 1.00 63.88 759 SER A O 1
ATOM 5750 N N . GLY A 1 760 ? 20.950 -34.086 6.227 1.00 68.50 760 GLY A N 1
ATOM 5751 C CA . GLY A 1 760 ? 20.406 -34.885 7.336 1.00 68.50 760 GLY A CA 1
ATOM 5752 C C . GLY A 1 760 ? 19.931 -36.267 6.873 1.00 68.50 760 GLY A C 1
ATOM 5753 O O . GLY A 1 760 ? 20.695 -36.948 6.199 1.00 68.50 760 GLY A O 1
ATOM 5754 N N . ALA A 1 761 ? 18.716 -36.689 7.251 1.00 62.00 761 ALA A N 1
ATOM 5755 C CA . ALA A 1 761 ? 18.128 -38.008 6.946 1.00 62.00 761 ALA A CA 1
ATOM 5756 C C . ALA A 1 761 ? 17.054 -37.970 5.830 1.00 62.00 761 ALA A C 1
ATOM 5758 O O . ALA A 1 761 ? 16.151 -38.805 5.807 1.00 62.00 761 ALA A O 1
ATOM 5759 N N . GLY A 1 762 ? 17.114 -36.983 4.931 1.00 66.19 762 GLY A N 1
ATOM 5760 C CA . GLY A 1 762 ? 16.118 -36.800 3.868 1.00 66.19 762 GLY A CA 1
ATOM 5761 C C . GLY A 1 762 ? 16.217 -37.853 2.756 1.00 66.19 762 GLY A C 1
ATOM 5762 O O . GLY A 1 762 ? 17.321 -38.217 2.345 1.00 66.19 762 GLY A O 1
ATOM 5763 N N . VAL A 1 763 ? 15.071 -38.316 2.246 1.00 64.81 763 VAL A N 1
ATOM 5764 C CA . VAL A 1 763 ? 14.948 -39.309 1.165 1.00 64.81 763 VAL A CA 1
ATOM 5765 C C . VAL A 1 763 ? 14.071 -38.785 0.024 1.00 64.81 763 VAL A C 1
ATOM 5767 O O . VAL A 1 763 ? 12.989 -38.243 0.251 1.00 64.81 763 VAL A O 1
ATOM 5770 N N . GLN A 1 764 ? 14.501 -38.988 -1.222 1.00 70.00 764 GLN A N 1
ATOM 5771 C CA . GLN A 1 764 ? 13.770 -38.530 -2.405 1.00 70.00 764 GLN A CA 1
ATOM 5772 C C . GLN A 1 764 ? 13.687 -39.603 -3.506 1.00 70.00 764 GLN A C 1
ATOM 5774 O O . GLN A 1 764 ? 14.649 -40.325 -3.755 1.00 70.00 764 GLN A O 1
ATOM 5779 N N . HIS A 1 765 ? 12.534 -39.698 -4.179 1.00 67.06 765 HIS A N 1
ATOM 5780 C CA . HIS A 1 765 ? 12.313 -40.548 -5.355 1.00 67.06 765 HIS A CA 1
ATOM 5781 C C . HIS A 1 765 ? 11.805 -39.727 -6.556 1.00 67.06 765 HIS A C 1
ATOM 5783 O O . HIS A 1 765 ? 10.727 -39.143 -6.478 1.00 67.06 765 HIS A O 1
ATOM 5789 N N . SER A 1 766 ? 12.511 -39.741 -7.690 1.00 64.00 766 SER A N 1
ATOM 5790 C CA . SER A 1 766 ? 12.060 -39.157 -8.970 1.00 64.00 766 SER A CA 1
ATOM 5791 C C . SER A 1 766 ? 11.814 -40.240 -10.018 1.00 64.00 766 SER A C 1
ATOM 5793 O O . SER A 1 766 ? 12.687 -41.078 -10.239 1.00 64.00 766 SER A O 1
ATOM 5795 N N . SER A 1 767 ? 10.677 -40.195 -10.720 1.00 63.53 767 SER A N 1
ATOM 5796 C CA . SER A 1 767 ? 10.432 -41.006 -11.918 1.00 63.53 767 SER A CA 1
ATOM 5797 C C . SER A 1 767 ? 9.840 -40.201 -13.087 1.00 63.53 767 SER A C 1
ATOM 5799 O O . SER A 1 767 ? 8.960 -39.366 -12.875 1.00 63.53 767 SER A O 1
ATOM 5801 N N . ALA A 1 768 ? 10.318 -40.440 -14.317 1.00 64.38 768 ALA A N 1
ATOM 5802 C CA . ALA A 1 768 ? 9.849 -39.764 -15.539 1.00 64.38 768 ALA A CA 1
ATOM 5803 C C . ALA A 1 768 ? 9.804 -40.693 -16.773 1.00 64.38 768 ALA A C 1
ATOM 5805 O O . ALA A 1 768 ? 10.583 -41.643 -16.877 1.00 64.38 768 ALA A O 1
ATOM 5806 N N . TRP A 1 769 ? 8.903 -40.414 -17.727 1.00 60.22 769 TRP A N 1
ATOM 5807 C CA . TRP A 1 769 ? 8.702 -41.241 -18.933 1.00 60.22 769 TRP A CA 1
ATOM 5808 C C . TRP A 1 769 ? 9.428 -40.730 -20.198 1.00 60.22 769 TRP A C 1
ATOM 5810 O O . TRP A 1 769 ? 9.751 -41.553 -21.048 1.00 60.22 769 TRP A O 1
ATOM 5820 N N . ALA A 1 770 ? 9.693 -39.421 -20.350 1.00 53.22 770 ALA A N 1
ATOM 5821 C CA . ALA A 1 770 ? 10.189 -38.835 -21.616 1.00 53.22 770 ALA A CA 1
ATOM 5822 C C . ALA A 1 770 ? 11.586 -38.166 -21.549 1.00 53.22 770 ALA A C 1
ATOM 5824 O O . ALA A 1 770 ? 12.122 -37.785 -22.586 1.00 53.22 770 ALA A O 1
ATOM 5825 N N . GLY A 1 771 ? 12.192 -38.062 -20.358 1.00 58.75 771 GLY A N 1
ATOM 5826 C CA . GLY A 1 771 ? 13.547 -37.535 -20.116 1.00 58.75 771 GLY A CA 1
ATOM 5827 C C . GLY A 1 771 ? 13.674 -36.951 -18.703 1.00 58.75 771 GLY A C 1
ATOM 5828 O O . GLY A 1 771 ? 12.722 -36.341 -18.216 1.00 58.75 771 GLY A O 1
ATOM 5829 N N . LEU A 1 772 ? 14.806 -37.155 -18.019 1.00 59.38 772 LEU A N 1
ATOM 5830 C CA . LEU A 1 772 ? 15.019 -36.681 -16.641 1.00 59.38 772 LEU A CA 1
ATOM 5831 C C . LEU A 1 772 ? 16.371 -35.958 -16.520 1.00 59.38 772 LEU A C 1
ATOM 5833 O O . LEU A 1 772 ? 17.412 -36.554 -16.786 1.00 59.38 772 LEU A O 1
ATOM 5837 N N . ALA A 1 773 ? 16.357 -34.687 -16.110 1.00 62.56 773 ALA A N 1
ATOM 5838 C CA . ALA A 1 773 ? 17.555 -33.898 -15.813 1.00 62.56 773 ALA A CA 1
ATOM 5839 C C . ALA A 1 773 ? 17.593 -33.545 -14.319 1.00 62.56 773 ALA A C 1
ATOM 5841 O O . ALA A 1 773 ? 16.648 -32.952 -13.792 1.00 62.56 773 ALA A O 1
ATOM 5842 N N . VAL A 1 774 ? 18.662 -33.939 -13.621 1.00 62.47 774 VAL A N 1
ATOM 5843 C CA . VAL A 1 774 ? 18.749 -33.814 -12.158 1.00 62.47 774 VAL A CA 1
ATOM 5844 C C . VAL A 1 774 ? 20.097 -33.250 -11.722 1.00 62.47 774 VAL A C 1
ATOM 5846 O O . VAL A 1 774 ? 21.121 -33.893 -11.927 1.00 62.47 774 VAL A O 1
ATOM 5849 N N . ASP A 1 775 ? 20.090 -32.116 -11.025 1.00 67.31 775 ASP A N 1
ATOM 5850 C CA . ASP A 1 775 ? 21.260 -31.657 -10.268 1.00 67.31 775 ASP A CA 1
ATOM 5851 C C . ASP A 1 775 ? 21.082 -32.016 -8.794 1.00 67.31 775 ASP A C 1
ATOM 5853 O O . ASP A 1 775 ? 20.121 -31.584 -8.155 1.00 67.31 775 ASP A O 1
ATOM 5857 N N . VAL A 1 776 ? 21.992 -32.823 -8.249 1.00 65.62 776 VAL A N 1
ATOM 5858 C CA . VAL A 1 776 ? 21.882 -33.400 -6.907 1.00 65.62 776 VAL A CA 1
ATOM 5859 C C . VAL A 1 776 ? 23.053 -32.963 -6.029 1.00 65.62 776 VAL A C 1
ATOM 5861 O O . VAL A 1 776 ? 24.203 -33.311 -6.292 1.00 65.62 776 VAL A O 1
ATOM 5864 N N . ASN A 1 777 ? 22.747 -32.291 -4.918 1.00 73.12 777 ASN A N 1
ATOM 5865 C CA . ASN A 1 777 ? 23.694 -32.001 -3.842 1.00 73.12 777 ASN A CA 1
ATOM 5866 C C . ASN A 1 777 ? 23.242 -32.689 -2.538 1.00 73.12 777 ASN A C 1
ATOM 5868 O O . ASN A 1 777 ? 22.273 -32.255 -1.909 1.00 73.12 777 ASN A O 1
ATOM 5872 N N . LEU A 1 778 ? 23.908 -33.787 -2.147 1.00 73.75 778 LEU A N 1
ATOM 5873 C CA . LEU A 1 778 ? 23.587 -34.546 -0.925 1.00 73.75 778 LEU A CA 1
ATOM 5874 C C . LEU A 1 778 ? 24.682 -34.407 0.136 1.00 73.75 778 LEU A C 1
ATOM 5876 O O . LEU A 1 778 ? 25.877 -34.551 -0.142 1.00 73.75 778 LEU A O 1
ATOM 5880 N N . SER A 1 779 ? 24.262 -34.242 1.391 1.00 69.38 779 SER A N 1
ATOM 5881 C CA . SER A 1 779 ? 25.153 -34.247 2.555 1.00 69.38 779 SER A CA 1
ATOM 5882 C C . SER A 1 779 ? 24.568 -35.025 3.742 1.00 69.38 779 SER A C 1
ATOM 5884 O O . SER A 1 779 ? 23.352 -35.136 3.908 1.00 69.38 779 SER A O 1
ATOM 5886 N N . GLY A 1 780 ? 25.430 -35.572 4.604 1.00 72.75 780 GLY A N 1
ATOM 5887 C CA . GLY A 1 780 ? 24.998 -36.301 5.805 1.00 72.75 780 GLY A CA 1
ATOM 5888 C C . GLY A 1 780 ? 24.557 -37.743 5.517 1.00 72.75 780 GLY A C 1
ATOM 5889 O O . GLY A 1 780 ? 25.358 -38.514 4.998 1.00 72.75 780 GLY A O 1
ATOM 5890 N N . TRP A 1 781 ? 23.324 -38.108 5.895 1.00 64.56 781 TRP A N 1
ATOM 5891 C CA . TRP A 1 781 ? 22.704 -39.443 5.743 1.00 64.56 781 TRP A CA 1
ATOM 5892 C C . TRP A 1 781 ? 21.616 -39.464 4.645 1.00 64.56 781 TRP A C 1
ATOM 5894 O O . TRP A 1 781 ? 20.745 -40.333 4.641 1.00 64.56 781 TRP A O 1
ATOM 5904 N N . ALA A 1 782 ? 21.630 -38.491 3.732 1.00 70.56 782 ALA A N 1
ATOM 5905 C CA . ALA A 1 782 ? 20.580 -38.318 2.731 1.00 70.56 782 ALA A CA 1
ATOM 5906 C C . ALA A 1 782 ? 20.615 -39.394 1.625 1.00 70.56 782 ALA A C 1
ATOM 5908 O O . ALA A 1 782 ? 21.687 -39.865 1.230 1.00 70.56 782 ALA A O 1
ATOM 5909 N N . GLY A 1 783 ? 19.441 -39.749 1.093 1.00 69.19 783 GLY A N 1
ATOM 5910 C CA . GLY A 1 783 ? 19.272 -40.740 0.025 1.00 69.19 783 GLY A CA 1
ATOM 5911 C C . GLY A 1 783 ? 18.427 -40.234 -1.150 1.00 69.19 783 GLY A C 1
ATOM 5912 O O . GLY A 1 783 ? 17.410 -39.579 -0.945 1.00 69.19 783 GLY A O 1
ATOM 5913 N N . SER A 1 784 ? 18.797 -40.568 -2.389 1.00 71.44 784 SER A N 1
ATOM 5914 C CA . SER A 1 784 ? 17.966 -40.287 -3.574 1.00 71.44 784 SER A CA 1
ATOM 5915 C C . SER A 1 784 ? 17.911 -41.474 -4.543 1.00 71.44 784 SER A C 1
ATOM 5917 O O . SER A 1 784 ? 18.896 -42.199 -4.714 1.00 71.44 784 SER A O 1
ATOM 5919 N N . HIS A 1 785 ? 16.749 -41.675 -5.172 1.00 75.69 785 HIS A N 1
ATOM 5920 C CA . HIS A 1 785 ? 16.535 -42.644 -6.245 1.00 75.69 785 HIS A CA 1
ATOM 5921 C C . HIS A 1 785 ? 15.897 -41.987 -7.478 1.00 75.69 785 HIS A C 1
ATOM 5923 O O . HIS A 1 785 ? 14.775 -41.483 -7.398 1.00 75.69 785 HIS A O 1
ATOM 5929 N N . ALA A 1 786 ? 16.566 -42.052 -8.629 1.00 69.31 786 ALA A N 1
ATOM 5930 C CA . ALA A 1 786 ? 16.085 -41.504 -9.899 1.00 69.31 786 ALA A CA 1
ATOM 5931 C C . ALA A 1 786 ? 15.829 -42.615 -10.936 1.00 69.31 786 ALA A C 1
ATOM 5933 O O . ALA A 1 786 ? 16.677 -43.480 -11.156 1.00 69.31 786 ALA A O 1
ATOM 5934 N N . GLN A 1 787 ? 14.671 -42.591 -11.601 1.00 73.69 787 GLN A N 1
ATOM 5935 C CA . GLN A 1 787 ? 14.297 -43.566 -12.630 1.00 73.69 787 GLN A CA 1
ATOM 5936 C C . GLN A 1 787 ? 13.744 -42.880 -13.891 1.00 73.69 787 GLN A C 1
ATOM 5938 O O . GLN A 1 787 ? 12.822 -42.075 -13.807 1.00 73.69 787 GLN A O 1
ATOM 5943 N N . SER A 1 788 ? 14.259 -43.225 -15.072 1.00 71.19 788 SER A N 1
ATOM 5944 C CA . SER A 1 788 ? 13.790 -42.685 -16.361 1.00 71.19 788 SER A CA 1
ATOM 5945 C C . SER A 1 788 ? 13.490 -43.798 -17.375 1.00 71.19 788 SER A C 1
ATOM 5947 O O . SER A 1 788 ? 14.202 -44.801 -17.434 1.00 71.19 788 SER A O 1
ATOM 5949 N N . LEU A 1 789 ? 12.447 -43.642 -18.198 1.00 66.62 789 LEU A N 1
ATOM 5950 C CA . LEU A 1 789 ? 12.224 -44.496 -19.383 1.00 66.62 789 LEU A CA 1
ATOM 5951 C C . LEU A 1 789 ? 12.942 -43.967 -20.645 1.00 66.62 789 LEU A C 1
ATOM 5953 O O . LEU A 1 789 ? 12.987 -44.662 -21.655 1.00 66.62 789 LEU A O 1
ATOM 5957 N N . ALA A 1 790 ? 13.530 -42.771 -20.582 1.00 69.38 790 ALA A N 1
ATOM 5958 C CA . ALA A 1 790 ? 14.323 -42.150 -21.646 1.00 69.38 790 ALA A CA 1
ATOM 5959 C C . ALA A 1 790 ? 15.721 -41.772 -21.111 1.00 69.38 790 ALA A C 1
ATOM 5961 O O . ALA A 1 790 ? 16.183 -42.379 -20.141 1.00 69.38 790 ALA A O 1
ATOM 5962 N N . ASP A 1 791 ? 16.408 -40.805 -21.727 1.00 64.81 791 ASP A N 1
ATOM 5963 C CA . ASP A 1 791 ? 17.741 -40.378 -21.282 1.00 64.81 791 ASP A CA 1
ATOM 5964 C C . ASP A 1 791 ? 17.696 -39.733 -19.883 1.00 64.81 791 ASP A C 1
ATOM 5966 O O . ASP A 1 791 ? 16.720 -39.072 -19.502 1.00 64.81 791 ASP A O 1
ATOM 5970 N N . LEU A 1 792 ? 18.763 -39.944 -19.109 1.00 65.06 792 LEU A N 1
ATOM 5971 C CA . LEU A 1 792 ? 18.976 -39.377 -17.778 1.00 65.06 792 LEU A CA 1
ATOM 5972 C C . LEU A 1 792 ? 20.284 -38.570 -17.763 1.00 65.06 792 LEU A C 1
ATOM 5974 O O . LEU A 1 792 ? 21.364 -39.132 -17.946 1.00 65.06 792 LEU A O 1
ATOM 5978 N N . LEU A 1 793 ? 20.194 -37.261 -17.517 1.00 65.06 793 LEU A N 1
ATOM 5979 C CA . LEU A 1 793 ? 21.345 -36.367 -17.341 1.00 65.06 793 LEU A CA 1
ATOM 5980 C C . LEU A 1 793 ? 21.461 -35.985 -15.863 1.00 65.06 793 LEU A C 1
ATOM 5982 O O . LEU A 1 793 ? 20.490 -35.484 -15.294 1.00 65.06 793 LEU A O 1
ATOM 5986 N N . THR A 1 794 ? 22.621 -36.199 -15.235 1.00 62.47 794 THR A N 1
ATOM 5987 C CA . THR A 1 794 ? 22.799 -35.841 -13.817 1.00 62.47 794 THR A CA 1
ATOM 5988 C C . THR A 1 794 ? 24.102 -35.107 -13.519 1.00 62.47 794 THR A C 1
ATOM 5990 O O . THR A 1 794 ? 25.173 -35.633 -13.831 1.00 62.47 794 THR A O 1
ATOM 5993 N N . GLY A 1 795 ? 24.010 -33.965 -12.830 1.00 64.75 795 GLY A N 1
ATOM 5994 C CA . GLY A 1 795 ? 25.113 -33.337 -12.096 1.00 64.75 795 GLY A CA 1
ATOM 5995 C C . GLY A 1 795 ? 25.084 -33.777 -10.628 1.00 64.75 795 GLY A C 1
ATOM 5996 O O . GLY A 1 795 ? 24.041 -33.667 -9.985 1.00 64.75 795 GLY A O 1
ATOM 5997 N N . VAL A 1 796 ? 26.174 -34.330 -10.084 1.00 65.19 796 VAL A N 1
ATOM 5998 C CA . VAL A 1 796 ? 26.163 -34.963 -8.750 1.00 65.19 796 VAL A CA 1
ATOM 5999 C C . VAL A 1 796 ? 27.320 -34.493 -7.873 1.00 65.19 796 VAL A C 1
ATOM 6001 O O . VAL A 1 796 ? 28.483 -34.681 -8.212 1.00 65.19 796 VAL A O 1
ATOM 6004 N N . THR A 1 797 ? 26.982 -34.018 -6.673 1.00 69.69 797 THR A N 1
ATOM 6005 C CA . THR A 1 797 ? 27.930 -33.779 -5.578 1.00 69.69 797 THR A CA 1
ATOM 6006 C C . THR A 1 797 ? 27.441 -34.502 -4.323 1.00 69.69 797 THR A C 1
ATOM 6008 O O . THR A 1 797 ? 26.408 -34.144 -3.753 1.00 69.69 797 THR A O 1
ATOM 6011 N N . LEU A 1 798 ? 28.171 -35.534 -3.875 1.00 67.56 798 LEU A N 1
ATOM 6012 C CA . LEU A 1 798 ? 27.871 -36.257 -2.626 1.00 67.56 798 LEU A CA 1
ATOM 6013 C C . LEU A 1 798 ? 28.957 -36.011 -1.577 1.00 67.56 798 LEU A C 1
ATOM 6015 O O . LEU A 1 798 ? 30.148 -36.092 -1.879 1.00 67.56 798 LEU A O 1
ATOM 6019 N N . SER A 1 799 ? 28.540 -35.799 -0.328 1.00 66.56 799 SER A N 1
ATOM 6020 C CA . SER A 1 799 ? 29.428 -35.697 0.833 1.00 66.56 799 SER A CA 1
ATOM 6021 C C . SER A 1 799 ? 28.892 -36.480 2.042 1.00 66.56 799 SER A C 1
ATOM 6023 O O . SER A 1 799 ? 27.683 -36.615 2.241 1.00 66.56 799 SER A O 1
ATOM 6025 N N . GLY A 1 800 ? 29.784 -37.008 2.887 1.00 67.50 800 GLY A N 1
ATOM 6026 C CA . GLY A 1 800 ? 29.396 -37.755 4.095 1.00 67.50 800 GLY A CA 1
ATOM 6027 C C . GLY A 1 800 ? 29.041 -39.227 3.830 1.00 67.50 800 GLY A C 1
ATOM 6028 O O . GLY A 1 800 ? 29.837 -39.938 3.219 1.00 67.50 800 GLY A O 1
ATOM 6029 N N . GLN A 1 801 ? 27.889 -39.693 4.334 1.00 68.62 801 GLN A N 1
ATOM 6030 C CA . GLN A 1 801 ? 27.347 -41.058 4.169 1.00 68.62 801 GLN A CA 1
ATOM 6031 C C . GLN A 1 801 ? 26.156 -41.111 3.188 1.00 68.62 801 GLN A C 1
ATOM 6033 O O . GLN A 1 801 ? 25.349 -42.040 3.232 1.00 68.62 801 GLN A O 1
ATOM 6038 N N . ALA A 1 802 ? 26.035 -40.119 2.304 1.00 71.38 802 ALA A N 1
ATOM 6039 C CA . ALA A 1 802 ? 24.936 -40.028 1.351 1.00 71.38 802 ALA A CA 1
ATOM 6040 C C . ALA A 1 802 ? 24.920 -41.184 0.326 1.00 71.38 802 ALA A C 1
ATOM 6042 O O . ALA A 1 802 ? 25.969 -41.731 -0.040 1.00 71.38 802 ALA A O 1
ATOM 6043 N N . ALA A 1 803 ? 23.724 -41.529 -0.164 1.00 70.00 803 ALA A N 1
ATOM 6044 C CA . ALA A 1 803 ? 23.515 -42.596 -1.144 1.00 70.00 803 ALA A CA 1
ATOM 6045 C C . ALA A 1 803 ? 22.669 -42.143 -2.347 1.00 70.00 803 ALA A C 1
ATOM 6047 O O . ALA A 1 803 ? 21.617 -41.527 -2.181 1.00 70.00 803 ALA A O 1
ATOM 6048 N N . LEU A 1 804 ? 23.098 -42.508 -3.559 1.00 70.56 804 LEU A N 1
ATOM 6049 C CA . LEU A 1 804 ? 22.371 -42.255 -4.808 1.00 70.56 804 LEU A CA 1
ATOM 6050 C C . LEU A 1 804 ? 22.200 -43.549 -5.613 1.00 70.56 804 LEU A C 1
ATOM 6052 O O . LEU A 1 804 ? 23.157 -44.301 -5.802 1.00 70.56 804 LEU A O 1
ATOM 6056 N N . ALA A 1 805 ? 20.998 -43.792 -6.129 1.00 71.56 805 ALA A N 1
ATOM 6057 C CA . ALA A 1 805 ? 20.735 -44.874 -7.073 1.00 71.56 805 ALA A CA 1
ATOM 6058 C C . ALA A 1 805 ? 19.965 -44.355 -8.294 1.00 71.56 805 ALA A C 1
ATOM 6060 O O . ALA A 1 805 ? 18.917 -43.731 -8.147 1.00 71.56 805 ALA A O 1
ATOM 6061 N N . SER A 1 806 ? 20.462 -44.645 -9.494 1.00 69.06 806 SER A N 1
ATOM 6062 C CA . SER A 1 806 ? 19.876 -44.150 -10.743 1.00 69.06 806 SER A CA 1
ATOM 6063 C C . SER A 1 806 ? 19.678 -45.273 -11.758 1.00 69.06 806 SER A C 1
ATOM 6065 O O . SER A 1 806 ? 20.566 -46.108 -11.952 1.00 69.06 806 SER A O 1
ATOM 6067 N N . SER A 1 807 ? 18.527 -45.291 -12.434 1.00 67.50 807 SER A N 1
ATOM 6068 C CA . SER A 1 807 ? 18.231 -46.253 -13.503 1.00 67.50 807 SER A CA 1
ATOM 6069 C C . SER A 1 807 ? 17.568 -45.607 -14.722 1.00 67.50 807 SER A C 1
ATOM 6071 O O . SER A 1 807 ? 16.705 -44.742 -14.576 1.00 67.50 807 SER A O 1
ATOM 6073 N N . ALA A 1 808 ? 17.959 -46.026 -15.928 1.00 67.12 808 ALA A N 1
ATOM 6074 C CA . ALA A 1 808 ? 17.373 -45.544 -17.181 1.00 67.12 808 ALA A CA 1
ATOM 6075 C C . ALA A 1 808 ? 17.207 -46.664 -18.224 1.00 67.12 808 ALA A C 1
ATOM 6077 O O . ALA A 1 808 ? 18.058 -47.552 -18.327 1.00 67.12 808 ALA A O 1
ATOM 6078 N N . GLN A 1 809 ? 16.130 -46.620 -19.020 1.00 66.06 809 GLN A N 1
ATOM 6079 C CA . GLN A 1 809 ? 15.971 -47.515 -20.181 1.00 66.06 809 GLN A CA 1
ATOM 6080 C C . GLN A 1 809 ? 16.793 -47.069 -21.406 1.00 66.06 809 GLN A C 1
ATOM 6082 O O . GLN A 1 809 ? 17.159 -47.913 -22.220 1.00 66.06 809 GLN A O 1
ATOM 6087 N N . ALA A 1 810 ? 17.112 -45.777 -21.533 1.00 65.12 810 ALA A N 1
ATOM 6088 C CA . ALA A 1 810 ? 18.001 -45.250 -22.572 1.00 65.12 810 ALA A CA 1
ATOM 6089 C C . ALA A 1 810 ? 19.400 -44.945 -21.990 1.00 65.12 810 ALA A C 1
ATOM 6091 O O . ALA A 1 810 ? 19.940 -45.797 -21.275 1.00 65.12 810 ALA A O 1
ATOM 6092 N N . ALA A 1 811 ? 20.016 -43.798 -22.305 1.00 62.00 811 ALA A N 1
ATOM 6093 C CA . ALA A 1 811 ? 21.370 -43.476 -21.853 1.00 62.00 811 ALA A CA 1
ATOM 6094 C C . ALA A 1 811 ? 21.411 -42.753 -20.491 1.00 62.00 811 ALA A C 1
ATOM 6096 O O . ALA A 1 811 ? 20.491 -42.014 -20.135 1.00 62.00 811 ALA A O 1
ATOM 6097 N N . ILE A 1 812 ? 22.505 -42.926 -19.737 1.00 60.41 812 ILE A N 1
ATOM 6098 C CA . ILE A 1 812 ? 22.829 -42.104 -18.553 1.00 60.41 812 ILE A CA 1
ATOM 6099 C C . ILE A 1 812 ? 24.105 -41.297 -18.839 1.00 60.41 812 ILE A C 1
ATOM 6101 O O . ILE A 1 812 ? 25.139 -41.889 -19.153 1.00 60.41 812 ILE A O 1
ATOM 6105 N N . ASN A 1 813 ? 24.034 -39.969 -18.681 1.00 64.81 813 ASN A N 1
ATOM 6106 C CA . ASN A 1 813 ? 25.159 -39.032 -18.786 1.00 64.81 813 ASN A CA 1
ATOM 6107 C C . ASN A 1 813 ? 25.466 -38.411 -17.411 1.00 64.81 813 ASN A C 1
ATOM 6109 O O . ASN A 1 813 ? 24.619 -37.715 -16.846 1.00 64.81 813 ASN A O 1
ATOM 6113 N N . LEU A 1 814 ? 26.668 -38.649 -16.875 1.00 63.84 814 LEU A N 1
ATOM 6114 C CA . LEU A 1 814 ? 27.072 -38.194 -15.532 1.00 63.84 814 LEU A CA 1
ATOM 6115 C C . LEU A 1 814 ? 28.087 -37.037 -15.581 1.00 63.84 814 LEU A C 1
ATOM 6117 O O . LEU A 1 814 ? 29.064 -37.117 -16.330 1.00 63.84 814 LEU A O 1
ATOM 6121 N N . GLY A 1 815 ? 27.900 -36.030 -14.718 1.00 58.97 815 GLY A N 1
ATOM 6122 C CA . GLY A 1 815 ? 28.872 -34.975 -14.412 1.00 58.97 815 GLY A CA 1
ATOM 6123 C C . GLY A 1 815 ? 29.105 -34.790 -12.901 1.00 58.97 815 GLY A C 1
ATOM 6124 O O . GLY A 1 815 ? 28.156 -34.751 -12.126 1.00 58.97 815 GLY A O 1
ATOM 6125 N N . GLU A 1 816 ? 30.378 -34.636 -12.521 1.00 55.94 816 GLU A N 1
ATOM 6126 C CA . GLU A 1 816 ? 30.912 -34.236 -11.196 1.00 55.94 816 GLU A CA 1
ATOM 6127 C C . GLU A 1 816 ? 30.935 -35.253 -10.021 1.00 55.94 816 GLU A C 1
ATOM 6129 O O . GLU A 1 816 ? 30.504 -36.399 -10.137 1.00 55.94 816 GLU A O 1
ATOM 6134 N N . GLY A 1 817 ? 31.676 -34.870 -8.961 1.00 56.88 817 GLY A N 1
ATOM 6135 C CA . GLY A 1 817 ? 32.522 -35.730 -8.119 1.00 56.88 817 GLY A CA 1
ATOM 6136 C C . GLY A 1 817 ? 31.978 -36.164 -6.747 1.00 56.88 817 GLY A C 1
ATOM 6137 O O . GLY A 1 817 ? 31.172 -35.505 -6.092 1.00 56.88 817 GLY A O 1
ATOM 6138 N N . LEU A 1 818 ? 32.488 -37.308 -6.285 1.00 56.94 818 LEU A N 1
ATOM 6139 C CA . LEU A 1 818 ? 32.132 -37.961 -5.020 1.00 56.94 818 LEU A CA 1
ATOM 6140 C C . LEU A 1 818 ? 33.181 -37.664 -3.939 1.00 56.94 818 LEU A C 1
ATOM 6142 O O . LEU A 1 818 ? 34.371 -37.718 -4.239 1.00 56.94 818 LEU A O 1
ATOM 6146 N N . PHE A 1 819 ? 32.751 -37.410 -2.695 1.00 55.53 819 PHE A N 1
ATOM 6147 C CA . PHE A 1 819 ? 33.631 -37.158 -1.544 1.00 55.53 819 PHE A CA 1
ATOM 6148 C C . PHE A 1 819 ? 33.137 -37.894 -0.270 1.00 55.53 819 PHE A C 1
ATOM 6150 O O . PHE A 1 819 ? 31.944 -37.930 0.028 1.00 55.53 819 PHE A O 1
ATOM 6157 N N . GLY A 1 820 ? 34.038 -38.456 0.542 1.00 56.19 820 GLY A N 1
ATOM 6158 C CA . GLY A 1 820 ? 33.734 -39.151 1.806 1.00 56.19 820 GLY A CA 1
ATOM 6159 C C . GLY A 1 820 ? 33.429 -40.659 1.689 1.00 56.19 820 GLY A C 1
ATOM 6160 O O . GLY A 1 820 ? 34.083 -41.380 0.942 1.00 56.19 820 GLY A O 1
ATOM 6161 N N . GLN A 1 821 ? 32.458 -41.157 2.474 1.00 57.44 821 GLN A N 1
ATOM 6162 C CA . GLN A 1 821 ? 31.981 -42.560 2.472 1.00 57.44 821 GLN A CA 1
ATOM 6163 C C . GLN A 1 821 ? 30.719 -42.754 1.603 1.00 57.44 821 GLN A C 1
ATOM 6165 O O . GLN A 1 821 ? 29.901 -43.643 1.861 1.00 57.44 821 GLN A O 1
ATOM 6170 N N . ALA A 1 822 ? 30.524 -41.903 0.596 1.00 60.94 822 ALA A N 1
ATOM 6171 C CA . ALA A 1 822 ? 29.331 -41.912 -0.243 1.00 60.94 822 ALA A CA 1
ATOM 6172 C C . ALA A 1 822 ? 29.184 -43.219 -1.055 1.00 60.94 822 ALA A C 1
ATOM 6174 O O . ALA A 1 822 ? 30.169 -43.866 -1.425 1.00 60.94 822 ALA A O 1
ATOM 6175 N N . ARG A 1 823 ? 27.941 -43.616 -1.359 1.00 64.81 823 ARG A N 1
ATOM 6176 C CA . ARG A 1 823 ? 27.626 -44.814 -2.167 1.00 64.81 823 ARG A CA 1
ATOM 6177 C C . ARG A 1 823 ? 26.818 -44.440 -3.406 1.00 64.81 823 ARG A C 1
ATOM 6179 O O . ARG A 1 823 ? 25.858 -43.682 -3.298 1.00 64.81 823 ARG A O 1
ATOM 6186 N N . SER A 1 824 ? 27.164 -45.009 -4.561 1.00 64.19 824 SER A N 1
ATOM 6187 C CA . SER A 1 824 ? 26.411 -44.799 -5.805 1.00 64.19 824 SER A CA 1
ATOM 6188 C C . SER A 1 824 ? 26.204 -46.087 -6.611 1.00 64.19 824 SER A C 1
ATOM 6190 O O . SER A 1 824 ? 27.069 -46.966 -6.650 1.00 64.19 824 SER A O 1
ATOM 6192 N N . GLY A 1 825 ? 25.033 -46.212 -7.241 1.00 64.06 825 GLY A N 1
ATOM 6193 C CA . GLY A 1 825 ? 24.686 -47.328 -8.123 1.00 64.06 825 GLY A CA 1
ATOM 6194 C C . GLY A 1 825 ? 23.964 -46.860 -9.387 1.00 64.06 825 GLY A C 1
ATOM 6195 O O . GLY A 1 825 ? 22.995 -46.109 -9.296 1.00 64.06 825 GLY A O 1
ATOM 6196 N N . PHE A 1 826 ? 24.411 -47.331 -10.554 1.00 63.91 826 PHE A N 1
ATOM 6197 C CA . PHE A 1 826 ? 23.885 -46.933 -11.864 1.00 63.91 826 PHE A CA 1
ATOM 6198 C C . PHE A 1 826 ? 23.514 -48.156 -12.713 1.00 63.91 826 PHE A C 1
ATOM 6200 O O . PHE A 1 826 ? 24.307 -49.094 -12.835 1.00 63.91 826 PHE A O 1
ATOM 6207 N N . ALA A 1 827 ? 22.327 -48.142 -13.325 1.00 60.41 827 ALA A N 1
ATOM 6208 C CA . ALA A 1 827 ? 21.870 -49.186 -14.245 1.00 60.41 827 ALA A CA 1
ATOM 6209 C C . AL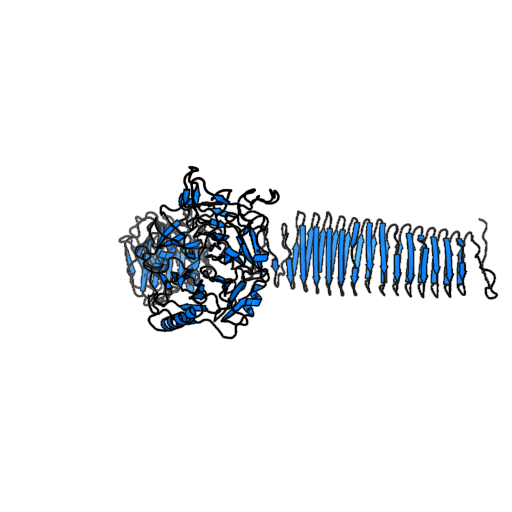A A 1 827 ? 21.256 -48.582 -15.522 1.00 60.41 827 ALA A C 1
ATOM 6211 O O . ALA A 1 827 ? 20.204 -47.948 -15.456 1.00 60.41 827 ALA A O 1
ATOM 6212 N N . ALA A 1 828 ? 21.888 -48.801 -16.677 1.00 57.41 828 ALA A N 1
ATOM 6213 C CA . ALA A 1 828 ? 21.413 -48.333 -17.982 1.00 57.41 828 ALA A CA 1
ATOM 6214 C C . ALA A 1 828 ? 21.091 -49.517 -18.909 1.00 57.41 828 ALA A C 1
ATOM 6216 O O . ALA A 1 828 ? 21.873 -50.464 -19.020 1.00 57.41 828 ALA A O 1
ATOM 6217 N N . GLN A 1 829 ? 19.949 -49.471 -19.596 1.00 60.75 829 GLN A N 1
ATOM 6218 C CA . GLN A 1 829 ? 19.565 -50.502 -20.570 1.00 60.75 829 GLN A CA 1
ATOM 6219 C C . GLN A 1 829 ? 20.104 -50.217 -21.992 1.00 60.75 829 GLN A C 1
ATOM 6221 O O . GLN A 1 829 ? 20.120 -51.129 -22.817 1.00 60.75 829 GLN A O 1
ATOM 6226 N N . ALA A 1 830 ? 20.599 -49.001 -22.264 1.00 60.50 830 ALA A N 1
ATOM 6227 C CA . ALA A 1 830 ? 21.351 -48.650 -23.474 1.00 60.50 830 ALA A CA 1
ATOM 6228 C C . ALA A 1 830 ? 22.819 -48.292 -23.134 1.00 60.50 830 ALA A C 1
ATOM 6230 O O . ALA A 1 830 ? 23.547 -49.160 -22.639 1.00 60.50 830 ALA A O 1
ATOM 6231 N N . ASP A 1 831 ? 23.258 -47.052 -23.385 1.00 59.38 831 ASP A N 1
ATOM 6232 C CA . ASP A 1 831 ? 24.643 -46.601 -23.182 1.00 59.38 831 ASP A CA 1
ATOM 6233 C C . ASP A 1 831 ? 24.852 -45.934 -21.810 1.00 59.38 831 ASP A C 1
ATOM 6235 O O . ASP A 1 831 ? 24.018 -45.163 -21.334 1.00 59.38 831 ASP A O 1
ATOM 6239 N N . LEU A 1 832 ? 26.001 -46.180 -21.176 1.00 58.16 832 LEU A N 1
ATOM 6240 C CA . LEU A 1 832 ? 26.451 -45.428 -19.998 1.00 58.16 832 LEU A CA 1
ATOM 6241 C C . LEU A 1 832 ? 27.683 -44.597 -20.379 1.00 58.16 832 LEU A C 1
ATOM 6243 O O . LEU A 1 832 ? 28.754 -45.156 -20.641 1.00 58.16 832 LEU A O 1
ATOM 6247 N N . ALA A 1 833 ? 27.528 -43.271 -20.410 1.00 57.78 833 ALA A N 1
ATOM 6248 C CA . ALA A 1 833 ? 28.599 -42.320 -20.687 1.00 57.78 833 ALA A CA 1
ATOM 6249 C C . ALA A 1 833 ? 28.917 -41.523 -19.415 1.00 5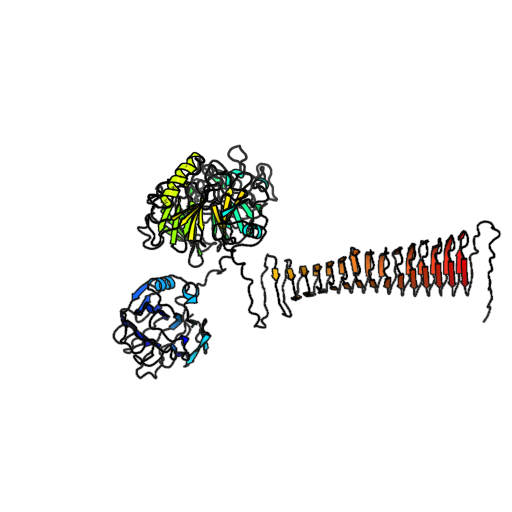7.78 833 ALA A C 1
ATOM 6251 O O . ALA A 1 833 ? 28.117 -40.722 -18.930 1.00 57.78 833 ALA A O 1
ATOM 6252 N N . ALA A 1 834 ? 30.093 -41.764 -18.840 1.00 56.00 834 ALA A N 1
ATOM 6253 C CA . ALA A 1 834 ? 30.494 -41.149 -17.580 1.00 56.00 834 ALA A CA 1
ATOM 6254 C C . ALA A 1 834 ? 31.872 -40.492 -17.717 1.00 56.00 834 ALA A C 1
ATOM 6256 O O . ALA A 1 834 ? 32.867 -41.163 -17.992 1.00 56.00 834 ALA A O 1
ATOM 6257 N N . HIS A 1 835 ? 31.932 -39.180 -17.492 1.00 53.94 835 HIS A N 1
ATOM 6258 C CA . HIS A 1 835 ? 33.176 -38.478 -17.179 1.00 53.94 835 HIS A CA 1
ATOM 6259 C C . HIS A 1 835 ? 33.214 -38.302 -15.661 1.00 53.94 835 HIS A C 1
ATOM 6261 O O . HIS A 1 835 ? 32.742 -37.296 -15.135 1.00 53.94 835 HIS A O 1
ATOM 6267 N N . SER A 1 836 ? 33.700 -39.309 -14.934 1.00 50.31 836 SER A N 1
ATOM 6268 C CA . SER A 1 836 ? 33.615 -39.319 -13.470 1.00 50.31 836 SER A CA 1
ATOM 6269 C C . SER A 1 836 ? 34.995 -39.479 -12.841 1.00 50.31 836 SER A C 1
ATOM 6271 O O . SER A 1 836 ? 35.656 -40.504 -12.997 1.00 50.31 836 SER A O 1
ATOM 6273 N N . GLN A 1 837 ? 35.425 -38.454 -12.103 1.00 51.91 837 GLN A N 1
ATOM 6274 C CA . GLN A 1 837 ? 36.603 -38.517 -11.240 1.00 51.91 837 GLN A CA 1
ATOM 6275 C C . GLN A 1 837 ? 36.162 -38.910 -9.825 1.00 51.91 837 GLN A C 1
ATOM 6277 O O . GLN A 1 837 ? 35.376 -38.200 -9.193 1.00 51.91 837 GLN A O 1
ATOM 6282 N N . PHE A 1 838 ? 36.655 -40.041 -9.321 1.00 52.03 838 PHE A N 1
ATOM 6283 C CA . PHE A 1 838 ? 36.288 -40.563 -8.006 1.00 52.03 838 PHE A CA 1
ATOM 6284 C C . PHE A 1 838 ? 37.395 -40.258 -6.985 1.00 52.03 838 PHE A C 1
ATOM 6286 O O . PHE A 1 838 ? 38.492 -40.818 -7.053 1.00 52.03 838 PHE A O 1
ATOM 6293 N N . HIS A 1 839 ? 37.098 -39.405 -6.001 1.00 48.84 839 HIS A N 1
ATOM 6294 C CA . HIS A 1 839 ? 38.016 -39.072 -4.913 1.00 48.84 839 HIS A CA 1
ATOM 6295 C C . HIS A 1 839 ? 37.458 -39.644 -3.595 1.00 48.84 839 HIS A C 1
ATOM 6297 O O . HIS A 1 839 ? 36.326 -39.357 -3.234 1.00 48.84 839 HIS A O 1
ATOM 6303 N N . SER A 1 840 ? 38.242 -40.428 -2.842 1.00 49.31 840 SER A N 1
ATOM 6304 C CA . SER A 1 840 ? 37.897 -41.082 -1.548 1.00 49.31 840 SER A CA 1
ATOM 6305 C C . SER A 1 840 ? 37.021 -42.363 -1.585 1.00 49.31 840 SER A C 1
ATOM 6307 O O . SER A 1 840 ? 36.615 -42.816 -2.653 1.00 49.31 840 SER A O 1
ATOM 6309 N N . ALA A 1 841 ? 36.836 -42.992 -0.408 1.00 48.75 841 ALA A N 1
ATOM 6310 C CA . ALA A 1 841 ? 36.388 -44.372 -0.133 1.00 48.75 841 ALA A CA 1
ATOM 6311 C C . ALA A 1 841 ? 34.933 -44.711 -0.553 1.00 48.75 841 ALA A C 1
ATOM 6313 O O . ALA A 1 841 ? 34.138 -45.215 0.245 1.00 48.75 841 ALA A O 1
ATOM 6314 N N . ALA A 1 842 ? 34.574 -44.431 -1.805 1.00 52.06 842 ALA A N 1
ATOM 6315 C CA . ALA A 1 842 ? 33.237 -44.597 -2.358 1.00 52.06 842 ALA A CA 1
ATOM 6316 C C . ALA A 1 842 ? 33.007 -45.996 -2.961 1.00 52.06 842 ALA A C 1
ATOM 6318 O O . ALA A 1 842 ? 33.832 -46.517 -3.709 1.00 52.06 842 ALA A O 1
ATOM 6319 N N . HIS A 1 843 ? 31.841 -46.592 -2.696 1.00 56.81 843 HIS A N 1
ATOM 6320 C CA . HIS A 1 843 ? 31.405 -47.814 -3.384 1.00 56.81 843 HIS A CA 1
ATOM 6321 C C . HIS A 1 843 ? 30.606 -47.452 -4.638 1.00 56.81 843 HIS A C 1
ATOM 6323 O O . HIS A 1 843 ? 29.561 -46.806 -4.530 1.00 56.81 843 HIS A O 1
ATOM 6329 N N . VAL A 1 844 ? 31.075 -47.910 -5.801 1.00 58.50 844 VAL A N 1
ATOM 6330 C CA . VAL A 1 844 ? 30.443 -47.658 -7.105 1.00 58.50 844 VAL A CA 1
ATOM 6331 C C . VAL A 1 844 ? 30.103 -48.986 -7.778 1.00 58.50 844 VAL A C 1
ATOM 6333 O O . VAL A 1 844 ? 30.969 -49.855 -7.932 1.00 58.50 844 VAL A O 1
ATOM 6336 N N . GLY A 1 845 ? 28.836 -49.138 -8.165 1.00 57.22 845 GLY A N 1
ATOM 6337 C CA . GLY A 1 845 ? 28.351 -50.233 -9.004 1.00 57.22 845 GLY A CA 1
ATOM 6338 C C . GLY A 1 845 ? 27.734 -49.698 -10.293 1.00 57.22 845 GLY A C 1
ATOM 6339 O O . GLY A 1 845 ? 26.826 -48.874 -10.231 1.00 57.22 845 GLY A O 1
ATOM 6340 N N . ALA A 1 846 ? 28.198 -50.175 -11.448 1.00 57.59 846 ALA A N 1
ATOM 6341 C CA . ALA A 1 846 ? 27.657 -49.798 -12.755 1.00 57.59 846 ALA A CA 1
ATOM 6342 C C . ALA A 1 846 ? 27.277 -51.044 -13.569 1.00 57.59 846 ALA A C 1
ATOM 6344 O O . ALA A 1 846 ? 28.060 -51.996 -13.636 1.00 57.59 846 ALA A O 1
ATOM 6345 N N . ASN A 1 847 ? 26.083 -51.030 -14.171 1.00 58.41 847 ASN A N 1
ATOM 6346 C CA . ASN A 1 847 ? 25.582 -52.070 -15.071 1.00 58.41 847 ASN A CA 1
ATOM 6347 C C . ASN A 1 847 ? 25.041 -51.445 -16.372 1.00 58.41 847 ASN A C 1
ATOM 6349 O O . ASN A 1 847 ? 24.164 -50.585 -16.304 1.00 58.41 847 ASN A O 1
ATOM 6353 N N . ALA A 1 848 ? 25.549 -51.867 -17.533 1.00 57.09 848 ALA A N 1
ATOM 6354 C CA . ALA A 1 848 ? 25.116 -51.386 -18.850 1.00 57.09 848 ALA A CA 1
ATOM 6355 C C . ALA A 1 848 ? 24.864 -52.549 -19.823 1.00 57.09 848 ALA A C 1
ATOM 6357 O O . ALA A 1 848 ? 25.652 -53.499 -19.868 1.00 57.09 848 ALA A O 1
ATOM 6358 N N . VAL A 1 849 ? 23.793 -52.469 -20.621 1.00 58.56 849 VAL A N 1
ATOM 6359 C CA . VAL A 1 849 ? 23.412 -53.531 -21.572 1.00 58.56 849 VAL A CA 1
ATOM 6360 C C . VAL A 1 849 ? 23.989 -53.321 -22.991 1.00 58.56 849 VAL A C 1
ATOM 6362 O O . VAL A 1 849 ? 24.264 -54.326 -23.643 1.00 58.56 849 VAL A O 1
ATOM 6365 N N . ALA A 1 850 ? 24.236 -52.083 -23.470 1.00 57.09 850 ALA A N 1
ATOM 6366 C CA . ALA A 1 850 ? 24.636 -51.816 -24.872 1.00 57.09 850 ALA A CA 1
ATOM 6367 C C . ALA A 1 850 ? 26.084 -51.317 -25.113 1.00 57.09 850 ALA A C 1
ATOM 6369 O O . ALA A 1 850 ? 26.760 -51.894 -25.961 1.00 57.09 850 ALA A O 1
ATOM 6370 N N . ALA A 1 851 ? 26.601 -50.304 -24.404 1.00 59.00 851 ALA A N 1
ATOM 6371 C CA . ALA A 1 851 ? 28.029 -49.929 -24.422 1.00 59.00 851 ALA A CA 1
ATOM 6372 C C . ALA A 1 851 ? 28.426 -49.115 -23.173 1.00 59.00 851 ALA A C 1
ATOM 6374 O O . ALA A 1 851 ? 27.635 -48.318 -22.663 1.00 59.00 851 ALA A O 1
ATOM 6375 N N . LEU A 1 852 ? 29.663 -49.292 -22.685 1.00 57.97 852 LEU A N 1
ATOM 6376 C CA . LEU A 1 852 ? 30.236 -48.486 -21.596 1.00 57.97 852 LEU A CA 1
ATOM 6377 C C . LEU A 1 852 ? 31.356 -47.582 -22.136 1.00 57.97 852 LEU A C 1
ATOM 6379 O O . LEU A 1 852 ? 32.463 -48.047 -22.415 1.00 57.97 852 LEU A O 1
ATOM 6383 N N . ASN A 1 853 ? 31.074 -46.280 -22.239 1.00 58.50 853 ASN A N 1
ATOM 6384 C CA . ASN A 1 853 ? 32.017 -45.244 -22.669 1.00 58.50 853 ASN A CA 1
ATOM 6385 C C . ASN A 1 853 ? 32.359 -44.337 -21.479 1.00 58.50 853 ASN A C 1
ATOM 6387 O O . ASN A 1 853 ? 31.868 -43.213 -21.381 1.00 58.50 853 ASN A O 1
ATOM 6391 N N . ALA A 1 854 ? 33.167 -44.839 -20.546 1.00 56.06 854 ALA A N 1
ATOM 6392 C CA . ALA A 1 854 ? 33.514 -44.114 -19.327 1.00 56.06 854 ALA A CA 1
ATOM 6393 C C . ALA A 1 854 ? 35.028 -44.053 -19.118 1.00 56.06 854 ALA A C 1
ATOM 6395 O O . ALA A 1 854 ? 35.703 -45.071 -19.258 1.00 56.06 854 ALA A O 1
ATOM 6396 N N . LEU A 1 855 ? 35.538 -42.876 -18.745 1.00 56.03 855 LEU A N 1
ATOM 6397 C CA . LEU A 1 855 ? 36.879 -42.741 -18.179 1.00 56.03 855 LEU A CA 1
ATOM 6398 C C . LEU A 1 855 ? 36.763 -42.926 -16.665 1.00 56.03 855 LEU A C 1
ATOM 6400 O O . LEU A 1 855 ? 36.127 -42.113 -15.992 1.00 56.03 855 LEU A O 1
ATOM 6404 N N . LEU A 1 856 ? 37.342 -44.004 -16.136 1.00 58.12 856 LEU A N 1
ATOM 6405 C CA . LEU A 1 856 ? 37.342 -44.279 -14.700 1.00 58.12 856 LEU A CA 1
ATOM 6406 C C . LEU A 1 856 ? 38.694 -43.881 -14.107 1.00 58.12 856 LEU A C 1
ATOM 6408 O O . LEU A 1 856 ? 39.713 -44.431 -14.512 1.00 58.12 856 LEU A O 1
ATOM 6412 N N . SER A 1 857 ? 38.690 -42.949 -13.148 1.00 57.34 857 SER A N 1
ATOM 6413 C CA . SER A 1 857 ? 39.879 -42.563 -12.376 1.00 57.34 857 SER A CA 1
ATOM 6414 C C . SER A 1 857 ? 39.628 -42.741 -10.876 1.00 57.34 857 SER A C 1
ATOM 6416 O O . SER A 1 857 ? 38.671 -42.172 -10.344 1.00 57.34 857 SER A O 1
ATOM 6418 N N . LEU A 1 858 ? 40.459 -43.546 -10.199 1.00 60.09 858 LEU A N 1
ATOM 6419 C CA . LEU A 1 858 ? 40.399 -43.802 -8.749 1.00 60.09 858 LEU A CA 1
ATOM 6420 C C . LEU A 1 858 ? 41.696 -43.358 -8.063 1.00 60.09 858 LEU A C 1
ATOM 6422 O O . LEU A 1 858 ? 42.773 -43.798 -8.456 1.00 60.09 858 LEU A O 1
ATOM 6426 N N . GLN A 1 859 ? 41.587 -42.554 -6.999 1.00 56.34 859 GLN A N 1
ATOM 6427 C CA . GLN A 1 859 ? 42.745 -42.053 -6.234 1.00 56.34 859 GLN A CA 1
ATOM 6428 C C . GLN A 1 859 ? 42.787 -42.490 -4.749 1.00 56.34 859 GLN A C 1
ATOM 6430 O O . GLN A 1 859 ? 43.517 -41.896 -3.959 1.00 56.34 859 GLN A O 1
ATOM 6435 N N . SER A 1 860 ? 42.002 -43.489 -4.312 1.00 57.34 860 SER A N 1
ATOM 6436 C CA . SER A 1 860 ? 41.925 -43.880 -2.884 1.00 57.34 860 SER A CA 1
ATOM 6437 C C . SER A 1 860 ? 41.532 -45.350 -2.640 1.00 57.34 860 SER A C 1
ATOM 6439 O O . SER A 1 860 ? 41.263 -46.079 -3.589 1.00 57.34 860 SER A O 1
ATOM 6441 N N . ASP A 1 861 ? 41.465 -45.775 -1.372 1.00 56.50 861 ASP A N 1
ATOM 6442 C CA . ASP A 1 861 ? 41.305 -47.165 -0.885 1.00 56.50 861 ASP A CA 1
ATOM 6443 C C . ASP A 1 861 ? 39.918 -47.825 -1.132 1.00 56.50 861 ASP A C 1
ATOM 6445 O O . ASP A 1 861 ? 39.455 -48.652 -0.342 1.00 56.50 861 ASP A O 1
ATOM 6449 N N . ALA A 1 862 ? 39.205 -47.464 -2.202 1.00 57.22 862 ALA A N 1
ATOM 6450 C CA . ALA A 1 862 ? 37.824 -47.888 -2.439 1.00 57.22 862 ALA A CA 1
ATOM 6451 C C . ALA A 1 862 ? 37.712 -49.101 -3.393 1.00 57.22 862 ALA A C 1
ATOM 6453 O O . ALA A 1 862 ? 38.348 -49.106 -4.450 1.00 57.22 862 ALA A O 1
ATOM 6454 N N . PRO A 1 863 ? 36.883 -50.123 -3.095 1.00 58.22 863 PRO A N 1
ATOM 6455 C CA . PRO A 1 863 ? 36.610 -51.208 -4.033 1.00 58.22 863 PRO A CA 1
ATOM 6456 C C . PRO A 1 863 ? 35.507 -50.836 -5.041 1.00 58.22 863 PRO A C 1
ATOM 6458 O O . PRO A 1 863 ? 34.405 -50.438 -4.652 1.00 58.22 863 PRO A O 1
ATOM 6461 N N . MET A 1 864 ? 35.766 -51.064 -6.331 1.00 59.94 864 MET A N 1
ATOM 6462 C CA . MET A 1 864 ? 34.838 -50.795 -7.439 1.00 59.94 864 MET A CA 1
ATOM 6463 C C . MET A 1 864 ? 34.440 -52.086 -8.171 1.00 59.94 864 MET A C 1
ATOM 6465 O O . MET A 1 864 ? 35.265 -52.977 -8.401 1.00 59.94 864 MET A O 1
ATOM 6469 N N . ARG A 1 865 ? 33.166 -52.200 -8.571 1.00 59.22 865 ARG A N 1
ATOM 6470 C CA . ARG A 1 865 ? 32.675 -53.303 -9.415 1.00 59.22 865 ARG A CA 1
ATOM 6471 C C . ARG A 1 865 ? 31.934 -52.760 -10.631 1.00 59.22 865 ARG A C 1
ATOM 6473 O O . ARG A 1 865 ? 30.942 -52.054 -10.480 1.00 59.22 865 ARG A O 1
ATOM 6480 N N . VAL A 1 866 ? 32.373 -53.159 -11.821 1.00 59.22 866 VAL A N 1
ATOM 6481 C CA . VAL A 1 866 ? 31.752 -52.768 -13.093 1.00 59.22 866 VAL A CA 1
ATOM 6482 C C . VAL A 1 866 ? 31.362 -54.023 -13.866 1.00 59.22 866 VAL A C 1
ATOM 6484 O O . VAL A 1 866 ? 32.174 -54.936 -14.035 1.00 59.22 866 VAL A O 1
ATOM 6487 N N . PHE A 1 867 ? 30.115 -54.074 -14.327 1.00 57.50 867 PHE A N 1
ATOM 6488 C CA . PHE A 1 867 ? 29.596 -55.145 -15.172 1.00 57.50 867 PHE A CA 1
ATOM 6489 C C . PHE A 1 867 ? 29.024 -54.540 -16.458 1.00 57.50 867 PHE A C 1
ATOM 6491 O O . PHE A 1 867 ? 28.204 -53.629 -16.395 1.00 57.50 867 PHE A O 1
ATOM 6498 N N . ALA A 1 868 ? 29.436 -55.037 -17.620 1.00 55.69 868 ALA A N 1
ATOM 6499 C CA . ALA A 1 868 ? 28.903 -54.603 -18.909 1.00 55.69 868 ALA A CA 1
ATOM 6500 C C . ALA A 1 868 ? 28.489 -55.820 -19.744 1.00 55.69 868 ALA A C 1
ATOM 6502 O O . ALA A 1 868 ? 29.255 -56.770 -19.899 1.00 55.69 868 ALA A O 1
ATOM 6503 N N . GLN A 1 869 ? 27.279 -55.801 -20.306 1.00 53.84 869 GLN A N 1
ATOM 6504 C CA . GLN A 1 869 ? 26.804 -56.863 -21.197 1.00 53.84 869 GLN A CA 1
ATOM 6505 C C . GLN A 1 869 ? 27.403 -56.758 -22.615 1.00 53.84 869 GLN A C 1
ATOM 6507 O O . GLN A 1 869 ? 27.365 -57.726 -23.370 1.00 53.84 869 GLN A O 1
ATOM 6512 N N . ALA A 1 870 ? 28.016 -55.617 -22.940 1.00 56.59 870 ALA A N 1
ATOM 6513 C CA . ALA A 1 870 ? 28.618 -55.292 -24.230 1.00 56.59 870 ALA A CA 1
ATOM 6514 C C . ALA A 1 870 ? 30.044 -54.700 -24.084 1.00 56.59 870 ALA A C 1
ATOM 6516 O O . ALA A 1 870 ? 30.661 -54.829 -23.022 1.00 56.59 870 ALA A O 1
ATOM 6517 N N . ALA A 1 871 ? 30.597 -54.107 -25.152 1.00 57.28 871 ALA A N 1
ATOM 6518 C CA . ALA A 1 871 ? 31.995 -53.666 -25.211 1.00 57.28 871 ALA A CA 1
ATOM 6519 C C . ALA A 1 871 ? 32.311 -52.479 -24.273 1.00 57.28 871 ALA A C 1
ATOM 6521 O O . ALA A 1 871 ? 31.501 -51.563 -24.114 1.00 57.28 871 ALA A O 1
ATOM 6522 N N . ILE A 1 872 ? 33.512 -52.489 -23.677 1.00 61.56 872 ILE A N 1
ATOM 6523 C CA . ILE A 1 872 ? 34.105 -51.346 -22.953 1.00 61.56 872 ILE A CA 1
ATOM 6524 C C . ILE A 1 872 ? 35.236 -50.801 -23.828 1.00 61.56 872 ILE A C 1
ATOM 6526 O O . ILE A 1 872 ? 36.123 -51.568 -24.209 1.00 61.56 872 ILE A O 1
ATOM 6530 N N . THR A 1 873 ? 35.178 -49.513 -24.173 1.00 58.03 873 THR A N 1
ATOM 6531 C CA . THR A 1 873 ? 35.952 -48.927 -25.288 1.00 58.03 873 THR A CA 1
ATOM 6532 C C . THR A 1 873 ? 36.806 -47.709 -24.918 1.00 58.03 873 THR A C 1
ATOM 6534 O O . THR A 1 873 ? 37.479 -47.166 -25.793 1.00 58.03 873 THR A O 1
ATOM 6537 N N . GLN A 1 874 ? 36.794 -47.266 -23.655 1.00 61.03 874 GLN A N 1
ATOM 6538 C CA . GLN A 1 874 ? 37.515 -46.074 -23.180 1.00 61.03 874 GLN A CA 1
ATOM 6539 C C . GLN A 1 874 ? 38.571 -46.408 -22.102 1.00 61.03 874 GLN A C 1
ATOM 6541 O O . GLN A 1 874 ? 38.448 -47.435 -21.432 1.00 61.03 874 GLN A O 1
ATOM 6546 N N . PRO A 1 875 ? 39.606 -45.560 -21.930 1.00 57.62 875 PRO A N 1
ATOM 6547 C CA . PRO A 1 875 ? 40.673 -45.738 -20.941 1.00 57.62 875 PRO A CA 1
ATOM 6548 C C . PRO A 1 875 ? 40.231 -45.810 -19.477 1.00 57.62 875 PRO A C 1
ATOM 6550 O O . PRO A 1 875 ? 39.292 -45.120 -19.086 1.00 57.62 875 PRO A O 1
ATOM 6553 N N . SER A 1 876 ? 40.975 -46.534 -18.633 1.00 59.97 876 SER A N 1
ATOM 6554 C CA . SER A 1 876 ? 40.815 -46.487 -17.169 1.00 59.97 876 SER A CA 1
ATOM 6555 C C . SER A 1 876 ? 42.167 -46.308 -16.460 1.00 59.97 876 SER A C 1
ATOM 6557 O O . SER A 1 876 ? 43.126 -47.011 -16.770 1.00 59.97 876 SER A O 1
ATOM 6559 N N . GLU A 1 877 ? 42.236 -45.404 -15.482 1.00 61.06 877 GLU A N 1
ATOM 6560 C CA . GLU A 1 877 ? 43.432 -45.094 -14.682 1.00 61.06 877 GLU A CA 1
ATOM 6561 C C . GLU A 1 877 ? 43.156 -45.402 -13.199 1.00 61.06 877 GLU A C 1
ATOM 6563 O O . GLU A 1 877 ? 42.163 -44.940 -12.632 1.00 61.06 877 GLU A O 1
ATOM 6568 N N . PHE A 1 878 ? 44.009 -46.184 -12.533 1.00 61.72 878 PHE A N 1
ATOM 6569 C CA . PHE A 1 878 ? 43.812 -46.538 -11.124 1.00 61.72 878 PHE A CA 1
ATOM 6570 C C . PHE A 1 878 ? 45.083 -46.288 -10.295 1.00 61.72 878 PHE A C 1
ATOM 6572 O O . PHE A 1 878 ? 46.159 -46.803 -10.588 1.00 61.72 878 PHE A O 1
ATOM 6579 N N . ALA A 1 879 ? 44.962 -45.550 -9.192 1.00 54.00 879 ALA A N 1
ATOM 6580 C CA . ALA A 1 879 ? 46.058 -45.276 -8.264 1.00 54.00 879 ALA A CA 1
ATOM 6581 C C . ALA A 1 879 ? 45.669 -45.601 -6.807 1.00 54.00 879 ALA A C 1
ATOM 6583 O O . ALA A 1 879 ? 44.494 -45.584 -6.437 1.00 54.00 879 ALA A O 1
ATOM 6584 N N . GLY A 1 880 ? 46.658 -45.888 -5.952 1.00 58.19 880 GLY A N 1
ATOM 6585 C CA . GLY A 1 880 ? 46.454 -46.134 -4.513 1.00 58.19 880 GLY A CA 1
ATOM 6586 C C . GLY A 1 880 ? 46.406 -47.623 -4.144 1.00 58.19 880 GLY A C 1
ATOM 6587 O O . GLY A 1 880 ? 47.232 -48.392 -4.626 1.00 58.19 880 GLY A O 1
ATOM 6588 N N . SER A 1 881 ? 45.488 -48.031 -3.256 1.00 54.56 881 SER A N 1
ATOM 6589 C CA . SER A 1 881 ? 45.254 -49.441 -2.870 1.00 54.56 881 SER A CA 1
ATOM 6590 C C . SER A 1 881 ? 43.916 -50.010 -3.387 1.00 54.56 881 SER A C 1
ATOM 6592 O O . SER A 1 881 ? 43.428 -51.035 -2.911 1.00 54.56 881 SER A O 1
ATOM 6594 N N . ALA A 1 882 ? 43.309 -49.339 -4.373 1.00 60.16 882 ALA A N 1
ATOM 6595 C CA . ALA A 1 882 ? 42.002 -49.683 -4.929 1.00 60.16 882 ALA A CA 1
ATOM 6596 C C . ALA A 1 882 ? 41.954 -51.109 -5.511 1.00 60.16 882 ALA A C 1
ATOM 6598 O O . ALA A 1 882 ? 42.893 -51.556 -6.169 1.00 60.16 882 ALA A O 1
ATOM 6599 N N . GLY A 1 883 ? 40.831 -51.805 -5.303 1.00 61.50 883 GLY A N 1
ATOM 6600 C CA . GLY A 1 883 ? 40.553 -53.121 -5.883 1.00 61.50 883 GLY A CA 1
ATOM 6601 C C . GLY A 1 883 ? 39.390 -53.059 -6.873 1.00 61.50 883 GLY A C 1
ATOM 6602 O O . GLY A 1 883 ? 38.253 -52.808 -6.463 1.00 61.50 883 GLY A O 1
ATOM 6603 N N . THR A 1 884 ? 39.645 -53.336 -8.152 1.00 65.00 884 THR A N 1
ATOM 6604 C CA . THR A 1 884 ? 38.646 -53.224 -9.230 1.00 65.00 884 THR A CA 1
ATOM 6605 C C . THR A 1 884 ? 38.389 -54.568 -9.903 1.00 65.00 884 THR A C 1
ATOM 6607 O O . THR A 1 884 ? 39.319 -55.308 -10.223 1.00 65.00 884 THR A O 1
ATOM 6610 N N . ARG A 1 885 ? 37.116 -54.885 -10.178 1.00 68.00 885 ARG A N 1
ATOM 6611 C CA . ARG A 1 885 ? 36.737 -56.019 -11.037 1.00 68.00 885 ARG A CA 1
ATOM 6612 C C . ARG A 1 885 ? 35.912 -55.552 -12.235 1.00 68.00 885 ARG A C 1
ATOM 6614 O O . ARG A 1 885 ? 34.854 -54.953 -12.034 1.00 68.00 885 ARG A O 1
ATOM 6621 N N . LEU A 1 886 ? 36.375 -55.881 -13.441 1.00 67.12 886 LEU A N 1
ATOM 6622 C CA . LEU A 1 886 ? 35.708 -55.618 -14.718 1.00 67.12 886 LEU A CA 1
ATOM 6623 C C . LEU A 1 886 ? 35.214 -56.936 -15.330 1.00 67.12 886 LEU A C 1
ATOM 6625 O O . LEU A 1 886 ? 35.980 -57.890 -15.465 1.00 67.12 886 LEU A O 1
ATOM 6629 N N . LEU A 1 887 ? 33.936 -56.988 -15.695 1.00 67.94 887 LEU A N 1
ATOM 6630 C CA . LEU A 1 887 ? 33.298 -58.144 -16.327 1.00 67.94 887 LEU A CA 1
ATOM 6631 C C . LEU A 1 887 ? 32.646 -57.695 -17.638 1.00 67.94 887 LEU A C 1
ATOM 6633 O O . LEU A 1 887 ? 31.784 -56.816 -17.598 1.00 67.94 887 LEU A O 1
ATOM 6637 N N . SER A 1 888 ? 33.029 -58.297 -18.768 1.00 67.12 888 SER A N 1
ATOM 6638 C CA . SER A 1 888 ? 32.371 -58.069 -20.063 1.00 67.12 888 SER A CA 1
ATOM 6639 C C . SER A 1 888 ? 31.954 -59.378 -20.729 1.00 67.12 888 SER A C 1
ATOM 6641 O O . SER A 1 888 ? 32.682 -60.372 -20.707 1.00 67.12 888 SER A O 1
ATOM 6643 N N . VAL A 1 889 ? 30.767 -59.374 -21.336 1.00 65.88 889 VAL A N 1
ATOM 6644 C CA . VAL A 1 889 ? 30.215 -60.512 -22.089 1.00 65.88 889 VAL A CA 1
ATOM 6645 C C . VAL A 1 889 ? 30.532 -60.418 -23.599 1.00 65.88 889 VAL A C 1
ATOM 6647 O O . VAL A 1 889 ? 30.210 -61.337 -24.347 1.00 65.88 889 VAL A O 1
ATOM 6650 N N . ALA A 1 890 ? 31.191 -59.337 -24.040 1.00 67.31 890 ALA A N 1
ATOM 6651 C CA . ALA A 1 890 ? 31.603 -59.063 -25.423 1.00 67.31 890 ALA A CA 1
ATOM 6652 C C . ALA A 1 890 ? 33.102 -58.681 -25.494 1.00 67.31 890 ALA A C 1
ATOM 6654 O O . ALA A 1 890 ? 33.849 -58.950 -24.550 1.00 67.31 890 ALA A O 1
ATOM 6655 N N . ASP A 1 891 ? 33.559 -58.100 -26.613 1.00 66.50 891 ASP A N 1
ATOM 6656 C CA . ASP A 1 891 ? 34.957 -57.678 -26.774 1.00 66.50 891 ASP A CA 1
ATOM 6657 C C . ASP A 1 891 ? 35.309 -56.532 -25.813 1.00 66.50 891 ASP A C 1
ATOM 6659 O O . ASP A 1 891 ? 34.577 -55.549 -25.686 1.00 66.50 891 ASP A O 1
ATOM 6663 N N . LEU A 1 892 ? 36.456 -56.640 -25.148 1.00 66.88 892 LEU A N 1
ATOM 6664 C CA . LEU A 1 892 ? 36.933 -55.679 -24.159 1.00 66.88 892 LEU A CA 1
ATOM 6665 C C . LEU A 1 892 ? 38.171 -54.943 -24.700 1.00 66.88 892 LEU A C 1
ATOM 6667 O O . LEU A 1 892 ? 39.170 -55.590 -25.000 1.00 66.88 892 LEU A O 1
ATOM 6671 N N . SER A 1 893 ? 38.137 -53.608 -24.812 1.00 67.19 893 SER A N 1
ATOM 6672 C CA . SER A 1 893 ? 39.250 -52.795 -25.334 1.00 67.19 893 SER A CA 1
ATOM 6673 C C . SER A 1 893 ? 39.566 -51.599 -24.428 1.00 67.19 893 SER A C 1
ATOM 6675 O O . SER A 1 893 ? 38.954 -50.541 -24.554 1.00 67.19 893 SER A O 1
ATOM 6677 N N . THR A 1 894 ? 40.550 -51.739 -23.536 1.00 65.12 894 THR A N 1
ATOM 6678 C CA . THR A 1 894 ? 40.947 -50.696 -22.563 1.00 65.12 894 THR A CA 1
ATOM 6679 C C . THR A 1 894 ? 42.447 -50.745 -22.277 1.00 65.12 894 THR A C 1
ATOM 6681 O O . THR A 1 894 ? 43.045 -51.808 -22.365 1.00 65.12 894 THR A O 1
ATOM 6684 N N . TRP A 1 895 ? 43.086 -49.641 -21.896 1.00 63.94 895 TRP A N 1
ATOM 6685 C CA . TRP A 1 895 ? 44.390 -49.689 -21.213 1.00 63.94 895 TRP A CA 1
ATOM 6686 C C . TRP A 1 895 ? 44.211 -49.476 -19.711 1.00 63.94 895 TRP A C 1
ATOM 6688 O O . TRP A 1 895 ? 43.159 -48.994 -19.284 1.00 63.94 895 TRP A O 1
ATOM 6698 N N . VAL A 1 896 ? 45.190 -49.926 -18.924 1.00 65.94 896 VAL A N 1
ATOM 6699 C CA . VAL A 1 896 ? 45.153 -49.892 -17.459 1.00 65.94 896 VAL A CA 1
ATOM 6700 C C . VAL A 1 896 ? 46.488 -49.379 -16.932 1.00 65.94 896 VAL A C 1
ATOM 6702 O O . VAL A 1 896 ? 47.486 -50.091 -17.006 1.00 65.94 896 VAL A O 1
ATOM 6705 N N . ASP A 1 897 ? 46.486 -48.202 -16.319 1.00 69.56 897 ASP A N 1
ATOM 6706 C CA . ASP A 1 897 ? 47.641 -47.723 -15.557 1.00 69.56 897 ASP A CA 1
ATOM 6707 C C . ASP A 1 897 ? 47.396 -47.949 -14.060 1.00 69.56 897 ASP A C 1
ATOM 6709 O O . ASP A 1 897 ? 46.360 -47.545 -13.529 1.00 69.56 897 ASP A O 1
ATOM 6713 N N . LEU A 1 898 ? 48.318 -48.657 -13.399 1.00 72.56 898 LEU A N 1
ATOM 6714 C CA . LEU A 1 898 ? 48.283 -48.986 -11.974 1.00 72.56 898 LEU A CA 1
ATOM 6715 C C . LEU A 1 898 ? 49.526 -48.444 -11.267 1.00 72.56 898 LEU A C 1
ATOM 6717 O O . LEU A 1 898 ? 50.655 -48.818 -11.593 1.00 72.56 898 LEU A O 1
ATOM 6721 N N . HIS A 1 899 ? 49.317 -47.662 -10.212 1.00 70.94 899 HIS A N 1
ATOM 6722 C CA . HIS A 1 899 ? 50.392 -47.195 -9.332 1.00 70.94 899 HIS A CA 1
ATOM 6723 C C . HIS A 1 899 ? 50.190 -47.673 -7.884 1.00 70.94 899 HIS A C 1
ATOM 6725 O O . HIS A 1 899 ? 49.068 -47.914 -7.437 1.00 70.94 899 HIS A O 1
ATOM 6731 N N . ALA A 1 900 ? 51.283 -47.745 -7.116 1.00 75.50 900 ALA A N 1
ATOM 6732 C CA . ALA A 1 900 ? 51.301 -48.159 -5.707 1.00 75.50 900 ALA A CA 1
ATOM 6733 C C . ALA A 1 900 ? 50.825 -49.610 -5.481 1.00 75.50 900 ALA A C 1
ATOM 6735 O O . ALA A 1 900 ? 51.486 -50.514 -5.971 1.00 75.50 900 ALA A O 1
ATOM 6736 N N . ALA A 1 901 ? 49.772 -49.870 -4.699 1.00 70.44 901 ALA A N 1
ATOM 6737 C CA . ALA A 1 901 ? 49.330 -51.221 -4.312 1.00 70.44 901 ALA A CA 1
ATOM 6738 C C . ALA A 1 901 ? 47.978 -51.619 -4.941 1.00 70.44 901 ALA A C 1
ATOM 6740 O O . ALA A 1 901 ? 47.287 -52.495 -4.422 1.00 70.44 901 ALA A O 1
ATOM 6741 N N . ALA A 1 902 ? 47.577 -50.954 -6.027 1.00 72.88 902 ALA A N 1
ATOM 6742 C CA . ALA A 1 902 ? 46.285 -51.159 -6.671 1.00 72.88 902 ALA A CA 1
ATOM 6743 C C . ALA A 1 902 ? 46.177 -52.541 -7.343 1.00 72.88 902 ALA A C 1
ATOM 6745 O O . ALA A 1 902 ? 47.149 -53.065 -7.893 1.00 72.88 902 ALA A O 1
ATOM 6746 N N . GLY A 1 903 ? 44.976 -53.121 -7.316 1.00 73.00 903 GLY A N 1
ATOM 6747 C CA . GLY A 1 903 ? 44.666 -54.427 -7.891 1.00 73.00 903 GLY A CA 1
ATOM 6748 C C . GLY A 1 903 ? 43.521 -54.364 -8.902 1.00 73.00 903 GLY A C 1
ATOM 6749 O O . GLY A 1 903 ? 42.457 -53.820 -8.601 1.00 73.00 903 GLY A O 1
ATOM 6750 N N . VAL A 1 904 ? 43.687 -54.978 -10.076 1.00 74.12 904 VAL A N 1
ATOM 6751 C CA . VAL A 1 904 ? 42.619 -55.115 -11.080 1.00 74.12 904 VAL A CA 1
ATOM 6752 C C . VAL A 1 904 ? 42.421 -56.567 -11.499 1.00 74.12 904 VAL A C 1
ATOM 6754 O O . VAL A 1 904 ? 43.378 -57.317 -11.685 1.00 74.12 904 VAL A O 1
ATOM 6757 N N . ARG A 1 905 ? 41.164 -56.962 -11.701 1.00 78.31 905 ARG A N 1
ATOM 6758 C CA . ARG A 1 905 ? 40.806 -58.218 -12.358 1.00 78.31 905 ARG A CA 1
ATOM 6759 C C . ARG A 1 905 ? 39.835 -57.973 -13.504 1.00 78.31 905 ARG A C 1
ATOM 6761 O O . ARG A 1 905 ? 38.769 -57.403 -13.277 1.00 78.31 905 ARG A O 1
ATOM 6768 N N . THR A 1 906 ? 40.161 -58.453 -14.698 1.00 73.81 906 THR A N 1
ATOM 6769 C CA . THR A 1 906 ? 39.289 -58.396 -15.874 1.00 73.81 906 THR A CA 1
ATOM 6770 C C . THR A 1 906 ? 38.937 -59.805 -16.345 1.00 73.81 906 THR A C 1
ATOM 6772 O O . THR A 1 906 ? 39.803 -60.672 -16.447 1.00 73.81 906 THR A O 1
ATOM 6775 N N . ASP A 1 907 ? 37.653 -60.051 -16.605 1.00 75.25 907 ASP A N 1
ATOM 6776 C CA . ASP A 1 907 ? 37.173 -61.299 -17.198 1.00 75.25 907 ASP A CA 1
ATOM 6777 C C . ASP A 1 907 ? 36.301 -60.953 -18.437 1.00 75.25 907 ASP A C 1
ATOM 6779 O O . ASP A 1 907 ? 35.264 -60.296 -18.298 1.00 75.25 907 ASP A O 1
ATOM 6783 N N . ALA A 1 908 ? 36.722 -61.361 -19.643 1.00 74.75 908 ALA A N 1
ATOM 6784 C CA . ALA A 1 908 ? 36.029 -61.117 -20.918 1.00 74.75 908 ALA A CA 1
ATOM 6785 C C . ALA A 1 908 ? 35.522 -62.426 -21.561 1.00 74.75 908 ALA A C 1
ATOM 6787 O O . ALA A 1 908 ? 36.274 -63.388 -21.709 1.00 74.75 908 ALA A O 1
ATOM 6788 N N . ALA A 1 909 ? 34.254 -62.472 -21.982 1.00 73.19 909 ALA A N 1
ATOM 6789 C CA . ALA A 1 909 ? 33.663 -63.660 -22.617 1.00 73.19 909 ALA A CA 1
ATOM 6790 C C . ALA A 1 909 ? 33.878 -63.751 -24.150 1.00 73.19 909 ALA A C 1
ATOM 6792 O O . ALA A 1 909 ? 33.451 -64.727 -24.774 1.00 73.19 909 ALA A O 1
ATOM 6793 N N . ALA A 1 910 ? 34.533 -62.756 -24.760 1.00 74.12 910 ALA A N 1
ATOM 6794 C CA . ALA A 1 910 ? 34.958 -62.752 -26.164 1.00 74.12 910 ALA A CA 1
ATOM 6795 C C . ALA A 1 910 ? 36.457 -62.386 -26.257 1.00 74.12 910 ALA A C 1
ATOM 6797 O O . ALA A 1 910 ? 37.255 -63.003 -25.552 1.00 74.12 910 ALA A O 1
ATOM 6798 N N . ALA A 1 911 ? 36.887 -61.439 -27.098 1.00 75.19 911 ALA A N 1
ATOM 6799 C CA . ALA A 1 911 ? 38.292 -61.020 -27.162 1.00 75.19 911 ALA A CA 1
ATOM 6800 C C . ALA A 1 911 ? 38.633 -59.913 -26.140 1.00 75.19 911 ALA A C 1
ATOM 6802 O O . ALA A 1 911 ? 37.793 -59.083 -25.802 1.00 75.19 911 ALA A O 1
ATOM 6803 N N . PHE A 1 912 ? 39.882 -59.860 -25.666 1.00 75.38 912 PHE A N 1
ATOM 6804 C CA . PHE A 1 912 ? 40.403 -58.760 -24.841 1.00 75.38 912 PHE A CA 1
ATOM 6805 C C . PHE A 1 912 ? 41.608 -58.103 -25.522 1.00 75.38 912 PHE A C 1
ATOM 6807 O O . PHE A 1 912 ? 42.646 -58.732 -25.690 1.00 75.38 912 PHE A O 1
ATOM 6814 N N . ALA A 1 913 ? 41.495 -56.834 -25.906 1.00 73.06 913 ALA A N 1
ATOM 6815 C CA . ALA A 1 913 ? 42.574 -56.045 -26.489 1.00 73.06 913 ALA A CA 1
ATOM 6816 C C . ALA A 1 913 ? 42.967 -54.911 -25.536 1.00 73.06 913 ALA A C 1
ATOM 6818 O O . ALA A 1 913 ? 42.365 -53.840 -25.542 1.00 73.06 913 ALA A O 1
ATOM 6819 N N . ALA A 1 914 ? 43.992 -55.127 -24.719 1.00 67.19 914 ALA A N 1
ATOM 6820 C CA . ALA A 1 914 ? 44.542 -54.062 -23.906 1.00 67.19 914 ALA A CA 1
ATOM 6821 C C . ALA A 1 914 ? 45.459 -53.138 -24.725 1.00 67.19 914 ALA A C 1
ATOM 6823 O O . ALA A 1 914 ? 46.300 -53.609 -25.502 1.00 67.19 914 ALA A O 1
ATOM 6824 N N . GLY A 1 915 ? 45.315 -51.824 -24.532 1.00 65.81 915 GLY A N 1
ATOM 6825 C CA . GLY A 1 915 ? 46.288 -50.834 -25.011 1.00 65.81 915 GLY A CA 1
ATOM 6826 C C . GLY A 1 915 ? 47.617 -50.900 -24.238 1.00 65.81 915 GLY A C 1
ATOM 6827 O O . GLY A 1 915 ? 47.850 -51.839 -23.475 1.00 65.81 915 GLY A O 1
ATOM 6828 N N . ASP A 1 916 ? 48.491 -49.906 -24.427 1.00 68.62 916 ASP A N 1
ATOM 6829 C CA . ASP A 1 916 ? 49.724 -49.781 -23.633 1.00 68.62 916 ASP A CA 1
ATOM 6830 C C . ASP A 1 916 ? 49.359 -49.497 -22.162 1.00 68.62 916 ASP A C 1
ATOM 6832 O O . ASP A 1 916 ? 48.707 -48.500 -21.882 1.00 68.62 916 ASP A O 1
ATOM 6836 N N . SER A 1 917 ? 49.738 -50.388 -21.244 1.00 71.44 917 SER A N 1
ATOM 6837 C CA . SER A 1 917 ? 49.366 -50.357 -19.818 1.00 71.44 917 SER A CA 1
ATOM 6838 C C . SER A 1 917 ? 50.618 -50.324 -18.931 1.00 71.44 917 SER A C 1
ATOM 6840 O O . SER A 1 917 ? 51.536 -51.119 -19.160 1.00 71.44 917 SER A O 1
ATOM 6842 N N . TRP A 1 918 ? 50.681 -49.456 -17.919 1.00 77.62 918 TRP A N 1
ATOM 6843 C CA . TRP A 1 918 ? 51.831 -49.308 -17.012 1.00 77.62 918 TRP A CA 1
ATOM 6844 C C . TRP A 1 918 ? 51.502 -49.725 -15.577 1.00 77.62 918 TRP A C 1
ATOM 6846 O O . TRP A 1 918 ? 50.559 -49.235 -14.972 1.00 77.62 918 TRP A O 1
ATOM 6856 N N . LEU A 1 919 ? 52.298 -50.631 -15.007 1.00 80.62 919 LEU A N 1
ATOM 6857 C CA . LEU A 1 919 ? 52.169 -51.105 -13.632 1.00 80.62 919 LEU A CA 1
ATOM 6858 C C . LEU A 1 919 ? 53.448 -50.794 -12.851 1.00 80.62 919 LEU A C 1
ATOM 6860 O O . LEU A 1 919 ? 54.524 -51.314 -13.162 1.00 80.62 919 LEU A O 1
ATOM 6864 N N . GLU A 1 920 ? 53.323 -50.001 -11.791 1.00 77.88 920 GLU A N 1
ATOM 6865 C CA . GLU A 1 920 ? 54.438 -49.591 -10.936 1.00 77.88 920 GLU A CA 1
ATOM 6866 C C . GLU A 1 920 ? 54.162 -49.866 -9.448 1.00 77.88 920 GLU A C 1
ATOM 6868 O O . GLU A 1 920 ? 53.020 -49.893 -8.990 1.00 77.88 920 GLU A O 1
ATOM 6873 N N . GLY A 1 921 ? 55.223 -50.044 -8.655 1.00 82.56 921 GLY A N 1
ATOM 6874 C CA . GLY A 1 921 ? 55.111 -50.327 -7.220 1.00 82.56 921 GLY A CA 1
ATOM 6875 C C . GLY A 1 921 ? 54.783 -51.795 -6.924 1.00 82.56 921 GLY A C 1
ATOM 6876 O O . GLY A 1 921 ? 55.505 -52.682 -7.370 1.00 82.56 921 GLY A O 1
ATOM 6877 N N . ALA A 1 922 ? 53.731 -52.031 -6.137 1.00 79.44 922 ALA A N 1
ATOM 6878 C CA . ALA A 1 922 ? 53.188 -53.328 -5.713 1.00 79.44 922 ALA A CA 1
ATOM 6879 C C . ALA A 1 922 ? 51.859 -53.693 -6.409 1.00 79.44 922 ALA A C 1
ATOM 6881 O O . ALA A 1 922 ? 51.074 -54.479 -5.876 1.00 79.44 922 ALA A O 1
ATOM 6882 N N . ALA A 1 923 ? 51.597 -53.112 -7.582 1.00 81.56 923 ALA A N 1
ATOM 6883 C CA . ALA A 1 923 ? 50.363 -53.313 -8.330 1.00 81.56 923 ALA A CA 1
ATOM 6884 C C . ALA A 1 923 ? 50.156 -54.773 -8.785 1.00 81.56 923 ALA A C 1
ATOM 6886 O O . ALA A 1 923 ? 51.115 -55.492 -9.090 1.00 81.56 923 ALA A O 1
ATOM 6887 N N . GLN A 1 924 ? 48.893 -55.205 -8.867 1.00 81.62 924 GLN A N 1
ATOM 6888 C CA . GLN A 1 924 ? 48.500 -56.553 -9.297 1.00 81.62 924 GLN A CA 1
ATOM 6889 C C . GLN A 1 924 ? 47.440 -56.505 -10.405 1.00 81.62 924 GLN A C 1
ATOM 6891 O O . GLN A 1 924 ? 46.418 -55.840 -10.253 1.00 81.62 924 GLN A O 1
ATOM 6896 N N . ALA A 1 925 ? 47.642 -57.242 -11.499 1.00 79.50 925 ALA A N 1
ATOM 6897 C CA . ALA A 1 925 ? 46.654 -57.351 -12.576 1.00 79.50 925 ALA A CA 1
ATOM 6898 C C . ALA A 1 925 ? 46.381 -58.800 -12.995 1.00 79.50 925 ALA A C 1
ATOM 6900 O O . ALA A 1 925 ? 47.292 -59.520 -13.392 1.00 79.50 925 ALA A O 1
ATOM 6901 N N . ASP A 1 926 ? 45.114 -59.205 -12.982 1.00 83.31 926 ASP A N 1
ATOM 6902 C CA . ASP A 1 926 ? 44.647 -60.493 -13.499 1.00 83.31 926 ASP A CA 1
ATOM 6903 C C . ASP A 1 926 ? 43.751 -60.268 -14.722 1.00 83.31 926 ASP A C 1
ATOM 6905 O O . ASP A 1 926 ? 42.656 -59.724 -14.601 1.00 83.31 926 ASP A O 1
ATOM 6909 N N . PHE A 1 927 ? 44.175 -60.726 -15.896 1.00 83.00 927 PHE A N 1
ATOM 6910 C CA . PHE A 1 927 ? 43.406 -60.644 -17.136 1.00 83.00 927 PHE A CA 1
ATOM 6911 C C . PHE A 1 927 ? 42.965 -62.035 -17.592 1.00 83.00 927 PHE A C 1
ATOM 6913 O O . PHE A 1 927 ? 43.787 -62.951 -17.679 1.00 83.00 927 PHE A O 1
ATOM 6920 N N . SER A 1 928 ? 41.683 -62.210 -17.911 1.00 81.00 928 SER A N 1
ATOM 6921 C CA . SER A 1 928 ? 41.166 -63.454 -18.482 1.00 81.00 928 SER A CA 1
ATOM 6922 C C . SER A 1 928 ? 40.227 -63.220 -19.669 1.00 81.00 928 SER A C 1
ATOM 6924 O O . SER A 1 928 ? 39.407 -62.304 -19.643 1.00 81.00 928 SER A O 1
ATOM 6926 N N . ALA A 1 929 ? 40.351 -64.041 -20.716 1.00 80.50 929 ALA A N 1
ATOM 6927 C CA . ALA A 1 929 ? 39.473 -64.016 -21.885 1.00 80.50 929 ALA A CA 1
ATOM 6928 C C . ALA A 1 929 ? 39.169 -65.429 -22.416 1.00 80.50 929 ALA A C 1
ATOM 6930 O O . ALA A 1 929 ? 40.032 -66.308 -22.392 1.00 80.50 929 ALA A O 1
ATOM 6931 N N . THR A 1 930 ? 37.960 -65.664 -22.929 1.00 81.50 930 THR A N 1
ATOM 6932 C CA . THR A 1 930 ? 37.616 -66.922 -23.631 1.00 81.50 930 THR A CA 1
ATOM 6933 C C . THR A 1 930 ? 37.890 -66.865 -25.141 1.00 81.50 930 THR A C 1
ATOM 6935 O O . THR A 1 930 ? 37.968 -67.906 -25.786 1.00 81.50 930 THR A O 1
ATOM 6938 N N . GLY A 1 931 ? 38.057 -65.673 -25.718 1.00 78.75 931 GLY A N 1
ATOM 6939 C CA . GLY A 1 931 ? 38.535 -65.438 -27.084 1.00 78.75 931 GLY A CA 1
ATOM 6940 C C . GLY A 1 931 ? 40.024 -65.084 -27.123 1.00 78.75 931 GLY A C 1
ATOM 6941 O O . GLY A 1 931 ? 40.778 -65.490 -26.244 1.00 78.75 931 GLY A O 1
ATOM 6942 N N . ALA A 1 932 ? 40.460 -64.348 -28.151 1.00 79.38 932 ALA A N 1
ATOM 6943 C CA . ALA A 1 932 ? 41.851 -63.899 -28.267 1.00 79.38 932 ALA A CA 1
ATOM 6944 C C . ALA A 1 932 ? 42.164 -62.761 -27.281 1.00 79.38 932 ALA A C 1
ATOM 6946 O O . ALA A 1 932 ? 41.341 -61.871 -27.074 1.00 79.38 932 ALA A O 1
ATOM 6947 N N . LEU A 1 933 ? 43.371 -62.753 -26.718 1.00 80.81 933 LEU A N 1
ATOM 6948 C CA . LEU A 1 933 ? 43.845 -61.719 -25.803 1.00 80.81 933 LEU A CA 1
ATOM 6949 C C . LEU A 1 933 ? 45.100 -61.051 -26.369 1.00 80.81 933 LEU A C 1
ATOM 6951 O O . LEU A 1 933 ? 46.098 -61.717 -26.627 1.00 80.81 933 LEU A O 1
ATOM 6955 N N . SER A 1 934 ? 45.100 -59.731 -26.523 1.00 76.94 934 SER A N 1
ATOM 6956 C CA . SER A 1 934 ? 46.280 -58.951 -26.902 1.00 76.94 934 SER A CA 1
ATOM 6957 C C . SER A 1 934 ? 46.545 -57.860 -25.875 1.00 76.94 934 SER A C 1
ATOM 6959 O O . SER A 1 934 ? 45.620 -57.148 -25.523 1.00 76.94 934 SER A O 1
ATOM 6961 N N . ALA A 1 935 ? 47.785 -57.682 -25.420 1.00 73.00 935 ALA A N 1
ATOM 6962 C CA . ALA A 1 935 ? 48.137 -56.590 -24.505 1.00 73.00 935 ALA A CA 1
ATOM 6963 C C . ALA A 1 935 ? 49.601 -56.141 -24.642 1.00 73.00 935 ALA A C 1
ATOM 6965 O O . ALA A 1 935 ? 50.499 -56.935 -24.954 1.00 73.00 935 ALA A O 1
ATOM 6966 N N . ARG A 1 936 ? 49.858 -54.859 -24.373 1.00 72.69 936 ARG A N 1
ATOM 6967 C CA . ARG A 1 936 ? 51.206 -54.285 -24.268 1.00 72.69 936 ARG A CA 1
ATOM 6968 C C . ARG A 1 936 ? 51.377 -53.700 -22.873 1.00 72.69 936 ARG A C 1
ATOM 6970 O O . ARG A 1 936 ? 50.756 -52.702 -22.550 1.00 72.69 936 ARG A O 1
ATOM 6977 N N . ASN A 1 937 ? 52.197 -54.335 -22.042 1.00 74.81 937 ASN A N 1
ATOM 6978 C CA . ASN A 1 937 ? 52.242 -54.012 -20.615 1.00 74.81 937 ASN A CA 1
ATOM 6979 C C . ASN A 1 937 ? 53.672 -53.702 -20.163 1.00 74.81 937 ASN A C 1
ATOM 6981 O O . ASN A 1 937 ? 54.604 -54.436 -20.482 1.00 74.81 937 ASN A O 1
ATOM 6985 N N . HIS A 1 938 ? 53.854 -52.659 -19.372 1.00 79.44 938 HIS A N 1
ATOM 6986 C CA . HIS A 1 938 ? 55.127 -52.298 -18.764 1.00 79.44 938 HIS A CA 1
ATOM 6987 C C . HIS A 1 938 ? 55.023 -52.516 -17.259 1.00 79.44 938 HIS A C 1
ATOM 6989 O O . HIS A 1 938 ? 54.197 -51.888 -16.612 1.00 79.44 938 HIS A O 1
ATOM 6995 N N . LEU A 1 939 ? 55.820 -53.428 -16.702 1.00 80.69 939 LEU A N 1
ATOM 6996 C CA . LEU A 1 939 ? 55.845 -53.700 -15.264 1.00 80.69 939 LEU A CA 1
ATOM 6997 C C . LEU A 1 939 ? 57.187 -53.254 -14.687 1.00 80.69 939 LEU A C 1
ATOM 6999 O O . LEU A 1 939 ? 58.242 -53.600 -15.225 1.00 80.69 939 LEU A O 1
ATOM 7003 N N . ALA A 1 940 ? 57.147 -52.540 -13.567 1.00 78.88 940 ALA A N 1
ATOM 7004 C CA . ALA A 1 940 ? 58.323 -52.106 -12.825 1.00 78.88 940 ALA A CA 1
ATOM 7005 C C . ALA A 1 940 ? 58.208 -52.426 -11.322 1.00 78.88 940 ALA A C 1
ATOM 7007 O O . ALA A 1 940 ? 57.129 -52.714 -10.806 1.00 78.88 940 ALA A O 1
ATOM 7008 N N . ALA A 1 941 ? 59.334 -52.332 -10.607 1.00 83.75 941 ALA A N 1
ATOM 7009 C CA . ALA A 1 941 ? 59.443 -52.627 -9.174 1.00 83.75 941 ALA A CA 1
ATOM 7010 C C . ALA A 1 941 ? 59.013 -54.067 -8.825 1.00 83.75 941 ALA A C 1
ATOM 7012 O O . ALA A 1 941 ? 59.637 -54.991 -9.335 1.00 83.75 941 ALA A O 1
ATOM 7013 N N . ILE A 1 942 ? 58.012 -54.265 -7.959 1.00 81.56 942 ILE A N 1
ATOM 7014 C CA . ILE A 1 942 ? 57.524 -55.583 -7.503 1.00 81.56 942 ILE A CA 1
ATOM 7015 C C . ILE A 1 942 ? 56.122 -55.902 -8.063 1.00 81.56 942 ILE A C 1
ATOM 7017 O O . ILE A 1 942 ? 55.401 -56.733 -7.511 1.00 81.56 942 ILE A O 1
ATOM 7021 N N . ALA A 1 943 ? 55.711 -55.230 -9.145 1.00 83.81 943 ALA A N 1
ATOM 7022 C CA . ALA A 1 943 ? 54.402 -55.424 -9.761 1.00 83.81 943 ALA A CA 1
ATOM 7023 C C . ALA A 1 943 ? 54.228 -56.851 -10.312 1.00 83.81 943 ALA A C 1
ATOM 7025 O O . ALA A 1 943 ? 55.181 -57.478 -10.790 1.00 83.81 943 ALA A O 1
ATOM 7026 N N . SER A 1 944 ? 52.992 -57.359 -10.289 1.00 82.12 944 SER A N 1
ATOM 7027 C CA . SER A 1 944 ? 52.674 -58.703 -10.781 1.00 82.12 944 SER A CA 1
ATOM 7028 C C . SER A 1 944 ? 51.480 -58.733 -11.732 1.00 82.12 944 SER A C 1
ATOM 7030 O O . SER A 1 944 ? 50.511 -57.995 -11.558 1.00 82.12 944 SER A O 1
ATOM 7032 N N . MET A 1 945 ? 51.543 -59.600 -12.747 1.00 83.00 945 MET A N 1
ATOM 7033 C CA . MET A 1 945 ? 50.458 -59.762 -13.716 1.00 83.00 945 MET A CA 1
ATOM 7034 C C . MET A 1 945 ? 50.219 -61.221 -14.107 1.00 83.00 945 MET A C 1
ATOM 7036 O O . MET A 1 945 ? 51.154 -61.958 -14.423 1.00 83.00 945 MET A O 1
ATOM 7040 N N . ARG A 1 946 ? 48.954 -61.619 -14.219 1.00 83.38 946 ARG A N 1
ATOM 7041 C CA . ARG A 1 946 ? 48.537 -62.885 -14.820 1.00 83.38 946 ARG A CA 1
ATOM 7042 C C . ARG A 1 946 ? 47.651 -62.636 -16.034 1.00 83.38 946 ARG A C 1
ATOM 7044 O O . ARG A 1 946 ? 46.755 -61.806 -15.978 1.00 83.38 946 ARG A O 1
ATOM 7051 N N . ALA A 1 947 ? 47.864 -63.382 -17.114 1.00 79.38 947 ALA A N 1
ATOM 7052 C CA . ALA A 1 947 ? 47.007 -63.346 -18.299 1.00 79.38 947 ALA A CA 1
ATOM 7053 C C . ALA A 1 947 ? 46.593 -64.766 -18.708 1.00 79.38 947 ALA A C 1
ATOM 7055 O O . ALA A 1 947 ? 47.444 -65.647 -18.836 1.00 79.38 947 ALA A O 1
ATOM 7056 N N . VAL A 1 948 ? 45.297 -64.996 -18.909 1.00 81.69 948 VAL A N 1
ATOM 7057 C CA . VAL A 1 948 ? 44.736 -66.292 -19.314 1.00 81.69 948 VAL A CA 1
ATOM 7058 C C . VAL A 1 948 ? 43.836 -66.102 -20.534 1.00 81.69 948 VAL A C 1
ATOM 7060 O O . VAL A 1 948 ? 42.962 -65.245 -20.520 1.00 81.69 948 VAL A O 1
ATOM 7063 N N . SER A 1 949 ? 44.036 -66.896 -21.582 1.00 80.12 949 SER A N 1
ATOM 7064 C CA . SER A 1 949 ? 43.265 -66.819 -22.827 1.00 80.12 949 SER A CA 1
ATOM 7065 C C . SER A 1 949 ? 42.902 -68.215 -23.325 1.00 80.12 949 SER A C 1
ATOM 7067 O O . SER A 1 949 ? 43.786 -69.065 -23.422 1.00 80.12 949 SER A O 1
ATOM 7069 N N . ALA A 1 950 ? 41.636 -68.462 -23.674 1.00 80.31 950 ALA A N 1
ATOM 7070 C CA . ALA A 1 950 ? 41.261 -69.701 -24.367 1.00 80.31 950 ALA A CA 1
ATOM 7071 C C . ALA A 1 950 ? 41.475 -69.620 -25.898 1.00 80.31 950 ALA A C 1
ATOM 7073 O O . ALA A 1 950 ? 41.615 -70.650 -26.554 1.00 80.31 950 ALA A O 1
ATOM 7074 N N . GLY A 1 951 ? 41.572 -68.408 -26.465 1.00 76.25 951 GLY A N 1
ATOM 7075 C CA . GLY A 1 951 ? 42.026 -68.151 -27.839 1.00 76.25 951 GLY A CA 1
ATOM 7076 C C . GLY A 1 951 ? 43.499 -67.726 -27.916 1.00 76.25 951 GLY A C 1
ATOM 7077 O O . GLY A 1 951 ? 44.258 -67.904 -26.958 1.00 76.25 951 GLY A O 1
ATOM 7078 N N . ASP A 1 952 ? 43.913 -67.142 -29.047 1.00 77.06 952 ASP A N 1
ATOM 7079 C CA . ASP A 1 952 ? 45.303 -66.708 -29.254 1.00 77.06 952 ASP A CA 1
ATOM 7080 C C . ASP A 1 952 ? 45.715 -65.584 -28.291 1.00 77.06 952 ASP A C 1
ATOM 7082 O O . ASP A 1 952 ? 44.988 -64.609 -28.106 1.00 77.06 952 ASP A O 1
ATOM 7086 N N . LEU A 1 953 ? 46.911 -65.694 -27.709 1.00 76.50 953 LEU A N 1
ATOM 7087 C CA . LEU A 1 953 ? 47.472 -64.729 -26.762 1.00 76.50 953 LEU A CA 1
ATOM 7088 C C . LEU A 1 953 ? 48.657 -63.972 -27.386 1.00 76.50 953 LEU A C 1
ATOM 7090 O O . LEU A 1 953 ? 49.701 -64.563 -27.658 1.00 76.50 953 LEU A O 1
ATOM 7094 N N . SER A 1 954 ? 48.534 -62.657 -27.583 1.00 76.69 954 SER A N 1
ATOM 7095 C CA . SER A 1 954 ? 49.576 -61.783 -28.143 1.00 76.69 954 SER A CA 1
ATOM 7096 C C . SER A 1 954 ? 50.040 -60.735 -27.129 1.00 76.69 954 SER A C 1
ATOM 7098 O O . SER A 1 954 ? 49.385 -59.716 -26.925 1.00 76.69 954 SER A O 1
ATOM 7100 N N . LEU A 1 955 ? 51.209 -60.935 -26.519 1.00 71.38 955 LEU A N 1
ATOM 7101 C CA . LEU A 1 955 ? 51.727 -60.040 -25.476 1.00 71.38 955 LEU A CA 1
ATOM 7102 C C . LEU A 1 955 ? 53.078 -59.421 -25.855 1.00 71.38 955 LEU A C 1
ATOM 7104 O O . LEU A 1 955 ? 53.967 -60.093 -26.384 1.00 71.38 955 LEU A O 1
ATOM 7108 N N . ARG A 1 956 ? 53.280 -58.137 -25.531 1.00 70.69 956 ARG A N 1
ATOM 7109 C CA . ARG A 1 956 ? 54.592 -57.464 -25.652 1.00 70.69 956 ARG A CA 1
ATOM 7110 C C . ARG A 1 956 ? 54.991 -56.745 -24.364 1.00 70.69 956 ARG A C 1
ATOM 7112 O O . ARG A 1 956 ? 54.883 -55.521 -24.313 1.00 70.69 956 ARG A O 1
ATOM 7119 N N . PRO A 1 957 ? 55.413 -57.467 -23.318 1.00 68.81 957 PRO A N 1
ATOM 7120 C CA . PRO A 1 957 ? 55.698 -56.821 -22.057 1.00 68.81 957 PRO A CA 1
ATOM 7121 C C . PRO A 1 957 ? 57.150 -56.355 -21.930 1.00 68.81 957 PRO A C 1
ATOM 7123 O O . PRO A 1 957 ? 58.076 -57.032 -22.389 1.00 68.81 957 PRO A O 1
ATOM 7126 N N . GLY A 1 958 ? 57.332 -55.219 -21.257 1.00 74.50 958 GLY A N 1
ATOM 7127 C CA . GLY A 1 958 ? 58.614 -54.773 -20.715 1.00 74.50 958 GLY A CA 1
ATOM 7128 C C . GLY A 1 958 ? 58.634 -54.970 -19.203 1.00 74.50 958 GLY A C 1
ATOM 7129 O O . GLY A 1 958 ? 57.862 -54.325 -18.502 1.00 74.50 958 GLY A O 1
ATOM 7130 N N . LEU A 1 959 ? 59.489 -55.862 -18.702 1.00 74.38 959 LEU A N 1
ATOM 7131 C CA . LEU A 1 959 ? 59.594 -56.185 -17.277 1.00 74.38 959 LEU A CA 1
ATOM 7132 C C . LEU A 1 959 ? 60.883 -55.592 -16.695 1.00 74.38 959 LEU A C 1
ATOM 7134 O O . LEU A 1 959 ? 61.966 -55.865 -17.213 1.00 74.38 959 LEU A O 1
ATOM 7138 N N . ARG A 1 960 ? 60.768 -54.805 -15.622 1.00 75.62 960 ARG A N 1
ATOM 7139 C CA . ARG A 1 960 ? 61.873 -54.154 -14.899 1.00 75.62 960 ARG A CA 1
ATOM 7140 C C . ARG A 1 960 ? 61.776 -54.442 -13.395 1.00 75.62 960 ARG A C 1
ATOM 7142 O O . ARG A 1 960 ? 60.681 -54.601 -12.868 1.00 75.62 960 ARG A O 1
ATOM 7149 N N . GLY A 1 961 ? 62.899 -54.438 -12.680 1.00 76.25 961 GLY A N 1
ATOM 7150 C CA . GLY A 1 961 ? 62.949 -54.726 -11.239 1.00 76.25 961 GLY A CA 1
ATOM 7151 C C . GLY A 1 961 ? 62.742 -56.210 -10.903 1.00 76.25 961 GLY A C 1
ATOM 7152 O O . GLY A 1 961 ? 63.260 -57.083 -11.596 1.00 76.25 961 GLY A O 1
ATOM 7153 N N . GLU A 1 962 ? 61.976 -56.478 -9.846 1.00 77.56 962 GLU A N 1
ATOM 7154 C CA . GLU A 1 962 ? 61.561 -57.807 -9.358 1.00 77.56 962 GLU A CA 1
ATOM 7155 C C . GLU A 1 962 ? 60.159 -58.204 -9.880 1.00 77.56 962 GLU A C 1
ATOM 7157 O O . GLU A 1 962 ? 59.476 -59.051 -9.303 1.00 77.56 962 GLU A O 1
ATOM 7162 N N . ALA A 1 963 ? 59.693 -57.580 -10.967 1.00 78.25 963 ALA A N 1
ATOM 7163 C CA . ALA A 1 963 ? 58.356 -57.810 -11.502 1.00 78.25 963 ALA A CA 1
ATOM 7164 C C . ALA A 1 963 ? 58.126 -59.275 -11.925 1.00 78.25 963 ALA A C 1
ATOM 7166 O O . ALA A 1 963 ? 59.005 -59.930 -12.500 1.00 78.25 963 ALA A O 1
ATOM 7167 N N . ALA A 1 964 ? 56.907 -59.774 -11.703 1.00 76.50 964 ALA A N 1
ATOM 7168 C CA . ALA A 1 964 ? 56.524 -61.155 -11.994 1.00 76.50 964 ALA A CA 1
ATOM 7169 C C . ALA A 1 964 ? 55.354 -61.236 -12.983 1.00 76.50 964 ALA A C 1
ATOM 7171 O O . ALA A 1 964 ? 54.375 -60.500 -12.874 1.00 76.50 964 ALA A O 1
ATOM 7172 N N . SER A 1 965 ? 55.407 -62.172 -13.933 1.00 74.12 965 SER A N 1
ATOM 7173 C CA . SER A 1 965 ? 54.279 -62.410 -14.841 1.00 74.12 965 SER A CA 1
ATOM 7174 C C . SER A 1 965 ? 54.000 -63.888 -15.137 1.00 74.12 965 SER A C 1
ATOM 7176 O O . SER A 1 965 ? 54.910 -64.719 -15.181 1.00 74.12 965 SER A O 1
ATOM 7178 N N . GLY A 1 966 ? 52.725 -64.242 -15.321 1.00 75.19 966 GLY A N 1
ATOM 7179 C CA . GLY A 1 966 ? 52.289 -65.609 -15.626 1.00 75.19 966 GLY A CA 1
ATOM 7180 C C . GLY A 1 966 ? 51.241 -65.666 -16.732 1.00 75.19 966 GLY A C 1
ATOM 7181 O O . GLY A 1 966 ? 50.185 -65.051 -16.603 1.00 75.19 966 GLY A O 1
ATOM 7182 N N . TRP A 1 967 ? 51.509 -66.408 -17.808 1.00 75.38 967 TRP A N 1
ATOM 7183 C CA . TRP A 1 967 ? 50.655 -66.448 -19.000 1.00 75.38 967 TRP A CA 1
ATOM 7184 C C . TRP A 1 967 ? 50.238 -67.866 -19.370 1.00 75.38 967 TRP A C 1
ATOM 7186 O O . TRP A 1 967 ? 51.070 -68.775 -19.426 1.00 75.38 967 TRP A O 1
ATOM 7196 N N . LEU A 1 968 ? 48.952 -68.034 -19.666 1.00 76.06 968 LEU A N 1
ATOM 7197 C CA . LEU A 1 968 ? 48.368 -69.300 -20.091 1.00 76.06 968 LEU A CA 1
ATOM 7198 C C . LEU A 1 968 ? 47.492 -69.087 -21.330 1.00 76.06 968 LEU A C 1
ATOM 7200 O O . LEU A 1 968 ? 46.539 -68.312 -21.273 1.00 76.06 968 LEU A O 1
ATOM 7204 N N . ALA A 1 969 ? 47.797 -69.790 -22.419 1.00 73.25 969 ALA A N 1
ATOM 7205 C CA . ALA A 1 969 ? 46.989 -69.806 -23.638 1.00 73.25 969 ALA A CA 1
ATOM 7206 C C . ALA A 1 969 ? 46.517 -71.233 -23.972 1.00 73.25 969 ALA A C 1
ATOM 7208 O O . ALA A 1 969 ? 47.330 -72.156 -24.011 1.00 73.25 969 ALA A O 1
ATOM 7209 N N . GLU A 1 970 ? 45.226 -71.426 -24.250 1.00 76.81 970 GLU A N 1
ATOM 7210 C CA . GLU A 1 970 ? 44.687 -72.718 -24.722 1.00 76.81 970 GLU A CA 1
ATOM 7211 C C . GLU A 1 970 ? 44.733 -72.876 -26.260 1.00 76.81 970 GLU A C 1
ATOM 7213 O O . GLU A 1 970 ? 44.364 -73.928 -26.789 1.00 76.81 970 GLU A O 1
ATOM 7218 N N . ALA A 1 971 ? 45.258 -71.870 -26.971 1.00 73.75 971 ALA A N 1
ATOM 7219 C CA . ALA A 1 971 ? 45.547 -71.888 -28.408 1.00 73.75 971 ALA A CA 1
ATOM 7220 C C . ALA A 1 971 ? 47.008 -71.453 -28.689 1.00 73.75 971 ALA A C 1
ATOM 7222 O O . ALA A 1 971 ? 47.937 -71.990 -28.074 1.00 73.75 971 ALA A O 1
ATOM 7223 N N . GLY A 1 972 ? 47.251 -70.543 -29.644 1.00 67.50 972 GLY A N 1
ATOM 7224 C CA . GLY A 1 972 ? 48.583 -70.025 -29.966 1.00 67.50 972 GLY A CA 1
ATOM 7225 C C . GLY A 1 972 ? 49.031 -68.887 -29.041 1.00 67.50 972 GLY A C 1
ATOM 7226 O O . GLY A 1 972 ? 48.219 -68.101 -28.559 1.00 67.50 972 GLY A O 1
ATOM 7227 N N . LEU A 1 973 ? 50.337 -68.764 -28.799 1.00 69.62 973 LEU A N 1
ATOM 7228 C CA . LEU A 1 973 ? 50.931 -67.654 -28.051 1.00 69.62 973 LEU A CA 1
ATOM 7229 C C . LEU A 1 973 ? 52.021 -66.978 -28.884 1.00 69.62 973 LEU A C 1
ATOM 7231 O O . LEU A 1 973 ? 52.992 -67.628 -29.264 1.00 69.62 973 LEU A O 1
ATOM 7235 N N . SER A 1 974 ? 51.876 -65.673 -29.124 1.00 68.75 974 SER A N 1
ATOM 7236 C CA . SER A 1 974 ? 52.884 -64.817 -29.757 1.00 68.75 974 SER A CA 1
ATOM 7237 C C . SER A 1 974 ? 53.445 -63.827 -28.735 1.00 68.75 974 SER A C 1
ATOM 7239 O O . SER A 1 974 ? 52.715 -62.954 -28.262 1.00 68.75 974 SER A O 1
ATOM 7241 N N . SER A 1 975 ? 54.738 -63.907 -28.404 1.00 64.81 975 SER A N 1
ATOM 7242 C CA . SER A 1 975 ? 55.354 -62.986 -27.430 1.00 64.81 975 SER A CA 1
ATOM 7243 C C . SER A 1 975 ? 56.612 -62.271 -27.927 1.00 64.81 975 SER A C 1
ATOM 7245 O O . SER A 1 975 ? 57.448 -62.839 -28.622 1.00 64.81 975 SER A O 1
ATOM 7247 N N . ALA A 1 976 ? 56.777 -61.004 -27.539 1.00 64.75 976 ALA A N 1
ATOM 7248 C CA . ALA A 1 976 ? 58.037 -60.268 -27.677 1.00 64.75 976 ALA A CA 1
ATOM 7249 C C . ALA A 1 976 ? 58.413 -59.660 -26.321 1.00 64.75 976 ALA A C 1
ATOM 7251 O O . ALA A 1 976 ? 58.065 -58.518 -26.025 1.00 64.75 976 ALA A O 1
ATOM 7252 N N . ILE A 1 977 ? 59.069 -60.463 -25.484 1.00 63.38 977 ILE A N 1
ATOM 7253 C CA . ILE A 1 977 ? 59.367 -60.117 -24.089 1.00 63.38 977 ILE A CA 1
ATOM 7254 C C . ILE A 1 977 ? 60.694 -59.375 -23.996 1.00 63.38 977 ILE A C 1
ATOM 7256 O O . ILE A 1 977 ? 61.706 -59.844 -24.529 1.00 63.38 977 ILE A O 1
ATOM 7260 N N . TRP A 1 978 ? 60.680 -58.265 -23.264 1.00 65.44 978 TRP A N 1
ATOM 7261 C CA . TRP A 1 978 ? 61.863 -57.502 -22.891 1.00 65.44 978 TRP A CA 1
ATOM 7262 C C . TRP A 1 978 ? 62.070 -57.602 -21.379 1.00 65.44 978 TRP A C 1
ATOM 7264 O O . TRP A 1 978 ? 61.200 -57.205 -20.608 1.00 65.44 978 TRP A O 1
ATOM 7274 N N . PHE A 1 979 ? 63.217 -58.142 -20.963 1.00 63.19 979 PHE A N 1
ATOM 7275 C CA . PHE A 1 979 ? 63.616 -58.221 -19.557 1.00 63.19 979 PHE A CA 1
ATOM 7276 C C . PHE A 1 979 ? 64.706 -57.196 -19.257 1.00 63.19 979 PHE A C 1
ATOM 7278 O O . PHE A 1 979 ? 65.714 -57.128 -19.964 1.00 63.19 979 PHE A O 1
ATOM 7285 N N . GLU A 1 980 ? 64.544 -56.475 -18.157 1.00 60.03 980 GLU A N 1
ATOM 7286 C CA . GLU A 1 980 ? 65.589 -55.703 -17.502 1.00 60.03 980 GLU A CA 1
ATOM 7287 C C . GLU A 1 980 ? 65.653 -56.162 -16.028 1.00 60.03 980 GLU A C 1
ATOM 7289 O O . GLU A 1 980 ? 64.630 -56.219 -15.349 1.00 60.03 980 GLU A O 1
ATOM 7294 N N . SER A 1 981 ? 66.844 -56.495 -15.510 1.00 65.06 981 SER A N 1
ATOM 7295 C CA . SER A 1 981 ? 67.106 -56.944 -14.116 1.00 65.06 981 SER A CA 1
ATOM 7296 C C . SER A 1 981 ? 66.508 -58.309 -13.683 1.00 65.06 981 SER A C 1
ATOM 7298 O O . SER A 1 981 ? 66.637 -59.266 -14.444 1.00 65.06 981 SER A O 1
ATOM 7300 N N . GLU A 1 982 ? 65.986 -58.453 -12.453 1.00 66.25 982 GLU A N 1
ATOM 7301 C CA . GLU A 1 982 ? 65.627 -59.726 -11.774 1.00 66.25 982 GLU A CA 1
ATOM 7302 C C . GLU A 1 982 ? 64.169 -60.184 -12.013 1.00 66.25 982 GLU A C 1
ATOM 7304 O O . GLU A 1 982 ? 63.607 -60.950 -11.233 1.00 66.25 982 GLU A O 1
ATOM 7309 N N . ALA A 1 983 ? 63.543 -59.746 -13.106 1.00 66.06 983 ALA A N 1
ATOM 7310 C CA . ALA A 1 983 ? 62.158 -60.085 -13.417 1.00 66.06 983 ALA A CA 1
ATOM 7311 C C . ALA A 1 983 ? 61.967 -61.560 -13.829 1.00 66.06 983 ALA A C 1
ATOM 7313 O O . ALA A 1 983 ? 62.824 -62.168 -14.481 1.00 66.06 983 ALA A O 1
ATOM 7314 N N . VAL A 1 984 ? 60.795 -62.123 -13.515 1.00 68.88 984 VAL A N 1
ATOM 7315 C CA . VAL A 1 984 ? 60.439 -63.526 -13.797 1.00 68.88 984 VAL A CA 1
ATOM 7316 C C . VAL A 1 984 ? 59.165 -63.606 -14.641 1.00 68.88 984 VAL A C 1
ATOM 7318 O O . VAL A 1 984 ? 58.173 -62.933 -14.365 1.00 68.88 984 VAL A O 1
ATOM 7321 N N . ALA A 1 985 ? 59.163 -64.477 -15.654 1.00 66.06 985 ALA A N 1
ATOM 7322 C CA . ALA A 1 985 ? 57.966 -64.807 -16.425 1.00 66.06 985 ALA A CA 1
ATOM 7323 C C . ALA A 1 985 ? 57.769 -66.326 -16.522 1.00 66.06 985 ALA A C 1
ATOM 7325 O O . ALA A 1 985 ? 58.720 -67.072 -16.760 1.00 66.06 985 ALA A O 1
ATOM 7326 N N . SER A 1 986 ? 56.525 -66.781 -16.374 1.00 71.00 986 SER A N 1
ATOM 7327 C CA . SER A 1 986 ? 56.106 -68.168 -16.610 1.00 71.00 986 SER A CA 1
ATOM 7328 C C . SER A 1 986 ? 55.082 -68.211 -17.740 1.00 71.00 986 SER A C 1
ATOM 7330 O O . SER A 1 986 ? 54.160 -67.401 -17.771 1.00 71.00 986 SER A O 1
ATOM 7332 N N . ILE A 1 987 ? 55.268 -69.111 -18.707 1.00 66.75 987 ILE A N 1
ATOM 7333 C CA . ILE A 1 987 ? 54.483 -69.118 -19.948 1.00 66.75 987 ILE A CA 1
ATOM 7334 C C . ILE A 1 987 ? 54.125 -70.553 -20.310 1.00 66.75 987 ILE A C 1
ATOM 7336 O O . ILE A 1 987 ? 55.003 -71.417 -20.361 1.00 66.75 987 ILE A O 1
ATOM 7340 N N . ALA A 1 988 ? 52.850 -70.791 -20.595 1.00 66.25 988 ALA A N 1
ATOM 7341 C CA . ALA A 1 988 ? 52.344 -72.062 -21.087 1.00 66.25 988 ALA A CA 1
ATOM 7342 C C . ALA A 1 988 ? 51.347 -71.837 -22.232 1.00 66.25 988 ALA A C 1
ATOM 7344 O O . ALA A 1 988 ? 50.482 -70.967 -22.150 1.00 66.25 988 ALA A O 1
ATOM 7345 N N . ALA A 1 989 ? 51.470 -72.641 -23.288 1.00 65.50 989 ALA A N 1
ATOM 7346 C CA . ALA A 1 989 ? 50.544 -72.684 -24.414 1.00 65.50 989 ALA A CA 1
ATOM 7347 C C . ALA A 1 989 ? 50.316 -74.142 -24.835 1.00 65.50 989 ALA A C 1
ATOM 7349 O O . ALA A 1 989 ? 51.234 -74.960 -24.732 1.00 65.50 989 ALA A O 1
ATOM 7350 N N . THR A 1 990 ? 49.113 -74.475 -25.291 1.00 67.88 990 THR A N 1
ATOM 7351 C CA . THR A 1 990 ? 48.742 -75.836 -25.728 1.00 67.88 990 THR A CA 1
ATOM 7352 C C . THR A 1 990 ? 48.921 -76.068 -27.235 1.00 67.88 990 THR A C 1
ATOM 7354 O O . THR A 1 990 ? 49.052 -77.227 -27.629 1.00 67.88 990 THR A O 1
ATOM 7357 N N . ALA A 1 991 ? 48.965 -75.016 -28.070 1.00 66.06 991 ALA A N 1
ATOM 7358 C CA . ALA A 1 991 ? 49.228 -75.111 -29.514 1.00 66.06 991 ALA A CA 1
ATOM 7359 C C . ALA A 1 991 ? 50.624 -74.559 -29.896 1.00 66.06 991 ALA A C 1
ATOM 7361 O O . ALA A 1 991 ? 51.636 -75.087 -29.435 1.00 66.06 991 ALA A O 1
ATOM 7362 N N . ASN A 1 992 ? 50.722 -73.532 -30.753 1.00 65.50 992 ASN A N 1
ATOM 7363 C CA . ASN A 1 992 ? 52.005 -72.966 -31.200 1.00 65.50 992 ASN A CA 1
ATOM 7364 C C . ASN A 1 992 ? 52.516 -71.867 -30.255 1.00 65.50 992 ASN A C 1
ATOM 7366 O O . ASN A 1 992 ? 51.776 -70.954 -29.904 1.00 65.50 992 ASN A O 1
ATOM 7370 N N . LEU A 1 993 ? 53.805 -71.919 -29.905 1.00 63.28 993 LEU A N 1
ATOM 7371 C CA . LEU A 1 993 ? 54.520 -70.853 -29.197 1.00 63.28 993 LEU A CA 1
ATOM 7372 C C . LEU A 1 993 ? 55.468 -70.155 -30.180 1.00 63.28 993 LEU A C 1
ATOM 7374 O O . LEU A 1 993 ? 56.524 -70.706 -30.497 1.00 63.28 993 LEU A O 1
ATOM 7378 N N . ASP A 1 994 ? 55.101 -68.960 -30.638 1.00 61.62 994 ASP A N 1
ATOM 7379 C CA . ASP A 1 994 ? 55.909 -68.122 -31.526 1.00 61.62 994 ASP A CA 1
ATOM 7380 C C . ASP A 1 994 ? 56.424 -66.871 -30.796 1.00 61.62 994 ASP A C 1
ATOM 7382 O O . ASP A 1 994 ? 55.761 -66.272 -29.950 1.00 61.62 994 ASP A O 1
ATOM 7386 N N . GLY A 1 995 ? 57.651 -66.460 -31.115 1.00 57.91 995 GLY A N 1
ATOM 7387 C CA . GLY A 1 995 ? 58.301 -65.316 -30.473 1.00 57.91 995 GLY A CA 1
ATOM 7388 C C . GLY A 1 995 ? 59.321 -65.720 -29.409 1.00 57.91 995 GLY A C 1
ATOM 7389 O O . GLY A 1 995 ? 59.001 -66.148 -28.302 1.00 57.91 995 GLY A O 1
ATOM 7390 N N . ALA A 1 996 ? 60.596 -65.592 -29.774 1.00 50.62 996 ALA A N 1
ATOM 7391 C CA . ALA A 1 996 ? 61.715 -65.794 -28.866 1.00 50.62 996 ALA A CA 1
ATOM 7392 C C . ALA A 1 996 ? 61.892 -64.571 -27.941 1.00 50.62 996 ALA A C 1
ATOM 7394 O O . ALA A 1 996 ? 61.688 -63.440 -28.395 1.00 50.62 996 ALA A O 1
ATOM 7395 N N . PRO A 1 997 ? 62.340 -64.749 -26.681 1.00 52.81 997 PRO A N 1
ATOM 7396 C CA . PRO A 1 997 ? 62.768 -63.626 -25.852 1.00 52.81 997 PRO A CA 1
ATOM 7397 C C . PRO A 1 997 ? 63.883 -62.854 -26.574 1.00 52.81 997 PRO A C 1
ATOM 7399 O O . PRO A 1 997 ? 64.894 -63.438 -26.971 1.00 52.81 997 PRO A O 1
ATOM 7402 N N . ARG A 1 998 ? 63.724 -61.536 -26.750 1.00 48.09 998 ARG A N 1
ATOM 7403 C CA . ARG A 1 998 ? 64.821 -60.674 -27.213 1.00 48.09 998 ARG A CA 1
ATOM 7404 C C . ARG A 1 998 ? 65.638 -60.270 -25.991 1.00 48.09 998 ARG A C 1
ATOM 7406 O O . ARG A 1 998 ? 65.387 -59.242 -25.377 1.00 48.09 998 ARG A O 1
ATOM 7413 N N . SER A 1 999 ? 66.603 -61.105 -25.614 1.00 49.34 999 SER A N 1
ATOM 7414 C CA . SER A 1 999 ? 67.569 -60.749 -24.573 1.00 49.34 999 SER A CA 1
ATOM 7415 C C . SER A 1 999 ? 68.490 -59.621 -25.053 1.00 49.34 999 SER A C 1
ATOM 7417 O O . SER A 1 999 ? 69.086 -59.726 -26.128 1.00 49.34 999 SER A O 1
ATOM 7419 N N . VAL A 1 1000 ? 68.674 -58.588 -24.231 1.00 50.28 1000 VAL A N 1
ATOM 7420 C CA . VAL A 1 1000 ? 69.855 -57.703 -24.269 1.00 50.28 1000 VAL A CA 1
ATOM 7421 C C . VAL A 1 1000 ? 71.107 -58.560 -23.937 1.00 50.28 1000 VAL A C 1
ATOM 7423 O O . VAL A 1 1000 ? 70.949 -59.592 -23.279 1.00 50.28 1000 VAL A O 1
ATOM 7426 N N . PRO A 1 1001 ? 72.330 -58.238 -24.420 1.00 43.25 1001 PRO A N 1
ATOM 7427 C CA . PRO A 1 1001 ? 73.495 -59.130 -24.342 1.00 43.25 1001 PRO A CA 1
ATOM 7428 C C . PRO A 1 1001 ? 73.776 -59.723 -22.948 1.00 43.25 1001 PRO A C 1
ATOM 7430 O O . PRO A 1 1001 ? 73.655 -59.049 -21.931 1.00 43.25 1001 PRO A O 1
ATOM 7433 N N . GLN A 1 1002 ? 74.163 -61.003 -22.949 1.00 40.28 1002 GLN A N 1
ATOM 7434 C CA . GLN A 1 1002 ? 74.329 -61.918 -21.810 1.00 40.28 1002 GLN A CA 1
ATOM 7435 C C . GLN A 1 1002 ? 74.989 -61.311 -20.552 1.00 40.28 1002 GLN A C 1
ATOM 7437 O O . GLN A 1 1002 ? 76.154 -60.922 -20.578 1.00 40.28 1002 GLN A O 1
ATOM 7442 N N . SER A 1 1003 ? 74.279 -61.365 -19.418 1.00 40.16 1003 SER A N 1
ATOM 7443 C CA . SER A 1 1003 ? 74.847 -61.283 -18.062 1.00 40.16 1003 SER A CA 1
ATOM 7444 C C . SER A 1 1003 ? 74.851 -62.689 -17.424 1.00 40.16 1003 SER A C 1
ATOM 7446 O O . SER A 1 1003 ? 73.923 -63.459 -17.687 1.00 40.16 1003 SER A O 1
ATOM 7448 N N . PRO A 1 1004 ? 75.840 -63.073 -16.586 1.00 41.28 1004 PRO A N 1
ATOM 7449 C CA . PRO A 1 1004 ? 76.091 -64.469 -16.181 1.00 41.28 1004 PRO A CA 1
ATOM 7450 C C . PRO A 1 1004 ? 75.043 -65.106 -15.249 1.00 41.28 1004 PRO A C 1
ATOM 7452 O O . PRO A 1 1004 ? 75.279 -66.194 -14.730 1.00 41.28 1004 PRO A O 1
ATOM 7455 N N . ARG A 1 1005 ? 73.924 -64.428 -14.967 1.00 39.75 1005 ARG A N 1
ATOM 7456 C CA . ARG A 1 1005 ? 72.971 -64.797 -13.904 1.00 39.75 1005 ARG A CA 1
ATOM 7457 C C . ARG A 1 1005 ? 71.633 -65.361 -14.387 1.00 39.75 1005 ARG A C 1
ATOM 7459 O O . ARG A 1 1005 ? 70.799 -65.697 -13.554 1.00 39.75 1005 ARG A O 1
ATOM 7466 N N . TYR A 1 1006 ? 71.419 -65.514 -15.692 1.00 38.69 1006 TYR A N 1
ATOM 7467 C CA . TYR A 1 1006 ? 70.129 -65.969 -16.218 1.00 38.69 1006 TYR A CA 1
ATOM 7468 C C . TYR A 1 1006 ? 70.186 -67.428 -16.682 1.00 38.69 1006 TYR A C 1
ATOM 7470 O O . TYR A 1 1006 ? 70.853 -67.755 -17.660 1.00 38.69 1006 TYR A O 1
ATOM 7478 N N . THR A 1 1007 ? 69.449 -68.306 -15.995 1.00 39.00 1007 THR A N 1
ATOM 7479 C CA . THR A 1 1007 ? 69.146 -69.662 -16.478 1.00 39.00 1007 THR A CA 1
ATOM 7480 C C . THR A 1 1007 ? 67.748 -69.636 -17.093 1.00 39.00 1007 THR A C 1
ATOM 7482 O O . THR A 1 1007 ? 66.762 -69.516 -16.372 1.00 39.00 1007 THR A O 1
ATOM 7485 N N . VAL A 1 1008 ? 67.636 -69.729 -18.423 1.00 41.06 1008 VAL A N 1
ATOM 7486 C CA . VAL A 1 1008 ? 66.338 -69.946 -19.087 1.00 41.06 1008 VAL A CA 1
ATOM 7487 C C . VAL A 1 1008 ? 65.986 -71.426 -18.951 1.00 41.06 1008 VAL A C 1
ATOM 7489 O O . VAL A 1 1008 ? 66.335 -72.245 -19.799 1.00 41.06 1008 VAL A O 1
ATOM 7492 N N . THR A 1 1009 ? 65.311 -71.793 -17.864 1.00 38.03 1009 THR A N 1
ATOM 7493 C CA . THR A 1 1009 ? 64.806 -73.158 -17.667 1.00 38.03 1009 THR A CA 1
ATOM 7494 C C . THR A 1 1009 ? 63.447 -73.298 -18.359 1.00 38.03 1009 THR A C 1
ATOM 7496 O O . THR A 1 1009 ? 62.400 -73.294 -17.714 1.00 38.03 1009 THR A O 1
ATOM 7499 N N . ALA A 1 1010 ? 63.436 -73.400 -19.692 1.00 38.94 1010 ALA A N 1
ATOM 7500 C CA . ALA A 1 1010 ? 62.223 -73.717 -20.452 1.00 38.94 1010 ALA A CA 1
ATOM 7501 C C . ALA A 1 1010 ? 61.802 -75.174 -20.176 1.00 38.94 1010 ALA A C 1
ATOM 7503 O O . ALA A 1 1010 ? 62.166 -76.099 -20.902 1.00 38.94 1010 ALA A O 1
ATOM 7504 N N . THR A 1 1011 ? 61.060 -75.394 -19.088 1.00 32.25 1011 THR A N 1
ATOM 7505 C CA . THR A 1 1011 ? 60.637 -76.734 -18.662 1.00 32.25 1011 THR A CA 1
ATOM 7506 C C . THR A 1 1011 ? 59.208 -77.013 -19.116 1.00 32.25 1011 THR A C 1
ATOM 7508 O O . THR A 1 1011 ? 58.259 -76.712 -18.403 1.00 32.25 1011 THR A O 1
ATOM 7511 N N . ARG A 1 1012 ? 59.119 -77.637 -20.298 1.00 29.94 1012 ARG A N 1
ATOM 7512 C CA . ARG A 1 1012 ? 58.065 -78.514 -20.865 1.00 29.94 1012 ARG A CA 1
ATOM 7513 C C . ARG A 1 1012 ? 57.608 -78.074 -22.256 1.00 29.94 1012 ARG A C 1
ATOM 7515 O O . ARG A 1 1012 ? 56.623 -77.372 -22.425 1.00 29.94 1012 ARG A O 1
ATOM 7522 N N . ARG A 1 1013 ? 58.283 -78.638 -23.260 1.00 34.78 1013 ARG A N 1
ATOM 7523 C CA . ARG A 1 1013 ? 57.614 -79.135 -24.467 1.00 34.78 1013 ARG A CA 1
ATOM 7524 C C . ARG A 1 1013 ? 57.163 -80.565 -24.178 1.00 34.78 1013 ARG A C 1
ATOM 7526 O O . ARG A 1 1013 ? 57.984 -81.344 -23.706 1.00 34.78 1013 ARG A O 1
ATOM 7533 N N . ASN A 1 1014 ? 55.914 -80.906 -24.478 1.00 27.88 1014 ASN A N 1
ATOM 7534 C CA . ASN A 1 1014 ? 55.530 -82.262 -24.868 1.00 27.88 1014 ASN A CA 1
ATOM 7535 C C . ASN A 1 1014 ? 54.399 -82.186 -25.900 1.00 27.88 1014 ASN A C 1
ATOM 7537 O O . ASN A 1 1014 ? 53.484 -81.380 -25.776 1.00 27.88 1014 ASN A O 1
ATOM 7541 N N . TYR A 1 1015 ? 54.564 -82.999 -26.938 1.00 31.50 1015 TYR A N 1
ATOM 7542 C CA . TYR A 1 1015 ? 53.884 -83.002 -28.231 1.00 31.50 1015 TYR A CA 1
ATOM 7543 C C . TYR A 1 1015 ? 52.565 -83.788 -28.208 1.00 31.50 1015 TYR A C 1
ATOM 7545 O O . TYR A 1 1015 ? 52.462 -84.751 -27.454 1.00 31.50 1015 TYR A O 1
ATOM 7553 N N . CYS A 1 1016 ? 51.660 -83.498 -29.152 1.00 25.34 1016 CYS A N 1
ATOM 7554 C CA . CYS A 1 1016 ? 50.727 -84.485 -29.713 1.00 25.34 1016 CYS A CA 1
ATOM 7555 C C . CYS A 1 1016 ? 50.577 -84.275 -31.232 1.00 25.34 1016 CYS A C 1
ATOM 7557 O O . CYS A 1 1016 ? 50.332 -83.156 -31.675 1.00 25.34 1016 CYS A O 1
ATOM 7559 N N . VAL A 1 1017 ? 50.688 -85.350 -32.024 1.00 29.88 1017 VAL A N 1
ATOM 7560 C CA . VAL A 1 1017 ? 50.177 -85.421 -33.407 1.00 29.88 1017 VAL A CA 1
ATOM 7561 C C . VAL A 1 1017 ? 49.393 -86.730 -33.581 1.00 29.88 1017 VAL A C 1
ATOM 7563 O O . VAL A 1 1017 ? 49.958 -87.791 -33.327 1.00 29.88 1017 VAL A O 1
ATOM 7566 N N . ALA A 1 1018 ? 48.153 -86.580 -34.084 1.00 28.98 1018 ALA A N 1
ATOM 7567 C CA . ALA A 1 1018 ? 47.172 -87.543 -34.634 1.00 28.98 1018 ALA A CA 1
ATOM 7568 C C . ALA A 1 1018 ? 46.635 -88.647 -33.687 1.00 28.98 1018 ALA A C 1
ATOM 7570 O O . ALA A 1 1018 ? 47.411 -89.307 -33.010 1.00 28.98 1018 ALA A O 1
ATOM 7571 N N . ALA A 1 1019 ? 45.336 -88.955 -33.599 1.00 29.58 1019 ALA A N 1
ATOM 7572 C CA . ALA A 1 1019 ? 44.136 -88.623 -34.378 1.00 29.58 1019 ALA A CA 1
ATOM 7573 C C . ALA A 1 1019 ? 42.942 -88.364 -33.441 1.00 29.58 1019 ALA A C 1
ATOM 7575 O O . ALA A 1 1019 ? 43.013 -88.829 -32.279 1.00 29.58 1019 ALA A O 1
#

Organism: NCBI:txid44576

Foldseek 3Di:
DWFFQAPDQFWKWKFAFDQLLWFFLAFKKKKWKWWADADPDQAKAFQKKQAAPLAAQIWTWIAHNPAQWTWIDGRSDDIQTDLHDNDNGAIWIWMWFGHPQKIWTWIAHLVPRDTGITGIDGRPGIHRRGMMIGFHHDPRPDGHGGRIITFKMWMFSGGDDPVNVSVLSVQDQCCPPVVVRTSWMWGRQDPDQWTFTPHPRGITGITDDDTDDGDDDSRPSADPDAPPPPLQQFDQDADLNVVLVPDDALFKDFQADFFLQVAWDDQLFFADPVPHRATQLLQQQALAAWEAQRNFQKTKTAASFANHGFFGWIWIQHRRVSYIHTQAGGFHKDDQPQDPFDIAQPVWPFFGWTHASQQQQWYAWSRVQWIKGQGALHHRRGFATWGDDVPSNDIDHWDTKIFHSVLGDSQEHQGAQQRTRAPPHSPNVHGHSSGMGTLGCVVAEDPFRKTHHLKEWEWDQDSSFTKIWMWTDTDPDPWTFIKIWTDPDPVGSNPIYIDTQEGEDFADSHWYWEAQHPQGKIKIQGFALQFGIKIWRSPDDSPHTYIATAGLPDDQSVVSSVVVVVVCVVVVLQGSRQWYWYAQNVVRWIWTDSQKSWIKTWHADVVGDSYDIHIDTSHDPPHPDIGDSQRSNGQRNQWYQRVSASWIWGFHDSTRRRIMIHRHPPDDGDDDPPDPPDPPPDLDQDDDDDADDDEDEDDDDDPRPEHEDEEDPHEYEYEDEEEYEYEYADEYEYEYEYEEQYEYEYAYAEEYEYEYDYEYDYEYEYEYEHEYEYEDHYEDNYEYEYEYAEEYEYEDEYYDAYEYEYEYAEEYEYHDEYYDAYEYEYEYAAEYEYAYAYEDAYEYEYEYEHEYHYEAEEAEAYEYEYEYAEEYAEEYEYEDQYEYEYEYAYEYEYEYEYYANYEYEYEYAEEYAYEEYEYEHNYEYEAEYAYEYAYEYEYEAAYEYEYEYQYEYHYEYEYYHQYEYEYEYAEEYAYAYHYDPNYYYHYDYDYYYHYDHPDDDDDPPDDPPPPDDDDDDDD

Secondary structure (DSSP, 8-state):
-BEE-TT-TT-EEEE---GGG---SSSEEEEEEEEE-----SS-EEEEESSSTT-TT-EEEEE-TTSSEEEEEETTEEEEEEEE---SSEEEEEEEEEETTEEEEEEEETTT--EEEEEEEE--S------EEEE-BS-SSS-B---SEEEEEEEESS---HHHHHHHHTT--HHHHTGGGEEEEEE-SS--SEEE-SSS--EEEEESS-PPPPBP-SS-SS--SS----SPPPP--STHHHHHHHSPTTEEEE--SS-HHHHPPPGGGSPPBTTB---TTHHHHSS--EEEETTTTEEEE----TTT-----EEEEETTTS-EEEEEBPBPEEEPTT-SS-EEETT-TTT-PPPEE-TB-EEEETTTTEEEE---EETTT-S--EEEESEEEEEEE---EEE-GGG--TTSBSSSTT-B--SS---TT--B---EEE--HHHHT-SS-EE-SS-BEEEEEETTEEEEEEEEEETT----EEEEEE---TT-GGG-EEEEEEB--SS-SS--EEEETTTTEEEEEEEETTEEEEEEE-SS-SSS-B-EEPP-SSTHHHHHHHHHHHHHHH-TT--GGGSEEEEETTTTEEEEE-SSS-EEEEEPPSS--SS--EEEE---TT-SB------TT--TTSEEEETTTTEEEEEE-TTT-EEEEEE-SS--PPPPPPP----TT--------S---S-EEEES-B-------S---S-EEEESSBEEEEEESS-EEEEEEEESS-EEEEEESS-EEEEEEEEES-EEEEEESS-EEEEEEEEET-EEEEEESS-EEEEEEE-TT-EEEEEESS-EEEES-B-SS-EEEEEESSEEEEEEEE-SS-EEEEEESSEEEEEEEE-SS-EEEEEESS-B-S-EEEEES-EEEEEESS-EEE-EEEEET-EEEEEESS-EEEEEEEE-TT-EEEEEESS-EEEEEEE-TT-EEEEEESS-EEE--EE-TT-EEEEEESS-EEE--EE-SS-EEEEEESS-EE----PPS--TT--------------

InterPro domains:
  IPR013320 Concanavalin A-like lectin/glucanase domain superfamily [SSF49899] (5-189)

pLDDT: mean 76.24, std 18.4, range [24.95, 98.81]

Sequence (1019 aa):
MAVNFGANTSRYYRVPGHADFTLPTSGWTWIEVVEAVDQTLANPSYVLSTGQFAAANTINLYRGSNGSTAQVNVNGQSSATGATGIPTTGKRLLYTSNVDGTVRVGTIALDTLVHAIGGSFTQSSASNGGDIIIGGRADFDTERFWSGGVSWLALLNKGLTRDELMAIVQGESLTGEHGSSIVELWDFATADAEIIGQYAGHIATRNGTGYGADLDDPLPYTTSGLVITDPPVPYASGPLRPLVAAMPEKTWAKVNTNSFSAAWAPAELRPLYGAGNPTPSKIIEAWSGFAWDSNRGDLIIYGGGHANYSGNDVYRWRASTLEWERCSLPSEIELVPDSSAAYQAIDGAQNAPASAHTYSNNTFLPRLDRFLAFGGAVYNSGSHFVARDGDPLTTRRTGPYLFDPGKADPDKVGGTTGSHVQREGAYPEIVGGEMWGNRDWWANASTLQLVHVNGVTARADEFGKDVIYFGARLGTTTDQHLFRMQINDINDPTKDKIGRVGIYWSGSPQSAGAYDPVRKVFARNGGDSTTPLVYWSLTGSQVDNQSVSVSTAAGSMADFRDWYLDYIVGNPDATINKIGLDYDPVRGNFVMWFGGEAVWRFTPPTPLASTGWVAEQEITDTSPAVPQHKNTTGIFGKWRYIPGYDVFMGLEDNNDGEVWVYKPADWVAPPLPEPIELDAQSNTQVTVSSVLHGSLLLGAVALASSVALAALAVPASFSGTATQKTASQSELTTATHLHAESFTRHDQASALTTHLSLSGAGVQHSSAWAGLAVDVNLSGWAGSHAQSLADLLTGVTLSGQAALASSAQAAINLGEGLFGQARSGFAAQADLAAHSQFHSAAHVGANAVAALNALLSLQSDAPMRVFAQAAITQPSEFAGSAGTRLLSVADLSTWVDLHAAAGVRTDAAAAFAAGDSWLEGAAQADFSATGALSARNHLAAIASMRAVSAGDLSLRPGLRGEAASGWLAEAGLSSAIWFESEAVASIAATANLDGAPRSVPQSPRYTVTATRRNYCVAA

Radius of gyration: 43.34 Å; chains: 1; bounding box: 133×119×72 Å